Protein AF-0000000081415978 (afdb_homodimer)

pLDDT: mean 88.93, std 11.49, range [23.11, 98.88]

Sequence (1144 aa):
MIWWAEQPRRAQSERAAISELADKHDWLQAVVWRLTGELQIAVDFELVVNDRVIPLTLDFPEFFPDVVPSVVSREKERLSGHQYGPSGELCLEYRSDNWMPEITGAMMIESAHRLLSSEQETGEPAPSDHRVLPAQRARNSKFRFLYSRAVWAGLLSVEEGHAVDAELQEHHLAGVYAAQLARIGPTEEPIWQEPNRRGYGATSLKAKVVRLPEGAAVKCRAVDELVALLEQFGLGELASDLVQEPSEIEVILFDGQSIQALMMLGQAGAKTLINYDLVFAERDGARLDPAYVNLGSAKVAIVGCGSLGSKVAVQLARVGVGKFVLVDGDILAVGNLVRNELDWRAVGMHKSQALAARVNEVNADCEVLTRTTVLGGQESGGSTATTMEYIADCDLIIDATADPAVFNLCSAIARRAKKSLCWAQVFGGGAGGIVVRLRPDIDPTPLETRRRIEAWYATQGVEWPDEPAAQPYAGGGESGVPLIADDADVTVIAAHLSRFATDLLARPEATIFPYSAYLIGLSGRWLFTAPFDVRPIDLGPTDGWSMEVQDGDVEAFKEFFADLLPKANDASMIWWAEQPRRAQSERAAISELADKHDWLQAVVWRLTGELQIAVDFELVVNDRVIPLTLDFPEFFPDVVPSVVSREKERLSGHQYGPSGELCLEYRSDNWMPEITGAMMIESAHRLLSSEQETGEPAPSDHRVLPAQRARNSKFRFLYSRAVWAGLLSVEEGHAVDAELQEHHLAGVYAAQLARIGPTEEPIWQEPNRRGYGATSLKAKVVRLPEGAAVKCRAVDELVALLEQFGLGELASDLVQEPSEIEVILFDGQSIQALMMLGQAGAKTLINYDLVFAERDGARLDPAYVNLGSAKVAIVGCGSLGSKVAVQLARVGVGKFVLVDGDILAVGNLVRNELDWRAVGMHKSQALAARVNEVNADCEVLTRTTVLGGQESGGSTATTMEYIADCDLIIDATADPAVFNLCSAIARRAKKSLCWAQVFGGGAGGIVVRLRPDIDPTPLETRRRIEAWYATQGVEWPDEPAAQPYAGGGESGVPLIADDADVTVIAAHLSRFATDLLARPEATIFPYSAYLIGLSGRWLFTAPFDVRPIDLGPTDGWSMEVQDGDVEAFKEFFADLLPKANDAS

Structure (mmCIF, N/CA/C/O backbone):
data_AF-0000000081415978-model_v1
#
loop_
_entity.id
_entity.type
_entity.pdbx_description
1 polymer 'ThiF family adenylyltransferase'
#
loop_
_atom_site.group_PDB
_atom_site.id
_atom_site.type_symbol
_atom_site.label_atom_id
_atom_site.label_alt_id
_atom_site.label_comp_id
_atom_site.label_asym_id
_atom_site.label_entity_id
_atom_site.label_seq_id
_atom_site.pdbx_PDB_ins_code
_atom_site.Cartn_x
_atom_site.Cartn_y
_atom_site.Cartn_z
_atom_site.occupancy
_atom_site.B_iso_or_equiv
_atom_site.auth_seq_id
_atom_site.auth_comp_id
_atom_site.auth_asym_id
_atom_site.auth_atom_id
_atom_site.pdbx_PDB_model_num
ATOM 1 N N . MET A 1 1 ? -1.772 -37.125 0.868 1 63.06 1 MET A N 1
ATOM 2 C CA . MET A 1 1 ? -3.064 -37.594 0.377 1 63.06 1 MET A CA 1
ATOM 3 C C . MET A 1 1 ? -2.887 -38.531 -0.818 1 63.06 1 MET A C 1
ATOM 5 O O . MET A 1 1 ? -2.01 -38.312 -1.655 1 63.06 1 MET A O 1
ATOM 9 N N . ILE A 1 2 ? -3.471 -39.75 -0.63 1 79.81 2 ILE A N 1
ATOM 10 C CA . ILE A 1 2 ? -3.365 -40.781 -1.666 1 79.81 2 ILE A CA 1
ATOM 11 C C . ILE A 1 2 ? -4.711 -40.938 -2.369 1 79.81 2 ILE A C 1
ATOM 13 O O . ILE A 1 2 ? -5.645 -41.5 -1.809 1 79.81 2 ILE A O 1
ATOM 17 N N . TRP A 1 3 ? -4.766 -40.375 -3.662 1 83.06 3 TRP A N 1
ATOM 18 C CA . TRP A 1 3 ? -6.051 -40.312 -4.352 1 83.06 3 TRP A CA 1
ATOM 19 C C . TRP A 1 3 ? -6.625 -41.688 -4.594 1 83.06 3 TRP A C 1
ATOM 21 O O . TRP A 1 3 ? -7.844 -41.875 -4.547 1 83.06 3 TRP A O 1
ATOM 31 N N . TRP A 1 4 ? -5.816 -42.719 -4.828 1 85.06 4 TRP A N 1
ATOM 32 C CA . TRP A 1 4 ? -6.293 -44.031 -5.172 1 85.06 4 TRP A CA 1
ATOM 33 C C . TRP A 1 4 ? -6.766 -44.781 -3.932 1 85.06 4 TRP A C 1
ATOM 35 O O . TRP A 1 4 ? -7.473 -45.781 -4.035 1 85.06 4 TRP A O 1
ATOM 45 N N . ALA A 1 5 ? -6.32 -44.312 -2.801 1 80.75 5 ALA A N 1
ATOM 46 C CA . ALA A 1 5 ? -6.867 -44.812 -1.55 1 80.75 5 ALA A CA 1
ATOM 47 C C . ALA A 1 5 ? -8.234 -44.188 -1.254 1 80.75 5 ALA A C 1
ATOM 49 O O . ALA A 1 5 ? -9.109 -44.844 -0.692 1 80.75 5 ALA A O 1
ATOM 50 N N . GLU A 1 6 ? -8.352 -43.062 -1.675 1 80.31 6 GLU A N 1
ATOM 51 C CA . GLU A 1 6 ? -9.586 -42.312 -1.426 1 80.31 6 GLU A CA 1
ATOM 52 C C . GLU A 1 6 ? -10.672 -42.719 -2.422 1 80.31 6 GLU A C 1
ATOM 54 O O . GLU A 1 6 ? -11.859 -42.688 -2.09 1 80.31 6 GLU A O 1
ATOM 59 N N . GLN A 1 7 ? -10.195 -42.969 -3.619 1 84.75 7 GLN A N 1
ATOM 60 C CA . GLN A 1 7 ? -11.109 -43.344 -4.684 1 84.75 7 GLN A CA 1
ATOM 61 C C . GLN A 1 7 ? -10.656 -44.656 -5.352 1 84.75 7 GLN A C 1
ATOM 63 O O . GLN A 1 7 ? -10.359 -44.656 -6.547 1 84.75 7 GLN A O 1
ATOM 68 N N . PRO A 1 8 ? -10.773 -45.688 -4.598 1 85.06 8 PRO A N 1
ATOM 69 C CA . PRO A 1 8 ? -10.266 -46.938 -5.129 1 85.06 8 PRO A CA 1
ATOM 70 C C . PRO A 1 8 ? -11.023 -47.406 -6.375 1 85.06 8 PRO A C 1
ATOM 72 O O . PRO A 1 8 ? -10.438 -48.062 -7.246 1 85.06 8 PRO A O 1
ATOM 75 N N . ARG A 1 9 ? -12.273 -47.062 -6.496 1 86.5 9 ARG A N 1
ATOM 76 C CA . ARG A 1 9 ? -13.031 -47.438 -7.688 1 86.5 9 ARG A CA 1
ATOM 77 C C . ARG A 1 9 ? -12.5 -46.719 -8.922 1 86.5 9 ARG A C 1
ATOM 79 O O . ARG A 1 9 ? -12.438 -47.312 -10.008 1 86.5 9 ARG A O 1
ATOM 86 N N . ARG A 1 10 ? -12.188 -45.469 -8.672 1 89.06 10 ARG A N 1
ATOM 87 C CA . ARG A 1 10 ? -11.594 -44.719 -9.773 1 89.06 10 ARG A CA 1
ATOM 88 C C . ARG A 1 10 ? -10.258 -45.312 -10.188 1 89.06 10 ARG A C 1
ATOM 90 O O . ARG A 1 10 ? -9.961 -45.438 -11.383 1 89.06 10 ARG A O 1
ATOM 97 N N . ALA A 1 11 ? -9.516 -45.719 -9.266 1 89.19 11 ALA A N 1
ATOM 98 C CA . ALA A 1 11 ? -8.227 -46.344 -9.539 1 89.19 11 ALA A CA 1
ATOM 99 C C . ALA A 1 11 ? -8.414 -47.656 -10.344 1 89.19 11 ALA A C 1
ATOM 101 O O . ALA A 1 11 ? -7.684 -47.875 -11.312 1 89.19 11 ALA A O 1
ATOM 102 N N . GLN A 1 12 ? -9.367 -48.438 -9.961 1 88.88 12 GLN A N 1
ATOM 103 C CA . GLN A 1 12 ? -9.656 -49.688 -10.664 1 88.88 12 GLN A CA 1
ATOM 104 C C . GLN A 1 12 ? -10.141 -49.406 -12.086 1 88.88 12 GLN A C 1
ATOM 106 O O . GLN A 1 12 ? -9.781 -50.125 -13.023 1 88.88 12 GLN A O 1
ATOM 111 N N . SER A 1 13 ? -10.953 -48.406 -12.086 1 91.62 13 SER A N 1
ATOM 112 C CA . SER A 1 13 ? -11.469 -48.062 -13.398 1 91.62 13 SER A CA 1
ATOM 113 C C . SER A 1 13 ? -10.352 -47.594 -14.328 1 91.62 13 SER A C 1
ATOM 115 O O . SER A 1 13 ? -10.375 -47.875 -15.531 1 91.62 13 SER A O 1
ATOM 117 N N . GLU A 1 14 ? -9.422 -46.875 -13.805 1 94.12 14 GLU A N 1
ATOM 118 C CA . GLU A 1 14 ? -8.273 -46.438 -14.586 1 94.12 14 GLU A CA 1
ATOM 119 C C . GLU A 1 14 ? -7.469 -47.625 -15.102 1 94.12 14 GLU A C 1
ATOM 121 O O . GLU A 1 14 ? -7.062 -47.656 -16.266 1 94.12 14 GLU A O 1
ATOM 126 N N . ARG A 1 15 ? -7.211 -48.531 -14.242 1 92 15 ARG A N 1
ATOM 127 C CA . ARG A 1 15 ? -6.465 -49.719 -14.609 1 92 15 ARG A CA 1
ATOM 128 C C . ARG A 1 15 ? -7.211 -50.531 -15.672 1 92 15 ARG A C 1
ATOM 130 O O . ARG A 1 15 ? -6.609 -50.969 -16.641 1 92 15 ARG A O 1
ATOM 137 N N . ALA A 1 16 ? -8.492 -50.719 -15.445 1 92.31 16 ALA A N 1
ATOM 138 C CA . ALA A 1 16 ? -9.312 -51.469 -16.391 1 92.31 16 ALA A CA 1
ATOM 139 C C . ALA A 1 16 ? -9.312 -50.781 -17.766 1 92.31 16 ALA A C 1
ATOM 141 O O . ALA A 1 16 ? -9.219 -51.469 -18.797 1 92.31 16 ALA A O 1
ATOM 142 N N . ALA A 1 17 ? -9.406 -49.5 -17.703 1 94.81 17 ALA A N 1
ATOM 143 C CA . ALA A 1 17 ? -9.461 -48.75 -18.953 1 94.81 17 ALA A CA 1
ATOM 144 C C . ALA A 1 17 ? -8.156 -48.906 -19.734 1 94.81 17 ALA A C 1
ATOM 146 O O . ALA A 1 17 ? -8.164 -49.062 -20.953 1 94.81 17 ALA A O 1
ATOM 147 N N . ILE A 1 18 ? -7.055 -48.844 -19.094 1 95.19 18 ILE A N 1
ATOM 148 C CA . ILE A 1 18 ? -5.754 -48.938 -19.734 1 95.19 18 ILE A CA 1
ATOM 149 C C . ILE A 1 18 ? -5.531 -50.344 -20.25 1 95.19 18 ILE A C 1
ATOM 151 O O . ILE A 1 18 ? -5.008 -50.562 -21.344 1 95.19 18 ILE A O 1
ATOM 155 N N . SER A 1 19 ? -5.957 -51.312 -19.469 1 93.56 19 SER A N 1
ATOM 156 C CA . SER A 1 19 ? -5.855 -52.688 -19.875 1 93.56 19 SER A CA 1
ATOM 157 C C . SER A 1 19 ? -6.695 -52.969 -21.125 1 93.56 19 SER A C 1
ATOM 159 O O . SER A 1 19 ? -6.246 -53.656 -22.047 1 93.56 19 SER A O 1
ATOM 161 N N . GLU A 1 20 ? -7.875 -52.469 -21.078 1 95.25 20 GLU A N 1
ATOM 162 C CA . GLU A 1 20 ? -8.742 -52.625 -22.234 1 95.25 20 GLU A CA 1
ATOM 163 C C . GLU A 1 20 ? -8.125 -52 -23.484 1 95.25 20 GLU A C 1
ATOM 165 O O . GLU A 1 20 ? -8.234 -52.531 -24.578 1 95.25 20 GLU A O 1
ATOM 170 N N . LEU A 1 21 ? -7.531 -50.875 -23.297 1 96.31 21 LEU A N 1
ATOM 171 C CA . LEU A 1 21 ? -6.875 -50.188 -24.391 1 96.31 21 LEU A CA 1
ATOM 172 C C . LEU A 1 21 ? -5.723 -51.031 -24.953 1 96.31 21 LEU A C 1
ATOM 174 O O . LEU A 1 21 ? -5.543 -51.125 -26.156 1 96.31 21 LEU A O 1
ATOM 178 N N . ALA A 1 22 ? -4.934 -51.594 -24.125 1 94.69 22 ALA A N 1
ATOM 179 C CA . ALA A 1 22 ? -3.807 -52.438 -24.516 1 94.69 22 ALA A CA 1
ATOM 180 C C . ALA A 1 22 ? -4.281 -53.688 -25.25 1 94.69 22 ALA A C 1
ATOM 182 O O . ALA A 1 22 ? -3.617 -54.156 -26.172 1 94.69 22 ALA A O 1
ATOM 183 N N . ASP A 1 23 ? -5.43 -54.188 -24.844 1 93.81 23 ASP A N 1
ATOM 184 C CA . ASP A 1 23 ? -5.996 -55.375 -25.469 1 93.81 23 ASP A CA 1
ATOM 185 C C . ASP A 1 23 ? -6.539 -55.062 -26.859 1 93.81 23 ASP A C 1
ATOM 187 O O . ASP A 1 23 ? -6.48 -55.906 -27.75 1 93.81 23 ASP A O 1
ATOM 191 N N . LYS A 1 24 ? -7.023 -53.969 -26.953 1 95.12 24 LYS A N 1
ATOM 192 C CA . LYS A 1 24 ? -7.695 -53.562 -28.188 1 95.12 24 LYS A CA 1
ATOM 193 C C . LYS A 1 24 ? -6.684 -53.156 -29.25 1 95.12 24 LYS A C 1
ATOM 195 O O . LYS A 1 24 ? -6.969 -53.219 -30.453 1 95.12 24 LYS A O 1
ATOM 200 N N . HIS A 1 25 ? -5.594 -52.656 -28.844 1 95.31 25 HIS A N 1
ATOM 201 C CA . HIS A 1 25 ? -4.668 -52.062 -29.797 1 95.31 25 HIS A CA 1
ATOM 202 C C . HIS A 1 25 ? -3.268 -52.625 -29.641 1 95.31 25 HIS A C 1
ATOM 204 O O . HIS A 1 25 ? -2.719 -52.656 -28.531 1 95.31 25 HIS A O 1
ATOM 210 N N . ASP A 1 26 ? -2.625 -52.938 -30.719 1 93.19 26 ASP A N 1
ATOM 211 C CA . ASP A 1 26 ? -1.296 -53.562 -30.703 1 93.19 26 ASP A CA 1
ATOM 212 C C . ASP A 1 26 ? -0.214 -52.5 -30.516 1 93.19 26 ASP A C 1
ATOM 214 O O . ASP A 1 26 ? 0.927 -52.812 -30.188 1 93.19 26 ASP A O 1
ATOM 218 N N . TRP A 1 27 ? -0.612 -51.281 -30.688 1 95.5 27 TRP A N 1
ATOM 219 C CA . TRP A 1 27 ? 0.396 -50.219 -30.594 1 95.5 27 TRP A CA 1
ATOM 220 C C . TRP A 1 27 ? 0.713 -49.906 -29.141 1 95.5 27 TRP A C 1
ATOM 222 O O . TRP A 1 27 ? 1.66 -49.156 -28.859 1 95.5 27 TRP A O 1
ATOM 232 N N . LEU A 1 28 ? 0.012 -50.312 -28.203 1 96.94 28 LEU A N 1
ATOM 233 C CA . LEU A 1 28 ? 0.278 -50.156 -26.781 1 96.94 28 LEU A CA 1
ATOM 234 C C . LEU A 1 28 ? 0.81 -51.438 -26.172 1 96.94 28 LEU A C 1
ATOM 236 O O . LEU A 1 28 ? 0.099 -52.438 -26.141 1 96.94 28 LEU A O 1
ATOM 240 N N . GLN A 1 29 ? 2.012 -51.375 -25.703 1 95.19 29 GLN A N 1
ATOM 241 C CA . GLN A 1 29 ? 2.658 -52.562 -25.203 1 95.19 29 GLN A CA 1
ATOM 242 C C . GLN A 1 29 ? 3.359 -52.312 -23.875 1 95.19 29 GLN A C 1
ATOM 244 O O . GLN A 1 29 ? 3.488 -51.156 -23.453 1 95.19 29 GLN A O 1
ATOM 249 N N . ALA A 1 30 ? 3.678 -53.406 -23.125 1 94.44 30 ALA A N 1
ATOM 250 C CA . ALA A 1 30 ? 4.543 -53.406 -21.938 1 94.44 30 ALA A CA 1
ATOM 251 C C . ALA A 1 30 ? 3.998 -52.5 -20.859 1 94.44 30 ALA A C 1
ATOM 253 O O . ALA A 1 30 ? 4.727 -51.656 -20.328 1 94.44 30 ALA A O 1
ATOM 254 N N . VAL A 1 31 ? 2.725 -52.594 -20.625 1 95.12 31 VAL A N 1
ATOM 255 C CA . VAL A 1 31 ? 2.078 -51.75 -19.625 1 95.12 31 VAL A CA 1
ATOM 256 C C . VAL A 1 31 ? 2.406 -52.281 -18.234 1 95.12 31 VAL A C 1
ATOM 258 O O . VAL A 1 31 ? 2.121 -53.438 -17.906 1 95.12 31 VAL A O 1
ATOM 261 N N . VAL A 1 32 ? 3.018 -51.469 -17.406 1 93.25 32 VAL A N 1
ATOM 262 C CA . VAL A 1 32 ? 3.385 -51.844 -16.047 1 93.25 32 VAL A CA 1
ATOM 263 C C . VAL A 1 32 ? 2.975 -50.75 -15.07 1 93.25 32 VAL A C 1
ATOM 265 O O . VAL A 1 32 ? 3.371 -49.594 -15.227 1 93.25 32 VAL A O 1
ATOM 268 N N . TRP A 1 33 ? 2.172 -51.125 -14.102 1 92.94 33 TRP A N 1
ATOM 269 C CA . TRP A 1 33 ? 1.782 -50.219 -13.039 1 92.94 33 TRP A CA 1
ATOM 270 C C . TRP A 1 33 ? 2.787 -50.25 -11.891 1 92.94 33 TRP A C 1
ATOM 272 O O . TRP A 1 33 ? 3.27 -51.312 -11.508 1 92.94 33 TRP A O 1
ATOM 282 N N . ARG A 1 34 ? 3.164 -49.094 -11.375 1 88.5 34 ARG A N 1
ATOM 283 C CA . ARG A 1 34 ? 4.086 -49.094 -10.242 1 88.5 34 ARG A CA 1
ATOM 284 C C . ARG A 1 34 ? 3.783 -47.906 -9.305 1 88.5 34 ARG A C 1
ATOM 286 O O . ARG A 1 34 ? 3.166 -46.938 -9.711 1 88.5 34 ARG A O 1
ATOM 293 N N . LEU A 1 35 ? 4.184 -48.094 -8.07 1 86.88 35 LEU A N 1
ATOM 294 C CA . LEU A 1 35 ? 4.121 -47.031 -7.066 1 86.88 35 LEU A CA 1
ATOM 295 C C . LEU A 1 35 ? 5.414 -46.219 -7.043 1 86.88 35 LEU A C 1
ATOM 297 O O . LEU A 1 35 ? 6.508 -46.781 -7.133 1 86.88 35 LEU A O 1
ATOM 301 N N . THR A 1 36 ? 5.262 -44.938 -7.234 1 82.5 36 THR A N 1
ATOM 302 C CA . THR A 1 36 ? 6.43 -44.094 -7.148 1 82.5 36 THR A CA 1
ATOM 303 C C . THR A 1 36 ? 6.633 -43.594 -5.719 1 82.5 36 THR A C 1
ATOM 305 O O . THR A 1 36 ? 5.875 -43.938 -4.816 1 82.5 36 THR A O 1
ATOM 308 N N . GLY A 1 37 ? 7.82 -42.656 -5.512 1 71.06 37 GLY A N 1
ATOM 309 C CA . GLY A 1 37 ? 8.078 -42.062 -4.211 1 71.06 37 GLY A CA 1
ATOM 310 C C . GLY A 1 37 ? 6.91 -41.25 -3.689 1 71.06 37 GLY A C 1
ATOM 311 O O . GLY A 1 37 ? 6.031 -40.844 -4.457 1 71.06 37 GLY A O 1
ATOM 312 N N . GLU A 1 38 ? 6.234 -41.594 -2.537 1 72.94 38 GLU A N 1
ATOM 313 C CA . GLU A 1 38 ? 5.176 -40.938 -1.78 1 72.94 38 GLU A CA 1
ATOM 314 C C . GLU A 1 38 ? 3.822 -41.594 -2.035 1 72.94 38 GLU A C 1
ATOM 316 O O . GLU A 1 38 ? 2.783 -40.938 -1.966 1 72.94 38 GLU A O 1
ATOM 321 N N . LEU A 1 39 ? 3.918 -42.719 -2.719 1 80.19 39 LEU A N 1
ATOM 322 C CA . LEU A 1 39 ? 2.754 -43.562 -2.9 1 80.19 39 LEU A CA 1
ATOM 323 C C . LEU A 1 39 ? 1.881 -43.062 -4.047 1 80.19 39 LEU A C 1
ATOM 325 O O . LEU A 1 39 ? 0.652 -43.125 -3.967 1 80.19 39 LEU A O 1
ATOM 329 N N . GLN A 1 40 ? 2.578 -42.438 -5.016 1 86 40 GLN A N 1
ATOM 330 C CA . GLN A 1 40 ? 1.853 -42.062 -6.227 1 86 40 GLN A CA 1
ATOM 331 C C . GLN A 1 40 ? 1.898 -43.188 -7.262 1 86 40 GLN A C 1
ATOM 333 O O . GLN A 1 40 ? 2.727 -44.094 -7.164 1 86 40 GLN A O 1
ATOM 338 N N . ILE A 1 41 ? 0.962 -43.094 -8.18 1 90.06 41 ILE A N 1
ATOM 339 C CA . ILE A 1 41 ? 0.854 -44.156 -9.188 1 90.06 41 ILE A CA 1
ATOM 340 C C . ILE A 1 41 ? 1.458 -43.688 -10.508 1 90.06 41 ILE A C 1
ATOM 342 O O . ILE A 1 41 ? 1.259 -42.531 -10.906 1 90.06 41 ILE A O 1
ATOM 346 N N . ALA A 1 42 ? 2.303 -44.469 -11.047 1 93.38 42 ALA A N 1
ATOM 347 C CA . ALA A 1 42 ? 2.795 -44.25 -12.406 1 93.38 42 ALA A CA 1
ATOM 348 C C . ALA A 1 42 ? 2.562 -45.5 -13.258 1 93.38 42 ALA A C 1
ATOM 350 O O . ALA A 1 42 ? 2.551 -46.625 -12.75 1 93.38 42 ALA A O 1
ATOM 351 N N . VAL A 1 43 ? 2.307 -45.281 -14.539 1 94.62 43 VAL A N 1
ATOM 352 C CA . VAL A 1 43 ? 2.119 -46.375 -15.484 1 94.62 43 VAL A CA 1
ATOM 353 C C . VAL A 1 43 ? 3.162 -46.281 -16.594 1 94.62 43 VAL A C 1
ATOM 355 O O . VAL A 1 43 ? 3.148 -45.344 -17.391 1 94.62 43 VAL A O 1
ATOM 358 N N . ASP A 1 44 ? 4.031 -47.25 -16.578 1 95.31 44 ASP A N 1
ATOM 359 C CA . ASP A 1 44 ? 4.977 -47.344 -17.688 1 95.31 44 ASP A CA 1
ATOM 360 C C . ASP A 1 44 ? 4.367 -48.094 -18.875 1 95.31 44 ASP A C 1
ATOM 362 O O . ASP A 1 44 ? 3.648 -49.062 -18.688 1 95.31 44 ASP A O 1
ATOM 366 N N . PHE A 1 45 ? 4.676 -47.562 -20.078 1 95.69 45 PHE A N 1
ATOM 367 C CA . PHE A 1 45 ? 4.16 -48.219 -21.281 1 95.69 45 PHE A CA 1
ATOM 368 C C . PHE A 1 45 ? 5.027 -47.875 -22.484 1 95.69 45 PHE A C 1
ATOM 370 O O . PHE A 1 45 ? 5.945 -47.062 -22.391 1 95.69 45 PHE A O 1
ATOM 377 N N . GLU A 1 46 ? 4.836 -48.656 -23.516 1 96.5 46 GLU A N 1
ATOM 378 C CA . GLU A 1 46 ? 5.523 -48.438 -24.781 1 96.5 46 GLU A CA 1
ATOM 379 C C . GLU A 1 46 ? 4.531 -48.219 -25.922 1 96.5 46 GLU A C 1
ATOM 381 O O . GLU A 1 46 ? 3.535 -48.938 -26.031 1 96.5 46 GLU A O 1
ATOM 386 N N . LEU A 1 47 ? 4.742 -47.219 -26.656 1 96 47 LEU A N 1
ATOM 387 C CA . LEU A 1 47 ? 3.955 -46.969 -27.859 1 96 47 LEU A CA 1
ATOM 388 C C . LEU A 1 47 ? 4.719 -47.438 -29.094 1 96 47 LEU A C 1
ATOM 390 O O . LEU A 1 47 ? 5.902 -47.125 -29.25 1 96 47 LEU A O 1
ATOM 394 N N . VAL A 1 48 ? 4.082 -48.188 -29.906 1 95.06 48 VAL A N 1
ATOM 395 C CA . VAL A 1 48 ? 4.648 -48.562 -31.188 1 95.06 48 VAL A CA 1
ATOM 396 C C . VAL A 1 48 ? 4.125 -47.656 -32.281 1 95.06 48 VAL A C 1
ATOM 398 O O . VAL A 1 48 ? 2.936 -47.656 -32.594 1 95.06 48 VAL A O 1
ATOM 401 N N . VAL A 1 49 ? 5.012 -46.844 -32.781 1 93.19 49 VAL A N 1
ATOM 402 C CA . VAL A 1 49 ? 4.68 -45.906 -33.844 1 93.19 49 VAL A CA 1
ATOM 403 C C . VAL A 1 49 ? 5.559 -46.156 -35.062 1 93.19 49 VAL A C 1
ATOM 405 O O . VAL A 1 49 ? 6.762 -45.906 -35.031 1 93.19 49 VAL A O 1
ATOM 408 N N . ASN A 1 50 ? 5.016 -46.531 -36.25 1 86.5 50 ASN A N 1
ATOM 409 C CA . ASN A 1 50 ? 5.719 -46.844 -37.469 1 86.5 50 ASN A CA 1
ATOM 410 C C . ASN A 1 50 ? 6.984 -47.656 -37.219 1 86.5 50 ASN A C 1
ATOM 412 O O . ASN A 1 50 ? 8.07 -47.281 -37.656 1 86.5 50 ASN A O 1
ATOM 416 N N . ASP A 1 51 ? 6.961 -48.688 -36.438 1 84.94 51 ASP A N 1
ATOM 417 C CA . ASP A 1 51 ? 8 -49.688 -36.156 1 84.94 51 ASP A CA 1
ATOM 418 C C . ASP A 1 51 ? 8.977 -49.156 -35.094 1 84.94 51 ASP A C 1
ATOM 420 O O . ASP A 1 51 ? 10.016 -49.781 -34.844 1 84.94 51 ASP A O 1
ATOM 424 N N . ARG A 1 52 ? 8.734 -48 -34.594 1 91.88 52 ARG A N 1
ATOM 425 C CA . ARG A 1 52 ? 9.523 -47.469 -33.469 1 91.88 52 ARG A CA 1
ATOM 426 C C . ARG A 1 52 ? 8.805 -47.719 -32.156 1 91.88 52 ARG A C 1
ATOM 428 O O . ARG A 1 52 ? 7.598 -47.5 -32.062 1 91.88 52 ARG A O 1
ATOM 435 N N . VAL A 1 53 ? 9.555 -48.188 -31.281 1 94.56 53 VAL A N 1
ATOM 436 C CA . VAL A 1 53 ? 9.023 -48.406 -29.922 1 94.56 53 VAL A CA 1
ATOM 437 C C . VAL A 1 53 ? 9.438 -47.25 -29.031 1 94.56 53 VAL A C 1
ATOM 439 O O . VAL A 1 53 ? 10.633 -46.969 -28.844 1 94.56 53 VAL A O 1
ATOM 442 N N . ILE A 1 54 ? 8.57 -46.531 -28.5 1 95.88 54 ILE A N 1
ATOM 443 C CA . ILE A 1 54 ? 8.82 -45.344 -27.703 1 95.88 54 ILE A CA 1
ATOM 444 C C . ILE A 1 54 ? 8.398 -45.594 -26.25 1 95.88 54 ILE A C 1
ATOM 446 O O . ILE A 1 54 ? 7.211 -45.688 -25.953 1 95.88 54 ILE A O 1
ATOM 450 N N . PRO A 1 55 ? 9.305 -45.656 -25.344 1 96.19 55 PRO A N 1
ATOM 451 C CA . PRO A 1 55 ? 8.969 -45.844 -23.922 1 96.19 55 PRO A CA 1
ATOM 452 C C . PRO A 1 55 ? 8.461 -44.594 -23.25 1 96.19 55 PRO A C 1
ATOM 454 O O . PRO A 1 55 ? 9.141 -43.562 -23.266 1 96.19 55 PRO A O 1
ATOM 457 N N . LEU A 1 56 ? 7.289 -44.625 -22.641 1 96.81 56 LEU A N 1
ATOM 458 C CA . LEU A 1 56 ? 6.664 -43.5 -21.984 1 96.81 56 LEU A CA 1
ATOM 459 C C . LEU A 1 56 ? 6.168 -43.844 -20.594 1 96.81 56 LEU A C 1
ATOM 461 O O . LEU A 1 56 ? 6.098 -45.031 -20.25 1 96.81 56 LEU A O 1
ATOM 465 N N . THR A 1 57 ? 5.926 -42.844 -19.781 1 95.5 57 THR A N 1
ATOM 466 C CA . THR A 1 57 ? 5.34 -43.031 -18.453 1 95.5 57 THR A CA 1
ATOM 467 C C . THR A 1 57 ? 4.156 -42.062 -18.266 1 95.5 57 THR A C 1
ATOM 469 O O . THR A 1 57 ? 4.25 -40.875 -18.578 1 95.5 57 THR A O 1
ATOM 472 N N . LEU A 1 58 ? 3.027 -42.594 -17.875 1 95.38 58 LEU A N 1
ATOM 473 C CA . LEU A 1 58 ? 1.883 -41.844 -17.406 1 95.38 58 LEU A CA 1
ATOM 474 C C . LEU A 1 58 ? 1.933 -41.625 -15.898 1 95.38 58 LEU A C 1
ATOM 476 O O . LEU A 1 58 ? 1.834 -42.594 -15.141 1 95.38 58 LEU A O 1
ATOM 480 N N . ASP A 1 59 ? 2.053 -40.375 -15.469 1 91.56 59 ASP A N 1
ATOM 481 C CA . ASP A 1 59 ? 2.135 -40.062 -14.047 1 91.56 59 ASP A CA 1
ATOM 482 C C . ASP A 1 59 ? 0.814 -39.5 -13.531 1 91.56 59 ASP A C 1
ATOM 484 O O . ASP A 1 59 ? 0.357 -38.469 -14 1 91.56 59 ASP A O 1
ATOM 488 N N . PHE A 1 60 ? 0.2 -40.25 -12.602 1 90.69 60 PHE A N 1
ATOM 489 C CA . PHE A 1 60 ? -0.989 -39.719 -11.938 1 90.69 60 PHE A CA 1
ATOM 490 C C . PHE A 1 60 ? -0.604 -38.812 -10.766 1 90.69 60 PHE A C 1
ATOM 492 O O . PHE A 1 60 ? 0.023 -39.281 -9.805 1 90.69 60 PHE A O 1
ATOM 499 N N . PRO A 1 61 ? -1.02 -37.562 -10.852 1 86.19 61 PRO A N 1
ATOM 500 C CA . PRO A 1 61 ? -0.662 -36.656 -9.758 1 86.19 61 PRO A CA 1
ATOM 501 C C . PRO A 1 61 ? -1.464 -36.906 -8.484 1 86.19 61 PRO A C 1
ATOM 503 O O . PRO A 1 61 ? -2.443 -37.656 -8.516 1 86.19 61 PRO A O 1
ATOM 506 N N . GLU A 1 62 ? -1.073 -36.312 -7.418 1 81.69 62 GLU A N 1
ATOM 507 C CA . GLU A 1 62 ? -1.648 -36.531 -6.09 1 81.69 62 GLU A CA 1
ATOM 508 C C . GLU A 1 62 ? -3.133 -36.188 -6.07 1 81.69 62 GLU A C 1
ATOM 510 O O . GLU A 1 62 ? -3.926 -36.844 -5.395 1 81.69 62 GLU A O 1
ATOM 515 N N . PHE A 1 63 ? -3.533 -35.219 -6.867 1 83.19 63 PHE A N 1
ATOM 516 C CA . PHE A 1 63 ? -4.906 -34.719 -6.789 1 83.19 63 PHE A CA 1
ATOM 517 C C . PHE A 1 63 ? -5.723 -35.219 -7.973 1 83.19 63 PHE A C 1
ATOM 519 O O . PHE A 1 63 ? -6.75 -34.625 -8.32 1 83.19 63 PHE A O 1
ATOM 526 N N . PHE A 1 64 ? -5.184 -36.219 -8.578 1 88 64 PHE A N 1
ATOM 527 C CA . PHE A 1 64 ? -6.035 -36.906 -9.555 1 88 64 PHE A CA 1
ATOM 528 C C . PHE A 1 64 ? -7.324 -37.375 -8.906 1 88 64 PHE A C 1
ATOM 530 O O . PHE A 1 64 ? -7.312 -37.875 -7.773 1 88 64 PHE A O 1
ATOM 537 N N . PRO A 1 65 ? -8.43 -37.125 -9.492 1 87.94 65 PRO A N 1
ATOM 538 C CA . PRO A 1 65 ? -8.625 -36.781 -10.906 1 87.94 65 PRO A CA 1
ATOM 539 C C . PRO A 1 65 ? -8.906 -35.312 -11.125 1 87.94 65 PRO A C 1
ATOM 541 O O . PRO A 1 65 ? -9.383 -34.906 -12.195 1 87.94 65 PRO A O 1
ATOM 544 N N . ASP A 1 66 ? -8.641 -34.562 -10.141 1 82.5 66 ASP A N 1
ATOM 545 C CA . ASP A 1 66 ? -8.898 -33.125 -10.289 1 82.5 66 ASP A CA 1
ATOM 546 C C . ASP A 1 66 ? -7.801 -32.469 -11.109 1 82.5 66 ASP A C 1
ATOM 548 O O . ASP A 1 66 ? -7.988 -31.359 -11.617 1 82.5 66 ASP A O 1
ATOM 552 N N . VAL A 1 67 ? -6.691 -33.125 -11.203 1 84.88 67 VAL A N 1
ATOM 553 C CA . VAL A 1 67 ? -5.562 -32.625 -11.984 1 84.88 67 VAL A CA 1
ATOM 554 C C . VAL A 1 67 ? -5.207 -33.625 -13.086 1 84.88 67 VAL A C 1
ATOM 556 O O . VAL A 1 67 ? -5.289 -34.844 -12.875 1 84.88 67 VAL A O 1
ATOM 559 N N . VAL A 1 68 ? -4.785 -33.031 -14.141 1 86.75 68 VAL A N 1
ATOM 560 C CA . VAL A 1 68 ? -4.465 -33.844 -15.312 1 86.75 68 VAL A CA 1
ATOM 561 C C . VAL A 1 68 ? -3.178 -34.625 -15.062 1 86.75 68 VAL A C 1
ATOM 563 O O . VAL A 1 68 ? -2.232 -34.125 -14.461 1 86.75 68 VAL A O 1
ATOM 566 N N . PRO A 1 69 ? -3.18 -35.969 -15.375 1 89.94 69 PRO A N 1
ATOM 567 C CA . PRO A 1 69 ? -1.914 -36.719 -15.344 1 89.94 69 PRO A CA 1
ATOM 568 C C . PRO A 1 69 ? -0.959 -36.281 -16.469 1 89.94 69 PRO A C 1
ATOM 570 O O . PRO A 1 69 ? -1.369 -35.625 -17.406 1 89.94 69 PRO A O 1
ATOM 573 N N . SER A 1 70 ? 0.299 -36.688 -16.312 1 90.62 70 SER A N 1
ATOM 574 C CA . SER A 1 70 ? 1.315 -36.281 -17.281 1 90.62 70 SER A CA 1
ATOM 575 C C . SER A 1 70 ? 1.915 -37.5 -17.984 1 90.62 70 SER A C 1
ATOM 577 O O . SER A 1 70 ? 2.09 -38.562 -17.375 1 90.62 70 SER A O 1
ATOM 579 N N . VAL A 1 71 ? 2.121 -37.375 -19.266 1 92.62 71 VAL A N 1
ATOM 580 C CA . VAL A 1 71 ? 2.852 -38.375 -20.031 1 92.62 71 VAL A CA 1
ATOM 581 C C . VAL A 1 71 ? 4.246 -37.875 -20.375 1 92.62 71 VAL A C 1
ATOM 583 O O . VAL A 1 71 ? 4.391 -36.812 -20.984 1 92.62 71 VAL A O 1
ATOM 586 N N . VAL A 1 72 ? 5.238 -38.594 -19.969 1 93.19 72 VAL A N 1
ATOM 587 C CA . VAL A 1 72 ? 6.617 -38.156 -20.172 1 93.19 72 VAL A CA 1
ATOM 588 C C . VAL A 1 72 ? 7.422 -39.281 -20.812 1 93.19 72 VAL A C 1
ATOM 590 O O . VAL A 1 72 ? 7.051 -40.438 -20.719 1 93.19 72 VAL A O 1
ATOM 593 N N . SER A 1 73 ? 8.508 -38.906 -21.516 1 92.94 73 SER A N 1
ATOM 594 C CA . SER A 1 73 ? 9.438 -39.875 -22.047 1 92.94 73 SER A CA 1
ATOM 595 C C . SER A 1 73 ? 10.258 -40.531 -20.938 1 92.94 73 SER A C 1
ATOM 597 O O . SER A 1 73 ? 10.828 -39.844 -20.094 1 92.94 73 SER A O 1
ATOM 599 N N . ARG A 1 74 ? 10.219 -41.812 -20.891 1 91.12 74 ARG A N 1
ATOM 600 C CA . ARG A 1 74 ? 10.969 -42.5 -19.844 1 91.12 74 ARG A CA 1
ATOM 601 C C . ARG A 1 74 ? 12.469 -42.281 -20.031 1 91.12 74 ARG A C 1
ATOM 603 O O . ARG A 1 74 ? 13.227 -42.344 -19.062 1 91.12 74 ARG A O 1
ATOM 610 N N . GLU A 1 75 ? 12.883 -42.062 -21.203 1 87.81 75 GLU A N 1
ATOM 611 C CA . GLU A 1 75 ? 14.297 -41.844 -21.5 1 87.81 75 GLU A CA 1
ATOM 612 C C . GLU A 1 75 ? 14.648 -40.375 -21.516 1 87.81 75 GLU A C 1
ATOM 614 O O . GLU A 1 75 ? 15.75 -40 -21.922 1 87.81 75 GLU A O 1
ATOM 619 N N . LYS A 1 76 ? 13.805 -39.531 -21.141 1 82.81 76 LYS A N 1
ATOM 620 C CA . LYS A 1 76 ? 13.984 -38.094 -21.031 1 82.81 76 LYS A CA 1
ATOM 621 C C . LYS A 1 76 ? 14.43 -37.5 -22.375 1 82.81 76 LYS A C 1
ATOM 623 O O . LYS A 1 76 ? 15.305 -36.625 -22.406 1 82.81 76 LYS A O 1
ATOM 628 N N . GLU A 1 77 ? 13.867 -38.094 -23.438 1 84.5 77 GLU A N 1
ATOM 629 C CA . GLU A 1 77 ? 14.18 -37.594 -24.766 1 84.5 77 GLU A CA 1
ATOM 630 C C . GLU A 1 77 ? 13.086 -36.656 -25.281 1 84.5 77 GLU A C 1
ATOM 632 O O . GLU A 1 77 ? 11.953 -36.719 -24.797 1 84.5 77 GLU A O 1
ATOM 637 N N . ARG A 1 78 ? 13.516 -35.812 -26.234 1 86.31 78 ARG A N 1
ATOM 638 C CA . ARG A 1 78 ? 12.531 -35 -26.922 1 86.31 78 ARG A CA 1
ATOM 639 C C . ARG A 1 78 ? 11.891 -35.781 -28.078 1 86.31 78 ARG A C 1
ATOM 641 O O . ARG A 1 78 ? 12.555 -36.125 -29.047 1 86.31 78 ARG A O 1
ATOM 648 N N . LEU A 1 79 ? 10.656 -36.062 -27.969 1 87.19 79 LEU A N 1
ATOM 649 C CA . LEU A 1 79 ? 9.906 -36.875 -28.922 1 87.19 79 LEU A CA 1
ATOM 650 C C . LEU A 1 79 ? 9.102 -36 -29.875 1 87.19 79 LEU A C 1
ATOM 652 O O . LEU A 1 79 ? 8.742 -36.438 -30.969 1 87.19 79 LEU A O 1
ATOM 656 N N . SER A 1 80 ? 8.742 -34.844 -29.375 1 86.75 80 SER A N 1
ATOM 657 C CA . SER A 1 80 ? 7.852 -33.938 -30.094 1 86.75 80 SER A CA 1
ATOM 658 C C . SER A 1 80 ? 8.094 -32.5 -29.703 1 86.75 80 SER A C 1
ATOM 660 O O . SER A 1 80 ? 8.68 -32.219 -28.656 1 86.75 80 SER A O 1
ATOM 662 N N . GLY A 1 81 ? 7.738 -31.594 -30.594 1 79.44 81 GLY A N 1
ATOM 663 C CA . GLY A 1 81 ? 7.75 -30.188 -30.25 1 79.44 81 GLY A CA 1
ATOM 664 C C . GLY A 1 81 ? 6.73 -29.812 -29.188 1 79.44 81 GLY A C 1
ATOM 665 O O . GLY A 1 81 ? 6.809 -28.734 -28.594 1 79.44 81 GLY A O 1
ATOM 666 N N . HIS A 1 82 ? 5.809 -30.781 -28.984 1 80.06 82 HIS A N 1
ATOM 667 C CA . HIS A 1 82 ? 4.738 -30.578 -28.016 1 80.06 82 HIS A CA 1
ATOM 668 C C . HIS A 1 82 ? 5.164 -31.062 -26.625 1 80.06 82 HIS A C 1
ATOM 670 O O . HIS A 1 82 ? 4.449 -31.828 -25.984 1 80.06 82 HIS A O 1
ATOM 676 N N . GLN A 1 83 ? 6.301 -30.797 -26.266 1 80.81 83 GLN A N 1
ATOM 677 C CA . GLN A 1 83 ? 6.777 -31.109 -24.922 1 80.81 83 GLN A CA 1
ATOM 678 C C . GLN A 1 83 ? 7.082 -29.828 -24.141 1 80.81 83 GLN A C 1
ATOM 680 O O . GLN A 1 83 ? 7.586 -28.859 -24.703 1 80.81 83 GLN A O 1
ATOM 685 N N . TYR A 1 84 ? 6.609 -29.875 -23 1 74.56 84 TYR A N 1
ATOM 686 C CA . TYR A 1 84 ? 6.82 -28.688 -22.172 1 74.56 84 TYR A CA 1
ATOM 687 C C . TYR A 1 84 ? 7.082 -29.078 -20.719 1 74.56 84 TYR A C 1
ATOM 689 O O . TYR A 1 84 ? 6.953 -30.25 -20.344 1 74.56 84 TYR A O 1
ATOM 697 N N . GLY A 1 85 ? 7.566 -28.125 -19.922 1 70.31 85 GLY A N 1
ATOM 698 C CA . GLY A 1 85 ? 7.797 -28.344 -18.5 1 70.31 85 GLY A CA 1
ATOM 699 C C . GLY A 1 85 ? 9.156 -28.953 -18.203 1 70.31 85 GLY A C 1
ATOM 700 O O . GLY A 1 85 ? 9.906 -29.297 -19.125 1 70.31 85 GLY A O 1
ATOM 701 N N . PRO A 1 86 ? 9.438 -29.031 -16.953 1 69.69 86 PRO A N 1
ATOM 702 C CA . PRO A 1 86 ? 10.766 -29.5 -16.562 1 69.69 86 PRO A CA 1
ATOM 703 C C . PRO A 1 86 ? 10.977 -30.984 -16.891 1 69.69 86 PRO A C 1
ATOM 705 O O . PRO A 1 86 ? 12.117 -31.406 -17.125 1 69.69 86 PRO A O 1
ATOM 708 N N . SER A 1 87 ? 9.859 -31.719 -16.938 1 74.94 87 SER A N 1
ATOM 709 C CA . SER A 1 87 ? 9.984 -33.156 -17.156 1 74.94 87 SER A CA 1
ATOM 710 C C . SER A 1 87 ? 9.742 -33.5 -18.625 1 74.94 87 SER A C 1
ATOM 712 O O . SER A 1 87 ? 9.828 -34.688 -19 1 74.94 87 SER A O 1
ATOM 714 N N . GLY A 1 88 ? 9.523 -32.469 -19.375 1 82.44 88 GLY A N 1
ATOM 715 C CA . GLY A 1 88 ? 9.25 -32.719 -20.781 1 82.44 88 GLY A CA 1
ATOM 716 C C . GLY A 1 88 ? 7.898 -33.344 -21.016 1 82.44 88 GLY A C 1
ATOM 717 O O . GLY A 1 88 ? 7.785 -34.312 -21.797 1 82.44 88 GLY A O 1
ATOM 718 N N . GLU A 1 89 ? 6.898 -32.938 -20.375 1 87.94 89 GLU A N 1
ATOM 719 C CA . GLU A 1 89 ? 5.547 -33.469 -20.516 1 87.94 89 GLU A CA 1
ATOM 720 C C . GLU A 1 89 ? 5 -33.219 -21.922 1 87.94 89 GLU A C 1
ATOM 722 O O . GLU A 1 89 ? 5.203 -32.156 -22.484 1 87.94 89 GLU A O 1
ATOM 727 N N . LEU A 1 90 ? 4.449 -34.25 -22.484 1 87.38 90 LEU A N 1
ATOM 728 C CA . LEU A 1 90 ? 3.809 -34.094 -23.781 1 87.38 90 LEU A CA 1
ATOM 729 C C . LEU A 1 90 ? 2.57 -33.188 -23.672 1 87.38 90 LEU A C 1
ATOM 731 O O . LEU A 1 90 ? 1.77 -33.375 -22.75 1 87.38 90 LEU A O 1
ATOM 735 N N . CYS A 1 91 ? 2.545 -32.219 -24.469 1 85.31 91 CYS A N 1
ATOM 736 C CA . CYS A 1 91 ? 1.32 -31.422 -24.562 1 85.31 91 CYS A CA 1
ATOM 737 C C . CYS A 1 91 ? 0.26 -32.156 -25.375 1 85.31 91 CYS A C 1
ATOM 739 O O . CYS A 1 91 ? 0.315 -32.156 -26.609 1 85.31 91 CYS A O 1
ATOM 741 N N . LEU A 1 92 ? -0.736 -32.656 -24.703 1 89.06 92 LEU A N 1
ATOM 742 C CA . LEU A 1 92 ? -1.708 -33.531 -25.344 1 89.06 92 LEU A CA 1
ATOM 743 C C . LEU A 1 92 ? -3.057 -32.844 -25.5 1 89.06 92 LEU A C 1
ATOM 745 O O . LEU A 1 92 ? -3.166 -31.625 -25.281 1 89.06 92 LEU A O 1
ATOM 749 N N . GLU A 1 93 ? -4.012 -33.562 -26 1 85.88 93 GLU A N 1
ATOM 750 C CA . GLU A 1 93 ? -5.352 -33.062 -26.25 1 85.88 93 GLU A CA 1
ATOM 751 C C . GLU A 1 93 ? -6.02 -32.625 -24.953 1 85.88 93 GLU A C 1
ATOM 753 O O . GLU A 1 93 ? -6.785 -31.641 -24.938 1 85.88 93 GLU A O 1
ATOM 758 N N . TYR A 1 94 ? -5.719 -33.375 -23.938 1 84.38 94 TYR A N 1
ATOM 759 C CA . TYR A 1 94 ? -6.262 -33.062 -22.609 1 84.38 94 TYR A CA 1
ATOM 760 C C . TYR A 1 94 ? -5.199 -32.438 -21.734 1 84.38 94 TYR A C 1
ATOM 762 O O . TYR A 1 94 ? -4.164 -33.031 -21.453 1 84.38 94 TYR A O 1
ATOM 770 N N . ARG A 1 95 ? -5.492 -31.203 -21.344 1 80 95 ARG A N 1
ATOM 771 C CA . ARG A 1 95 ? -4.559 -30.375 -20.594 1 80 95 ARG A CA 1
ATOM 772 C C . ARG A 1 95 ? -5.207 -29.828 -19.328 1 80 95 ARG A C 1
ATOM 774 O O . ARG A 1 95 ? -6.367 -30.141 -19.047 1 80 95 ARG A O 1
ATOM 781 N N . SER A 1 96 ? -4.418 -29.156 -18.625 1 76.12 96 SER A N 1
ATOM 782 C CA . SER A 1 96 ? -4.906 -28.594 -17.375 1 76.12 96 SER A CA 1
ATOM 783 C C . SER A 1 96 ? -6.066 -27.641 -17.594 1 76.12 96 SER A C 1
ATOM 785 O O . SER A 1 96 ? -6.941 -27.5 -16.75 1 76.12 96 SER A O 1
ATOM 787 N N . ASP A 1 97 ? -6.109 -27.031 -18.734 1 74.62 97 ASP A N 1
ATOM 788 C CA . ASP A 1 97 ? -7.102 -25.984 -18.969 1 74.62 97 ASP A CA 1
ATOM 789 C C . ASP A 1 97 ? -8.422 -26.578 -19.453 1 74.62 97 ASP A C 1
ATOM 791 O O . ASP A 1 97 ? -9.461 -25.922 -19.406 1 74.62 97 ASP A O 1
ATOM 795 N N . ASN A 1 98 ? -8.43 -27.75 -19.906 1 76.75 98 ASN A N 1
ATOM 796 C CA . ASN A 1 98 ? -9.656 -28.375 -20.391 1 76.75 98 ASN A CA 1
ATOM 797 C C . ASN A 1 98 ? -9.883 -29.734 -19.75 1 76.75 98 ASN A C 1
ATOM 799 O O . ASN A 1 98 ? -10.617 -30.578 -20.297 1 76.75 98 ASN A O 1
ATOM 803 N N . TRP A 1 99 ? -9.305 -29.969 -18.672 1 80.25 99 TRP A N 1
ATOM 804 C CA . TRP A 1 99 ? -9.383 -31.25 -17.984 1 80.25 99 TRP A CA 1
ATOM 805 C C . TRP A 1 99 ? -10.734 -31.422 -17.297 1 80.25 99 TRP A C 1
ATOM 807 O O . TRP A 1 99 ? -11.258 -30.469 -16.719 1 80.25 99 TRP A O 1
ATOM 817 N N . MET A 1 100 ? -11.281 -32.562 -17.453 1 80.62 100 MET A N 1
ATOM 818 C CA . MET A 1 100 ? -12.484 -33 -16.75 1 80.62 100 MET A CA 1
ATOM 819 C C . MET A 1 100 ? -12.266 -34.312 -16.031 1 80.62 100 MET A C 1
ATOM 821 O O . MET A 1 100 ? -11.539 -35.188 -16.531 1 80.62 100 MET A O 1
ATOM 825 N N . PRO A 1 101 ? -12.938 -34.469 -14.898 1 81.12 101 PRO A N 1
ATOM 826 C CA . PRO A 1 101 ? -12.719 -35.688 -14.117 1 81.12 101 PRO A CA 1
ATOM 827 C C . PRO A 1 101 ? -13.109 -36.969 -14.883 1 81.12 101 PRO A C 1
ATOM 829 O O . PRO A 1 101 ? -12.672 -38.062 -14.531 1 81.12 101 PRO A O 1
ATOM 832 N N . GLU A 1 102 ? -13.836 -36.75 -15.953 1 84.12 102 GLU A N 1
ATOM 833 C CA . GLU A 1 102 ? -14.273 -37.906 -16.734 1 84.12 102 GLU A CA 1
ATOM 834 C C . GLU A 1 102 ? -13.156 -38.406 -17.656 1 84.12 102 GLU A C 1
ATOM 836 O O . GLU A 1 102 ? -13.219 -39.531 -18.156 1 84.12 102 GLU A O 1
ATOM 841 N N . ILE A 1 103 ? -12.25 -37.594 -17.812 1 89 103 ILE A N 1
ATOM 842 C CA . ILE A 1 103 ? -11.133 -37.969 -18.672 1 89 103 ILE A CA 1
ATOM 843 C C . ILE A 1 103 ? -10.25 -38.969 -17.953 1 89 103 ILE A C 1
ATOM 845 O O . ILE A 1 103 ? -10 -38.844 -16.75 1 89 103 ILE A O 1
ATOM 849 N N . THR A 1 104 ? -9.75 -40.062 -18.734 1 91.81 104 THR A N 1
ATOM 850 C CA . THR A 1 104 ? -9.039 -41.156 -18.109 1 91.81 104 THR A CA 1
ATOM 851 C C . THR A 1 104 ? -7.582 -41.188 -18.562 1 91.81 104 THR A C 1
ATOM 853 O O . THR A 1 104 ? -7.211 -40.5 -19.531 1 91.81 104 THR A O 1
ATOM 856 N N . GLY A 1 105 ? -6.84 -42 -17.844 1 93.75 105 GLY A N 1
ATOM 857 C CA . GLY A 1 105 ? -5.469 -42.219 -18.266 1 93.75 105 GLY A CA 1
ATOM 858 C C . GLY A 1 105 ? -5.367 -42.875 -19.641 1 93.75 105 GLY A C 1
ATOM 859 O O . GLY A 1 105 ? -4.445 -42.562 -20.406 1 93.75 105 GLY A O 1
ATOM 860 N N . ALA A 1 106 ? -6.254 -43.75 -19.938 1 95.44 106 ALA A N 1
ATOM 861 C CA . ALA A 1 106 ? -6.293 -44.406 -21.25 1 95.44 106 ALA A CA 1
ATOM 862 C C . ALA A 1 106 ? -6.434 -43.375 -22.359 1 95.44 106 ALA A C 1
ATOM 864 O O . ALA A 1 106 ? -5.789 -43.469 -23.406 1 95.44 106 ALA A O 1
ATOM 865 N N . MET A 1 107 ? -7.266 -42.438 -22.062 1 94.81 107 MET A N 1
ATOM 866 C CA . MET A 1 107 ? -7.473 -41.375 -23.047 1 94.81 107 MET A CA 1
ATOM 867 C C . MET A 1 107 ? -6.199 -40.562 -23.25 1 94.81 107 MET A C 1
ATOM 869 O O . MET A 1 107 ? -5.902 -40.125 -24.375 1 94.81 107 MET A O 1
ATOM 873 N N . MET A 1 108 ? -5.496 -40.344 -22.219 1 94.62 108 MET A N 1
ATOM 874 C CA . MET A 1 108 ? -4.223 -39.656 -22.297 1 94.62 108 MET A CA 1
ATOM 875 C C . MET A 1 108 ? -3.223 -40.438 -23.141 1 94.62 108 MET A C 1
ATOM 877 O O . MET A 1 108 ? -2.508 -39.844 -23.953 1 94.62 108 MET A O 1
ATOM 881 N N . ILE A 1 109 ? -3.125 -41.688 -22.938 1 95.88 109 ILE A N 1
ATOM 882 C CA . ILE A 1 109 ? -2.229 -42.562 -23.688 1 95.88 109 ILE A CA 1
ATOM 883 C C . ILE A 1 109 ? -2.609 -42.562 -25.172 1 95.88 109 ILE A C 1
ATOM 885 O O . ILE A 1 109 ? -1.741 -42.438 -26.031 1 95.88 109 ILE A O 1
ATOM 889 N N . GLU A 1 110 ? -3.865 -42.594 -25.406 1 95.81 110 GLU A N 1
ATOM 890 C CA . GLU A 1 110 ? -4.344 -42.531 -26.797 1 95.81 110 GLU A CA 1
ATOM 891 C C . GLU A 1 110 ? -3.947 -41.219 -27.438 1 95.81 110 GLU A C 1
ATOM 893 O O . GLU A 1 110 ? -3.576 -41.188 -28.609 1 95.81 110 GLU A O 1
ATOM 898 N N . SER A 1 111 ? -4.168 -40.219 -26.703 1 94 111 SER A N 1
ATOM 899 C CA . SER A 1 111 ? -3.797 -38.906 -27.188 1 94 111 SER A CA 1
ATOM 900 C C . SER A 1 111 ? -2.311 -38.844 -27.531 1 94 111 SER A C 1
ATOM 902 O O . SER A 1 111 ? -1.922 -38.219 -28.531 1 94 111 SER A O 1
ATOM 904 N N . ALA A 1 112 ? -1.48 -39.344 -26.688 1 93.81 112 ALA A N 1
ATOM 905 C CA . ALA A 1 112 ? -0.042 -39.406 -26.938 1 93.81 112 ALA A CA 1
ATOM 906 C C . ALA A 1 112 ? 0.263 -40.156 -28.234 1 93.81 112 ALA A C 1
ATOM 908 O O . ALA A 1 112 ? 1.117 -39.75 -29.016 1 93.81 112 ALA A O 1
ATOM 909 N N . HIS A 1 113 ? -0.431 -41.219 -28.406 1 95.06 113 HIS A N 1
ATOM 910 C CA . HIS A 1 113 ? -0.25 -42 -29.625 1 95.06 113 HIS A CA 1
ATOM 911 C C . HIS A 1 113 ? -0.629 -41.188 -30.859 1 95.06 113 HIS A C 1
ATOM 913 O O . HIS A 1 113 ? 0.085 -41.219 -31.875 1 95.06 113 HIS A O 1
ATOM 919 N N . ARG A 1 114 ? -1.767 -40.531 -30.75 1 92.88 114 ARG A N 1
ATOM 920 C CA . ARG A 1 114 ? -2.215 -39.719 -31.891 1 92.88 114 ARG A CA 1
ATOM 921 C C . ARG A 1 114 ? -1.198 -38.656 -32.219 1 92.88 114 ARG A C 1
ATOM 923 O O . ARG A 1 114 ? -0.929 -38.375 -33.375 1 92.88 114 ARG A O 1
ATOM 930 N N . LEU A 1 115 ? -0.67 -38.062 -31.219 1 92.12 115 LEU A N 1
ATOM 931 C CA . LEU A 1 115 ? 0.315 -37 -31.406 1 92.12 115 LEU A CA 1
ATOM 932 C C . LEU A 1 115 ? 1.559 -37.531 -32.125 1 92.12 115 LEU A C 1
ATOM 934 O O . LEU A 1 115 ? 1.958 -37.031 -33.156 1 92.12 115 LEU A O 1
ATOM 938 N N . LEU A 1 116 ? 2.121 -38.594 -31.609 1 92.06 116 LEU A N 1
ATOM 939 C CA . LEU A 1 116 ? 3.389 -39.125 -32.125 1 92.06 116 LEU A CA 1
ATOM 940 C C . LEU A 1 116 ? 3.203 -39.781 -33.469 1 92.06 116 LEU A C 1
ATOM 942 O O . LEU A 1 116 ? 4.07 -39.688 -34.344 1 92.06 116 LEU A O 1
ATOM 946 N N . SER A 1 117 ? 2.057 -40.406 -33.656 1 92.19 117 SER A N 1
ATOM 947 C CA . SER A 1 117 ? 1.772 -41.062 -34.938 1 92.19 117 SER A CA 1
ATOM 948 C C . SER A 1 117 ? 1.569 -40.031 -36.062 1 92.19 117 SER A C 1
ATOM 950 O O . SER A 1 117 ? 2.068 -40.219 -37.156 1 92.19 117 SER A O 1
ATOM 952 N N . SER A 1 118 ? 0.808 -39.062 -35.688 1 90.69 118 SER A N 1
ATOM 953 C CA . SER A 1 118 ? 0.544 -38.031 -36.688 1 90.69 118 SER A CA 1
ATOM 954 C C . SER A 1 118 ? 1.833 -37.344 -37.125 1 90.69 118 SER A C 1
ATOM 956 O O . SER A 1 118 ? 2.025 -37.062 -38.312 1 90.69 118 SER A O 1
ATOM 958 N N . GLU A 1 119 ? 2.697 -37.062 -36.219 1 90.25 119 GLU A N 1
ATOM 959 C CA . GLU A 1 119 ? 3.951 -36.406 -36.531 1 90.25 119 GLU A CA 1
ATOM 960 C C . GLU A 1 119 ? 4.875 -37.312 -37.344 1 90.25 119 GLU A C 1
ATOM 962 O O . GLU A 1 119 ? 5.594 -36.812 -38.219 1 90.25 119 GLU A O 1
ATOM 967 N N . GLN A 1 120 ? 4.855 -38.5 -37.062 1 84.5 120 GLN A N 1
ATOM 968 C CA . GLN A 1 120 ? 5.684 -39.438 -37.812 1 84.5 120 GLN A CA 1
ATOM 969 C C . GLN A 1 120 ? 5.148 -39.625 -39.219 1 84.5 120 GLN A C 1
ATOM 971 O O . GLN A 1 120 ? 5.922 -39.75 -40.156 1 84.5 120 GLN A O 1
ATOM 976 N N . GLU A 1 121 ? 3.893 -39.719 -39.344 1 85.44 121 GLU A N 1
ATOM 977 C CA . GLU A 1 121 ? 3.262 -39.938 -40.625 1 85.44 121 GLU A CA 1
ATOM 978 C C . GLU A 1 121 ? 3.434 -38.719 -41.531 1 85.44 121 GLU A C 1
ATOM 980 O O . GLU A 1 121 ? 3.719 -38.875 -42.719 1 85.44 121 GLU A O 1
ATOM 985 N N . THR A 1 122 ? 3.266 -37.562 -40.969 1 85.19 122 THR A N 1
ATOM 986 C CA . THR A 1 122 ? 3.264 -36.344 -41.781 1 85.19 122 THR A CA 1
ATOM 987 C C . THR A 1 122 ? 4.672 -35.781 -41.906 1 85.19 122 THR A C 1
ATOM 989 O O . THR A 1 122 ? 4.973 -35.031 -42.844 1 85.19 122 THR A O 1
ATOM 992 N N . GLY A 1 123 ? 5.441 -36.062 -40.938 1 83.19 123 GLY A N 1
ATOM 993 C CA . GLY A 1 123 ? 6.762 -35.469 -40.844 1 83.19 123 GLY A CA 1
ATOM 994 C C . GLY A 1 123 ? 6.734 -34.031 -40.375 1 83.19 123 GLY A C 1
ATOM 995 O O . GLY A 1 123 ? 7.77 -33.344 -40.344 1 83.19 123 GLY A O 1
ATOM 996 N N . GLU A 1 124 ? 5.535 -33.594 -40.094 1 85.25 124 GLU A N 1
ATOM 997 C CA . GLU A 1 124 ? 5.344 -32.219 -39.625 1 85.25 124 GLU A CA 1
ATOM 998 C C . GLU A 1 124 ? 4.875 -32.219 -38.156 1 85.25 124 GLU A C 1
ATOM 1000 O O . GLU A 1 124 ? 4.246 -33.156 -37.688 1 85.25 124 GLU A O 1
ATOM 1005 N N . PRO A 1 125 ? 5.254 -31.125 -37.469 1 83 125 PRO A N 1
ATOM 1006 C CA . PRO A 1 125 ? 4.719 -31 -36.125 1 83 125 PRO A CA 1
ATOM 1007 C C . PRO A 1 125 ? 3.193 -30.938 -36.094 1 83 125 PRO A C 1
ATOM 1009 O O . PRO A 1 125 ? 2.584 -30.297 -36.969 1 83 125 PRO A O 1
ATOM 1012 N N . ALA A 1 126 ? 2.602 -31.672 -35.219 1 81.56 126 ALA A N 1
ATOM 1013 C CA . ALA A 1 126 ? 1.154 -31.594 -35.031 1 81.56 126 ALA A CA 1
ATOM 1014 C C . ALA A 1 126 ? 0.726 -30.188 -34.656 1 81.56 126 ALA A C 1
ATOM 1016 O O . ALA A 1 126 ? 1.487 -29.453 -34 1 81.56 126 ALA A O 1
ATOM 1017 N N . PRO A 1 127 ? -0.424 -29.781 -35.188 1 77.62 127 PRO A N 1
ATOM 1018 C CA . PRO A 1 127 ? -0.91 -28.469 -34.781 1 77.62 127 PRO A CA 1
ATOM 1019 C C . PRO A 1 127 ? -0.991 -28.328 -33.25 1 77.62 127 PRO A C 1
ATOM 1021 O O . PRO A 1 127 ? -1.308 -29.297 -32.562 1 77.62 127 PRO A O 1
ATOM 1024 N N . SER A 1 128 ? -0.447 -27.266 -32.812 1 73.38 128 SER A N 1
ATOM 1025 C CA . SER A 1 128 ? -0.393 -27.047 -31.375 1 73.38 128 SER A CA 1
ATOM 1026 C C . SER A 1 128 ? -1.437 -26.016 -30.938 1 73.38 128 SER A C 1
ATOM 1028 O O . SER A 1 128 ? -1.639 -25 -31.609 1 73.38 128 SER A O 1
ATOM 1030 N N . ASP A 1 129 ? -2.254 -26.422 -30 1 74.12 129 ASP A N 1
ATOM 1031 C CA . ASP A 1 129 ? -3.154 -25.469 -29.359 1 74.12 129 ASP A CA 1
ATOM 1032 C C . ASP A 1 129 ? -2.479 -24.797 -28.172 1 74.12 129 ASP A C 1
ATOM 1034 O O . ASP A 1 129 ? -3.121 -24.062 -27.422 1 74.12 129 ASP A O 1
ATOM 1038 N N . HIS A 1 130 ? -1.183 -25.094 -28.156 1 71.12 130 HIS A N 1
ATOM 1039 C CA . HIS A 1 130 ? -0.441 -24.547 -27.031 1 71.12 130 HIS A CA 1
ATOM 1040 C C . HIS A 1 130 ? -0.207 -23.047 -27.188 1 71.12 130 HIS A C 1
ATOM 1042 O O . HIS A 1 130 ? 0.323 -22.609 -28.219 1 71.12 130 HIS A O 1
ATOM 1048 N N . ARG A 1 131 ? -0.771 -22.297 -26.312 1 73.69 131 ARG A N 1
ATOM 1049 C CA . ARG A 1 131 ? -0.532 -20.859 -26.266 1 73.69 131 ARG A CA 1
ATOM 1050 C C . ARG A 1 131 ? 0.219 -20.469 -25 1 73.69 131 ARG A C 1
ATOM 1052 O O . ARG A 1 131 ? -0.274 -20.672 -23.891 1 73.69 131 ARG A O 1
ATOM 1059 N N . VAL A 1 132 ? 1.466 -20.062 -25.219 1 77.94 132 VAL A N 1
ATOM 1060 C CA . VAL A 1 132 ? 2.258 -19.594 -24.094 1 77.94 132 VAL A CA 1
ATOM 1061 C C . VAL A 1 132 ? 1.951 -18.125 -23.812 1 77.94 132 VAL A C 1
ATOM 1063 O O . VAL A 1 132 ? 2.047 -17.281 -24.703 1 77.94 132 VAL A O 1
ATOM 1066 N N . LEU A 1 133 ? 1.578 -17.875 -22.609 1 85.31 133 LEU A N 1
ATOM 1067 C CA . LEU A 1 133 ? 1.277 -16.5 -22.203 1 85.31 133 LEU A CA 1
ATOM 1068 C C . LEU A 1 133 ? 2.557 -15.688 -22.047 1 85.31 133 LEU A C 1
ATOM 1070 O O . LEU A 1 133 ? 3.615 -16.234 -21.734 1 85.31 133 LEU A O 1
ATOM 1074 N N . PRO A 1 134 ? 2.432 -14.398 -22.234 1 83.5 134 PRO A N 1
ATOM 1075 C CA . PRO A 1 134 ? 3.596 -13.539 -22.016 1 83.5 134 PRO A CA 1
ATOM 1076 C C . PRO A 1 134 ? 4.211 -13.711 -20.625 1 83.5 134 PRO A C 1
ATOM 1078 O O . PRO A 1 134 ? 5.438 -13.703 -20.484 1 83.5 134 PRO A O 1
ATOM 1081 N N . ALA A 1 135 ? 3.439 -13.914 -19.703 1 89.94 135 ALA A N 1
ATOM 1082 C CA . ALA A 1 135 ? 3.924 -14.102 -18.344 1 89.94 135 ALA A CA 1
ATOM 1083 C C . ALA A 1 135 ? 4.758 -15.367 -18.219 1 89.94 135 ALA A C 1
ATOM 1085 O O . ALA A 1 135 ? 5.742 -15.406 -17.469 1 89.94 135 ALA A O 1
ATOM 1086 N N . GLN A 1 136 ? 4.336 -16.391 -18.906 1 88.31 136 GLN A N 1
ATOM 1087 C CA . GLN A 1 136 ? 5.082 -17.641 -18.875 1 88.31 136 GLN A CA 1
ATOM 1088 C C . GLN A 1 136 ? 6.441 -17.484 -19.547 1 88.31 136 GLN A C 1
ATOM 1090 O O . GLN A 1 136 ? 7.445 -18.016 -19.062 1 88.31 136 GLN A O 1
ATOM 1095 N N . ARG A 1 137 ? 6.449 -16.734 -20.594 1 86.31 137 ARG A N 1
ATOM 1096 C CA . ARG A 1 137 ? 7.688 -16.5 -21.328 1 86.31 137 ARG A CA 1
ATOM 1097 C C . ARG A 1 137 ? 8.68 -15.711 -20.5 1 86.31 137 ARG A C 1
ATOM 1099 O O . ARG A 1 137 ? 9.891 -15.883 -20.625 1 86.31 137 ARG A O 1
ATOM 1106 N N . ALA A 1 138 ? 8.18 -14.953 -19.594 1 92.38 138 ALA A N 1
ATOM 1107 C CA . ALA A 1 138 ? 9.016 -14.016 -18.844 1 92.38 138 ALA A CA 1
ATOM 1108 C C . ALA A 1 138 ? 9.516 -14.641 -17.547 1 92.38 138 ALA A C 1
ATOM 1110 O O . ALA A 1 138 ? 10.273 -14.023 -16.797 1 92.38 138 ALA A O 1
ATOM 1111 N N . ARG A 1 139 ? 9.211 -15.852 -17.219 1 91.06 139 ARG A N 1
ATOM 1112 C CA . ARG A 1 139 ? 9.461 -16.469 -15.922 1 91.06 139 ARG A CA 1
ATOM 1113 C C . ARG A 1 139 ? 10.945 -16.453 -15.578 1 91.06 139 ARG A C 1
ATOM 1115 O O . ARG A 1 139 ? 11.32 -16.25 -14.422 1 91.06 139 ARG A O 1
ATOM 1122 N N . ASN A 1 140 ? 11.789 -16.469 -16.547 1 88.44 140 ASN A N 1
ATOM 1123 C CA . ASN A 1 140 ? 13.219 -16.547 -16.266 1 88.44 140 ASN A CA 1
ATOM 1124 C C . ASN A 1 140 ? 13.945 -15.266 -16.688 1 88.44 140 ASN A C 1
ATOM 1126 O O . ASN A 1 140 ? 15.172 -15.227 -16.734 1 88.44 140 ASN A O 1
ATOM 1130 N N . SER A 1 141 ? 13.203 -14.328 -16.984 1 92.31 141 SER A N 1
ATOM 1131 C CA . SER A 1 141 ? 13.789 -13.07 -17.453 1 92.31 141 SER A CA 1
ATOM 1132 C C . SER A 1 141 ? 14.125 -12.156 -16.281 1 92.31 141 SER A C 1
ATOM 1134 O O . SER A 1 141 ? 13.242 -11.773 -15.5 1 92.31 141 SER A O 1
ATOM 1136 N N . LYS A 1 142 ? 15.398 -11.742 -16.203 1 93.81 142 LYS A N 1
ATOM 1137 C CA . LYS A 1 142 ? 15.82 -10.867 -15.109 1 93.81 142 LYS A CA 1
ATOM 1138 C C . LYS A 1 142 ? 15.844 -9.406 -15.555 1 93.81 142 LYS A C 1
ATOM 1140 O O . LYS A 1 142 ? 15.727 -8.5 -14.734 1 93.81 142 LYS A O 1
ATOM 1145 N N . PHE A 1 143 ? 16.141 -9.211 -16.797 1 95.5 143 PHE A N 1
ATOM 1146 C CA . PHE A 1 143 ? 16.156 -7.875 -17.391 1 95.5 143 PHE A CA 1
ATOM 1147 C C . PHE A 1 143 ? 15.047 -7.727 -18.422 1 95.5 143 PHE A C 1
ATOM 1149 O O . PHE A 1 143 ? 15.07 -8.383 -19.469 1 95.5 143 PHE A O 1
ATOM 1156 N N . ARG A 1 144 ? 14.117 -6.867 -18.109 1 96.56 144 ARG A N 1
ATOM 1157 C CA . ARG A 1 144 ? 12.938 -6.723 -18.953 1 96.56 144 ARG A CA 1
ATOM 1158 C C . ARG A 1 144 ? 12.828 -5.305 -19.5 1 96.56 144 ARG A C 1
ATOM 1160 O O . ARG A 1 144 ? 13.109 -4.336 -18.797 1 96.56 144 ARG A O 1
ATOM 1167 N N . PHE A 1 145 ? 12.578 -5.133 -20.859 1 96.56 145 PHE A N 1
ATOM 1168 C CA . PHE A 1 145 ? 12.25 -3.859 -21.484 1 96.56 145 PHE A CA 1
ATOM 1169 C C . PHE A 1 145 ? 10.758 -3.768 -21.781 1 96.56 145 PHE A C 1
ATOM 1171 O O . PHE A 1 145 ? 10.242 -4.52 -22.609 1 96.56 145 PHE A O 1
ATOM 1178 N N . LEU A 1 146 ? 10.141 -2.881 -21.078 1 94.38 146 LEU A N 1
ATOM 1179 C CA . LEU A 1 146 ? 8.703 -2.697 -21.25 1 94.38 146 LEU A CA 1
ATOM 1180 C C . LEU A 1 146 ? 8.406 -1.769 -22.422 1 94.38 146 LEU A C 1
ATOM 1182 O O . LEU A 1 146 ? 8.961 -0.669 -22.5 1 94.38 146 LEU A O 1
ATOM 1186 N N . TYR A 1 147 ? 7.523 -2.195 -23.266 1 92.69 147 TYR A N 1
ATOM 1187 C CA . TYR A 1 147 ? 7.156 -1.336 -24.391 1 92.69 147 TYR A CA 1
ATOM 1188 C C . TYR A 1 147 ? 5.656 -1.376 -24.641 1 92.69 147 TYR A C 1
ATOM 1190 O O . TYR A 1 147 ? 4.973 -2.314 -24.219 1 92.69 147 TYR A O 1
ATOM 1198 N N . SER A 1 148 ? 5.164 -0.336 -25.188 1 90.69 148 SER A N 1
ATOM 1199 C CA . SER A 1 148 ? 3.756 -0.158 -25.531 1 90.69 148 SER A CA 1
ATOM 1200 C C . SER A 1 148 ? 3.59 0.415 -26.922 1 90.69 148 SER A C 1
ATOM 1202 O O . SER A 1 148 ? 4.578 0.64 -27.641 1 90.69 148 SER A O 1
ATOM 1204 N N . ARG A 1 149 ? 2.369 0.584 -27.297 1 89.56 149 ARG A N 1
ATOM 1205 C CA . ARG A 1 149 ? 2.105 1.216 -28.594 1 89.56 149 ARG A CA 1
ATOM 1206 C C . ARG A 1 149 ? 2.637 2.645 -28.609 1 89.56 149 ARG A C 1
ATOM 1208 O O . ARG A 1 149 ? 3.082 3.127 -29.656 1 89.56 149 ARG A O 1
ATOM 1215 N N . ALA A 1 150 ? 2.613 3.209 -27.516 1 90.38 150 ALA A N 1
ATOM 1216 C CA . ALA A 1 150 ? 3.152 4.562 -27.438 1 90.38 150 ALA A CA 1
ATOM 1217 C C . ALA A 1 150 ? 4.66 4.57 -27.656 1 90.38 150 ALA A C 1
ATOM 1219 O O . ALA A 1 150 ? 5.188 5.449 -28.344 1 90.38 150 ALA A O 1
ATOM 1220 N N . VAL A 1 151 ? 5.289 3.621 -27.062 1 92.56 151 VAL A N 1
ATOM 1221 C CA . VAL A 1 151 ? 6.73 3.502 -27.266 1 92.56 151 VAL A CA 1
ATOM 1222 C C . VAL A 1 151 ? 7.035 3.217 -28.734 1 92.56 151 VAL A C 1
ATOM 1224 O O . VAL A 1 151 ? 7.965 3.795 -29.297 1 92.56 151 VAL A O 1
ATOM 1227 N N . TRP A 1 152 ? 6.23 2.377 -29.234 1 93.06 152 TRP A N 1
ATOM 1228 C CA . TRP A 1 152 ? 6.391 2.061 -30.656 1 93.06 152 TRP A CA 1
ATOM 1229 C C . TRP A 1 152 ? 6.258 3.314 -31.516 1 93.06 152 TRP A C 1
ATOM 1231 O O . TRP A 1 152 ? 7.062 3.545 -32.406 1 93.06 152 TRP A O 1
ATOM 1241 N N . ALA A 1 153 ? 5.281 4.066 -31.219 1 93.81 153 ALA A N 1
ATOM 1242 C CA . ALA A 1 153 ? 5.062 5.32 -31.938 1 93.81 153 ALA A CA 1
ATOM 1243 C C . ALA A 1 153 ? 6.242 6.27 -31.75 1 93.81 153 ALA A C 1
ATOM 1245 O O . ALA A 1 153 ? 6.633 6.973 -32.688 1 93.81 153 ALA A O 1
ATOM 1246 N N . GLY A 1 154 ? 6.734 6.285 -30.578 1 95.5 154 GLY A N 1
ATOM 1247 C CA . GLY A 1 154 ? 7.91 7.098 -30.312 1 95.5 154 GLY A CA 1
ATOM 1248 C C . GLY A 1 154 ? 9.117 6.676 -31.141 1 95.5 154 GLY A C 1
ATOM 1249 O O . GLY A 1 154 ? 9.805 7.52 -31.719 1 95.5 154 GLY A O 1
ATOM 1250 N N . LEU A 1 155 ? 9.336 5.414 -31.234 1 96.38 155 LEU A N 1
ATOM 1251 C CA . LEU A 1 155 ? 10.469 4.887 -32 1 96.38 155 LEU A CA 1
ATOM 1252 C C . LEU A 1 155 ? 10.305 5.176 -33.5 1 96.38 155 LEU A C 1
ATOM 1254 O O . LEU A 1 155 ? 11.289 5.434 -34.188 1 96.38 155 LEU A O 1
ATOM 1258 N N . LEU A 1 156 ? 9.109 5.203 -33.938 1 95.56 156 LEU A N 1
ATOM 1259 C CA . LEU A 1 156 ? 8.82 5.48 -35.312 1 95.56 156 LEU A CA 1
ATOM 1260 C C . LEU A 1 156 ? 9.109 6.941 -35.656 1 95.56 156 LEU A C 1
ATOM 1262 O O . LEU A 1 156 ? 9.305 7.285 -36.844 1 95.56 156 LEU A O 1
ATOM 1266 N N . SER A 1 157 ? 9.109 7.762 -34.656 1 95.31 157 SER A N 1
ATOM 1267 C CA . SER A 1 157 ? 9.328 9.188 -34.875 1 95.31 157 SER A CA 1
ATOM 1268 C C . SER A 1 157 ? 10.797 9.484 -35.188 1 95.31 157 SER A C 1
ATOM 1270 O O . SER A 1 157 ? 11.133 10.57 -35.656 1 95.31 157 SER A O 1
ATOM 1272 N N . VAL A 1 158 ? 11.641 8.5 -34.906 1 96.81 158 VAL A N 1
ATOM 1273 C CA . VAL A 1 158 ? 13.055 8.656 -35.25 1 96.81 158 VAL A CA 1
ATOM 1274 C C . VAL A 1 158 ? 13.281 8.352 -36.719 1 96.81 158 VAL A C 1
ATOM 1276 O O . VAL A 1 158 ? 12.789 7.344 -37.25 1 96.81 158 VAL A O 1
ATOM 1279 N N . GLU A 1 159 ? 14.055 9.195 -37.344 1 95.12 159 GLU A N 1
ATOM 1280 C CA . GLU A 1 159 ? 14.297 9.031 -38.781 1 95.12 159 GLU A CA 1
ATOM 1281 C C . GLU A 1 159 ? 15.164 7.809 -39.062 1 95.12 159 GLU A C 1
ATOM 1283 O O . GLU A 1 159 ? 16.125 7.543 -38.344 1 95.12 159 GLU A O 1
ATOM 1288 N N . GLU A 1 160 ? 14.859 7.117 -40.188 1 94.25 160 GLU A N 1
ATOM 1289 C CA . GLU A 1 160 ? 15.617 5.93 -40.562 1 94.25 160 GLU A CA 1
ATOM 1290 C C . GLU A 1 160 ? 17.094 6.27 -40.781 1 94.25 160 GLU A C 1
ATOM 1292 O O . GLU A 1 160 ? 17.406 7.285 -41.406 1 94.25 160 GLU A O 1
ATOM 1297 N N . GLY A 1 161 ? 17.906 5.438 -40.219 1 93.38 161 GLY A N 1
ATOM 1298 C CA . GLY A 1 161 ? 19.328 5.621 -40.406 1 93.38 161 GLY A CA 1
ATOM 1299 C C . GLY A 1 161 ? 19.953 6.566 -39.375 1 93.38 161 GLY A C 1
ATOM 1300 O O . GLY A 1 161 ? 21.141 6.883 -39.469 1 93.38 161 GLY A O 1
ATOM 1301 N N . HIS A 1 162 ? 19.188 6.988 -38.469 1 95.5 162 HIS A N 1
ATOM 1302 C CA . HIS A 1 162 ? 19.688 7.949 -37.5 1 95.5 162 HIS A CA 1
ATOM 1303 C C . HIS A 1 162 ? 19.688 7.359 -36.094 1 95.5 162 HIS A C 1
ATOM 1305 O O . HIS A 1 162 ? 18.984 6.391 -35.812 1 95.5 162 HIS A O 1
ATOM 1311 N N . ALA A 1 163 ? 20.531 7.922 -35.312 1 97.19 163 ALA A N 1
ATOM 1312 C CA . ALA A 1 163 ? 20.594 7.621 -33.875 1 97.19 163 ALA A CA 1
ATOM 1313 C C . ALA A 1 163 ? 20.375 8.875 -33.031 1 97.19 163 ALA A C 1
ATOM 1315 O O . ALA A 1 163 ? 20.891 9.953 -33.375 1 97.19 163 ALA A O 1
ATOM 1316 N N . VAL A 1 164 ? 19.625 8.727 -32 1 97.38 164 VAL A N 1
ATOM 1317 C CA . VAL A 1 164 ? 19.281 9.883 -31.188 1 97.38 164 VAL A CA 1
ATOM 1318 C C . VAL A 1 164 ? 19.469 9.539 -29.719 1 97.38 164 VAL A C 1
ATOM 1320 O O . VAL A 1 164 ? 19.312 8.383 -29.312 1 97.38 164 VAL A O 1
ATOM 1323 N N . ASP A 1 165 ? 19.781 10.633 -28.938 1 97.38 165 ASP A N 1
ATOM 1324 C CA . ASP A 1 165 ? 19.875 10.461 -27.5 1 97.38 165 ASP A CA 1
ATOM 1325 C C . ASP A 1 165 ? 18.5 10.133 -26.891 1 97.38 165 ASP A C 1
ATOM 1327 O O . ASP A 1 165 ? 17.469 10.594 -27.406 1 97.38 165 ASP A O 1
ATOM 1331 N N . ALA A 1 166 ? 18.547 9.289 -25.875 1 98 166 ALA A N 1
ATOM 1332 C CA . ALA A 1 166 ? 17.328 8.914 -25.188 1 98 166 ALA A CA 1
ATOM 1333 C C . ALA A 1 166 ? 17.594 8.641 -23.703 1 98 166 ALA A C 1
ATOM 1335 O O . ALA A 1 166 ? 18.734 8.711 -23.25 1 98 166 ALA A O 1
ATOM 1336 N N . GLU A 1 167 ? 16.531 8.469 -22.984 1 96.81 167 GLU A N 1
ATOM 1337 C CA . GLU A 1 167 ? 16.594 8.141 -21.562 1 96.81 167 GLU A CA 1
ATOM 1338 C C . GLU A 1 167 ? 15.641 7 -21.219 1 96.81 167 GLU A C 1
ATOM 1340 O O . GLU A 1 167 ? 14.5 6.965 -21.703 1 96.81 167 GLU A O 1
ATOM 1345 N N . LEU A 1 168 ? 16.172 6.039 -20.5 1 96.5 168 LEU A N 1
ATOM 1346 C CA . LEU A 1 168 ? 15.32 5.004 -19.922 1 96.5 168 LEU A CA 1
ATOM 1347 C C . LEU A 1 168 ? 15.148 5.223 -18.422 1 96.5 168 LEU A C 1
ATOM 1349 O O . LEU A 1 168 ? 15.969 5.891 -17.797 1 96.5 168 LEU A O 1
ATOM 1353 N N . GLN A 1 169 ? 14.039 4.762 -17.906 1 94.38 169 GLN A N 1
ATOM 1354 C CA . GLN A 1 169 ? 13.836 4.621 -16.469 1 94.38 169 GLN A CA 1
ATOM 1355 C C . GLN A 1 169 ? 13.742 3.154 -16.062 1 94.38 169 GLN A C 1
ATOM 1357 O O . GLN A 1 169 ? 13.156 2.344 -16.781 1 94.38 169 GLN A O 1
ATOM 1362 N N . GLU A 1 170 ? 14.336 2.828 -14.938 1 94.19 170 GLU A N 1
ATOM 1363 C CA . GLU A 1 170 ? 14.383 1.432 -14.516 1 94.19 170 GLU A CA 1
ATOM 1364 C C . GLU A 1 170 ? 14.031 1.29 -13.039 1 94.19 170 GLU A C 1
ATOM 1366 O O . GLU A 1 170 ? 14.43 2.121 -12.219 1 94.19 170 GLU A O 1
ATOM 1371 N N . HIS A 1 171 ? 13.25 0.301 -12.75 1 92.62 171 HIS A N 1
ATOM 1372 C CA . HIS A 1 171 ? 13.023 -0.132 -11.375 1 92.62 171 HIS A CA 1
ATOM 1373 C C . HIS A 1 171 ? 13.555 -1.543 -11.148 1 92.62 171 HIS A C 1
ATOM 1375 O O . HIS A 1 171 ? 13.57 -2.361 -12.07 1 92.62 171 HIS A O 1
ATOM 1381 N N . HIS A 1 172 ? 14.047 -1.78 -10 1 91.62 172 HIS A N 1
ATOM 1382 C CA . HIS A 1 172 ? 14.438 -3.111 -9.555 1 91.62 172 HIS A CA 1
ATOM 1383 C C . HIS A 1 172 ? 13.539 -3.596 -8.414 1 91.62 172 HIS A C 1
ATOM 1385 O O . HIS A 1 172 ? 13.5 -2.975 -7.348 1 91.62 172 HIS A O 1
ATOM 1391 N N . LEU A 1 173 ? 12.82 -4.668 -8.617 1 92.94 173 LEU A N 1
ATOM 1392 C CA . LEU A 1 173 ? 11.922 -5.242 -7.625 1 92.94 173 LEU A CA 1
ATOM 1393 C C . LEU A 1 173 ? 11.828 -6.754 -7.781 1 92.94 173 LEU A C 1
ATOM 1395 O O . LEU A 1 173 ? 11.758 -7.266 -8.906 1 92.94 173 LEU A O 1
ATOM 1399 N N . ALA A 1 174 ? 11.883 -7.473 -6.695 1 91.31 174 ALA A N 1
ATOM 1400 C CA . ALA A 1 174 ? 11.711 -8.922 -6.652 1 91.31 174 ALA A CA 1
ATOM 1401 C C . ALA A 1 174 ? 12.711 -9.625 -7.574 1 91.31 174 ALA A C 1
ATOM 1403 O O . ALA A 1 174 ? 12.352 -10.555 -8.289 1 91.31 174 ALA A O 1
ATOM 1404 N N . GLY A 1 175 ? 13.859 -9.031 -7.68 1 88.88 175 GLY A N 1
ATOM 1405 C CA . GLY A 1 175 ? 14.945 -9.664 -8.406 1 88.88 175 GLY A CA 1
ATOM 1406 C C . GLY A 1 175 ? 14.93 -9.367 -9.891 1 88.88 175 GLY A C 1
ATOM 1407 O O . GLY A 1 175 ? 15.711 -9.945 -10.656 1 88.88 175 GLY A O 1
ATOM 1408 N N . VAL A 1 176 ? 14.055 -8.555 -10.336 1 93.94 176 VAL A N 1
ATOM 1409 C CA . VAL A 1 176 ? 13.914 -8.25 -11.758 1 93.94 176 VAL A CA 1
ATOM 1410 C C . VAL A 1 176 ? 14.172 -6.762 -11.992 1 93.94 176 VAL A C 1
ATOM 1412 O O . VAL A 1 176 ? 13.766 -5.922 -11.188 1 93.94 176 VAL A O 1
ATOM 1415 N N . TYR A 1 177 ? 14.891 -6.43 -13.062 1 94.56 177 TYR A N 1
ATOM 1416 C CA . TYR A 1 177 ? 15.078 -5.066 -13.547 1 94.56 177 TYR A CA 1
ATOM 1417 C C . TYR A 1 177 ? 14.156 -4.777 -14.727 1 94.56 177 TYR A C 1
ATOM 1419 O O . TYR A 1 177 ? 14.234 -5.441 -15.758 1 94.56 177 TYR A O 1
ATOM 1427 N N . ALA A 1 178 ? 13.289 -3.855 -14.547 1 94.88 178 ALA A N 1
ATOM 1428 C CA . ALA A 1 178 ? 12.375 -3.475 -15.617 1 94.88 178 ALA A CA 1
ATOM 1429 C C . ALA A 1 178 ? 12.656 -2.053 -16.094 1 94.88 178 ALA A C 1
ATOM 1431 O O . ALA A 1 178 ? 12.555 -1.1 -15.32 1 94.88 178 ALA A O 1
ATOM 1432 N N . ALA A 1 179 ? 12.977 -1.91 -17.375 1 95.38 179 ALA A N 1
ATOM 1433 C CA . ALA A 1 179 ? 13.281 -0.609 -17.953 1 95.38 179 ALA A CA 1
ATOM 1434 C C . ALA A 1 179 ? 12.219 -0.205 -18.969 1 95.38 179 ALA A C 1
ATOM 1436 O O . ALA A 1 179 ? 11.586 -1.062 -19.594 1 95.38 179 ALA A O 1
ATOM 1437 N N . GLN A 1 180 ? 12.047 1.056 -19.078 1 94.06 180 GLN A N 1
ATOM 1438 C CA . GLN A 1 180 ? 11.141 1.606 -20.094 1 94.06 180 GLN A CA 1
ATOM 1439 C C . GLN A 1 180 ? 11.68 2.916 -20.656 1 94.06 180 GLN A C 1
ATOM 1441 O O . GLN A 1 180 ? 12.391 3.65 -19.969 1 94.06 180 GLN A O 1
ATOM 1446 N N . LEU A 1 181 ? 11.32 3.111 -21.891 1 95.56 181 LEU A N 1
ATOM 1447 C CA . LEU A 1 181 ? 11.711 4.367 -22.531 1 95.56 181 LEU A CA 1
ATOM 1448 C C . LEU A 1 181 ? 10.992 5.547 -21.875 1 95.56 181 LEU A C 1
ATOM 1450 O O . LEU A 1 181 ? 9.766 5.527 -21.734 1 95.56 181 LEU A O 1
ATOM 1454 N N . ALA A 1 182 ? 11.773 6.555 -21.484 1 94.56 182 ALA A N 1
ATOM 1455 C CA . ALA A 1 182 ? 11.203 7.73 -20.828 1 94.56 182 ALA A CA 1
ATOM 1456 C C . ALA A 1 182 ? 11.141 8.922 -21.781 1 94.56 182 ALA A C 1
ATOM 1458 O O . ALA A 1 182 ? 10.18 9.695 -21.766 1 94.56 182 ALA A O 1
ATOM 1459 N N . ARG A 1 183 ? 12.188 8.984 -22.578 1 96.19 183 ARG A N 1
ATOM 1460 C CA . ARG A 1 183 ? 12.273 10.117 -23.484 1 96.19 183 ARG A CA 1
ATOM 1461 C C . ARG A 1 183 ? 13.188 9.812 -24.672 1 96.19 183 ARG A C 1
ATOM 1463 O O . ARG A 1 183 ? 14.141 9.039 -24.531 1 96.19 183 ARG A O 1
ATOM 1470 N N . ILE A 1 184 ? 12.812 10.43 -25.812 1 97.88 184 ILE A N 1
ATOM 1471 C CA . ILE A 1 184 ? 13.68 10.438 -26.969 1 97.88 184 ILE A CA 1
ATOM 1472 C C . ILE A 1 184 ? 14.07 11.875 -27.312 1 97.88 184 ILE A C 1
ATOM 1474 O O . ILE A 1 184 ? 13.203 12.75 -27.406 1 97.88 184 ILE A O 1
ATOM 1478 N N . GLY A 1 185 ? 15.383 12.102 -27.438 1 96.44 185 GLY A N 1
ATOM 1479 C CA . GLY A 1 185 ? 15.852 13.445 -27.734 1 96.44 185 GLY A CA 1
ATOM 1480 C C . GLY A 1 185 ? 16.328 14.188 -26.5 1 96.44 185 GLY A C 1
ATOM 1481 O O . GLY A 1 185 ? 16.391 13.617 -25.406 1 96.44 185 GLY A O 1
ATOM 1482 N N . PRO A 1 186 ? 16.672 15.438 -26.641 1 93.06 186 PRO A N 1
ATOM 1483 C CA . PRO A 1 186 ? 17.156 16.234 -25.516 1 93.06 186 PRO A CA 1
ATOM 1484 C C . PRO A 1 186 ? 16.062 16.578 -24.5 1 93.06 186 PRO A C 1
ATOM 1486 O O . PRO A 1 186 ? 14.883 16.578 -24.844 1 93.06 186 PRO A O 1
ATOM 1489 N N . THR A 1 187 ? 16.5 16.812 -23.297 1 90.88 187 THR A N 1
ATOM 1490 C CA . THR A 1 187 ? 15.578 17.078 -22.203 1 90.88 187 THR A CA 1
ATOM 1491 C C . THR A 1 187 ? 14.758 18.344 -22.469 1 90.88 187 THR A C 1
ATOM 1493 O O . THR A 1 187 ? 13.57 18.391 -22.156 1 90.88 187 THR A O 1
ATOM 1496 N N . GLU A 1 188 ? 15.344 19.312 -23.172 1 91.44 188 GLU A N 1
ATOM 1497 C CA . GLU A 1 188 ? 14.711 20.609 -23.375 1 91.44 188 GLU A CA 1
ATOM 1498 C C . GLU A 1 188 ? 13.688 20.562 -24.5 1 91.44 188 GLU A C 1
ATOM 1500 O O . GLU A 1 188 ? 12.672 21.266 -24.469 1 91.44 188 GLU A O 1
ATOM 1505 N N . GLU A 1 189 ? 14.008 19.766 -25.516 1 92.81 189 GLU A N 1
ATOM 1506 C CA . GLU A 1 189 ? 13.102 19.625 -26.641 1 92.81 189 GLU A CA 1
ATOM 1507 C C . GLU A 1 189 ? 13 18.188 -27.109 1 92.81 189 GLU A C 1
ATOM 1509 O O . GLU A 1 189 ? 13.492 17.828 -28.188 1 92.81 189 GLU A O 1
ATOM 1514 N N . PRO A 1 190 ? 12.273 17.422 -26.359 1 95.19 190 PRO A N 1
ATOM 1515 C CA . PRO A 1 190 ? 12.219 15.992 -26.703 1 95.19 190 PRO A CA 1
ATOM 1516 C C . PRO A 1 190 ? 11.398 15.719 -27.953 1 95.19 190 PRO A C 1
ATOM 1518 O O . PRO A 1 190 ? 10.406 16.406 -28.203 1 95.19 190 PRO A O 1
ATOM 1521 N N . ILE A 1 191 ? 11.836 14.75 -28.719 1 95.12 191 ILE A N 1
ATOM 1522 C CA . ILE A 1 191 ? 11.102 14.227 -29.859 1 95.12 191 ILE A CA 1
ATOM 1523 C C . ILE A 1 191 ? 9.859 13.484 -29.375 1 95.12 191 ILE A C 1
ATOM 1525 O O . ILE A 1 191 ? 8.82 13.508 -30.047 1 95.12 191 ILE A O 1
ATOM 1529 N N . TRP A 1 192 ? 10.047 12.844 -28.297 1 96 192 TRP A N 1
ATOM 1530 C CA . TRP A 1 192 ? 8.992 12.023 -27.703 1 96 192 TRP A CA 1
ATOM 1531 C C . TRP A 1 192 ? 9.195 11.883 -26.188 1 96 192 TRP A C 1
ATOM 1533 O O . TRP A 1 192 ? 10.328 11.82 -25.719 1 96 192 TRP A O 1
ATOM 1543 N N . GLN A 1 193 ? 8.078 11.883 -25.469 1 93.88 193 GLN A N 1
ATOM 1544 C CA . GLN A 1 193 ? 8.094 11.648 -24.031 1 93.88 193 GLN A CA 1
ATOM 1545 C C . GLN A 1 193 ? 7.027 10.633 -23.625 1 93.88 193 GLN A C 1
ATOM 1547 O O . GLN A 1 193 ? 5.902 10.68 -24.125 1 93.88 193 GLN A O 1
ATOM 1552 N N . GLU A 1 194 ? 7.434 9.727 -22.734 1 90.5 194 GLU A N 1
ATOM 1553 C CA . GLU A 1 194 ? 6.5 8.703 -22.281 1 90.5 194 GLU A CA 1
ATOM 1554 C C . GLU A 1 194 ? 5.34 9.32 -21.5 1 90.5 194 GLU A C 1
ATOM 1556 O O . GLU A 1 194 ? 5.551 10.008 -20.5 1 90.5 194 GLU A O 1
ATOM 1561 N N . PRO A 1 195 ? 4.152 9.023 -21.953 1 82 195 PRO A N 1
ATOM 1562 C CA . PRO A 1 195 ? 3 9.602 -21.266 1 82 195 PRO A CA 1
ATOM 1563 C C . PRO A 1 195 ? 2.775 8.977 -19.891 1 82 195 PRO A C 1
ATOM 1565 O O . PRO A 1 195 ? 2.252 9.633 -18.984 1 82 195 PRO A O 1
ATOM 1568 N N . ASN A 1 196 ? 3.029 7.73 -19.781 1 78.06 196 ASN A N 1
ATOM 1569 C CA . ASN A 1 196 ? 2.875 7.023 -18.5 1 78.06 196 ASN A CA 1
ATOM 1570 C C . ASN A 1 196 ? 4.203 6.91 -17.766 1 78.06 196 ASN A C 1
ATOM 1572 O O . ASN A 1 196 ? 4.902 5.902 -17.875 1 78.06 196 ASN A O 1
ATOM 1576 N N . ARG A 1 197 ? 4.457 7.895 -16.969 1 74.12 197 ARG A N 1
ATOM 1577 C CA . ARG A 1 197 ? 5.75 7.941 -16.297 1 74.12 197 ARG A CA 1
ATOM 1578 C C . ARG A 1 197 ? 5.785 6.973 -15.117 1 74.12 197 ARG A C 1
ATOM 1580 O O . ARG A 1 197 ? 4.742 6.625 -14.562 1 74.12 197 ARG A O 1
ATOM 1587 N N . ARG A 1 198 ? 6.961 6.566 -14.906 1 77.06 198 ARG A N 1
ATOM 1588 C CA . ARG A 1 198 ? 7.152 5.723 -13.727 1 77.06 198 ARG A CA 1
ATOM 1589 C C . ARG A 1 198 ? 7.109 6.555 -12.445 1 77.06 198 ARG A C 1
ATOM 1591 O O . ARG A 1 198 ? 7.234 7.777 -12.492 1 77.06 198 ARG A O 1
ATOM 1598 N N . GLY A 1 199 ? 6.629 5.844 -11.375 1 73.31 199 GLY A N 1
ATOM 1599 C CA . GLY A 1 199 ? 6.441 6.484 -10.086 1 73.31 199 GLY A CA 1
ATOM 1600 C C . GLY A 1 199 ? 7.746 6.773 -9.367 1 73.31 199 GLY A C 1
ATOM 1601 O O . GLY A 1 199 ? 8.805 6.863 -10 1 73.31 199 GLY A O 1
ATOM 1602 N N . TYR A 1 200 ? 7.738 7.027 -8.211 1 80.44 200 TYR A N 1
ATOM 1603 C CA . TYR A 1 200 ? 8.82 7.398 -7.301 1 80.44 200 TYR A CA 1
ATOM 1604 C C . TYR A 1 200 ? 9.875 6.301 -7.238 1 80.44 200 TYR A C 1
ATOM 1606 O O . TYR A 1 200 ? 9.547 5.113 -7.227 1 80.44 200 TYR A O 1
ATOM 1614 N N . GLY A 1 201 ? 11.195 6.68 -7.312 1 81.44 201 GLY A N 1
ATOM 1615 C CA . GLY A 1 201 ? 12.281 5.758 -7.012 1 81.44 201 GLY A CA 1
ATOM 1616 C C . GLY A 1 201 ? 12.898 5.137 -8.25 1 81.44 201 GLY A C 1
ATOM 1617 O O . GLY A 1 201 ? 13.734 4.238 -8.148 1 81.44 201 GLY A O 1
ATOM 1618 N N . ALA A 1 202 ? 12.547 5.578 -9.422 1 89.12 202 ALA A N 1
ATOM 1619 C CA . ALA A 1 202 ? 13.125 5.023 -10.641 1 89.12 202 ALA A CA 1
ATOM 1620 C C . ALA A 1 202 ? 14.531 5.574 -10.883 1 89.12 202 ALA A C 1
ATOM 1622 O O . ALA A 1 202 ? 14.805 6.738 -10.586 1 89.12 202 ALA A O 1
ATOM 1623 N N . THR A 1 203 ? 15.367 4.789 -11.445 1 91.62 203 THR A N 1
ATOM 1624 C CA . THR A 1 203 ? 16.703 5.199 -11.859 1 91.62 203 THR A CA 1
ATOM 1625 C C . THR A 1 203 ? 16.719 5.613 -13.328 1 91.62 203 THR A C 1
ATOM 1627 O O . THR A 1 203 ? 16.109 4.941 -14.172 1 91.62 203 THR A O 1
ATOM 1630 N N . SER A 1 204 ? 17.406 6.695 -13.578 1 93.62 204 SER A N 1
ATOM 1631 C CA . SER A 1 204 ? 17.531 7.16 -14.953 1 93.62 204 SER A CA 1
ATOM 1632 C C . SER A 1 204 ? 18.75 6.559 -15.625 1 93.62 204 SER A C 1
ATOM 1634 O O . SER A 1 204 ? 19.844 6.562 -15.055 1 93.62 204 SER A O 1
ATOM 1636 N N . LEU A 1 205 ? 18.562 6.07 -16.844 1 95.56 205 LEU A N 1
ATOM 1637 C CA . LEU A 1 205 ? 19.641 5.473 -17.625 1 95.56 205 LEU A CA 1
ATOM 1638 C C . LEU A 1 205 ? 19.844 6.211 -18.953 1 95.56 205 LEU A C 1
ATOM 1640 O O . LEU A 1 205 ? 18.859 6.512 -19.641 1 95.56 205 LEU A O 1
ATOM 1644 N N . LYS A 1 206 ? 21.078 6.461 -19.281 1 96.94 206 LYS A N 1
ATOM 1645 C CA . LYS A 1 206 ? 21.375 7.027 -20.594 1 96.94 206 LYS A CA 1
ATOM 1646 C C . LYS A 1 206 ? 21.188 5.996 -21.688 1 96.94 206 LYS A C 1
ATOM 1648 O O . LYS A 1 206 ? 21.531 4.828 -21.531 1 96.94 206 LYS A O 1
ATOM 1653 N N . ALA A 1 207 ? 20.609 6.508 -22.812 1 98.12 207 ALA A N 1
ATOM 1654 C CA . ALA A 1 207 ? 20.344 5.551 -23.875 1 98.12 207 ALA A CA 1
ATOM 1655 C C . ALA A 1 207 ? 20.469 6.215 -25.25 1 98.12 207 ALA A C 1
ATOM 1657 O O . ALA A 1 207 ? 20.562 7.441 -25.344 1 98.12 207 ALA A O 1
ATOM 1658 N N . LYS A 1 208 ? 20.625 5.352 -26.281 1 98.06 208 LYS A N 1
ATOM 1659 C CA . LYS A 1 208 ? 20.531 5.727 -27.688 1 98.06 208 LYS A CA 1
ATOM 1660 C C . LYS A 1 208 ? 19.438 4.938 -28.391 1 98.06 208 LYS A C 1
ATOM 1662 O O . LYS A 1 208 ? 19.281 3.736 -28.156 1 98.06 208 LYS A O 1
ATOM 1667 N N . VAL A 1 209 ? 18.703 5.629 -29.141 1 98.25 209 VAL A N 1
ATOM 1668 C CA . VAL A 1 209 ? 17.766 4.961 -30.031 1 98.25 209 VAL A CA 1
ATOM 1669 C C . VAL A 1 209 ? 18.312 4.984 -31.469 1 98.25 209 VAL A C 1
ATOM 1671 O O . VAL A 1 209 ? 18.625 6.051 -32 1 98.25 209 VAL A O 1
ATOM 1674 N N . VAL A 1 210 ? 18.375 3.811 -32.031 1 97.38 210 VAL A N 1
ATOM 1675 C CA . VAL A 1 210 ? 18.875 3.68 -33.406 1 97.38 210 VAL A CA 1
ATOM 1676 C C . VAL A 1 210 ? 17.75 3.172 -34.312 1 97.38 210 VAL A C 1
ATOM 1678 O O . VAL A 1 210 ? 17.266 2.051 -34.125 1 97.38 210 VAL A O 1
ATOM 1681 N N . ARG A 1 211 ? 17.453 3.941 -35.219 1 96.88 211 ARG A N 1
ATOM 1682 C CA . ARG A 1 211 ? 16.469 3.537 -36.219 1 96.88 211 ARG A CA 1
ATOM 1683 C C . ARG A 1 211 ? 17.125 2.953 -37.469 1 96.88 211 ARG A C 1
ATOM 1685 O O . ARG A 1 211 ? 17.75 3.682 -38.25 1 96.88 211 ARG A O 1
ATOM 1692 N N . LEU A 1 212 ? 16.859 1.705 -37.594 1 95.19 212 LEU A N 1
ATOM 1693 C CA . LEU A 1 212 ? 17.422 1 -38.75 1 95.19 212 LEU A CA 1
ATOM 1694 C C . LEU A 1 212 ? 16.438 0.955 -39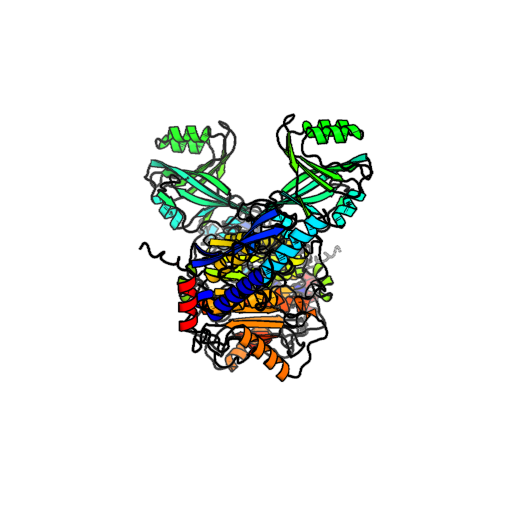.906 1 95.19 212 LEU A C 1
ATOM 1696 O O . LEU A 1 212 ? 15.234 1.143 -39.688 1 95.19 212 LEU A O 1
ATOM 1700 N N . PRO A 1 213 ? 16.984 0.718 -41.125 1 92.19 213 PRO A N 1
ATOM 1701 C CA . PRO A 1 213 ? 16.062 0.513 -42.25 1 92.19 213 PRO A CA 1
ATOM 1702 C C . PRO A 1 213 ? 15.148 -0.697 -42.031 1 92.19 213 PRO A C 1
ATOM 1704 O O . PRO A 1 213 ? 15.531 -1.66 -41.375 1 92.19 213 PRO A O 1
ATOM 1707 N N . GLU A 1 214 ? 14.031 -0.618 -42.688 1 87.31 214 GLU A N 1
ATOM 1708 C CA . GLU A 1 214 ? 13.016 -1.652 -42.5 1 87.31 214 GLU A CA 1
ATOM 1709 C C . GLU A 1 214 ? 13.555 -3.029 -42.875 1 87.31 214 GLU A C 1
ATOM 1711 O O . GLU A 1 214 ? 14.156 -3.195 -43.938 1 87.31 214 GLU A O 1
ATOM 1716 N N . GLY A 1 215 ? 13.414 -3.947 -42.031 1 78.88 215 GLY A N 1
ATOM 1717 C CA . GLY A 1 215 ? 13.781 -5.332 -42.312 1 78.88 215 GLY A CA 1
ATOM 1718 C C . GLY A 1 215 ? 15.234 -5.633 -42 1 78.88 215 GLY A C 1
ATOM 1719 O O . GLY A 1 215 ? 15.695 -6.754 -42.219 1 78.88 215 GLY A O 1
ATOM 1720 N N . ALA A 1 216 ? 15.969 -4.664 -41.594 1 72.62 216 ALA A N 1
ATOM 1721 C CA . ALA A 1 216 ? 17.406 -4.82 -41.375 1 72.62 216 ALA A CA 1
ATOM 1722 C C . ALA A 1 216 ? 17.688 -5.621 -40.094 1 72.62 216 ALA A C 1
ATOM 1724 O O . ALA A 1 216 ? 18.812 -6.066 -39.875 1 72.62 216 ALA A O 1
ATOM 1725 N N . ALA A 1 217 ? 16.703 -5.645 -39.219 1 64.56 217 ALA A N 1
ATOM 1726 C CA . ALA A 1 217 ? 17.062 -5.922 -37.812 1 64.56 217 ALA A CA 1
ATOM 1727 C C . ALA A 1 217 ? 17.453 -7.383 -37.656 1 64.56 217 ALA A C 1
ATOM 1729 O O . ALA A 1 217 ? 16.719 -8.289 -38.062 1 64.56 217 ALA A O 1
ATOM 1730 N N . VAL A 1 218 ? 18.797 -7.582 -37.438 1 70.69 218 VAL A N 1
ATOM 1731 C CA . VAL A 1 218 ? 19.453 -8.781 -36.906 1 70.69 218 VAL A CA 1
ATOM 1732 C C . VAL A 1 218 ? 19.609 -8.664 -35.406 1 70.69 218 VAL A C 1
ATOM 1734 O O . VAL A 1 218 ? 19.844 -7.578 -34.875 1 70.69 218 VAL A O 1
ATOM 1737 N N . LYS A 1 219 ? 19.297 -9.695 -34.688 1 86.12 219 LYS A N 1
ATOM 1738 C CA . LYS A 1 219 ? 19.484 -9.75 -33.25 1 86.12 219 LYS A CA 1
ATOM 1739 C C . LYS A 1 219 ? 20.969 -9.789 -32.875 1 86.12 219 LYS A C 1
ATOM 1741 O O . LYS A 1 219 ? 21.688 -10.695 -33.312 1 86.12 219 LYS A O 1
ATOM 1746 N N . CYS A 1 220 ? 21.422 -8.695 -32.281 1 91.94 220 CYS A N 1
ATOM 1747 C CA . CYS A 1 220 ? 22.797 -8.633 -31.797 1 91.94 220 CYS A CA 1
ATOM 1748 C C . CYS A 1 220 ? 22.938 -9.32 -30.453 1 91.94 220 CYS A C 1
ATOM 1750 O O . CYS A 1 220 ? 22.203 -9.023 -29.516 1 91.94 220 CYS A O 1
ATOM 1752 N N . ARG A 1 221 ? 23.969 -10.203 -30.328 1 91.25 221 ARG A N 1
ATOM 1753 C CA . ARG A 1 221 ? 24.172 -10.922 -29.078 1 91.25 221 ARG A CA 1
ATOM 1754 C C . ARG A 1 221 ? 25.531 -10.562 -28.453 1 91.25 221 ARG A C 1
ATOM 1756 O O . ARG A 1 221 ? 25.766 -10.844 -27.281 1 91.25 221 ARG A O 1
ATOM 1763 N N . ALA A 1 222 ? 26.359 -9.891 -29.297 1 93.06 222 ALA A N 1
ATOM 1764 C CA . ALA A 1 222 ? 27.688 -9.492 -28.844 1 93.06 222 ALA A CA 1
ATOM 1765 C C . ALA A 1 222 ? 28.031 -8.078 -29.312 1 93.06 222 ALA A C 1
ATOM 1767 O O . ALA A 1 222 ? 27.406 -7.555 -30.234 1 93.06 222 ALA A O 1
ATOM 1768 N N . VAL A 1 223 ? 28.984 -7.562 -28.641 1 95.94 223 VAL A N 1
ATOM 1769 C CA . VAL A 1 223 ? 29.375 -6.188 -28.922 1 95.94 223 VAL A CA 1
ATOM 1770 C C . VAL A 1 223 ? 29.859 -6.066 -30.359 1 95.94 223 VAL A C 1
ATOM 1772 O O . VAL A 1 223 ? 29.531 -5.109 -31.062 1 95.94 223 VAL A O 1
ATOM 1775 N N . ASP A 1 224 ? 30.547 -7.031 -30.812 1 94.81 224 ASP A N 1
ATOM 1776 C CA . ASP A 1 224 ? 31.109 -6.996 -32.156 1 94.81 224 ASP A CA 1
ATOM 1777 C C . ASP A 1 224 ? 30 -7 -33.219 1 94.81 224 ASP A C 1
ATOM 1779 O O . ASP A 1 224 ? 30.125 -6.371 -34.281 1 94.81 224 ASP A O 1
ATOM 1783 N N . GLU A 1 225 ? 29 -7.695 -32.875 1 95.44 225 GLU A N 1
ATOM 1784 C CA . GLU A 1 225 ? 27.875 -7.742 -33.812 1 95.44 225 GLU A CA 1
ATOM 1785 C C . GLU A 1 225 ? 27.172 -6.387 -33.906 1 95.44 225 GLU A C 1
ATOM 1787 O O . GLU A 1 225 ? 26.766 -5.965 -34.969 1 95.44 225 GLU A O 1
ATOM 1792 N N . LEU A 1 226 ? 27.047 -5.789 -32.781 1 96.12 226 LEU A N 1
ATOM 1793 C CA . LEU A 1 226 ? 26.438 -4.465 -32.75 1 96.12 226 LEU A CA 1
ATOM 1794 C C . LEU A 1 226 ? 27.297 -3.461 -33.531 1 96.12 226 LEU A C 1
ATOM 1796 O O . LEU A 1 226 ? 26.766 -2.672 -34.312 1 96.12 226 LEU A O 1
ATOM 1800 N N . VAL A 1 227 ? 28.562 -3.504 -33.312 1 96.5 227 VAL A N 1
ATOM 1801 C CA . VAL A 1 227 ? 29.484 -2.605 -34 1 96.5 227 VAL A CA 1
ATOM 1802 C C . VAL A 1 227 ? 29.391 -2.812 -35.5 1 96.5 227 VAL A C 1
ATOM 1804 O O . VAL A 1 227 ? 29.281 -1.849 -36.25 1 96.5 227 VAL A O 1
ATOM 1807 N N . ALA A 1 228 ? 29.406 -4.074 -35.906 1 95.44 228 ALA A N 1
ATOM 1808 C CA . ALA A 1 228 ? 29.312 -4.402 -37.344 1 95.44 228 ALA A CA 1
ATOM 1809 C C . ALA A 1 228 ? 28.016 -3.896 -37.938 1 95.44 228 ALA A C 1
ATOM 1811 O O . ALA A 1 228 ? 28 -3.389 -39.062 1 95.44 228 ALA A O 1
ATOM 1812 N N . LEU A 1 229 ? 27.016 -4.102 -37.188 1 95.19 229 LEU A N 1
ATOM 1813 C CA . LEU A 1 229 ? 25.703 -3.668 -37.656 1 95.19 229 LEU A CA 1
ATOM 1814 C C . LEU A 1 229 ? 25.656 -2.156 -37.844 1 95.19 229 LEU A C 1
ATOM 1816 O O . LEU A 1 229 ? 25.188 -1.665 -38.875 1 95.19 229 LEU A O 1
ATOM 1820 N N . LEU A 1 230 ? 26.141 -1.441 -36.875 1 95.94 230 LEU A N 1
ATOM 1821 C CA . LEU A 1 230 ? 26.125 0.017 -36.938 1 95.94 230 LEU A CA 1
ATOM 1822 C C . LEU A 1 230 ? 27.016 0.522 -38.062 1 95.94 230 LEU A C 1
ATOM 1824 O O . LEU A 1 230 ? 26.656 1.47 -38.781 1 95.94 230 LEU A O 1
ATOM 1828 N N . GLU A 1 231 ? 28.094 -0.086 -38.281 1 95.38 231 GLU A N 1
ATOM 1829 C CA . GLU A 1 231 ? 28.984 0.29 -39.375 1 95.38 231 GLU A CA 1
ATOM 1830 C C . GLU A 1 231 ? 28.328 0.065 -40.719 1 95.38 231 GLU A C 1
ATOM 1832 O O . GLU A 1 231 ? 28.484 0.875 -41.656 1 95.38 231 GLU A O 1
ATOM 1837 N N . GLN A 1 232 ? 27.672 -1.022 -40.781 1 93.75 232 GLN A N 1
ATOM 1838 C CA . GLN A 1 232 ? 26.984 -1.366 -42.031 1 93.75 232 GLN A CA 1
ATOM 1839 C C . GLN A 1 232 ? 26.016 -0.264 -42.438 1 93.75 232 GLN A C 1
ATOM 1841 O O . GLN A 1 232 ? 25.812 -0.023 -43.625 1 93.75 232 GLN A O 1
ATOM 1846 N N . PHE A 1 233 ? 25.531 0.459 -41.5 1 93.44 233 PHE A N 1
ATOM 1847 C CA . PHE A 1 233 ? 24.516 1.443 -41.844 1 93.44 233 PHE A CA 1
ATOM 1848 C C . PHE A 1 233 ? 25.031 2.859 -41.625 1 93.44 233 PHE A C 1
ATOM 1850 O O . PHE A 1 233 ? 24.266 3.785 -41.375 1 93.44 233 PHE A O 1
ATOM 1857 N N . GLY A 1 234 ? 26.297 3.023 -41.625 1 94 234 GLY A N 1
ATOM 1858 C CA . GLY A 1 234 ? 26.922 4.336 -41.625 1 94 234 GLY A CA 1
ATOM 1859 C C . GLY A 1 234 ? 26.984 4.977 -40.25 1 94 234 GLY A C 1
ATOM 1860 O O . GLY A 1 234 ? 27.125 6.195 -40.125 1 94 234 GLY A O 1
ATOM 1861 N N . LEU A 1 235 ? 26.844 4.184 -39.219 1 96.31 235 LEU A N 1
ATOM 1862 C CA . LEU A 1 235 ? 26.859 4.699 -37.844 1 96.31 235 LEU A CA 1
ATOM 1863 C C . LEU A 1 235 ? 28.109 4.238 -37.125 1 96.31 235 LEU A C 1
ATOM 1865 O O . LEU A 1 235 ? 28.047 3.906 -35.938 1 96.31 235 LEU A O 1
ATOM 1869 N N . GLY A 1 236 ? 29.141 4.18 -37.781 1 96.31 236 GLY A N 1
ATOM 1870 C CA . GLY A 1 236 ? 30.406 3.729 -37.25 1 96.31 236 GLY A CA 1
ATOM 1871 C C . GLY A 1 236 ? 30.906 4.602 -36.125 1 96.31 236 GLY A C 1
ATOM 1872 O O . GLY A 1 236 ? 31.5 4.105 -35.156 1 96.31 236 GLY A O 1
ATOM 1873 N N . GLU A 1 237 ? 30.75 5.898 -36.281 1 97 237 GLU A N 1
ATOM 1874 C CA . GLU A 1 237 ? 31.156 6.809 -35.188 1 97 237 GLU A CA 1
ATOM 1875 C C . GLU A 1 237 ? 30.406 6.508 -33.906 1 97 237 GLU A C 1
ATOM 1877 O O . GLU A 1 237 ? 31 6.539 -32.812 1 97 237 GLU A O 1
ATOM 1882 N N . LEU A 1 238 ? 29.141 6.285 -34.031 1 97.19 238 LEU A N 1
ATOM 1883 C CA . LEU A 1 238 ? 28.359 5.914 -32.875 1 97.19 238 LEU A CA 1
ATOM 1884 C C . LEU A 1 238 ? 28.891 4.629 -32.25 1 97.19 238 LEU A C 1
ATOM 1886 O O . LEU A 1 238 ? 28.969 4.52 -31.016 1 97.19 238 LEU A O 1
ATOM 1890 N N . ALA A 1 239 ? 29.188 3.67 -33.062 1 97.25 239 ALA A N 1
ATOM 1891 C CA . ALA A 1 239 ? 29.719 2.406 -32.562 1 97.25 239 ALA A CA 1
ATOM 1892 C C . ALA A 1 239 ? 30.969 2.637 -31.719 1 97.25 239 ALA A C 1
ATOM 1894 O O . ALA A 1 239 ? 31.109 2.053 -30.641 1 97.25 239 ALA A O 1
ATOM 1895 N N . SER A 1 240 ? 31.797 3.498 -32.25 1 96.94 240 SER A N 1
ATOM 1896 C CA . SER A 1 240 ? 33.031 3.826 -31.516 1 96.94 240 SER A CA 1
ATOM 1897 C C . SER A 1 240 ? 32.719 4.512 -30.188 1 96.94 240 SER A C 1
ATOM 1899 O O . SER A 1 240 ? 33.344 4.203 -29.172 1 96.94 240 SER A O 1
ATOM 1901 N N . ASP A 1 241 ? 31.859 5.426 -30.25 1 97.25 241 ASP A N 1
ATOM 1902 C CA . ASP A 1 241 ? 31.469 6.152 -29.031 1 97.25 241 ASP A CA 1
ATOM 1903 C C . ASP A 1 241 ? 30.922 5.203 -27.969 1 97.25 241 ASP A C 1
ATOM 1905 O O . ASP A 1 241 ? 31.234 5.336 -26.797 1 97.25 241 ASP A O 1
ATOM 1909 N N . LEU A 1 242 ? 30.094 4.266 -28.391 1 97.38 242 LEU A N 1
ATOM 1910 C CA . LEU A 1 242 ? 29.453 3.322 -27.469 1 97.38 242 LEU A CA 1
ATOM 1911 C C . LEU A 1 242 ? 30.5 2.426 -26.812 1 97.38 242 LEU A C 1
ATOM 1913 O O . LEU A 1 242 ? 30.438 2.178 -25.609 1 97.38 242 LEU A O 1
ATOM 1917 N N . VAL A 1 243 ? 31.406 2.014 -27.562 1 96.88 243 VAL A N 1
ATOM 1918 C CA . VAL A 1 243 ? 32.438 1.11 -27.062 1 96.88 243 VAL A CA 1
ATOM 1919 C C . VAL A 1 243 ? 33.344 1.852 -26.078 1 96.88 243 VAL A C 1
ATOM 1921 O O . VAL A 1 243 ? 33.844 1.266 -25.109 1 96.88 243 VAL A O 1
ATOM 1924 N N . GLN A 1 244 ? 33.438 3.166 -26.297 1 96.06 244 GLN A N 1
ATOM 1925 C CA . GLN A 1 244 ? 34.375 3.945 -25.484 1 96.06 244 GLN A CA 1
ATOM 1926 C C . GLN A 1 244 ? 33.688 4.609 -24.312 1 96.06 244 GLN A C 1
ATOM 1928 O O . GLN A 1 244 ? 34.312 5.238 -23.469 1 96.06 244 GLN A O 1
ATOM 1933 N N . GLU A 1 245 ? 32.406 4.453 -24.297 1 95.06 245 GLU A N 1
ATOM 1934 C CA . GLU A 1 245 ? 31.656 5.012 -23.172 1 95.06 245 GLU A CA 1
ATOM 1935 C C . GLU A 1 245 ? 32.094 4.387 -21.859 1 95.06 245 GLU A C 1
ATOM 1937 O O . GLU A 1 245 ? 32.062 3.166 -21.688 1 95.06 245 GLU A O 1
ATOM 1942 N N . PRO A 1 246 ? 32.469 5.184 -20.906 1 93.62 246 PRO A N 1
ATOM 1943 C CA . PRO A 1 246 ? 33.031 4.625 -19.672 1 93.62 246 PRO A CA 1
ATOM 1944 C C . PRO A 1 246 ? 31.953 4.012 -18.781 1 93.62 246 PRO A C 1
ATOM 1946 O O . PRO A 1 246 ? 32.25 3.178 -17.922 1 93.62 246 PRO A O 1
ATOM 1949 N N . SER A 1 247 ? 30.781 4.488 -18.906 1 94.06 247 SER A N 1
ATOM 1950 C CA . SER A 1 247 ? 29.703 4.027 -18.047 1 94.06 247 SER A CA 1
ATOM 1951 C C . SER A 1 247 ? 28.688 3.186 -18.828 1 94.06 247 SER A C 1
ATOM 1953 O O . SER A 1 247 ? 28.828 3.014 -20.047 1 94.06 247 SER A O 1
ATOM 1955 N N . GLU A 1 248 ? 27.797 2.633 -18.094 1 95 248 GLU A N 1
ATOM 1956 C CA . GLU A 1 248 ? 26.703 1.876 -18.688 1 95 248 GLU A CA 1
ATOM 1957 C C . GLU A 1 248 ? 25.875 2.746 -19.625 1 95 248 GLU A C 1
ATOM 1959 O O . GLU A 1 248 ? 25.641 3.922 -19.344 1 95 248 GLU A O 1
ATOM 1964 N N . ILE A 1 249 ? 25.516 2.115 -20.781 1 97.44 249 ILE A N 1
ATOM 1965 C CA . ILE A 1 249 ? 24.656 2.824 -21.734 1 97.44 249 ILE A CA 1
ATOM 1966 C C . ILE A 1 249 ? 23.719 1.837 -22.406 1 97.44 249 ILE A C 1
ATOM 1968 O O . ILE A 1 249 ? 24.094 0.705 -22.719 1 97.44 249 ILE A O 1
ATOM 1972 N N . GLU A 1 250 ? 22.484 2.271 -22.625 1 98 250 GLU A N 1
ATOM 1973 C CA . GLU A 1 250 ? 21.469 1.436 -23.266 1 98 250 GLU A CA 1
ATOM 1974 C C . GLU A 1 250 ? 21.328 1.787 -24.734 1 98 250 GLU A C 1
ATOM 1976 O O . GLU A 1 250 ? 21.484 2.949 -25.125 1 98 250 GLU A O 1
ATOM 1981 N N . VAL A 1 251 ? 21.031 0.761 -25.531 1 97.94 251 VAL A N 1
ATOM 1982 C CA . VAL A 1 251 ? 20.828 0.967 -26.953 1 97.94 251 VAL A CA 1
ATOM 1983 C C . VAL A 1 251 ? 19.531 0.281 -27.391 1 97.94 251 VAL A C 1
ATOM 1985 O O . VAL A 1 251 ? 19.375 -0.929 -27.219 1 97.94 251 VAL A O 1
ATOM 1988 N N . ILE A 1 252 ? 18.688 1.01 -27.969 1 98 252 ILE A N 1
ATOM 1989 C CA . ILE A 1 252 ? 17.453 0.461 -28.531 1 98 252 ILE A CA 1
ATOM 1990 C C . ILE A 1 252 ? 17.531 0.447 -30.062 1 98 252 ILE A C 1
ATOM 1992 O O . ILE A 1 252 ? 17.609 1.502 -30.688 1 98 252 ILE A O 1
ATOM 1996 N N . LEU A 1 253 ? 17.516 -0.729 -30.578 1 96.94 253 LEU A N 1
ATOM 1997 C CA . LEU A 1 253 ? 17.484 -0.913 -32.031 1 96.94 253 LEU A CA 1
ATOM 1998 C C . LEU A 1 253 ? 16.062 -1.115 -32.531 1 96.94 253 LEU A C 1
ATOM 2000 O O . LEU A 1 253 ? 15.312 -1.924 -31.969 1 96.94 253 LEU A O 1
ATOM 2004 N N . PHE A 1 254 ? 15.703 -0.379 -33.531 1 96.25 254 PHE A N 1
ATOM 2005 C CA . PHE A 1 254 ? 14.359 -0.48 -34.062 1 96.25 254 PHE A CA 1
ATOM 2006 C C . PHE A 1 254 ? 14.375 -0.417 -35.594 1 96.25 254 PHE A C 1
ATOM 2008 O O . PHE A 1 254 ? 14.93 0.52 -36.188 1 96.25 254 PHE A O 1
ATOM 2015 N N . ASP A 1 255 ? 13.711 -1.348 -36.219 1 94.81 255 ASP A N 1
ATOM 2016 C CA . ASP A 1 255 ? 13.734 -1.377 -37.688 1 94.81 255 ASP A CA 1
ATOM 2017 C C . ASP A 1 255 ? 12.344 -1.134 -38.25 1 94.81 255 ASP A C 1
ATOM 2019 O O . ASP A 1 255 ? 12.086 -1.455 -39.438 1 94.81 255 ASP A O 1
ATOM 2023 N N . GLY A 1 256 ? 11.414 -0.736 -37.375 1 91.38 256 GLY A N 1
ATOM 2024 C CA . GLY A 1 256 ? 10.047 -0.488 -37.812 1 91.38 256 GLY A CA 1
ATOM 2025 C C . GLY A 1 256 ? 9.109 -1.646 -37.531 1 91.38 256 GLY A C 1
ATOM 2026 O O . GLY A 1 256 ? 7.891 -1.468 -37.5 1 91.38 256 GLY A O 1
ATOM 2027 N N . GLN A 1 257 ? 9.695 -2.82 -37.344 1 90.94 257 GLN A N 1
ATOM 2028 C CA . GLN A 1 257 ? 8.875 -4.012 -37.125 1 90.94 257 GLN A CA 1
ATOM 2029 C C . GLN A 1 257 ? 9.273 -4.734 -35.844 1 90.94 257 GLN A C 1
ATOM 2031 O O . GLN A 1 257 ? 8.469 -5.465 -35.25 1 90.94 257 GLN A O 1
ATOM 2036 N N . SER A 1 258 ? 10.523 -4.551 -35.531 1 92.5 258 SER A N 1
ATOM 2037 C CA . SER A 1 258 ? 11.023 -5.246 -34.344 1 92.5 258 SER A CA 1
ATOM 2038 C C . SER A 1 258 ? 11.891 -4.328 -33.5 1 92.5 258 SER A C 1
ATOM 2040 O O . SER A 1 258 ? 12.516 -3.402 -34 1 92.5 258 SER A O 1
ATOM 2042 N N . ILE A 1 259 ? 11.875 -4.629 -32.188 1 94.94 259 ILE A N 1
ATOM 2043 C CA . ILE A 1 259 ? 12.648 -3.877 -31.203 1 94.94 259 ILE A CA 1
ATOM 2044 C C . ILE A 1 259 ? 13.688 -4.789 -30.562 1 94.94 259 ILE A C 1
ATOM 2046 O O . ILE A 1 259 ? 13.398 -5.949 -30.25 1 94.94 259 ILE A O 1
ATOM 2050 N N . GLN A 1 260 ? 14.867 -4.34 -30.453 1 96.38 260 GLN A N 1
ATOM 2051 C CA . GLN A 1 260 ? 15.844 -4.965 -29.578 1 96.38 260 GLN A CA 1
ATOM 2052 C C . GLN A 1 260 ? 16.438 -3.947 -28.594 1 96.38 260 GLN A C 1
ATOM 2054 O O . GLN A 1 260 ? 16.922 -2.895 -29.016 1 96.38 260 GLN A O 1
ATOM 2059 N N . ALA A 1 261 ? 16.328 -4.215 -27.344 1 96.94 261 ALA A N 1
ATOM 2060 C CA . ALA A 1 261 ? 16.891 -3.369 -26.297 1 96.94 261 ALA A CA 1
ATOM 2061 C C . ALA A 1 261 ? 18.156 -4 -25.703 1 96.94 261 ALA A C 1
ATOM 2063 O O . ALA A 1 261 ? 18.141 -5.164 -25.297 1 96.94 261 ALA A O 1
ATOM 2064 N N . LEU A 1 262 ? 19.188 -3.203 -25.625 1 97 262 LEU A N 1
ATOM 2065 C CA . LEU A 1 262 ? 20.5 -3.715 -25.234 1 97 262 LEU A CA 1
ATOM 2066 C C . LEU A 1 262 ? 21.094 -2.863 -24.125 1 97 262 LEU A C 1
ATOM 2068 O O . LEU A 1 262 ? 20.922 -1.643 -24.109 1 97 262 LEU A O 1
ATOM 2072 N N . MET A 1 263 ? 21.781 -3.523 -23.25 1 96.81 263 MET A N 1
ATOM 2073 C CA . MET A 1 263 ? 22.578 -2.877 -22.219 1 96.81 263 MET A CA 1
ATOM 2074 C C . MET A 1 263 ? 24.078 -3.105 -22.453 1 96.81 263 MET A C 1
ATOM 2076 O O . MET A 1 263 ? 24.516 -4.25 -22.578 1 96.81 263 MET A O 1
ATOM 2080 N N . MET A 1 264 ? 24.812 -2.076 -22.547 1 96.38 264 MET A N 1
ATOM 2081 C CA . MET A 1 264 ? 26.266 -2.164 -22.656 1 96.38 264 MET A CA 1
ATOM 2082 C C . MET A 1 264 ? 26.938 -1.814 -21.328 1 96.38 264 MET A C 1
ATOM 2084 O O . MET A 1 264 ? 26.859 -0.672 -20.875 1 96.38 264 MET A O 1
ATOM 2088 N N . LEU A 1 265 ? 27.5 -2.746 -20.766 1 94.62 265 LEU A N 1
ATOM 2089 C CA . LEU A 1 265 ? 28.141 -2.596 -19.469 1 94.62 265 LEU A CA 1
ATOM 2090 C C . LEU A 1 265 ? 29.656 -2.748 -19.578 1 94.62 265 LEU A C 1
ATOM 2092 O O . LEU A 1 265 ? 30.141 -3.355 -20.531 1 94.62 265 LEU A O 1
ATOM 2096 N N . GLY A 1 266 ? 30.344 -2.166 -18.562 1 91.12 266 GLY A N 1
ATOM 2097 C CA . GLY A 1 266 ? 31.797 -2.305 -18.531 1 91.12 266 GLY A CA 1
ATOM 2098 C C . GLY A 1 266 ? 32.531 -0.993 -18.734 1 91.12 266 GLY A C 1
ATOM 2099 O O . GLY A 1 266 ? 31.906 0.058 -18.875 1 91.12 266 GLY A O 1
ATOM 2100 N N . GLN A 1 267 ? 33.875 -1.139 -18.859 1 92.31 267 GLN A N 1
ATOM 2101 C CA . GLN A 1 267 ? 34.719 0.042 -19.031 1 92.31 267 GLN A CA 1
ATOM 2102 C C . GLN A 1 267 ? 34.938 0.345 -20.5 1 92.31 267 GLN A C 1
ATOM 2104 O O . GLN A 1 267 ? 34.594 -0.47 -21.375 1 92.31 267 GLN A O 1
ATOM 2109 N N . ALA A 1 268 ? 35.562 1.523 -20.641 1 93.75 268 ALA A N 1
ATOM 2110 C CA . ALA A 1 268 ? 35.844 1.936 -22.016 1 93.75 268 ALA A CA 1
ATOM 2111 C C . ALA A 1 268 ? 36.75 0.912 -22.703 1 93.75 268 ALA A C 1
ATOM 2113 O O . ALA A 1 268 ? 37.781 0.53 -22.172 1 93.75 268 ALA A O 1
ATOM 2114 N N . GLY A 1 269 ? 36.312 0.455 -23.781 1 93.12 269 GLY A N 1
ATOM 2115 C CA . GLY A 1 269 ? 37.094 -0.471 -24.578 1 93.12 269 GLY A CA 1
ATOM 2116 C C . GLY A 1 269 ? 36.875 -1.925 -24.203 1 93.12 269 GLY A C 1
ATOM 2117 O O . GLY A 1 269 ? 37.344 -2.83 -24.891 1 93.12 269 GLY A O 1
ATOM 2118 N N . ALA A 1 270 ? 36.188 -2.113 -23.109 1 93.44 270 ALA A N 1
ATOM 2119 C CA . ALA A 1 270 ? 35.938 -3.471 -22.641 1 93.44 270 ALA A CA 1
ATOM 2120 C C . ALA A 1 270 ? 34.469 -3.617 -22.234 1 93.44 270 ALA A C 1
ATOM 2122 O O . ALA A 1 270 ? 34.156 -3.82 -21.047 1 93.44 270 ALA A O 1
ATOM 2123 N N . LYS A 1 271 ? 33.594 -3.727 -23.266 1 94.31 271 LYS A N 1
ATOM 2124 C CA . LYS A 1 271 ? 32.156 -3.734 -23 1 94.31 271 LYS A CA 1
ATOM 2125 C C . LYS A 1 271 ? 31.578 -5.141 -23.141 1 94.31 271 LYS A C 1
ATOM 2127 O O . LYS A 1 271 ? 32.125 -5.977 -23.859 1 94.31 271 LYS A O 1
ATOM 2132 N N . THR A 1 272 ? 30.578 -5.352 -22.359 1 94.94 272 THR A N 1
ATOM 2133 C CA . THR A 1 272 ? 29.75 -6.539 -22.5 1 94.94 272 THR A CA 1
ATOM 2134 C C . THR A 1 272 ? 28.312 -6.152 -22.812 1 94.94 272 THR A C 1
ATOM 2136 O O . THR A 1 272 ? 27.828 -5.105 -22.375 1 94.94 272 THR A O 1
ATOM 2139 N N . LEU A 1 273 ? 27.688 -7.062 -23.578 1 94.38 273 LEU A N 1
ATOM 2140 C CA . LEU A 1 273 ? 26.328 -6.781 -24.047 1 94.38 273 LEU A CA 1
ATOM 2141 C C . LEU A 1 273 ? 25.328 -7.691 -23.344 1 94.38 273 LEU A C 1
ATOM 2143 O O . LEU A 1 273 ? 25.516 -8.906 -23.297 1 94.38 273 LEU A O 1
ATOM 2147 N N . ILE A 1 274 ? 24.281 -7.102 -22.766 1 94.38 274 ILE A N 1
ATOM 2148 C CA . ILE A 1 274 ? 23.172 -7.848 -22.188 1 94.38 274 ILE A CA 1
ATOM 2149 C C . ILE A 1 274 ? 21.875 -7.496 -22.922 1 94.38 274 ILE A C 1
ATOM 2151 O O . ILE A 1 274 ? 21.578 -6.32 -23.125 1 94.38 274 ILE A O 1
ATOM 2155 N N . ASN A 1 275 ? 21.109 -8.477 -23.344 1 94.12 275 ASN A N 1
ATOM 2156 C CA . ASN A 1 275 ? 19.828 -8.273 -24.016 1 94.12 275 ASN A CA 1
ATOM 2157 C C . ASN A 1 275 ? 18.672 -8.211 -23.016 1 94.12 275 ASN A C 1
ATOM 2159 O O . ASN A 1 275 ? 18.562 -9.07 -22.141 1 94.12 275 ASN A O 1
ATOM 2163 N N . TYR A 1 276 ? 17.828 -7.227 -23.203 1 95.31 276 TYR A N 1
ATOM 2164 C CA . TYR A 1 276 ? 16.578 -7.207 -22.453 1 95.31 276 TYR A CA 1
ATOM 2165 C C . TYR A 1 276 ? 15.555 -8.133 -23.078 1 95.31 276 TYR A C 1
ATOM 2167 O O . TYR A 1 276 ? 15.469 -8.234 -24.312 1 95.31 276 TYR A O 1
ATOM 2175 N N . ASP A 1 277 ? 14.805 -8.766 -22.281 1 94.75 277 ASP A N 1
ATOM 2176 C CA . ASP A 1 277 ? 13.594 -9.414 -22.766 1 94.75 277 ASP A CA 1
ATOM 2177 C C . ASP A 1 277 ? 12.461 -8.406 -22.938 1 94.75 277 ASP A C 1
ATOM 2179 O O . ASP A 1 277 ? 12.195 -7.605 -22.031 1 94.75 277 ASP A O 1
ATOM 2183 N N . LEU A 1 278 ? 11.789 -8.477 -24.031 1 93.75 278 LEU A N 1
ATOM 2184 C CA . LEU A 1 278 ? 10.703 -7.539 -24.297 1 93.75 278 LEU A CA 1
ATOM 2185 C C . LEU A 1 278 ? 9.422 -7.984 -23.609 1 93.75 278 LEU A C 1
ATOM 2187 O O . LEU A 1 278 ? 9.039 -9.156 -23.688 1 93.75 278 LEU A O 1
ATOM 2191 N N . VAL A 1 279 ? 8.844 -7.102 -22.938 1 92.44 279 VAL A N 1
ATOM 2192 C CA . VAL A 1 279 ? 7.547 -7.344 -22.297 1 92.44 279 VAL A CA 1
ATOM 2193 C C . VAL A 1 279 ? 6.555 -6.266 -22.734 1 92.44 279 VAL A C 1
ATOM 2195 O O . VAL A 1 279 ? 6.777 -5.074 -22.5 1 92.44 279 VAL A O 1
ATOM 2198 N N . PHE A 1 280 ? 5.484 -6.719 -23.312 1 88.06 280 PHE A N 1
ATOM 2199 C CA . PHE A 1 280 ? 4.461 -5.777 -23.75 1 88.06 280 PHE A CA 1
ATOM 2200 C C . PHE A 1 280 ? 3.652 -5.27 -22.562 1 88.06 280 PHE A C 1
ATOM 2202 O O . PHE A 1 280 ? 3.031 -6.055 -21.844 1 88.06 280 PHE A O 1
ATOM 2209 N N . ALA A 1 281 ? 3.787 -4.004 -22.359 1 82.88 281 ALA A N 1
ATOM 2210 C CA . ALA A 1 281 ? 3.125 -3.365 -21.219 1 82.88 281 ALA A CA 1
ATOM 2211 C C . ALA A 1 281 ? 2.203 -2.24 -21.688 1 82.88 281 ALA A C 1
ATOM 2213 O O . ALA A 1 281 ? 2.635 -1.095 -21.828 1 82.88 281 ALA A O 1
ATOM 2214 N N . GLU A 1 282 ? 0.975 -2.57 -21.984 1 77.12 282 GLU A N 1
ATOM 2215 C CA . GLU A 1 282 ? -0.008 -1.611 -22.484 1 77.12 282 GLU A CA 1
ATOM 2216 C C . GLU A 1 282 ? -1.022 -1.252 -21.391 1 77.12 282 GLU A C 1
ATOM 2218 O O . GLU A 1 282 ? -1.306 -2.061 -20.516 1 77.12 282 GLU A O 1
ATOM 2223 N N . ARG A 1 283 ? -1.33 0.092 -21.438 1 69.75 283 ARG A N 1
ATOM 2224 C CA . ARG A 1 283 ? -2.471 0.446 -20.609 1 69.75 283 ARG A CA 1
ATOM 2225 C C . ARG A 1 283 ? -3.746 -0.226 -21.109 1 69.75 283 ARG A C 1
ATOM 2227 O O . ARG A 1 283 ? -4.117 -0.077 -22.266 1 69.75 283 ARG A O 1
ATOM 2234 N N . ASP A 1 284 ? -4.156 -1.146 -20.375 1 66.81 284 ASP A N 1
ATOM 2235 C CA . ASP A 1 284 ? -5.359 -1.864 -20.797 1 66.81 284 ASP A CA 1
ATOM 2236 C C . ASP A 1 284 ? -6.586 -0.955 -20.75 1 66.81 284 ASP A C 1
ATOM 2238 O O . ASP A 1 284 ? -6.461 0.251 -20.531 1 66.81 284 ASP A O 1
ATOM 2242 N N . GLY A 1 285 ? -7.762 -1.346 -21.094 1 65.25 285 GLY A N 1
ATOM 2243 C CA . GLY A 1 285 ? -9.031 -0.644 -21.219 1 65.25 285 GLY A CA 1
ATOM 2244 C C . GLY A 1 285 ? -9.398 0.162 -20 1 65.25 285 GLY A C 1
ATOM 2245 O O . GLY A 1 285 ? -8.695 0.115 -18.984 1 65.25 285 GLY A O 1
ATOM 2246 N N . ALA A 1 286 ? -10.312 0.973 -20.094 1 74.56 286 ALA A N 1
ATOM 2247 C CA . ALA A 1 286 ? -10.836 1.806 -19 1 74.56 286 ALA A CA 1
ATOM 2248 C C . ALA A 1 286 ? -11.289 0.951 -17.828 1 74.56 286 ALA A C 1
ATOM 2250 O O . ALA A 1 286 ? -12.016 -0.027 -18 1 74.56 286 ALA A O 1
ATOM 2251 N N . ARG A 1 287 ? -10.828 1.212 -16.688 1 85.75 287 ARG A N 1
ATOM 2252 C CA . ARG A 1 287 ? -11.117 0.412 -15.492 1 85.75 287 ARG A CA 1
ATOM 2253 C C . ARG A 1 287 ? -11.844 1.238 -14.438 1 85.75 287 ARG A C 1
ATOM 2255 O O . ARG A 1 287 ? -12.273 0.706 -13.414 1 85.75 287 ARG A O 1
ATOM 2262 N N . LEU A 1 288 ? -11.945 2.502 -14.695 1 87.69 288 LEU A N 1
ATOM 2263 C CA . LEU A 1 288 ? -12.609 3.402 -13.758 1 87.69 288 LEU A CA 1
ATOM 2264 C C . LEU A 1 288 ? -13.875 3.992 -14.367 1 87.69 288 LEU A C 1
ATOM 2266 O O . LEU A 1 288 ? -14.016 4.027 -15.594 1 87.69 288 LEU A O 1
ATOM 2270 N N . ASP A 1 289 ? -14.727 4.41 -13.531 1 86.5 289 ASP A N 1
ATOM 2271 C CA . ASP A 1 289 ? -15.938 5.098 -13.961 1 86.5 289 ASP A CA 1
ATOM 2272 C C . ASP A 1 289 ? -15.602 6.328 -14.805 1 86.5 289 ASP A C 1
ATOM 2274 O O . ASP A 1 289 ? -14.758 7.137 -14.422 1 86.5 289 ASP A O 1
ATOM 2278 N N . PRO A 1 290 ? -16.25 6.418 -15.898 1 84.56 290 PRO A N 1
ATOM 2279 C CA . PRO A 1 290 ? -15.992 7.582 -16.75 1 84.56 290 PRO A CA 1
ATOM 2280 C C . PRO A 1 290 ? -16.219 8.906 -16.031 1 84.56 290 PRO A C 1
ATOM 2282 O O . PRO A 1 290 ? -15.625 9.922 -16.391 1 84.56 290 PRO A O 1
ATOM 2285 N N . ALA A 1 291 ? -17 8.922 -15.047 1 84.31 291 ALA A N 1
ATOM 2286 C CA . ALA A 1 291 ? -17.297 10.125 -14.273 1 84.31 291 ALA A CA 1
ATOM 2287 C C . ALA A 1 291 ? -16.047 10.594 -13.516 1 84.31 291 ALA A C 1
ATOM 2289 O O . ALA A 1 291 ? -16.016 11.719 -13.008 1 84.31 291 ALA A O 1
ATOM 2290 N N . TYR A 1 292 ? -15.039 9.805 -13.484 1 91.25 292 TYR A N 1
ATOM 2291 C CA . TYR A 1 292 ? -13.867 10.117 -12.68 1 91.25 292 TYR A CA 1
ATOM 2292 C C . TYR A 1 292 ? -12.852 10.93 -13.484 1 91.25 292 TYR A C 1
ATOM 2294 O O . TYR A 1 292 ? -11.805 11.312 -12.961 1 91.25 292 TYR A O 1
ATOM 2302 N N . VAL A 1 293 ? -13.18 11.234 -14.633 1 84.81 293 VAL A N 1
ATOM 2303 C CA . VAL A 1 293 ? -12.242 11.891 -15.547 1 84.81 293 VAL A CA 1
ATOM 2304 C C . VAL A 1 293 ? -11.82 13.234 -14.969 1 84.81 293 VAL A C 1
ATOM 2306 O O . VAL A 1 293 ? -10.68 13.664 -15.148 1 84.81 293 VAL A O 1
ATOM 2309 N N . ASN A 1 294 ? -12.688 13.875 -14.219 1 87.81 294 ASN A N 1
ATOM 2310 C CA . ASN A 1 294 ? -12.406 15.219 -13.734 1 87.81 294 ASN A CA 1
ATOM 2311 C C . ASN A 1 294 ? -11.664 15.188 -12.398 1 87.81 294 ASN A C 1
ATOM 2313 O O . ASN A 1 294 ? -11.273 16.234 -11.875 1 87.81 294 ASN A O 1
ATOM 2317 N N . LEU A 1 295 ? -11.391 14.07 -11.891 1 95 295 LEU A N 1
ATOM 2318 C CA . LEU A 1 295 ? -10.734 13.969 -10.594 1 95 295 LEU A CA 1
ATOM 2319 C C . LEU A 1 295 ? -9.289 14.438 -10.672 1 95 295 LEU A C 1
ATOM 2321 O O . LEU A 1 295 ? -8.688 14.789 -9.656 1 95 295 LEU A O 1
ATOM 2325 N N . GLY A 1 296 ? -8.742 14.469 -11.852 1 94.19 296 GLY A N 1
ATOM 2326 C CA . GLY A 1 296 ? -7.359 14.898 -12.039 1 94.19 296 GLY A CA 1
ATOM 2327 C C . GLY A 1 296 ? -7.121 16.344 -11.625 1 94.19 296 GLY A C 1
ATOM 2328 O O . GLY A 1 296 ? -6.012 16.703 -11.227 1 94.19 296 GLY A O 1
ATOM 2329 N N . SER A 1 297 ? -8.133 17.141 -11.648 1 95.19 297 SER A N 1
ATOM 2330 C CA . SER A 1 297 ? -8.008 18.562 -11.32 1 95.19 297 SER A CA 1
ATOM 2331 C C . SER A 1 297 ? -8.383 18.812 -9.867 1 95.19 297 SER A C 1
ATOM 2333 O O . SER A 1 297 ? -8.172 19.922 -9.352 1 95.19 297 SER A O 1
ATOM 2335 N N . ALA A 1 298 ? -8.898 17.812 -9.25 1 97.31 298 ALA A N 1
ATOM 2336 C CA . ALA A 1 298 ? -9.344 17.984 -7.871 1 97.31 298 ALA A CA 1
ATOM 2337 C C . ALA A 1 298 ? -8.156 18.094 -6.918 1 97.31 298 ALA A C 1
ATOM 2339 O O . ALA A 1 298 ? -7.129 17.438 -7.129 1 97.31 298 ALA A O 1
ATOM 2340 N N . LYS A 1 299 ? -8.266 18.969 -5.953 1 98.38 299 LYS A N 1
ATOM 2341 C CA . LYS A 1 299 ? -7.285 19.141 -4.887 1 98.38 299 LYS A CA 1
ATOM 2342 C C . LYS A 1 299 ? -7.871 18.766 -3.529 1 98.38 299 LYS A C 1
ATOM 2344 O O . LYS A 1 299 ? -8.891 19.328 -3.109 1 98.38 299 LYS A O 1
ATOM 2349 N N . VAL A 1 300 ? -7.242 17.812 -2.818 1 98.88 300 VAL A N 1
ATOM 2350 C CA . VAL A 1 300 ? -7.793 17.281 -1.576 1 98.88 300 VAL A CA 1
ATOM 2351 C C . VAL A 1 300 ? -6.793 17.484 -0.44 1 98.88 300 VAL A C 1
ATOM 2353 O O . VAL A 1 300 ? -5.613 17.141 -0.575 1 98.88 300 VAL A O 1
ATOM 2356 N N . ALA A 1 301 ? -7.23 18.047 0.681 1 98.88 301 ALA A N 1
ATOM 2357 C CA . ALA A 1 301 ? -6.434 18.094 1.901 1 98.88 301 ALA A CA 1
ATOM 2358 C C . ALA A 1 301 ? -6.703 16.891 2.791 1 98.88 301 ALA A C 1
ATOM 2360 O O . ALA A 1 301 ? -7.859 16.594 3.115 1 98.88 301 ALA A O 1
ATOM 2361 N N . ILE A 1 302 ? -5.703 16.188 3.131 1 98.88 302 ILE A N 1
ATOM 2362 C CA . ILE A 1 302 ? -5.781 15.133 4.133 1 98.88 302 ILE A CA 1
ATOM 2363 C C . ILE A 1 302 ? -5.062 15.57 5.406 1 98.88 302 ILE A C 1
ATOM 2365 O O . ILE A 1 302 ? -3.836 15.68 5.426 1 98.88 302 ILE A O 1
ATOM 2369 N N . VAL A 1 303 ? -5.824 15.82 6.43 1 98.69 303 VAL A N 1
ATOM 2370 C CA . VAL A 1 303 ? -5.277 16.188 7.73 1 98.69 303 VAL A CA 1
ATOM 2371 C C . VAL A 1 303 ? -5.203 14.961 8.625 1 98.69 303 VAL A C 1
ATOM 2373 O O . VAL A 1 303 ? -6.23 14.422 9.047 1 98.69 303 VAL A O 1
ATOM 2376 N N . GLY A 1 304 ? -4.008 14.562 8.922 1 98.31 304 GLY A N 1
ATOM 2377 C CA . GLY A 1 304 ? -3.74 13.289 9.562 1 98.31 304 GLY A CA 1
ATOM 2378 C C . GLY A 1 304 ? -3.357 12.195 8.578 1 98.31 304 GLY A C 1
ATOM 2379 O O . GLY A 1 304 ? -4.203 11.703 7.832 1 98.31 304 GLY A O 1
ATOM 2380 N N . CYS A 1 305 ? -2.084 11.852 8.617 1 98.44 305 CYS A N 1
ATOM 2381 C CA . CYS A 1 305 ? -1.571 10.82 7.723 1 98.44 305 CYS A CA 1
ATOM 2382 C C . CYS A 1 305 ? -1.313 9.523 8.477 1 98.44 305 CYS A C 1
ATOM 2384 O O . CYS A 1 305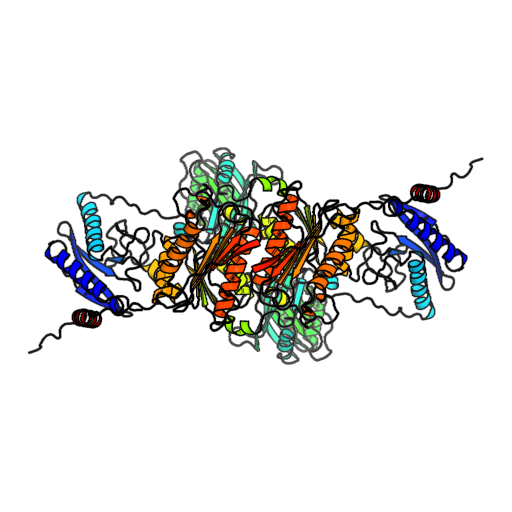 ? -0.321 8.836 8.227 1 98.44 305 CYS A O 1
ATOM 2386 N N . GLY A 1 306 ? -2.178 9.266 9.477 1 96.81 306 GLY A N 1
ATOM 2387 C CA . GLY A 1 306 ? -2.102 8.039 10.25 1 96.81 306 GLY A CA 1
ATOM 2388 C C . GLY A 1 306 ? -2.754 6.855 9.562 1 96.81 306 GLY A C 1
ATOM 2389 O O . GLY A 1 306 ? -2.721 6.75 8.336 1 96.81 306 GLY A O 1
ATOM 2390 N N . SER A 1 307 ? -3.301 5.945 10.367 1 95.69 307 SER A N 1
ATOM 2391 C CA . SER A 1 307 ? -3.877 4.695 9.883 1 95.69 307 SER A CA 1
ATOM 2392 C C . SER A 1 307 ? -5.008 4.961 8.891 1 95.69 307 SER A C 1
ATOM 2394 O O . SER A 1 307 ? -5.094 4.305 7.852 1 95.69 307 SER A O 1
ATOM 2396 N N . LEU A 1 308 ? -5.809 5.93 9.172 1 97.12 308 LEU A N 1
ATOM 2397 C CA . LEU A 1 308 ? -6.965 6.234 8.344 1 97.12 308 LEU A CA 1
ATOM 2398 C C . LEU A 1 308 ? -6.559 7.09 7.145 1 97.12 308 LEU A C 1
ATOM 2400 O O . LEU A 1 308 ? -6.77 6.695 5.996 1 97.12 308 LEU A O 1
ATOM 2404 N N . GLY A 1 309 ? -5.926 8.195 7.406 1 98.69 309 GLY A N 1
ATOM 2405 C CA . GLY A 1 309 ? -5.617 9.18 6.383 1 98.69 309 GLY A CA 1
ATOM 2406 C C . GLY A 1 309 ? -4.691 8.648 5.305 1 98.69 309 GLY A C 1
ATOM 2407 O O . GLY A 1 309 ? -4.828 9 4.133 1 98.69 309 GLY A O 1
ATOM 2408 N N . SER A 1 310 ? -3.752 7.836 5.695 1 98.75 310 SER A N 1
ATOM 2409 C CA . SER A 1 310 ? -2.805 7.289 4.73 1 98.75 310 SER A CA 1
ATOM 2410 C C . SER A 1 310 ? -3.508 6.398 3.711 1 98.75 310 SER A C 1
ATOM 2412 O O . SER A 1 310 ? -3.221 6.469 2.514 1 98.75 310 SER A O 1
ATOM 2414 N N . LYS A 1 311 ? -4.434 5.582 4.18 1 98.75 311 LYS A N 1
ATOM 2415 C CA . LYS A 1 311 ? -5.188 4.699 3.291 1 98.75 311 LYS A CA 1
ATOM 2416 C C . LYS A 1 311 ? -6.094 5.5 2.361 1 98.75 311 LYS A C 1
ATOM 2418 O O . LYS A 1 311 ? -6.215 5.18 1.177 1 98.75 311 LYS A O 1
ATOM 2423 N N . VAL A 1 312 ? -6.703 6.52 2.85 1 98.88 312 VAL A N 1
ATOM 2424 C CA . VAL A 1 312 ? -7.594 7.363 2.055 1 98.88 312 VAL A CA 1
ATOM 2425 C C . VAL A 1 312 ? -6.797 8.062 0.955 1 98.88 312 VAL A C 1
ATOM 2427 O O . VAL A 1 312 ? -7.227 8.109 -0.199 1 98.88 312 VAL A O 1
ATOM 2430 N N . ALA A 1 313 ? -5.625 8.57 1.312 1 98.88 313 ALA A N 1
ATOM 2431 C CA . ALA A 1 313 ? -4.785 9.273 0.343 1 98.88 313 ALA A CA 1
ATOM 2432 C C . ALA A 1 313 ? -4.449 8.375 -0.841 1 98.88 313 ALA A C 1
ATOM 2434 O O . ALA A 1 313 ? -4.602 8.773 -1.998 1 98.88 313 ALA A O 1
ATOM 2435 N N . VAL A 1 314 ? -4.062 7.176 -0.57 1 98.62 314 VAL A N 1
ATOM 2436 C CA . VAL A 1 314 ? -3.633 6.254 -1.617 1 98.62 314 VAL A CA 1
ATOM 2437 C C . VAL A 1 314 ? -4.836 5.812 -2.445 1 98.62 314 VAL A C 1
ATOM 2439 O O . VAL A 1 314 ? -4.754 5.715 -3.672 1 98.62 314 VAL A O 1
ATOM 2442 N N . GLN A 1 315 ? -5.945 5.539 -1.801 1 98.62 315 GLN A N 1
ATOM 2443 C CA . GLN A 1 315 ? -7.152 5.141 -2.518 1 98.62 315 GLN A CA 1
ATOM 2444 C C . GLN A 1 315 ? -7.617 6.242 -3.465 1 98.62 315 GLN A C 1
ATOM 2446 O O . GLN A 1 315 ? -8.016 5.969 -4.598 1 98.62 315 GLN A O 1
ATOM 2451 N N . LEU A 1 316 ? -7.547 7.492 -3.029 1 98.56 316 LEU A N 1
ATOM 2452 C CA . LEU A 1 316 ? -7.945 8.609 -3.871 1 98.56 316 LEU A CA 1
ATOM 2453 C C . LEU A 1 316 ? -6.953 8.82 -5.012 1 98.56 316 LEU A C 1
ATOM 2455 O O . LEU A 1 316 ? -7.348 9.156 -6.129 1 98.56 316 LEU A O 1
ATOM 2459 N N . ALA A 1 317 ? -5.68 8.609 -4.719 1 97.62 317 ALA A N 1
ATOM 2460 C CA . ALA A 1 317 ? -4.68 8.695 -5.781 1 97.62 317 ALA A CA 1
ATOM 2461 C C . ALA A 1 317 ? -4.953 7.664 -6.875 1 97.62 317 ALA A C 1
ATOM 2463 O O . ALA A 1 317 ? -4.816 7.961 -8.062 1 97.62 317 ALA A O 1
ATOM 2464 N N . ARG A 1 318 ? -5.387 6.523 -6.504 1 96.5 318 ARG A N 1
ATOM 2465 C CA . ARG A 1 318 ? -5.617 5.426 -7.441 1 96.5 318 ARG A CA 1
ATOM 2466 C C . ARG A 1 318 ? -6.801 5.727 -8.352 1 96.5 318 ARG A C 1
ATOM 2468 O O . ARG A 1 318 ? -6.824 5.305 -9.508 1 96.5 318 ARG A O 1
ATOM 2475 N N . VAL A 1 319 ? -7.758 6.488 -7.816 1 95.06 319 VAL A N 1
ATOM 2476 C CA . VAL A 1 319 ? -8.938 6.73 -8.641 1 95.06 319 VAL A CA 1
ATOM 2477 C C . VAL A 1 319 ? -8.719 7.973 -9.5 1 95.06 319 VAL A C 1
ATOM 2479 O O . VAL A 1 319 ? -9.586 8.344 -10.289 1 95.06 319 VAL A O 1
ATOM 2482 N N . GLY A 1 320 ? -7.605 8.68 -9.266 1 94.88 320 GLY A N 1
ATOM 2483 C CA . GLY A 1 320 ? -7.25 9.703 -10.234 1 94.88 320 GLY A CA 1
ATOM 2484 C C . GLY A 1 320 ? -7.227 11.102 -9.656 1 94.88 320 GLY A C 1
ATOM 2485 O O . GLY A 1 320 ? -7.07 12.078 -10.383 1 94.88 320 GLY A O 1
ATOM 2486 N N . VAL A 1 321 ? -7.395 11.242 -8.352 1 97.81 321 VAL A N 1
ATOM 2487 C CA . VAL A 1 321 ? -7.223 12.57 -7.758 1 97.81 321 VAL A CA 1
ATOM 2488 C C . VAL A 1 321 ? -5.816 13.086 -8.047 1 97.81 321 VAL A C 1
ATOM 2490 O O . VAL A 1 321 ? -4.832 12.367 -7.867 1 97.81 321 VAL A O 1
ATOM 2493 N N . GLY A 1 322 ? -5.723 14.375 -8.445 1 97.06 322 GLY A N 1
ATOM 2494 C CA . GLY A 1 322 ? -4.457 14.828 -9 1 97.06 322 GLY A CA 1
ATOM 2495 C C . GLY A 1 322 ? -3.613 15.602 -8.008 1 97.06 322 GLY A C 1
ATOM 2496 O O . GLY A 1 322 ? -2.393 15.695 -8.156 1 97.06 322 GLY A O 1
ATOM 2497 N N . LYS A 1 323 ? -4.234 16.219 -7.031 1 98.44 323 LYS A N 1
ATOM 2498 C CA . LYS A 1 323 ? -3.486 17.109 -6.133 1 98.44 323 LYS A CA 1
ATOM 2499 C C . LYS A 1 323 ? -3.83 16.828 -4.676 1 98.44 323 LYS A C 1
ATOM 2501 O O . LYS A 1 323 ? -4.988 16.562 -4.344 1 98.44 323 LYS A O 1
ATOM 2506 N N . PHE A 1 324 ? -2.754 16.906 -3.838 1 98.81 324 PHE A N 1
ATOM 2507 C CA . PHE A 1 324 ? -2.949 16.641 -2.418 1 98.81 324 PHE A CA 1
ATOM 2508 C C . PHE A 1 324 ? -2.219 17.672 -1.565 1 98.81 324 PHE A C 1
ATOM 2510 O O . PHE A 1 324 ? -1.154 18.156 -1.95 1 98.81 324 PHE A O 1
ATOM 2517 N N . VAL A 1 325 ? -2.812 18.047 -0.483 1 98.88 325 VAL A N 1
ATOM 2518 C CA . VAL A 1 325 ? -2.143 18.641 0.668 1 98.88 325 VAL A CA 1
ATOM 2519 C C . VAL A 1 325 ? -2.176 17.672 1.846 1 98.88 325 VAL A C 1
ATOM 2521 O O . VAL A 1 325 ? -3.246 17.359 2.373 1 98.88 325 VAL A O 1
ATOM 2524 N N . LEU A 1 326 ? -1.014 17.203 2.184 1 98.88 326 LEU A N 1
ATOM 2525 C CA . LEU A 1 326 ? -0.912 16.25 3.293 1 98.88 326 LEU A CA 1
ATOM 2526 C C . LEU A 1 326 ? -0.342 16.938 4.531 1 98.88 326 LEU A C 1
ATOM 2528 O O . LEU A 1 326 ? 0.747 17.516 4.484 1 98.88 326 LEU A O 1
ATOM 2532 N N . VAL A 1 327 ? -1.104 16.828 5.66 1 98.5 327 VAL A N 1
ATOM 2533 C CA . VAL A 1 327 ? -0.691 17.484 6.891 1 98.5 327 VAL A CA 1
ATOM 2534 C C . VAL A 1 327 ? -0.584 16.469 8.023 1 98.5 327 VAL A C 1
ATOM 2536 O O . VAL A 1 327 ? -1.567 15.805 8.367 1 98.5 327 VAL A O 1
ATOM 2539 N N . ASP A 1 328 ? 0.555 16.328 8.578 1 97.56 328 ASP A N 1
ATOM 2540 C CA . ASP A 1 328 ? 0.807 15.484 9.734 1 97.56 328 ASP A CA 1
ATOM 2541 C C . ASP A 1 328 ? 2.133 15.844 10.406 1 97.56 328 ASP A C 1
ATOM 2543 O O . ASP A 1 328 ? 3.174 15.891 9.742 1 97.56 328 ASP A O 1
ATOM 2547 N N . GLY A 1 329 ? 2.115 16.047 11.695 1 94.62 329 GLY A N 1
ATOM 2548 C CA . GLY A 1 329 ? 3.305 16.484 12.406 1 94.62 329 GLY A CA 1
ATOM 2549 C C . GLY A 1 329 ? 4.086 15.344 13.023 1 94.62 329 GLY A C 1
ATOM 2550 O O . GLY A 1 329 ? 5.086 15.562 13.711 1 94.62 329 GLY A O 1
ATOM 2551 N N . ASP A 1 330 ? 3.703 14.062 12.766 1 93.5 330 ASP A N 1
ATOM 2552 C CA . ASP A 1 330 ? 4.312 12.93 13.445 1 93.5 330 ASP A CA 1
ATOM 2553 C C . ASP A 1 330 ? 5.32 12.219 12.539 1 93.5 330 ASP A C 1
ATOM 2555 O O . ASP A 1 330 ? 5.266 12.359 11.312 1 93.5 330 ASP A O 1
ATOM 2559 N N . ILE A 1 331 ? 6.184 11.516 13.258 1 94.56 331 ILE A N 1
ATOM 2560 C CA . ILE A 1 331 ? 7.074 10.547 12.617 1 94.56 331 ILE A CA 1
ATOM 2561 C C . ILE A 1 331 ? 6.469 9.148 12.711 1 94.56 331 ILE A C 1
ATOM 2563 O O . ILE A 1 331 ? 5.832 8.805 13.711 1 94.56 331 ILE A O 1
ATOM 2567 N N . LEU A 1 332 ? 6.68 8.367 11.656 1 94.75 332 LEU A N 1
ATOM 2568 C CA . LEU A 1 332 ? 6.141 7.012 11.664 1 94.75 332 LEU A CA 1
ATOM 2569 C C . LEU A 1 332 ? 6.918 6.125 12.633 1 94.75 332 LEU A C 1
ATOM 2571 O O . LEU A 1 332 ? 8.133 5.984 12.516 1 94.75 332 LEU A O 1
ATOM 2575 N N . ALA A 1 333 ? 6.199 5.566 13.547 1 90.44 333 ALA A N 1
ATOM 2576 C CA . ALA A 1 333 ? 6.777 4.605 14.484 1 90.44 333 ALA A CA 1
ATOM 2577 C C . ALA A 1 333 ? 6.586 3.176 13.992 1 90.44 333 ALA A C 1
ATOM 2579 O O . ALA A 1 333 ? 5.703 2.906 13.172 1 90.44 333 ALA A O 1
ATOM 2580 N N . VAL A 1 334 ? 7.332 2.273 14.531 1 87.62 334 VAL A N 1
ATOM 2581 C CA . VAL A 1 334 ? 7.273 0.869 14.148 1 87.62 334 VAL A CA 1
ATOM 2582 C C . VAL A 1 334 ? 5.883 0.312 14.43 1 87.62 334 VAL A C 1
ATOM 2584 O O . VAL A 1 334 ? 5.34 -0.458 13.633 1 87.62 334 VAL A O 1
ATOM 2587 N N . GLY A 1 335 ? 5.336 0.721 15.516 1 87.94 335 GLY A N 1
ATOM 2588 C CA . GLY A 1 335 ? 4.035 0.212 15.914 1 87.94 335 GLY A CA 1
ATOM 2589 C C . GLY A 1 335 ? 2.926 0.589 14.953 1 87.94 335 GLY A C 1
ATOM 2590 O O . GLY A 1 335 ? 1.869 -0.047 14.938 1 87.94 335 GLY A O 1
ATOM 2591 N N . ASN A 1 336 ? 3.154 1.636 14.164 1 91.88 336 ASN A N 1
ATOM 2592 C CA . ASN A 1 336 ? 2.148 2.086 13.211 1 91.88 336 ASN A CA 1
ATOM 2593 C C . ASN A 1 336 ? 1.981 1.094 12.062 1 91.88 336 ASN A C 1
ATOM 2595 O O . ASN A 1 336 ? 0.982 1.133 11.344 1 91.88 336 ASN A O 1
ATOM 2599 N N . LEU A 1 337 ? 2.918 0.139 11.867 1 91.88 337 LEU A N 1
ATOM 2600 C CA . LEU A 1 337 ? 2.984 -0.708 10.68 1 91.88 337 LEU A CA 1
ATOM 2601 C C . LEU A 1 337 ? 1.842 -1.718 10.672 1 91.88 337 LEU A C 1
ATOM 2603 O O . LEU A 1 337 ? 1.525 -2.293 9.625 1 91.88 337 LEU A O 1
ATOM 2607 N N . VAL A 1 338 ? 1.181 -1.882 11.781 1 93.06 338 VAL A N 1
ATOM 2608 C CA . VAL A 1 338 ? 0.147 -2.906 11.883 1 93.06 338 VAL A CA 1
ATOM 2609 C C . VAL A 1 338 ? -1.11 -2.449 11.148 1 93.06 338 VAL A C 1
ATOM 2611 O O . VAL A 1 338 ? -2.006 -3.252 10.883 1 93.06 338 VAL A O 1
ATOM 2614 N N . ARG A 1 339 ? -1.138 -1.146 10.836 1 95.56 339 ARG A N 1
ATOM 2615 C CA . ARG A 1 339 ? -2.379 -0.75 10.18 1 95.56 339 ARG A CA 1
ATOM 2616 C C . ARG A 1 339 ? -2.193 0.541 9.391 1 95.56 339 ARG A C 1
ATOM 2618 O O . ARG A 1 339 ? -3.162 1.104 8.875 1 95.56 339 ARG A O 1
ATOM 2625 N N . ASN A 1 340 ? -1.035 1.118 9.266 1 96.56 340 ASN A N 1
ATOM 2626 C CA . ASN A 1 340 ? -0.768 2.264 8.398 1 96.56 340 ASN A CA 1
ATOM 2627 C C . ASN A 1 340 ? -0.454 1.828 6.969 1 96.56 340 ASN A C 1
ATOM 2629 O O . ASN A 1 340 ? 0.113 0.755 6.754 1 96.56 340 ASN A O 1
ATOM 2633 N N . GLU A 1 341 ? -0.801 2.652 5.996 1 98.06 341 GLU A N 1
ATOM 2634 C CA . GLU A 1 341 ? -0.535 2.389 4.586 1 98.06 341 GLU A CA 1
ATOM 2635 C C . GLU A 1 341 ? 0.964 2.291 4.316 1 98.06 341 GLU A C 1
ATOM 2637 O O . GLU A 1 341 ? 1.392 1.567 3.414 1 98.06 341 GLU A O 1
ATOM 2642 N N . LEU A 1 342 ? 1.752 2.934 5.062 1 96.75 342 LEU A N 1
ATOM 2643 C CA . LEU A 1 342 ? 3.199 2.979 4.883 1 96.75 342 LEU A CA 1
ATOM 2644 C C . LEU A 1 342 ? 3.848 1.687 5.367 1 96.75 342 LEU A C 1
ATOM 2646 O O . LEU A 1 342 ? 3.174 0.822 5.93 1 96.75 342 LEU A O 1
ATOM 2650 N N . ASP A 1 343 ? 5.105 1.533 5.027 1 94.88 343 ASP A N 1
ATOM 2651 C CA . ASP A 1 343 ? 5.828 0.307 5.348 1 94.88 343 ASP A CA 1
ATOM 2652 C C . ASP A 1 343 ? 7.164 0.616 6.023 1 94.88 343 ASP A C 1
ATOM 2654 O O . ASP A 1 343 ? 7.402 1.749 6.449 1 94.88 343 ASP A O 1
ATOM 2658 N N . TRP A 1 344 ? 7.961 -0.388 6.184 1 90.12 344 TRP A N 1
ATOM 2659 C CA . TRP A 1 344 ? 9.195 -0.307 6.961 1 90.12 344 TRP A CA 1
ATOM 2660 C C . TRP A 1 344 ? 10.109 0.785 6.418 1 90.12 344 TRP A C 1
ATOM 2662 O O . TRP A 1 344 ? 10.859 1.408 7.176 1 90.12 344 TRP A O 1
ATOM 2672 N N . ARG A 1 345 ? 10.055 1.079 5.191 1 92.19 345 ARG A N 1
ATOM 2673 C CA . ARG A 1 345 ? 10.906 2.086 4.574 1 92.19 345 ARG A CA 1
ATOM 2674 C C . ARG A 1 345 ? 10.641 3.467 5.156 1 92.19 345 ARG A C 1
ATOM 2676 O O . ARG A 1 345 ? 11.523 4.332 5.152 1 92.19 345 ARG A O 1
ATOM 2683 N N . ALA A 1 346 ? 9.492 3.633 5.703 1 94.38 346 ALA A N 1
ATOM 2684 C CA . ALA A 1 346 ? 9.047 4.953 6.137 1 94.38 346 ALA A CA 1
ATOM 2685 C C . ALA A 1 346 ? 9.297 5.148 7.633 1 94.38 346 ALA A C 1
ATOM 2687 O O . ALA A 1 346 ? 9.141 6.258 8.156 1 94.38 346 ALA A O 1
ATOM 2688 N N . VAL A 1 347 ? 9.695 4.109 8.305 1 92.44 347 VAL A N 1
ATOM 2689 C CA . VAL A 1 347 ? 9.906 4.23 9.742 1 92.44 347 VAL A CA 1
ATOM 2690 C C . VAL A 1 347 ? 10.984 5.277 10.016 1 92.44 347 VAL A C 1
ATOM 2692 O O . VAL A 1 347 ? 12.07 5.23 9.43 1 92.44 347 VAL A O 1
ATOM 2695 N N . GLY A 1 348 ? 10.664 6.258 10.867 1 92.12 348 GLY A N 1
ATOM 2696 C CA . GLY A 1 348 ? 11.586 7.332 11.195 1 92.12 348 GLY A CA 1
ATOM 2697 C C . GLY A 1 348 ? 11.398 8.562 10.328 1 92.12 348 GLY A C 1
ATOM 2698 O O . GLY A 1 348 ? 12.023 9.602 10.57 1 92.12 348 GLY A O 1
ATOM 2699 N N . MET A 1 349 ? 10.539 8.461 9.398 1 94.94 349 MET A N 1
ATOM 2700 C CA . MET A 1 349 ? 10.258 9.586 8.516 1 94.94 349 MET A CA 1
ATOM 2701 C C . MET A 1 349 ? 8.969 10.297 8.922 1 94.94 349 MET A C 1
ATOM 2703 O O . MET A 1 349 ? 8.109 9.695 9.57 1 94.94 349 MET A O 1
ATOM 2707 N N . HIS A 1 350 ? 8.953 11.594 8.586 1 96.88 350 HIS A N 1
ATOM 2708 C CA . HIS A 1 350 ? 7.68 12.281 8.797 1 96.88 350 HIS A CA 1
ATOM 2709 C C . HIS A 1 350 ? 6.566 11.641 7.977 1 96.88 350 HIS A C 1
ATOM 2711 O O . HIS A 1 350 ? 6.727 11.398 6.781 1 96.88 350 HIS A O 1
ATOM 2717 N N . LYS A 1 351 ? 5.449 11.375 8.602 1 97.44 351 LYS A N 1
ATOM 2718 C CA . LYS A 1 351 ? 4.355 10.641 7.977 1 97.44 351 LYS A CA 1
ATOM 2719 C C . LYS A 1 351 ? 3.867 11.344 6.715 1 97.44 351 LYS A C 1
ATOM 2721 O O . LYS A 1 351 ? 3.631 10.703 5.691 1 97.44 351 LYS A O 1
ATOM 2726 N N . SER A 1 352 ? 3.742 12.656 6.758 1 98.44 352 SER A N 1
ATOM 2727 C CA . SER A 1 352 ? 3.219 13.391 5.609 1 98.44 352 SER A CA 1
ATOM 2728 C C . SER A 1 352 ? 4.152 13.281 4.406 1 98.44 352 SER A C 1
ATOM 2730 O O . SER A 1 352 ? 3.697 13.07 3.279 1 98.44 352 SER A O 1
ATOM 2732 N N . GLN A 1 353 ? 5.426 13.336 4.641 1 97.62 353 GLN A N 1
ATOM 2733 C CA . GLN A 1 353 ? 6.406 13.266 3.562 1 97.62 353 GLN A CA 1
ATOM 2734 C C . GLN A 1 353 ? 6.52 11.844 3.016 1 97.62 353 GLN A C 1
ATOM 2736 O O . GLN A 1 353 ? 6.586 11.648 1.802 1 97.62 353 GLN A O 1
ATOM 2741 N N . ALA A 1 354 ? 6.566 10.906 3.93 1 97.62 354 ALA A N 1
ATOM 2742 C CA . ALA A 1 354 ? 6.605 9.508 3.508 1 97.62 354 ALA A CA 1
ATOM 2743 C C . ALA A 1 354 ? 5.363 9.148 2.699 1 97.62 354 ALA A C 1
ATOM 2745 O O . ALA A 1 354 ? 5.453 8.414 1.711 1 97.62 354 ALA A O 1
ATOM 2746 N N . LEU A 1 355 ? 4.238 9.641 3.121 1 98.62 355 LEU A N 1
ATOM 2747 C CA . LEU A 1 355 ? 2.996 9.352 2.412 1 98.62 355 LEU A CA 1
ATOM 2748 C C . LEU A 1 355 ? 3.002 9.992 1.025 1 98.62 355 LEU A C 1
ATOM 2750 O O . LEU A 1 355 ? 2.457 9.422 0.075 1 98.62 355 LEU A O 1
ATOM 2754 N N . ALA A 1 356 ? 3.598 11.148 0.913 1 98.25 356 ALA A N 1
ATOM 2755 C CA . ALA A 1 356 ? 3.736 11.773 -0.402 1 98.25 356 ALA A CA 1
ATOM 2756 C C . ALA A 1 356 ? 4.5 10.867 -1.36 1 98.25 356 ALA A C 1
ATOM 2758 O O . ALA A 1 356 ? 4.109 10.703 -2.518 1 98.25 356 ALA A O 1
ATOM 2759 N N . ALA A 1 357 ? 5.562 10.281 -0.881 1 96.38 357 ALA A N 1
ATOM 2760 C CA . ALA A 1 357 ? 6.324 9.336 -1.696 1 96.38 357 ALA A CA 1
ATOM 2761 C C . ALA A 1 357 ? 5.465 8.148 -2.107 1 96.38 357 ALA A C 1
ATOM 2763 O O . ALA A 1 357 ? 5.488 7.73 -3.268 1 96.38 357 ALA A O 1
ATOM 2764 N N . ARG A 1 358 ? 4.695 7.641 -1.163 1 97.31 358 ARG A N 1
ATOM 2765 C CA . ARG A 1 358 ? 3.824 6.5 -1.425 1 97.31 358 ARG A CA 1
ATOM 2766 C C . ARG A 1 358 ? 2.77 6.844 -2.471 1 97.31 358 ARG A C 1
ATOM 2768 O O . ARG A 1 358 ? 2.502 6.051 -3.375 1 97.31 358 ARG A O 1
ATOM 2775 N N . VAL A 1 359 ? 2.201 7.988 -2.346 1 97.75 359 VAL A N 1
ATOM 2776 C CA . VAL A 1 359 ? 1.207 8.453 -3.305 1 97.75 359 VAL A CA 1
ATOM 2777 C C . VAL A 1 359 ? 1.823 8.516 -4.699 1 97.75 359 VAL A C 1
ATOM 2779 O O . VAL A 1 359 ? 1.223 8.055 -5.672 1 97.75 359 VAL A O 1
ATOM 2782 N N . ASN A 1 360 ? 3.01 8.969 -4.793 1 95.06 360 ASN A N 1
ATOM 2783 C CA . ASN A 1 360 ? 3.676 9.094 -6.086 1 95.06 360 ASN A CA 1
ATOM 2784 C C . ASN A 1 360 ? 4.117 7.742 -6.629 1 95.06 360 ASN A C 1
ATOM 2786 O O . ASN A 1 360 ? 4.273 7.574 -7.84 1 95.06 360 ASN A O 1
ATOM 2790 N N . GLU A 1 361 ? 4.348 6.793 -5.738 1 93.5 361 GLU A N 1
ATOM 2791 C CA . GLU A 1 361 ? 4.625 5.43 -6.188 1 93.5 361 GLU A CA 1
ATOM 2792 C C . GLU A 1 361 ? 3.402 4.812 -6.855 1 93.5 361 GLU A C 1
ATOM 2794 O O . GLU A 1 361 ? 3.535 3.961 -7.738 1 93.5 361 GLU A O 1
ATOM 2799 N N . VAL A 1 362 ? 2.256 5.25 -6.438 1 94.75 362 VAL A N 1
ATOM 2800 C CA . VAL A 1 362 ? 1.007 4.68 -6.93 1 94.75 362 VAL A CA 1
ATOM 2801 C C . VAL A 1 362 ? 0.544 5.445 -8.172 1 94.75 362 VAL A C 1
ATOM 2803 O O . VAL A 1 362 ? 0.087 4.844 -9.141 1 94.75 362 VAL A O 1
ATOM 2806 N N . ASN A 1 363 ? 0.639 6.719 -8.094 1 93.31 363 ASN A N 1
ATOM 2807 C CA . ASN A 1 363 ? 0.26 7.617 -9.18 1 93.31 363 ASN A CA 1
ATOM 2808 C C . ASN A 1 363 ? 1.284 8.734 -9.359 1 93.31 363 ASN A C 1
ATOM 2810 O O . ASN A 1 363 ? 1.233 9.75 -8.664 1 93.31 363 ASN A O 1
ATOM 2814 N N . ALA A 1 364 ? 2.082 8.609 -10.32 1 89.94 364 ALA A N 1
ATOM 2815 C CA . ALA A 1 364 ? 3.236 9.477 -10.531 1 89.94 364 ALA A CA 1
ATOM 2816 C C . ALA A 1 364 ? 2.797 10.883 -10.93 1 89.94 364 ALA A C 1
ATOM 2818 O O . ALA A 1 364 ? 3.572 11.836 -10.82 1 89.94 364 ALA A O 1
ATOM 2819 N N . ASP A 1 365 ? 1.616 11.078 -11.289 1 89.75 365 ASP A N 1
ATOM 2820 C CA . ASP A 1 365 ? 1.151 12.367 -11.789 1 89.75 365 ASP A CA 1
ATOM 2821 C C . ASP A 1 365 ? 0.614 13.234 -10.656 1 89.75 365 ASP A C 1
ATOM 2823 O O . ASP A 1 365 ? 0.331 14.422 -10.859 1 89.75 365 ASP A O 1
ATOM 2827 N N . CYS A 1 366 ? 0.505 12.695 -9.508 1 95.12 366 CYS A N 1
ATOM 2828 C CA . CYS A 1 366 ? -0.038 13.453 -8.383 1 95.12 366 CYS A CA 1
ATOM 2829 C C . CYS A 1 366 ? 0.931 14.539 -7.938 1 95.12 366 CYS A C 1
ATOM 2831 O O . CYS A 1 366 ? 2.137 14.305 -7.844 1 95.12 366 CYS A O 1
ATOM 2833 N N . GLU A 1 367 ? 0.408 15.711 -7.789 1 96.94 367 GLU A N 1
ATOM 2834 C CA . GLU A 1 367 ? 1.127 16.781 -7.113 1 96.94 367 GLU A CA 1
ATOM 2835 C C . GLU A 1 367 ? 0.821 16.797 -5.617 1 96.94 367 GLU A C 1
ATOM 2837 O O . GLU A 1 367 ? -0.335 16.953 -5.219 1 96.94 367 GLU A O 1
ATOM 2842 N N . VAL A 1 368 ? 1.853 16.688 -4.805 1 98.25 368 VAL A N 1
ATOM 2843 C CA . VAL A 1 368 ? 1.611 16.562 -3.373 1 98.25 368 VAL A CA 1
ATOM 2844 C C . VAL A 1 368 ? 2.383 17.641 -2.617 1 98.25 368 VAL A C 1
ATOM 2846 O O . VAL A 1 368 ? 3.605 17.75 -2.754 1 98.25 368 VAL A O 1
ATOM 2849 N N . LEU A 1 369 ? 1.675 18.453 -1.907 1 98.56 369 LEU A N 1
ATOM 2850 C CA . LEU A 1 369 ? 2.254 19.375 -0.937 1 98.56 369 LEU A CA 1
ATOM 2851 C C . LEU A 1 369 ? 2.182 18.797 0.472 1 98.56 369 LEU A C 1
ATOM 2853 O O . LEU A 1 369 ? 1.131 18.312 0.894 1 98.56 369 LEU A O 1
ATOM 2857 N N . THR A 1 370 ? 3.301 18.844 1.163 1 98.12 370 THR A N 1
ATOM 2858 C CA . THR A 1 370 ? 3.326 18.25 2.5 1 98.12 370 THR A CA 1
ATOM 2859 C C . THR A 1 370 ? 3.59 19.328 3.553 1 98.12 370 THR A C 1
ATOM 2861 O O . THR A 1 370 ? 4.34 20.281 3.307 1 98.12 370 THR A O 1
ATOM 2864 N N . ARG A 1 371 ? 2.904 19.188 4.664 1 97.44 371 ARG A N 1
ATOM 2865 C CA . ARG A 1 371 ? 3.123 20.016 5.848 1 97.44 371 ARG A CA 1
ATOM 2866 C C . ARG A 1 371 ? 3.373 19.141 7.082 1 97.44 371 ARG A C 1
ATOM 2868 O O . ARG A 1 371 ? 2.576 18.266 7.398 1 97.44 371 ARG A O 1
ATOM 2875 N N . THR A 1 372 ? 4.449 19.453 7.781 1 95.44 372 THR A N 1
ATOM 2876 C CA . THR A 1 372 ? 4.762 18.719 9.008 1 95.44 372 THR A CA 1
ATOM 2877 C C . THR A 1 372 ? 4.23 19.469 10.227 1 95.44 372 THR A C 1
ATOM 2879 O O . THR A 1 372 ? 4.602 19.156 11.359 1 95.44 372 THR A O 1
ATOM 2882 N N . THR A 1 373 ? 3.369 20.375 10 1 92.19 373 THR A N 1
ATOM 2883 C CA . THR A 1 373 ? 2.801 21.219 11.047 1 92.19 373 THR A CA 1
ATOM 2884 C C . THR A 1 373 ? 1.979 20.375 12.023 1 92.19 373 THR A C 1
ATOM 2886 O O . THR A 1 373 ? 1.162 19.547 11.602 1 92.19 373 THR A O 1
ATOM 2889 N N . VAL A 1 374 ? 2.242 20.562 13.273 1 89.94 374 VAL A N 1
ATOM 2890 C CA . VAL A 1 374 ? 1.41 19.969 14.312 1 89.94 374 VAL A CA 1
ATOM 2891 C C . VAL A 1 374 ? 0.162 20.812 14.531 1 89.94 374 VAL A C 1
ATOM 2893 O O . VAL A 1 374 ? 0.099 21.609 15.484 1 89.94 374 VAL A O 1
ATOM 2896 N N . LEU A 1 375 ? -0.756 20.531 13.797 1 88 375 LEU A N 1
ATOM 2897 C CA . LEU A 1 375 ? -1.992 21.297 13.906 1 88 375 LEU A CA 1
ATOM 2898 C C . LEU A 1 375 ? -2.662 21.047 15.258 1 88 375 LEU A C 1
ATOM 2900 O O . LEU A 1 375 ? -2.789 19.906 15.695 1 88 375 LEU A O 1
ATOM 2904 N N . GLY A 1 376 ? -3.049 22.125 15.898 1 77.88 376 GLY A N 1
ATOM 2905 C CA . GLY A 1 376 ? -3.635 22.016 17.219 1 77.88 376 GLY A CA 1
ATOM 2906 C C . GLY A 1 376 ? -2.6 21.875 18.328 1 77.88 376 GLY A C 1
ATOM 2907 O O . GLY A 1 376 ? -2.947 21.797 19.5 1 77.88 376 GLY A O 1
ATOM 2908 N N . GLY A 1 377 ? -1.367 21.781 17.875 1 80.75 377 GLY A N 1
ATOM 2909 C CA . GLY A 1 377 ? -0.277 21.688 18.828 1 80.75 377 GLY A CA 1
ATOM 2910 C C . GLY A 1 377 ? 0.564 22.953 18.906 1 80.75 377 GLY A C 1
ATOM 2911 O O . GLY A 1 377 ? 0.117 24.031 18.516 1 80.75 377 GLY A O 1
ATOM 2912 N N . GLN A 1 378 ? 1.678 22.766 19.625 1 77.38 378 GLN A N 1
ATOM 2913 C CA . GLN A 1 378 ? 2.553 23.906 19.812 1 77.38 378 GLN A CA 1
ATOM 2914 C C . GLN A 1 378 ? 3.34 24.219 18.547 1 77.38 378 GLN A C 1
ATOM 2916 O O . GLN A 1 378 ? 4.348 23.578 18.25 1 77.38 378 GLN A O 1
ATOM 2921 N N . GLU A 1 379 ? 2.814 25.125 17.734 1 82.06 379 GLU A N 1
ATOM 2922 C CA . GLU A 1 379 ? 3.373 25.625 16.484 1 82.06 379 GLU A CA 1
ATOM 2923 C C . GLU A 1 379 ? 3.338 27.141 16.438 1 82.06 379 GLU A C 1
ATOM 2925 O O . GLU A 1 379 ? 2.607 27.781 17.203 1 82.06 379 GLU A O 1
ATOM 2930 N N . SER A 1 380 ? 4.234 27.656 15.586 1 73.62 380 SER A N 1
ATOM 2931 C CA . SER A 1 380 ? 4.137 29.109 15.406 1 73.62 380 SER A CA 1
ATOM 2932 C C . SER A 1 380 ? 2.82 29.484 14.742 1 73.62 380 SER A C 1
ATOM 2934 O O . SER A 1 380 ? 2.264 28.719 13.961 1 73.62 380 SER A O 1
ATOM 2936 N N . GLY A 1 381 ? 2.316 30.625 15.078 1 72.94 381 GLY A N 1
ATOM 2937 C CA . GLY A 1 381 ? 1.109 31.141 14.445 1 72.94 381 GLY A CA 1
ATOM 2938 C C . GLY A 1 381 ? 1.222 31.219 12.93 1 72.94 381 GLY A C 1
ATOM 2939 O O . GLY A 1 381 ? 0.277 30.891 12.211 1 72.94 381 GLY A O 1
ATOM 2940 N N . GLY A 1 382 ? 2.383 31.625 12.477 1 75.25 382 GLY A N 1
ATOM 2941 C CA . GLY A 1 382 ? 2.623 31.734 11.047 1 75.25 382 GLY A CA 1
ATOM 2942 C C . GLY A 1 382 ? 2.561 30.391 10.336 1 75.25 382 GLY A C 1
ATOM 2943 O O . GLY A 1 382 ? 1.948 30.281 9.266 1 75.25 382 GLY A O 1
ATOM 2944 N N . SER A 1 383 ? 3.176 29.406 10.914 1 82.88 383 SER A N 1
ATOM 2945 C CA . SER A 1 383 ? 3.168 28.078 10.328 1 82.88 383 SER A CA 1
ATOM 2946 C C . SER A 1 383 ? 1.76 27.484 10.297 1 82.88 383 SER A C 1
ATOM 2948 O O . SER A 1 383 ? 1.354 26.891 9.297 1 82.88 383 SER A O 1
ATOM 2950 N N . THR A 1 384 ? 1.093 27.672 11.359 1 85.19 384 THR A N 1
ATOM 2951 C CA . THR A 1 384 ? -0.282 27.188 11.43 1 85.19 384 THR A CA 1
ATOM 2952 C C . THR A 1 384 ? -1.159 27.906 10.406 1 85.19 384 THR A C 1
ATOM 2954 O O . THR A 1 384 ? -1.932 27.266 9.688 1 85.19 384 THR A O 1
ATOM 2957 N N . ALA A 1 385 ? -1.03 29.172 10.305 1 82.31 385 ALA A N 1
ATOM 2958 C CA . ALA A 1 385 ? -1.823 29.969 9.367 1 82.31 385 ALA A CA 1
ATOM 2959 C C . ALA A 1 385 ? -1.548 29.547 7.93 1 82.31 385 ALA A C 1
ATOM 2961 O O . ALA A 1 385 ? -2.475 29.422 7.125 1 82.31 385 ALA A O 1
ATOM 2962 N N . THR A 1 386 ? -0.293 29.391 7.629 1 86.88 386 THR A N 1
ATOM 2963 C CA . THR A 1 386 ? 0.09 28.969 6.285 1 86.88 386 THR A CA 1
ATOM 2964 C C . THR A 1 386 ? -0.505 27.609 5.953 1 86.88 386 THR A C 1
ATOM 2966 O O . THR A 1 386 ? -1.026 27.391 4.855 1 86.88 386 THR A O 1
ATOM 2969 N N . THR A 1 387 ? -0.388 26.719 6.863 1 93.62 387 THR A N 1
ATOM 2970 C CA . THR A 1 387 ? -0.952 25.391 6.672 1 93.62 387 THR A CA 1
ATOM 2971 C C . THR A 1 387 ? -2.461 25.469 6.449 1 93.62 387 THR A C 1
ATOM 2973 O O . THR A 1 387 ? -2.998 24.797 5.562 1 93.62 387 THR A O 1
ATOM 2976 N N . MET A 1 388 ? -3.113 26.266 7.207 1 91.5 388 MET A N 1
ATOM 2977 C CA . MET A 1 388 ? -4.559 26.406 7.082 1 91.5 388 MET A CA 1
ATOM 2978 C C . MET A 1 388 ? -4.926 27 5.727 1 91.5 388 MET A C 1
ATOM 2980 O O . MET A 1 388 ? -5.949 26.641 5.141 1 91.5 388 MET A O 1
ATOM 2984 N N . GLU A 1 389 ? -4.102 27.891 5.27 1 90.62 389 GLU A N 1
ATOM 2985 C CA . GLU A 1 389 ? -4.328 28.469 3.947 1 90.62 389 GLU A CA 1
ATOM 2986 C C . GLU A 1 389 ? -4.25 27.406 2.861 1 90.62 389 GLU A C 1
ATOM 2988 O O . GLU A 1 389 ? -5.066 27.375 1.938 1 90.62 389 GLU A O 1
ATOM 2993 N N . TYR A 1 390 ? -3.234 26.547 2.949 1 96.06 390 TYR A N 1
ATOM 2994 C CA . TYR A 1 390 ? -3.1 25.453 1.995 1 96.06 390 TYR A CA 1
ATOM 2995 C C . TYR A 1 390 ? -4.324 24.547 2.031 1 96.06 390 TYR A C 1
ATOM 2997 O O . TYR A 1 390 ? -4.805 24.094 0.987 1 96.06 390 TYR A O 1
ATOM 3005 N N . ILE A 1 391 ? -4.836 24.297 3.219 1 97.56 391 ILE A N 1
ATOM 3006 C CA . ILE A 1 391 ? -6.016 23.453 3.375 1 97.56 391 ILE A CA 1
ATOM 3007 C C . ILE A 1 391 ? -7.227 24.141 2.75 1 97.56 391 ILE A C 1
ATOM 3009 O O . ILE A 1 391 ? -8 23.516 2.025 1 97.56 391 ILE A O 1
ATOM 3013 N N . ALA A 1 392 ? -7.355 25.406 2.977 1 94.81 392 ALA A N 1
ATOM 3014 C CA . ALA A 1 392 ? -8.508 26.188 2.512 1 94.81 392 ALA A CA 1
ATOM 3015 C C . ALA A 1 392 ? -8.547 26.25 0.988 1 94.81 392 ALA A C 1
ATOM 3017 O O . ALA A 1 392 ? -9.609 26.438 0.397 1 94.81 392 ALA A O 1
ATOM 3018 N N . ASP A 1 393 ? -7.418 26.047 0.347 1 95.69 393 ASP A N 1
ATOM 3019 C CA . ASP A 1 393 ? -7.309 26.125 -1.106 1 95.69 393 ASP A CA 1
ATOM 3020 C C . ASP A 1 393 ? -7.742 24.812 -1.759 1 95.69 393 ASP A C 1
ATOM 3022 O O . ASP A 1 393 ? -7.844 24.719 -2.984 1 95.69 393 ASP A O 1
ATOM 3026 N N . CYS A 1 394 ? -8.07 23.844 -0.994 1 98.06 394 CYS A N 1
ATOM 3027 C CA . CYS A 1 394 ? -8.445 22.531 -1.52 1 98.06 394 CYS A CA 1
ATOM 3028 C C . CYS A 1 394 ? -9.953 22.469 -1.777 1 98.06 394 CYS A C 1
ATOM 3030 O O . CYS A 1 394 ? -10.719 23.234 -1.193 1 98.06 394 CYS A O 1
ATOM 3032 N N . ASP A 1 395 ? -10.352 21.547 -2.65 1 97.25 395 ASP A N 1
ATOM 3033 C CA . ASP A 1 395 ? -11.75 21.344 -2.988 1 97.25 395 ASP A CA 1
ATOM 3034 C C . ASP A 1 395 ? -12.461 20.516 -1.917 1 97.25 395 ASP A C 1
ATOM 3036 O O . ASP A 1 395 ? -13.68 20.609 -1.764 1 97.25 395 ASP A O 1
ATOM 3040 N N . LEU A 1 396 ? -11.727 19.781 -1.235 1 98.38 396 LEU A N 1
ATOM 3041 C CA . LEU A 1 396 ? -12.242 18.875 -0.204 1 98.38 396 LEU A CA 1
ATOM 3042 C C . LEU A 1 396 ? -11.258 18.766 0.954 1 98.38 396 LEU A C 1
ATOM 3044 O O . LEU A 1 396 ? -10.047 18.656 0.738 1 98.38 396 LEU A O 1
ATOM 3048 N N . ILE A 1 397 ? -11.812 18.859 2.174 1 98.75 397 ILE A N 1
ATOM 3049 C CA . ILE A 1 397 ? -11.031 18.656 3.391 1 98.75 397 ILE A CA 1
ATOM 3050 C C . ILE A 1 397 ? -11.414 17.312 4.02 1 98.75 397 ILE A C 1
ATOM 3052 O O . ILE A 1 397 ? -12.594 17.016 4.219 1 98.75 397 ILE A O 1
ATOM 3056 N N . ILE A 1 398 ? -10.43 16.5 4.309 1 98.88 398 ILE A N 1
ATOM 3057 C CA . ILE A 1 398 ? -10.648 15.242 5.016 1 98.88 398 ILE A CA 1
ATOM 3058 C C . ILE A 1 398 ? -9.898 15.266 6.348 1 98.88 398 ILE A C 1
ATOM 3060 O O . ILE A 1 398 ? -8.664 15.305 6.375 1 98.88 398 ILE A O 1
ATOM 3064 N N . ASP A 1 399 ? -10.641 15.25 7.422 1 98.25 399 ASP A N 1
ATOM 3065 C CA . ASP A 1 399 ? -10.07 15.141 8.758 1 98.25 399 ASP A CA 1
ATOM 3066 C C . ASP A 1 399 ? -9.977 13.688 9.203 1 98.25 399 ASP A C 1
ATOM 3068 O O . ASP A 1 399 ? -11 13.062 9.516 1 98.25 399 ASP A O 1
ATOM 3072 N N . ALA A 1 400 ? -8.781 13.188 9.258 1 97.94 400 ALA A N 1
ATOM 3073 C CA . ALA A 1 400 ? -8.539 11.797 9.641 1 97.94 400 ALA A CA 1
ATOM 3074 C C . ALA A 1 400 ? -7.738 11.719 10.938 1 97.94 400 ALA A C 1
ATOM 3076 O O . ALA A 1 400 ? -6.945 10.797 11.133 1 97.94 400 ALA A O 1
ATOM 3077 N N . THR A 1 401 ? -7.902 12.672 11.828 1 94.12 401 THR A N 1
ATOM 3078 C CA . THR A 1 401 ? -7.066 12.758 13.023 1 94.12 401 THR A CA 1
ATOM 3079 C C . THR A 1 401 ? -7.801 12.195 14.234 1 94.12 401 THR A C 1
ATOM 3081 O O . THR A 1 401 ? -7.172 11.812 15.227 1 94.12 401 THR A O 1
ATOM 3084 N N . ALA A 1 402 ? -9.016 12.266 14.195 1 88.06 402 ALA A N 1
ATOM 3085 C CA . ALA A 1 402 ? -9.852 11.938 15.344 1 88.06 402 ALA A CA 1
ATOM 3086 C C . ALA A 1 402 ? -9.461 12.781 16.562 1 88.06 402 ALA A C 1
ATOM 3088 O O . ALA A 1 402 ? -9.531 12.312 17.703 1 88.06 402 ALA A O 1
ATOM 3089 N N . ASP A 1 403 ? -8.992 14 16.312 1 87.88 403 ASP A N 1
ATOM 3090 C CA . ASP A 1 403 ? -8.602 14.961 17.344 1 87.88 403 ASP A CA 1
ATOM 3091 C C . ASP A 1 403 ? -9.57 16.141 17.375 1 87.88 403 ASP A C 1
ATOM 3093 O O . ASP A 1 403 ? -9.742 16.844 16.375 1 87.88 403 ASP A O 1
ATOM 3097 N N . PRO A 1 404 ? -10.141 16.375 18.547 1 83.75 404 PRO A N 1
ATOM 3098 C CA . PRO A 1 404 ? -11.164 17.422 18.609 1 83.75 404 PRO A CA 1
ATOM 3099 C C . PRO A 1 404 ? -10.617 18.797 18.266 1 83.75 404 PRO A C 1
ATOM 3101 O O . PRO A 1 404 ? -11.328 19.609 17.672 1 83.75 404 PRO A O 1
ATOM 3104 N N . ALA A 1 405 ? -9.406 19.078 18.672 1 82.75 405 ALA A N 1
ATOM 3105 C CA . ALA A 1 405 ? -8.828 20.391 18.375 1 82.75 405 ALA A CA 1
ATOM 3106 C C . ALA A 1 405 ? -8.609 20.562 16.875 1 82.75 405 ALA A C 1
ATOM 3108 O O . ALA A 1 405 ? -8.891 21.625 16.312 1 82.75 405 ALA A O 1
ATOM 3109 N N . VAL A 1 406 ? -8.094 19.547 16.266 1 90.94 406 VAL A N 1
ATOM 3110 C CA . VAL A 1 406 ? -7.875 19.594 14.82 1 90.94 406 VAL A CA 1
ATOM 3111 C C . VAL A 1 406 ? -9.211 19.688 14.094 1 90.94 406 VAL A C 1
ATOM 3113 O O . VAL A 1 406 ? -9.352 20.438 13.125 1 90.94 406 VAL A O 1
ATOM 3116 N N . PHE A 1 407 ? -10.195 18.984 14.578 1 92.19 407 PHE A N 1
ATOM 3117 C CA . PHE A 1 407 ? -11.531 19.047 13.984 1 92.19 407 PHE A CA 1
ATOM 3118 C C . PHE A 1 407 ? -12.062 20.469 14.023 1 92.19 407 PHE A C 1
ATOM 3120 O O . PHE A 1 407 ? -12.656 20.953 13.055 1 92.19 407 PHE A O 1
ATOM 3127 N N . ASN A 1 408 ? -11.867 21.125 15.125 1 86.69 408 ASN A N 1
ATOM 3128 C CA . ASN A 1 408 ? -12.328 22.5 15.25 1 86.69 408 ASN A CA 1
ATOM 3129 C C . ASN A 1 408 ? -11.68 23.406 14.211 1 86.69 408 ASN A C 1
ATOM 3131 O O . ASN A 1 408 ? -12.336 24.281 13.648 1 86.69 408 ASN A O 1
ATOM 3135 N N . LEU A 1 409 ? -10.438 23.188 13.992 1 89.06 409 LEU A N 1
ATOM 3136 C CA . LEU A 1 409 ? -9.734 23.984 13 1 89.06 409 LEU A CA 1
ATOM 3137 C C . LEU A 1 409 ? -10.234 23.672 11.594 1 89.06 409 LEU A C 1
ATOM 3139 O O . LEU A 1 409 ? -10.508 24.594 10.812 1 89.06 409 LEU A O 1
ATOM 3143 N N . CYS A 1 410 ? -10.391 22.406 11.289 1 94.56 410 CYS A N 1
ATOM 3144 C CA . CYS A 1 410 ? -10.914 22 9.992 1 94.56 410 CYS A CA 1
ATOM 3145 C C . CYS A 1 410 ? -12.328 22.531 9.781 1 94.56 410 CYS A C 1
ATOM 3147 O O . CYS A 1 410 ? -12.68 22.953 8.68 1 94.56 410 CYS A O 1
ATOM 3149 N N . SER A 1 411 ? -13.094 22.484 10.828 1 91.88 411 SER A N 1
ATOM 3150 C CA . SER A 1 411 ? -14.461 23 10.789 1 91.88 411 SER A CA 1
ATOM 3151 C C . SER A 1 411 ? -14.484 24.484 10.438 1 91.88 411 SER A C 1
ATOM 3153 O O . SER A 1 411 ? -15.289 24.922 9.617 1 91.88 411 SER A O 1
ATOM 3155 N N . ALA A 1 412 ? -13.609 25.188 11.078 1 86.69 412 ALA A N 1
ATOM 3156 C CA . ALA A 1 412 ? -13.531 26.625 10.828 1 86.69 412 ALA A CA 1
ATOM 3157 C C . ALA A 1 412 ? -13.148 26.906 9.375 1 86.69 412 ALA A C 1
ATOM 3159 O O . ALA A 1 412 ? -13.742 27.781 8.727 1 86.69 412 ALA A O 1
ATOM 3160 N N . ILE A 1 413 ? -12.227 26.172 8.875 1 91.56 413 ILE A N 1
ATOM 3161 C CA . ILE A 1 413 ? -11.773 26.344 7.496 1 91.56 413 ILE A CA 1
ATOM 3162 C C . ILE A 1 413 ? -12.914 26.016 6.535 1 91.56 413 ILE A C 1
ATOM 3164 O O . ILE A 1 413 ? -13.211 26.781 5.621 1 91.56 413 ILE A O 1
ATOM 3168 N N . ALA A 1 414 ? -13.516 24.875 6.773 1 94.56 414 ALA A N 1
ATOM 3169 C CA . ALA A 1 414 ? -14.578 24.406 5.891 1 94.56 414 ALA A CA 1
ATOM 3170 C C . ALA A 1 414 ? -15.727 25.406 5.824 1 94.56 414 ALA A C 1
ATOM 3172 O O . ALA A 1 414 ? -16.234 25.719 4.742 1 94.56 414 ALA A O 1
ATOM 3173 N N . ARG A 1 415 ? -16.141 25.891 6.953 1 89.75 415 ARG A N 1
ATOM 3174 C CA . ARG A 1 415 ? -17.266 26.812 7.023 1 89.75 415 ARG A CA 1
ATOM 3175 C C . ARG A 1 415 ? -16.922 28.125 6.32 1 89.75 415 ARG A C 1
ATOM 3177 O O . ARG A 1 415 ? -17.688 28.594 5.48 1 89.75 415 ARG A O 1
ATOM 3184 N N . ARG A 1 416 ? -15.797 28.656 6.625 1 85.44 416 ARG A N 1
ATOM 3185 C CA . ARG A 1 416 ? -15.422 29.969 6.121 1 85.44 416 ARG A CA 1
ATOM 3186 C C . ARG A 1 416 ? -15.141 29.922 4.621 1 85.44 416 ARG A C 1
ATOM 3188 O O . ARG A 1 416 ? -15.508 30.844 3.889 1 85.44 416 ARG A O 1
ATOM 3195 N N . ALA A 1 417 ? -14.461 28.891 4.219 1 89.38 417 ALA A N 1
ATOM 3196 C CA . ALA A 1 417 ? -14.109 28.766 2.809 1 89.38 417 ALA A CA 1
ATOM 3197 C C . ALA A 1 417 ? -15.211 28.062 2.029 1 89.38 417 ALA A C 1
ATOM 3199 O O . ALA A 1 417 ? -15.125 27.906 0.809 1 89.38 417 ALA A O 1
ATOM 3200 N N . LYS A 1 418 ? -16.281 27.609 2.67 1 91.44 418 LYS A N 1
ATOM 3201 C CA . LYS A 1 418 ? -17.391 26.875 2.082 1 91.44 418 LYS A CA 1
ATOM 3202 C C . LYS A 1 418 ? -16.875 25.656 1.296 1 91.44 418 LYS A C 1
ATOM 3204 O O . LYS A 1 418 ? -17.203 25.5 0.118 1 91.44 418 LYS A O 1
ATOM 3209 N N . LYS A 1 419 ? -16.078 24.922 1.956 1 95.25 419 LYS A N 1
ATOM 3210 C CA . LYS A 1 419 ? -15.539 23.688 1.394 1 95.25 419 LYS A CA 1
ATOM 3211 C C . LYS A 1 419 ? -16.172 22.453 2.041 1 95.25 419 LYS A C 1
ATOM 3213 O O . LYS A 1 419 ? -16.5 22.469 3.23 1 95.25 419 LYS A O 1
ATOM 3218 N N . SER A 1 420 ? -16.344 21.422 1.243 1 97.12 420 SER A N 1
ATOM 3219 C CA . SER A 1 420 ? -16.828 20.156 1.8 1 97.12 420 SER A CA 1
ATOM 3220 C C . SER A 1 420 ? -15.844 19.578 2.803 1 97.12 420 SER A C 1
ATOM 3222 O O . SER A 1 420 ? -14.633 19.719 2.641 1 97.12 420 SER A O 1
ATOM 3224 N N . LEU A 1 421 ? -16.422 18.984 3.82 1 98.12 421 LEU A N 1
ATOM 3225 C CA . LEU A 1 421 ? -15.641 18.359 4.879 1 98.12 421 LEU A CA 1
ATOM 3226 C C . LEU A 1 421 ? -16.078 16.922 5.09 1 98.12 421 LEU A C 1
ATOM 3228 O O . LEU A 1 421 ? -17.266 16.641 5.219 1 98.12 421 LEU A O 1
ATOM 3232 N N . CYS A 1 422 ? -15.109 16 5.047 1 98.5 422 CYS A N 1
ATOM 3233 C CA . CYS A 1 422 ? -15.312 14.609 5.441 1 98.5 422 CYS A CA 1
ATOM 3234 C C . CYS A 1 422 ? -14.453 14.258 6.648 1 98.5 422 CYS A C 1
ATOM 3236 O O . CYS A 1 422 ? -13.344 14.773 6.805 1 98.5 422 CYS A O 1
ATOM 3238 N N . TRP A 1 423 ? -15 13.438 7.496 1 97.94 423 TRP A N 1
ATOM 3239 C CA . TRP A 1 423 ? -14.148 12.883 8.547 1 97.94 423 TRP A CA 1
ATOM 3240 C C . TRP A 1 423 ? -14.633 11.492 8.961 1 97.94 423 TRP A C 1
ATOM 3242 O O . TRP A 1 423 ? -15.719 11.062 8.57 1 97.94 423 TRP A O 1
ATOM 3252 N N . ALA A 1 424 ? -13.75 10.766 9.562 1 97.31 424 ALA A N 1
ATOM 3253 C CA . ALA A 1 424 ? -14.062 9.438 10.086 1 97.31 424 ALA A CA 1
ATOM 3254 C C . ALA A 1 424 ? -13.359 9.188 11.414 1 97.31 424 ALA A C 1
ATOM 3256 O O . ALA A 1 424 ? -12.391 9.875 11.75 1 97.31 424 ALA A O 1
ATOM 3257 N N . GLN A 1 425 ? -13.914 8.312 12.125 1 92.94 425 GLN A N 1
ATOM 3258 C CA . GLN A 1 425 ? -13.336 7.848 13.375 1 92.94 425 GLN A CA 1
ATOM 3259 C C . GLN A 1 425 ? -13.492 6.336 13.531 1 92.94 425 GLN A C 1
ATOM 3261 O O . GLN A 1 425 ? -14.562 5.785 13.258 1 92.94 425 GLN A O 1
ATOM 3266 N N . VAL A 1 426 ? -12.398 5.703 13.875 1 93 426 VAL A N 1
ATOM 3267 C CA . VAL A 1 426 ? -12.43 4.289 14.234 1 93 426 VAL A CA 1
ATOM 3268 C C . VAL A 1 426 ? -12.57 4.141 15.742 1 93 426 VAL A C 1
ATOM 3270 O O . VAL A 1 426 ? -11.859 4.809 16.5 1 93 426 VAL A O 1
ATOM 3273 N N . PHE A 1 427 ? -13.508 3.299 16.125 1 88.12 427 PHE A N 1
ATOM 3274 C CA . PHE A 1 427 ? -13.703 3.082 17.562 1 88.12 427 PHE A CA 1
ATOM 3275 C C . PHE A 1 427 ? -12.727 2.041 18.094 1 88.12 427 PHE A C 1
ATOM 3277 O O . PHE A 1 427 ? -12.453 1.044 17.422 1 88.12 427 PHE A O 1
ATOM 3284 N N . GLY A 1 428 ? -12.219 2.309 19.25 1 80.31 428 GLY A N 1
ATOM 3285 C CA . GLY A 1 428 ? -11.297 1.376 19.875 1 80.31 428 GLY A CA 1
ATOM 3286 C C . GLY A 1 428 ? -11.914 0.019 20.156 1 80.31 428 GLY A C 1
ATOM 3287 O O . GLY A 1 428 ? -13.117 -0.083 20.406 1 80.31 428 GLY A O 1
ATOM 3288 N N . GLY A 1 429 ? -11.141 -1.02 20.062 1 78.75 429 GLY A N 1
ATOM 3289 C CA . GLY A 1 429 ? -11.562 -2.363 20.422 1 78.75 429 GLY A CA 1
ATOM 3290 C C . GLY A 1 429 ? -12.234 -3.096 19.266 1 78.75 429 GLY A C 1
ATOM 3291 O O . GLY A 1 429 ? -12.875 -4.129 19.469 1 78.75 429 GLY A O 1
ATOM 3292 N N . GLY A 1 430 ? -12.227 -2.512 18.156 1 81.75 430 GLY A N 1
ATOM 3293 C CA . GLY A 1 430 ? -12.734 -3.186 16.984 1 81.75 430 GLY A CA 1
ATOM 3294 C C . GLY A 1 430 ? -14.242 -3.143 16.859 1 81.75 430 GLY A C 1
ATOM 3295 O O . GLY A 1 430 ? -14.844 -3.99 16.203 1 81.75 430 GLY A O 1
ATOM 3296 N N . ALA A 1 431 ? -14.883 -2.23 17.531 1 88.12 431 ALA A N 1
ATOM 3297 C CA . ALA A 1 431 ? -16.344 -2.158 17.516 1 88.12 431 ALA A CA 1
ATOM 3298 C C . ALA A 1 431 ? -16.844 -1.653 16.172 1 88.12 431 ALA A C 1
ATOM 3300 O O . ALA A 1 431 ? -17.875 -2.117 15.672 1 88.12 431 ALA A O 1
ATOM 3301 N N . GLY A 1 432 ? -16.172 -0.714 15.68 1 93.88 432 GLY A N 1
ATOM 3302 C CA . GLY A 1 432 ? -16.625 -0.077 14.453 1 93.88 432 GLY A CA 1
ATOM 3303 C C . GLY A 1 432 ? -16.094 1.335 14.289 1 93.88 432 GLY A C 1
ATOM 3304 O O . GLY A 1 432 ? -14.969 1.639 14.703 1 93.88 432 GLY A O 1
ATOM 3305 N N . GLY A 1 433 ? -16.797 2.094 13.523 1 95.12 433 GLY A N 1
ATOM 3306 C CA . GLY A 1 433 ? -16.422 3.475 13.273 1 95.12 433 GLY A CA 1
ATOM 3307 C C . GLY A 1 433 ? -17.547 4.293 12.656 1 95.12 433 GLY A C 1
ATOM 3308 O O . GLY A 1 433 ? -18.672 3.82 12.531 1 95.12 433 GLY A O 1
ATOM 3309 N N . ILE A 1 434 ? -17.297 5.531 12.414 1 96.56 434 ILE A N 1
ATOM 3310 C CA . ILE A 1 434 ? -18.25 6.434 11.789 1 96.56 434 ILE A CA 1
ATOM 3311 C C . ILE A 1 434 ? -17.594 7.148 10.609 1 96.56 434 ILE A C 1
ATOM 3313 O O . ILE A 1 434 ? -16.391 7.449 10.648 1 96.56 434 ILE A O 1
ATOM 3317 N N . VAL A 1 435 ? -18.297 7.371 9.555 1 98.38 435 VAL A N 1
ATOM 3318 C CA . VAL A 1 435 ? -17.891 8.219 8.438 1 98.38 435 VAL A CA 1
ATOM 3319 C C . VAL A 1 435 ? -18.922 9.32 8.227 1 98.38 435 VAL A C 1
ATOM 3321 O O . VAL A 1 435 ? -20.125 9.086 8.352 1 98.38 435 VAL A O 1
ATOM 3324 N N . VAL A 1 436 ? -18.438 10.531 7.953 1 98.38 436 VAL A N 1
ATOM 3325 C CA . VAL A 1 436 ? -19.312 11.688 7.785 1 98.38 436 VAL A CA 1
ATOM 3326 C C . VAL A 1 436 ? -18.844 12.523 6.594 1 98.38 436 VAL A C 1
ATOM 3328 O O . VAL A 1 436 ? -17.641 12.688 6.383 1 98.38 436 VAL A O 1
ATOM 3331 N N . ARG A 1 437 ? -19.719 13 5.836 1 97.69 437 ARG A N 1
ATOM 3332 C CA . ARG A 1 437 ? -19.453 13.977 4.793 1 97.69 437 ARG A CA 1
ATOM 3333 C C . ARG A 1 437 ? -20.391 15.18 4.926 1 97.69 437 ARG A C 1
ATOM 3335 O O . ARG A 1 437 ? -21.562 15.031 5.25 1 97.69 437 ARG A O 1
ATOM 3342 N N . LEU A 1 438 ? -19.875 16.344 4.781 1 97.31 438 LEU A N 1
ATOM 3343 C CA . LEU A 1 438 ? -20.656 17.562 4.855 1 97.31 438 LEU A CA 1
ATOM 3344 C C . LEU A 1 438 ? -20.5 18.391 3.584 1 97.31 438 LEU A C 1
ATOM 3346 O O . LEU A 1 438 ? -19.375 18.672 3.156 1 97.31 438 LEU A O 1
ATOM 3350 N N . ARG A 1 439 ? -21.594 18.828 2.982 1 96 439 ARG A N 1
ATOM 3351 C CA . ARG A 1 439 ? -21.672 19.703 1.817 1 96 439 ARG A CA 1
ATOM 3352 C C . ARG A 1 439 ? -22.172 21.094 2.205 1 96 439 ARG A C 1
ATOM 3354 O O . ARG A 1 439 ? -23.234 21.219 2.816 1 96 439 ARG A O 1
ATOM 3361 N N . PRO A 1 440 ? -21.422 22.016 1.803 1 94.12 440 PRO A N 1
ATOM 3362 C CA . PRO A 1 440 ? -21.828 23.391 2.164 1 94.12 440 PRO A CA 1
ATOM 3363 C C . PRO A 1 440 ? -23.25 23.703 1.748 1 94.12 440 PRO A C 1
ATOM 3365 O O . PRO A 1 440 ? -23.656 23.438 0.614 1 94.12 440 PRO A O 1
ATOM 3368 N N . ASP A 1 441 ? -24.047 24.266 2.672 1 91.56 441 ASP A N 1
ATOM 3369 C CA . ASP A 1 441 ? -25.391 24.781 2.512 1 91.56 441 ASP A CA 1
ATOM 3370 C C . ASP A 1 441 ? -26.391 23.656 2.234 1 91.56 441 ASP A C 1
ATOM 3372 O O . ASP A 1 441 ? -27.562 23.922 1.934 1 91.56 441 ASP A O 1
ATOM 3376 N N . ILE A 1 442 ? -26 22.484 2.217 1 94.06 442 ILE A N 1
ATOM 3377 C CA . ILE A 1 442 ? -26.859 21.312 2.096 1 94.06 442 ILE A CA 1
ATOM 3378 C C . ILE A 1 442 ? -26.922 20.578 3.428 1 94.06 442 ILE A C 1
ATOM 3380 O O . ILE A 1 442 ? -28 20.297 3.945 1 94.06 442 ILE A O 1
ATOM 3384 N N . ASP A 1 443 ? -25.812 20.297 4 1 96.06 443 ASP A N 1
ATOM 3385 C CA . ASP A 1 443 ? -25.703 19.656 5.309 1 96.06 443 ASP A CA 1
ATOM 3386 C C . ASP A 1 443 ? -25.484 20.703 6.406 1 96.06 443 ASP A C 1
ATOM 3388 O O . ASP A 1 443 ? -25.125 21.844 6.125 1 96.06 443 ASP A O 1
ATOM 3392 N N . PRO A 1 444 ? -25.781 20.281 7.676 1 95.69 444 PRO A N 1
ATOM 3393 C CA . PRO A 1 444 ? -25.453 21.203 8.758 1 95.69 444 PRO A CA 1
ATOM 3394 C C . PRO A 1 444 ? -23.953 21.531 8.82 1 95.69 444 PRO A C 1
ATOM 3396 O O . PRO A 1 444 ? -23.141 20.797 8.258 1 95.69 444 PRO A O 1
ATOM 3399 N N . THR A 1 445 ? -23.688 22.688 9.484 1 94.12 445 THR A N 1
ATOM 3400 C CA . THR A 1 445 ? -22.281 23.047 9.672 1 94.12 445 THR A CA 1
ATOM 3401 C C . THR A 1 445 ? -21.562 21.984 10.5 1 94.12 445 THR A C 1
ATOM 3403 O O . THR A 1 445 ? -22.203 21.203 11.203 1 94.12 445 THR A O 1
ATOM 3406 N N . PRO A 1 446 ? -20.25 21.922 10.406 1 94.44 446 PRO A N 1
ATOM 3407 C CA . PRO A 1 446 ? -19.5 20.828 11.039 1 94.44 446 PRO A CA 1
ATOM 3408 C C . PRO A 1 446 ? -19.734 20.75 12.547 1 94.44 446 PRO A C 1
ATOM 3410 O O . PRO A 1 446 ? -20 19.672 13.078 1 94.44 446 PRO A O 1
ATOM 3413 N N . LEU A 1 447 ? -19.656 21.828 13.227 1 89.31 447 LEU A N 1
ATOM 3414 C CA . LEU A 1 447 ? -19.844 21.828 14.672 1 89.31 447 LEU A CA 1
ATOM 3415 C C . LEU A 1 447 ? -21.25 21.406 15.039 1 89.31 447 LEU A C 1
ATOM 3417 O O . LEU A 1 447 ? -21.453 20.656 16 1 89.31 447 LEU A O 1
ATOM 3421 N N . GLU A 1 448 ? -22.203 21.953 14.305 1 90.94 448 GLU A N 1
ATOM 3422 C CA . GLU A 1 448 ? -23.594 21.547 14.523 1 90.94 448 GLU A CA 1
ATOM 3423 C C . GLU A 1 448 ? -23.781 20.062 14.242 1 90.94 448 GLU A C 1
ATOM 3425 O O . GLU A 1 448 ? -24.516 19.375 14.961 1 90.94 448 GLU A O 1
ATOM 3430 N N . THR A 1 449 ? -23.156 19.594 13.227 1 95.81 449 THR A N 1
ATOM 3431 C CA . THR A 1 449 ? -23.234 18.172 12.898 1 95.81 449 THR A CA 1
ATOM 3432 C C . THR A 1 449 ? -22.672 17.328 14.039 1 95.81 449 THR A C 1
ATOM 3434 O O . THR A 1 449 ? -23.281 16.328 14.43 1 95.81 449 THR A O 1
ATOM 3437 N N . ARG A 1 450 ? -21.516 17.672 14.531 1 92.44 450 ARG A N 1
ATOM 3438 C CA . ARG A 1 450 ? -20.938 16.953 15.656 1 92.44 450 ARG A CA 1
ATOM 3439 C C . ARG A 1 450 ? -21.906 16.922 16.828 1 92.44 450 ARG A C 1
ATOM 3441 O O . ARG A 1 450 ? -22.094 15.867 17.469 1 92.44 450 ARG A O 1
ATOM 3448 N N . ARG A 1 451 ? -22.469 18.031 17.125 1 89.94 451 ARG A N 1
ATOM 3449 C CA . ARG A 1 451 ? -23.453 18.109 18.219 1 89.94 451 ARG A CA 1
ATOM 3450 C C . ARG A 1 451 ? -24.625 17.172 17.969 1 89.94 451 ARG A C 1
ATOM 3452 O O . ARG A 1 451 ? -25.047 16.453 18.891 1 89.94 451 ARG A O 1
ATOM 3459 N N . ARG A 1 452 ? -25.141 17.172 16.812 1 94.31 452 ARG A N 1
ATOM 3460 C CA . ARG A 1 452 ? -26.312 16.359 16.469 1 94.31 452 ARG A CA 1
ATOM 3461 C C . ARG A 1 452 ? -25.953 14.875 16.516 1 94.31 452 ARG A C 1
ATOM 3463 O O . ARG A 1 452 ? -26.797 14.047 16.891 1 94.31 452 ARG A O 1
ATOM 3470 N N . ILE A 1 453 ? -24.781 14.508 16.109 1 94 453 ILE A N 1
ATOM 3471 C CA . ILE A 1 453 ? -24.328 13.125 16.188 1 94 453 ILE A CA 1
ATOM 3472 C C . ILE A 1 453 ? -24.234 12.688 17.656 1 94 453 ILE A C 1
ATOM 3474 O O . ILE A 1 453 ? -24.672 11.594 18.016 1 94 453 ILE A O 1
ATOM 3478 N N . GLU A 1 454 ? -23.719 13.523 18.484 1 87.25 454 GLU A N 1
ATOM 3479 C CA . GLU A 1 454 ? -23.641 13.234 19.906 1 87.25 454 GLU A CA 1
ATOM 3480 C C . GLU A 1 454 ? -25.031 13.07 20.531 1 87.25 454 GLU A C 1
ATOM 3482 O O . GLU A 1 454 ? -25.25 12.195 21.359 1 87.25 454 GLU A O 1
ATOM 3487 N N . ALA A 1 455 ? -25.859 13.969 20.125 1 89.25 455 ALA A N 1
ATOM 3488 C CA . ALA A 1 455 ? -27.25 13.859 20.578 1 89.25 455 ALA A CA 1
ATOM 3489 C C . ALA A 1 455 ? -27.875 12.539 20.125 1 89.25 455 ALA A C 1
ATOM 3491 O O . ALA A 1 455 ? -28.625 11.914 20.875 1 89.25 455 ALA A O 1
ATOM 3492 N N . TRP A 1 456 ? -27.625 12.188 18.953 1 93.38 456 TRP A N 1
ATOM 3493 C CA . TRP A 1 456 ? -28.109 10.922 18.422 1 93.38 456 TRP A CA 1
ATOM 3494 C C . TRP A 1 456 ? -27.609 9.75 19.25 1 93.38 456 TRP A C 1
ATOM 3496 O O . TRP A 1 456 ? -28.359 8.828 19.562 1 93.38 456 TRP A O 1
ATOM 3506 N N . TYR A 1 457 ? -26.312 9.758 19.641 1 88.75 457 TYR A N 1
ATOM 3507 C CA . TYR A 1 457 ? -25.766 8.727 20.516 1 88.75 457 TYR A CA 1
ATOM 3508 C C . TYR A 1 457 ? -26.562 8.625 21.812 1 88.75 457 TYR A C 1
ATOM 3510 O O . TYR A 1 457 ? -26.891 7.523 22.25 1 88.75 457 TYR A O 1
ATOM 3518 N N . ALA A 1 458 ? -26.812 9.695 22.312 1 85.62 458 ALA A N 1
ATOM 3519 C CA . ALA A 1 458 ? -27.516 9.75 23.594 1 85.62 458 ALA A CA 1
ATOM 3520 C C . ALA A 1 458 ? -28.906 9.148 23.484 1 85.62 458 ALA A C 1
ATOM 3522 O O . ALA A 1 458 ? -29.391 8.5 24.406 1 85.62 458 ALA A O 1
ATOM 3523 N N . THR A 1 459 ? -29.562 9.297 22.422 1 91.56 459 THR A N 1
ATOM 3524 C CA . THR A 1 459 ? -30.922 8.812 22.219 1 91.56 459 THR A CA 1
ATOM 3525 C C . THR A 1 459 ? -30.938 7.293 22.094 1 91.56 459 THR A C 1
ATOM 3527 O O . THR A 1 459 ? -31.984 6.664 22.266 1 91.56 459 THR A O 1
ATOM 3530 N N . GLN A 1 460 ? -29.812 6.711 21.734 1 90.31 460 GLN A N 1
ATOM 3531 C CA . GLN A 1 460 ? -29.75 5.266 21.547 1 90.31 460 GLN A CA 1
ATOM 3532 C C . GLN A 1 460 ? -29.844 4.543 22.891 1 90.31 460 GLN A C 1
ATOM 3534 O O . GLN A 1 460 ? -30.188 3.361 22.953 1 90.31 460 GLN A O 1
ATOM 3539 N N . GLY A 1 461 ? -29.453 5.141 24.031 1 84.12 461 GLY A N 1
ATOM 3540 C CA . GLY A 1 461 ? -29.609 4.602 25.359 1 84.12 461 GLY A CA 1
ATOM 3541 C C . GLY A 1 461 ? -28.578 3.545 25.703 1 84.12 461 GLY A C 1
ATOM 3542 O O . GLY A 1 461 ? -28.797 2.715 26.594 1 84.12 461 GLY A O 1
ATOM 3543 N N . VAL A 1 462 ? -27.516 3.434 24.938 1 83.5 462 VAL A N 1
ATOM 3544 C CA . VAL A 1 462 ? -26.484 2.447 25.188 1 83.5 462 VAL A CA 1
ATOM 3545 C C . VAL A 1 462 ? -25.203 3.15 25.641 1 83.5 462 VAL A C 1
ATOM 3547 O O . VAL A 1 462 ? -24.75 4.098 25 1 83.5 462 VAL A O 1
ATOM 3550 N N . GLU A 1 463 ? -24.641 2.713 26.734 1 78.25 463 GLU A N 1
ATOM 3551 C CA . GLU A 1 463 ? -23.406 3.312 27.266 1 78.25 463 GLU A CA 1
ATOM 3552 C C . GLU A 1 463 ? -22.188 2.799 26.531 1 78.25 463 GLU A C 1
ATOM 3554 O O . GLU A 1 463 ? -22.109 1.62 26.172 1 78.25 463 GLU A O 1
ATOM 3559 N N . TRP A 1 464 ? -21.312 3.777 26.281 1 76 464 TRP A N 1
ATOM 3560 C CA . TRP A 1 464 ? -20.047 3.369 25.672 1 76 464 TRP A CA 1
ATOM 3561 C C . TRP A 1 464 ? -19.297 2.402 26.594 1 76 464 TRP A C 1
ATOM 3563 O O . TRP A 1 464 ? -19.297 2.562 27.812 1 76 464 TRP A O 1
ATOM 3573 N N . PRO A 1 465 ? -18.656 1.476 25.828 1 65.38 465 PRO A N 1
ATOM 3574 C CA . PRO A 1 465 ? -17.875 0.589 26.703 1 65.38 465 PRO A CA 1
ATOM 3575 C C . PRO A 1 465 ? -16.734 1.317 27.422 1 65.38 465 PRO A C 1
ATOM 3577 O O . PRO A 1 465 ? -16.234 2.326 26.922 1 65.38 465 PRO A O 1
ATOM 3580 N N . ASP A 1 466 ? -16.5 1.141 28.656 1 55.72 466 ASP A N 1
ATOM 3581 C CA . ASP A 1 466 ? -15.625 1.793 29.625 1 55.72 466 ASP A CA 1
ATOM 3582 C C . ASP A 1 466 ? -14.203 1.916 29.078 1 55.72 466 ASP A C 1
ATOM 3584 O O . ASP A 1 466 ? -13.312 2.416 29.766 1 55.72 466 ASP A O 1
ATOM 3588 N N . GLU A 1 467 ? -14 1.529 27.953 1 58.03 467 GLU A N 1
ATOM 3589 C CA . GLU A 1 467 ? -12.625 1.737 27.516 1 58.03 467 GLU A CA 1
ATOM 3590 C C . GLU A 1 467 ? -12.461 3.094 26.828 1 58.03 467 GLU A C 1
ATOM 3592 O O . GLU A 1 467 ? -13.062 3.344 25.781 1 58.03 467 GLU A O 1
ATOM 3597 N N . PRO A 1 468 ? -11.922 4.008 27.703 1 53.91 468 PRO A N 1
ATOM 3598 C CA . PRO A 1 468 ? -11.75 5.367 27.188 1 53.91 468 PRO A CA 1
ATOM 3599 C C . PRO A 1 468 ? -11.359 5.398 25.703 1 53.91 468 PRO A C 1
ATOM 3601 O O . PRO A 1 468 ? -11.852 6.238 24.953 1 53.91 468 PRO A O 1
ATOM 3604 N N . ALA A 1 469 ? -10.586 4.418 25.375 1 56.59 469 ALA A N 1
ATOM 3605 C CA . ALA A 1 469 ? -10.078 4.402 24 1 56.59 469 ALA A CA 1
ATOM 3606 C C . ALA A 1 469 ? -11.203 4.148 23 1 56.59 469 ALA A C 1
ATOM 3608 O O . ALA A 1 469 ? -11.078 4.457 21.812 1 56.59 469 ALA A O 1
ATOM 3609 N N . ALA A 1 470 ? -12.359 3.725 23.516 1 55.66 470 ALA A N 1
ATOM 3610 C CA . ALA A 1 470 ? -13.445 3.291 22.641 1 55.66 470 ALA A CA 1
ATOM 3611 C C . ALA A 1 470 ? -14.375 4.453 22.297 1 55.66 470 ALA A C 1
ATOM 3613 O O . ALA A 1 470 ? -15.125 4.391 21.328 1 55.66 470 ALA A O 1
ATOM 3614 N N . GLN A 1 471 ? -14.172 5.461 23.109 1 58.38 471 GLN A N 1
ATOM 3615 C CA . GLN A 1 471 ? -15.109 6.562 22.938 1 58.38 471 GLN A CA 1
ATOM 3616 C C . GLN A 1 471 ? -14.68 7.477 21.797 1 58.38 471 GLN A C 1
ATOM 3618 O O . GLN A 1 471 ? -13.492 7.715 21.594 1 58.38 471 GLN A O 1
ATOM 3623 N N . PRO A 1 472 ? -15.727 7.82 21.062 1 56.59 472 PRO A N 1
ATOM 3624 C CA . PRO A 1 472 ? -15.383 8.797 20.016 1 56.59 472 PRO A CA 1
ATOM 3625 C C . PRO A 1 472 ? -14.617 9.992 20.562 1 56.59 472 PRO A C 1
ATOM 3627 O O . PRO A 1 472 ? -14.953 10.516 21.641 1 56.59 472 PRO A O 1
ATOM 3630 N N . TYR A 1 473 ? -13.625 10.383 19.922 1 53.44 473 TYR A N 1
ATOM 3631 C CA . TYR A 1 473 ? -12.82 11.57 20.172 1 53.44 473 TYR A CA 1
ATOM 3632 C C . TYR A 1 473 ? -12.125 11.484 21.531 1 53.44 473 TYR A C 1
ATOM 3634 O O . TYR A 1 473 ? -11.633 12.484 22.047 1 53.44 473 TYR A O 1
ATOM 3642 N N . ALA A 1 474 ? -12.367 10.32 22.156 1 49.09 474 ALA A N 1
ATOM 3643 C CA . ALA A 1 474 ? -11.664 10.148 23.438 1 49.09 474 ALA A CA 1
ATOM 3644 C C . ALA A 1 474 ? -10.164 9.992 23.203 1 49.09 474 ALA A C 1
ATOM 3646 O O . ALA A 1 474 ? -9.383 10.039 24.156 1 49.09 474 ALA A O 1
ATOM 3647 N N . GLY A 1 475 ? -9.742 9.664 22.094 1 47.94 475 GLY A N 1
ATOM 3648 C CA . GLY A 1 475 ? -8.367 9.289 21.797 1 47.94 475 GLY A CA 1
ATOM 3649 C C . GLY A 1 475 ? -7.363 10.359 22.188 1 47.94 475 GLY A C 1
ATOM 3650 O O . GLY A 1 475 ? -6.152 10.141 22.109 1 47.94 475 GLY A O 1
ATOM 3651 N N . GLY A 1 476 ? -7.859 11.547 22.188 1 43.81 476 GLY A N 1
ATOM 3652 C CA . GLY A 1 476 ? -6.895 12.609 22.406 1 43.81 476 GLY A CA 1
ATOM 3653 C C . GLY A 1 476 ? -6.41 12.688 23.844 1 43.81 476 GLY A C 1
ATOM 3654 O O . GLY A 1 476 ? -5.727 13.633 24.234 1 43.81 476 GLY A O 1
ATOM 3655 N N . GLY A 1 477 ? -7.164 12.047 24.719 1 39.44 477 GLY A N 1
ATOM 3656 C CA . GLY A 1 477 ? -6.617 12.406 26.016 1 39.44 477 GLY A CA 1
ATOM 3657 C C . GLY A 1 477 ? -5.191 11.93 26.219 1 39.44 477 GLY A C 1
ATOM 3658 O O . GLY A 1 477 ? -4.617 11.281 25.344 1 39.44 477 GLY A O 1
ATOM 3659 N N . GLU A 1 478 ? -4.559 12.359 27.312 1 41.16 478 GLU A N 1
ATOM 3660 C CA . GLU A 1 478 ? -3.211 12.195 27.859 1 41.16 478 GLU A CA 1
ATOM 3661 C C . GLU A 1 478 ? -2.764 10.742 27.812 1 41.16 478 GLU A C 1
ATOM 3663 O O . GLU A 1 478 ? -1.579 10.445 27.984 1 41.16 478 GLU A O 1
ATOM 3668 N N . SER A 1 479 ? -3.752 9.883 27.906 1 42.47 479 SER A N 1
ATOM 3669 C CA . SER A 1 479 ? -3.148 8.633 28.375 1 42.47 479 SER A CA 1
ATOM 3670 C C . SER A 1 479 ? -2.436 7.914 27.234 1 42.47 479 SER A C 1
ATOM 3672 O O . SER A 1 479 ? -1.683 6.965 27.469 1 42.47 479 SER A O 1
ATOM 3674 N N . GLY A 1 480 ? -2.002 8.422 26.078 1 52.88 480 GLY A N 1
ATOM 3675 C CA . GLY A 1 480 ? -0.991 7.895 25.172 1 52.88 480 GLY A CA 1
ATOM 3676 C C . GLY A 1 480 ? -1.24 6.453 24.766 1 52.88 480 GLY A C 1
ATOM 3677 O O . GLY A 1 480 ? -0.338 5.777 24.266 1 52.88 480 GLY A O 1
ATOM 3678 N N . VAL A 1 481 ? -2.43 5.75 25.219 1 53.97 481 VAL A N 1
ATOM 3679 C CA . VAL A 1 481 ? -2.551 4.328 24.922 1 53.97 481 VAL A CA 1
ATOM 3680 C C . VAL A 1 481 ? -3.057 4.137 23.484 1 53.97 481 VAL A C 1
ATOM 3682 O O . VAL A 1 481 ? -4.098 4.68 23.109 1 53.97 481 VAL A O 1
ATOM 3685 N N . PRO A 1 482 ? -2.332 3.441 22.703 1 62.44 482 PRO A N 1
ATOM 3686 C CA . PRO A 1 482 ? -2.713 3.215 21.312 1 62.44 482 PRO A CA 1
ATOM 3687 C C . PRO A 1 482 ? -4.031 2.457 21.172 1 62.44 482 PRO A C 1
ATOM 3689 O O . PRO A 1 482 ? -4.352 1.609 22 1 62.44 482 PRO A O 1
ATOM 3692 N N . LEU A 1 483 ? -4.875 2.766 20.156 1 71.62 483 LEU A N 1
ATOM 3693 C CA . LEU A 1 483 ? -6.141 2.113 19.844 1 71.62 483 LEU A CA 1
ATOM 3694 C C . LEU A 1 483 ? -5.906 0.688 19.344 1 71.62 483 LEU A C 1
ATOM 3696 O O . LEU A 1 483 ? -5.031 0.451 18.516 1 71.62 483 LEU A O 1
ATOM 3700 N N . ILE A 1 484 ? -6.66 -0.221 19.922 1 77.44 484 ILE A N 1
ATOM 3701 C CA . ILE A 1 484 ? -6.609 -1.598 19.438 1 77.44 484 ILE A CA 1
ATOM 3702 C C . ILE A 1 484 ? -7.543 -1.766 18.25 1 77.44 484 ILE A C 1
ATOM 3704 O O . ILE A 1 484 ? -8.766 -1.629 18.375 1 77.44 484 ILE A O 1
ATOM 3708 N N . ALA A 1 485 ? -7.062 -1.984 17.094 1 86.38 485 ALA A N 1
ATOM 3709 C CA . ALA A 1 485 ? -7.75 -2.24 15.836 1 86.38 485 ALA A CA 1
ATOM 3710 C C . ALA A 1 485 ? -6.801 -2.842 14.805 1 86.38 485 ALA A C 1
ATOM 3712 O O . ALA A 1 485 ? -5.633 -2.447 14.719 1 86.38 485 ALA A O 1
ATOM 3713 N N . ASP A 1 486 ? -7.293 -3.787 14.102 1 91.5 486 ASP A N 1
ATOM 3714 C CA . ASP A 1 486 ? -6.395 -4.363 13.109 1 91.5 486 ASP A CA 1
ATOM 3715 C C . ASP A 1 486 ? -6.527 -3.648 11.766 1 91.5 486 ASP A C 1
ATOM 3717 O O . ASP A 1 486 ? -7.305 -2.701 11.633 1 91.5 486 ASP A O 1
ATOM 3721 N N . ASP A 1 487 ? -5.73 -3.998 10.844 1 96.62 487 ASP A N 1
ATOM 3722 C CA . ASP A 1 487 ? -5.605 -3.295 9.57 1 96.62 487 ASP A CA 1
ATOM 3723 C C . ASP A 1 487 ? -6.906 -3.361 8.773 1 96.62 487 ASP A C 1
ATOM 3725 O O . ASP A 1 487 ? -7.34 -2.361 8.203 1 96.62 487 ASP A O 1
ATOM 3729 N N . ALA A 1 488 ? -7.48 -4.539 8.688 1 97.44 488 ALA A N 1
ATOM 3730 C CA . ALA A 1 488 ? -8.703 -4.707 7.906 1 97.44 488 ALA A CA 1
ATOM 3731 C C . ALA A 1 488 ? -9.844 -3.877 8.492 1 97.44 488 ALA A C 1
ATOM 3733 O O . ALA A 1 488 ? -10.641 -3.305 7.746 1 97.44 488 ALA A O 1
ATOM 3734 N N . ASP A 1 489 ? -9.93 -3.789 9.82 1 95.5 489 ASP A N 1
ATOM 3735 C CA . ASP A 1 489 ? -10.945 -2.979 10.477 1 95.5 489 ASP A CA 1
ATOM 3736 C C . ASP A 1 489 ? -10.828 -1.511 10.07 1 95.5 489 ASP A C 1
ATOM 3738 O O . ASP A 1 489 ? -11.805 -0.898 9.641 1 95.5 489 ASP A O 1
ATOM 3742 N N . VAL A 1 490 ? -9.656 -1.012 10.211 1 97 490 VAL A N 1
ATOM 3743 C CA . VAL A 1 490 ? -9.406 0.385 9.875 1 97 490 VAL A CA 1
ATOM 3744 C C . VAL A 1 490 ? -9.641 0.604 8.383 1 97 490 VAL A C 1
ATOM 3746 O O . VAL A 1 490 ? -10.164 1.645 7.973 1 97 490 VAL A O 1
ATOM 3749 N N . THR A 1 491 ? -9.32 -0.393 7.582 1 98.44 491 THR A N 1
ATOM 3750 C CA . THR A 1 491 ? -9.43 -0.296 6.129 1 98.44 491 THR A CA 1
ATOM 3751 C C . THR A 1 491 ? -10.883 -0.215 5.695 1 98.44 491 THR A C 1
ATOM 3753 O O . THR A 1 491 ? -11.219 0.496 4.746 1 98.44 491 THR A O 1
ATOM 3756 N N . VAL A 1 492 ? -11.766 -0.941 6.355 1 98.38 492 VAL A N 1
ATOM 3757 C CA . VAL A 1 492 ? -13.188 -0.855 6.039 1 98.38 492 VAL A CA 1
ATOM 3758 C C . VAL A 1 492 ? -13.664 0.588 6.191 1 98.38 492 VAL A C 1
ATOM 3760 O O . VAL A 1 492 ? -14.297 1.138 5.285 1 98.38 492 VAL A O 1
ATOM 3763 N N . ILE A 1 493 ? -13.344 1.207 7.285 1 98.19 493 ILE A N 1
ATOM 3764 C CA . ILE A 1 493 ? -13.781 2.568 7.57 1 98.19 493 ILE A CA 1
ATOM 3765 C C . ILE A 1 493 ? -13.141 3.537 6.582 1 98.19 493 ILE A C 1
ATOM 3767 O O . ILE A 1 493 ? -13.82 4.391 6.008 1 98.19 493 ILE A O 1
ATOM 3771 N N . ALA A 1 494 ? -11.836 3.398 6.344 1 98.75 494 ALA A N 1
ATOM 3772 C CA . ALA A 1 494 ? -11.102 4.262 5.426 1 98.75 494 ALA A CA 1
ATOM 3773 C C . ALA A 1 494 ? -11.672 4.176 4.012 1 98.75 494 ALA A C 1
ATOM 3775 O O . ALA A 1 494 ? -11.781 5.188 3.314 1 98.75 494 ALA A O 1
ATOM 3776 N N . ALA A 1 495 ? -11.969 2.957 3.576 1 98.69 495 ALA A N 1
ATOM 3777 C CA . ALA A 1 495 ? -12.484 2.762 2.225 1 98.69 495 ALA A CA 1
ATOM 3778 C C . ALA A 1 495 ? -13.836 3.459 2.049 1 98.69 495 ALA A C 1
ATOM 3780 O O . ALA A 1 495 ? -14.094 4.074 1.011 1 98.69 495 ALA A O 1
ATOM 3781 N N . HIS A 1 496 ? -14.68 3.375 3.047 1 98.62 496 HIS A N 1
ATOM 3782 C CA . HIS A 1 496 ? -15.969 4.047 2.955 1 98.62 496 HIS A CA 1
ATOM 3783 C C . HIS A 1 496 ? -15.805 5.562 2.984 1 98.62 496 HIS A C 1
ATOM 3785 O O . HIS A 1 496 ? -16.562 6.289 2.334 1 98.62 496 HIS A O 1
ATOM 3791 N N . LEU A 1 497 ? -14.836 6.051 3.76 1 98.75 497 LEU A N 1
ATOM 3792 C CA . LEU A 1 497 ? -14.523 7.477 3.734 1 98.75 497 LEU A CA 1
ATOM 3793 C C . LEU A 1 497 ? -14.062 7.906 2.346 1 98.75 497 LEU A C 1
ATOM 3795 O O . LEU A 1 497 ? -14.477 8.961 1.848 1 98.75 497 LEU A O 1
ATOM 3799 N N . SER A 1 498 ? -13.234 7.113 1.723 1 98.75 498 SER A N 1
ATOM 3800 C CA . SER A 1 498 ? -12.766 7.379 0.367 1 98.75 498 SER A CA 1
ATOM 3801 C C . SER A 1 498 ? -13.922 7.398 -0.625 1 98.75 498 SER A C 1
ATOM 3803 O O . SER A 1 498 ? -13.938 8.203 -1.562 1 98.75 498 SER A O 1
ATOM 3805 N N . ARG A 1 499 ? -14.852 6.484 -0.437 1 97.5 499 ARG A N 1
ATOM 3806 C CA . ARG A 1 499 ? -16.016 6.453 -1.315 1 97.5 499 ARG A CA 1
ATOM 3807 C C . ARG A 1 499 ? -16.828 7.734 -1.188 1 97.5 499 ARG A C 1
ATOM 3809 O O . ARG A 1 499 ? -17.312 8.273 -2.188 1 97.5 499 ARG A O 1
ATOM 3816 N N . PHE A 1 500 ? -17.031 8.289 0.067 1 97.88 500 PHE A N 1
ATOM 3817 C CA . PHE A 1 500 ? -17.672 9.586 0.271 1 97.88 500 PHE A CA 1
ATOM 3818 C C . PHE A 1 500 ? -16.938 10.672 -0.506 1 97.88 500 PHE A C 1
ATOM 3820 O O . PHE A 1 500 ? -17.562 11.461 -1.216 1 97.88 500 PHE A O 1
ATOM 3827 N N . ALA A 1 501 ? -15.625 10.672 -0.319 1 98.19 501 ALA A N 1
ATOM 3828 C CA . ALA A 1 501 ? -14.797 11.703 -0.943 1 98.19 501 ALA A CA 1
ATOM 3829 C C . ALA A 1 501 ? -14.914 11.648 -2.463 1 98.19 501 ALA A C 1
ATOM 3831 O O . ALA A 1 501 ? -15.109 12.68 -3.113 1 98.19 501 ALA A O 1
ATOM 3832 N N . THR A 1 502 ? -14.82 10.438 -3.008 1 97.06 502 THR A N 1
ATOM 3833 C CA . THR A 1 502 ? -14.906 10.258 -4.453 1 97.06 502 THR A CA 1
ATOM 3834 C C . THR A 1 502 ? -16.281 10.695 -4.973 1 97.06 502 THR A C 1
ATOM 3836 O O . THR A 1 502 ? -16.375 11.336 -6.02 1 97.06 502 THR A O 1
ATOM 3839 N N . ASP A 1 503 ? -17.297 10.312 -4.262 1 95.56 503 ASP A N 1
ATOM 3840 C CA . ASP A 1 503 ? -18.656 10.695 -4.629 1 95.56 503 ASP A CA 1
ATOM 3841 C C . ASP A 1 503 ? -18.812 12.219 -4.664 1 95.56 503 ASP A C 1
ATOM 3843 O O . ASP A 1 503 ? -19.375 12.766 -5.605 1 95.56 503 ASP A O 1
ATOM 3847 N N . LEU A 1 504 ? -18.266 12.891 -3.686 1 95.5 504 LEU A N 1
ATOM 3848 C CA . LEU A 1 504 ? -18.359 14.344 -3.572 1 95.5 504 LEU A CA 1
ATOM 3849 C C . LEU A 1 504 ? -17.641 15.023 -4.738 1 95.5 504 LEU A C 1
ATOM 3851 O O . LEU A 1 504 ? -18.141 16.016 -5.277 1 95.5 504 LEU A O 1
ATOM 3855 N N . LEU A 1 505 ? -16.516 14.523 -5.086 1 95.88 505 LEU A N 1
ATOM 3856 C CA . LEU A 1 505 ? -15.6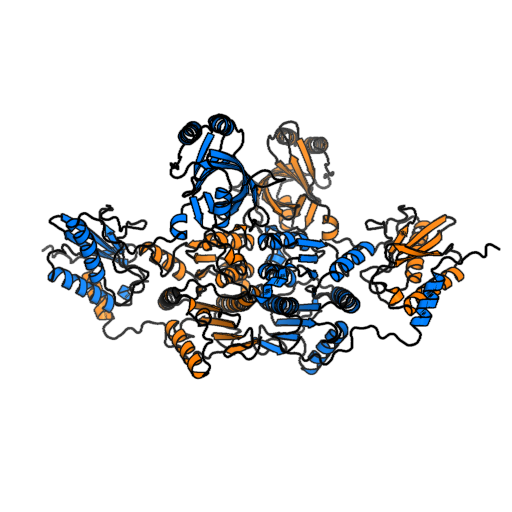8 15.164 -6.09 1 95.88 505 LEU A CA 1
ATOM 3857 C C . LEU A 1 505 ? -16.172 14.852 -7.5 1 95.88 505 LEU A C 1
ATOM 3859 O O . LEU A 1 505 ? -16.172 15.719 -8.367 1 95.88 505 LEU A O 1
ATOM 3863 N N . ALA A 1 506 ? -16.656 13.617 -7.699 1 93.19 506 ALA A N 1
ATOM 3864 C CA . ALA A 1 506 ? -17.016 13.156 -9.039 1 93.19 506 ALA A CA 1
ATOM 3865 C C . ALA A 1 506 ? -18.453 13.555 -9.383 1 93.19 506 ALA A C 1
ATOM 3867 O O . ALA A 1 506 ? -18.781 13.727 -10.562 1 93.19 506 ALA A O 1
ATOM 3868 N N . ARG A 1 507 ? -19.266 13.625 -8.336 1 88.5 507 ARG A N 1
ATOM 3869 C CA . ARG A 1 507 ? -20.672 13.938 -8.523 1 88.5 507 ARG A CA 1
ATOM 3870 C C . ARG A 1 507 ? -21.125 15.039 -7.574 1 88.5 507 ARG A C 1
ATOM 3872 O O . ARG A 1 507 ? -22 14.828 -6.738 1 88.5 507 ARG A O 1
ATOM 3879 N N . PRO A 1 508 ? -20.75 16.219 -7.816 1 82.19 508 PRO A N 1
ATOM 3880 C CA . PRO A 1 508 ? -21.031 17.281 -6.844 1 82.19 508 PRO A CA 1
ATOM 3881 C C . PRO A 1 508 ? -22.516 17.609 -6.73 1 82.19 508 PRO A C 1
ATOM 3883 O O . PRO A 1 508 ? -22.969 18.078 -5.684 1 82.19 508 PRO A O 1
ATOM 3886 N N . GLU A 1 509 ? -23.266 17.328 -7.773 1 86.25 509 GLU A N 1
ATOM 3887 C CA . GLU A 1 509 ? -24.672 17.688 -7.746 1 86.25 509 GLU A CA 1
ATOM 3888 C C . GLU A 1 509 ? -25.562 16.453 -7.516 1 86.25 509 GLU A C 1
ATOM 3890 O O . GLU A 1 509 ? -26.781 16.547 -7.605 1 86.25 509 GLU A O 1
ATOM 3895 N N . ALA A 1 510 ? -24.938 15.375 -7.375 1 88.81 510 ALA A N 1
ATOM 3896 C CA . ALA A 1 510 ? -25.625 14.117 -7.133 1 88.81 510 ALA A CA 1
ATOM 3897 C C . ALA A 1 510 ? -24.875 13.25 -6.133 1 88.81 510 ALA A C 1
ATOM 3899 O O . ALA A 1 510 ? -23.75 13.586 -5.734 1 88.81 510 ALA A O 1
ATOM 3900 N N . THR A 1 511 ? -25.547 12.336 -5.57 1 93.62 511 THR A N 1
ATOM 3901 C CA . THR A 1 511 ? -24.891 11.414 -4.652 1 93.62 511 THR A CA 1
ATOM 3902 C C . THR A 1 511 ? -25.547 10.039 -4.703 1 93.62 511 THR A C 1
ATOM 3904 O O . THR A 1 511 ? -26.75 9.922 -4.973 1 93.62 511 THR A O 1
ATOM 3907 N N . ILE A 1 512 ? -24.766 9.062 -4.48 1 92.88 512 ILE A N 1
ATOM 3908 C CA . ILE A 1 512 ? -25.328 7.719 -4.418 1 92.88 512 ILE A CA 1
ATOM 3909 C C . ILE A 1 512 ? -25.656 7.363 -2.969 1 92.88 512 ILE A C 1
ATOM 3911 O O . ILE A 1 512 ? -26.281 6.34 -2.701 1 92.88 512 ILE A O 1
ATOM 3915 N N . PHE A 1 513 ? -25.297 8.227 -2.043 1 96.38 513 PHE A N 1
ATOM 3916 C CA . PHE A 1 513 ? -25.516 7.961 -0.626 1 96.38 513 PHE A CA 1
ATOM 3917 C C . PHE A 1 513 ? -26.75 8.711 -0.123 1 96.38 513 PHE A C 1
ATOM 3919 O O . PHE A 1 513 ? -26.781 9.945 -0.155 1 96.38 513 PHE A O 1
ATOM 3926 N N . PRO A 1 514 ? -27.672 8.023 0.44 1 96.31 514 PRO A N 1
ATOM 3927 C CA . PRO A 1 514 ? -28.875 8.68 0.947 1 96.31 514 PRO A CA 1
ATOM 3928 C C . PRO A 1 514 ? -28.609 9.539 2.178 1 96.31 514 PRO A C 1
ATOM 3930 O O . PRO A 1 514 ? -29.328 10.5 2.436 1 96.31 514 PRO A O 1
ATOM 3933 N N . TYR A 1 515 ? -27.609 9.211 2.975 1 97.5 515 TYR A N 1
ATOM 3934 C CA . TYR A 1 515 ? -27.297 9.953 4.191 1 97.5 515 TYR A CA 1
ATOM 3935 C C . TYR A 1 515 ? -25.875 10.477 4.164 1 97.5 515 TYR A C 1
ATOM 3937 O O . TYR A 1 515 ? -25.047 10.031 3.355 1 97.5 515 TYR A O 1
ATOM 3945 N N . SER A 1 516 ? -25.609 11.422 5.07 1 97.94 516 SER A N 1
ATOM 3946 C CA . SER A 1 516 ? -24.297 12.047 5.113 1 97.94 516 SER A CA 1
ATOM 3947 C C . SER A 1 516 ? -23.453 11.492 6.254 1 97.94 516 SER A C 1
ATOM 3949 O O . SER A 1 516 ? -22.281 11.82 6.379 1 97.94 516 SER A O 1
ATOM 3951 N N . ALA A 1 517 ? -24.078 10.633 7.066 1 98.44 517 ALA A N 1
ATOM 3952 C CA . ALA A 1 517 ? -23.359 10.016 8.188 1 98.44 517 ALA A CA 1
ATOM 3953 C C . ALA A 1 517 ? -23.812 8.57 8.398 1 98.44 517 ALA A C 1
ATOM 3955 O O . ALA A 1 517 ? -25 8.273 8.352 1 98.44 517 ALA A O 1
ATOM 3956 N N . TYR A 1 518 ? -22.844 7.707 8.531 1 98.38 518 TYR A N 1
ATOM 3957 C CA . TYR A 1 518 ? -23.109 6.297 8.773 1 98.38 518 TYR A CA 1
ATOM 3958 C C . TYR A 1 518 ? -22.234 5.766 9.914 1 98.38 518 TYR A C 1
ATOM 3960 O O . TYR A 1 518 ? -21.016 5.945 9.906 1 98.38 518 TYR A O 1
ATOM 3968 N N . LEU A 1 519 ? -22.891 5.117 10.906 1 96.69 519 LEU A N 1
ATOM 3969 C CA . LEU A 1 519 ? -22.172 4.277 11.867 1 96.69 519 LEU A CA 1
ATOM 3970 C C . LEU A 1 519 ? -22 2.863 11.328 1 96.69 519 LEU A C 1
ATOM 3972 O O . LEU A 1 519 ? -22.969 2.223 10.922 1 96.69 519 LEU A O 1
ATOM 3976 N N . ILE A 1 520 ? -20.797 2.414 11.328 1 97.62 520 ILE A N 1
ATOM 3977 C CA . ILE A 1 520 ? -20.469 1.128 10.719 1 97.62 520 ILE A CA 1
ATOM 3978 C C . ILE A 1 520 ? -20 0.149 11.797 1 97.62 520 ILE A C 1
ATOM 3980 O O . ILE A 1 520 ? -18.953 0.344 12.398 1 97.62 520 ILE A O 1
ATOM 3984 N N . GLY A 1 521 ? -20.766 -0.905 11.984 1 96.25 521 GLY A N 1
ATOM 3985 C CA . GLY A 1 521 ? -20.422 -1.93 12.961 1 96.25 521 GLY A CA 1
ATOM 3986 C C . GLY A 1 521 ? -19.516 -3.016 12.391 1 96.25 521 GLY A C 1
ATOM 3987 O O . GLY A 1 521 ? -19.766 -3.525 11.297 1 96.25 521 GLY A O 1
ATOM 3988 N N . LEU A 1 522 ? -18.484 -3.379 13.156 1 95.88 522 LEU A N 1
ATOM 3989 C CA . LEU A 1 522 ? -17.531 -4.398 12.719 1 95.88 522 LEU A CA 1
ATOM 3990 C C . LEU A 1 522 ? -17.578 -5.621 13.625 1 95.88 522 LEU A C 1
ATOM 3992 O O . LEU A 1 522 ? -16.984 -6.652 13.32 1 95.88 522 LEU A O 1
ATOM 3996 N N . SER A 1 523 ? -18.203 -5.5 14.711 1 93.06 523 SER A N 1
ATOM 3997 C CA . SER A 1 523 ? -18.438 -6.59 15.648 1 93.06 523 SER A CA 1
ATOM 3998 C C . SER A 1 523 ? -19.672 -6.332 16.5 1 93.06 523 SER A C 1
ATOM 4000 O O . SER A 1 523 ? -20.25 -5.242 16.453 1 93.06 523 SER A O 1
ATOM 4002 N N . GLY A 1 524 ? -20.078 -7.379 17.203 1 91.62 524 GLY A N 1
ATOM 4003 C CA . GLY A 1 524 ? -21.188 -7.223 18.125 1 91.62 524 GLY A CA 1
ATOM 4004 C C . GLY A 1 524 ? -20.812 -6.543 19.422 1 91.62 524 GLY A C 1
ATOM 4005 O O . GLY A 1 524 ? -20.812 -7.168 20.484 1 91.62 524 GLY A O 1
ATOM 4006 N N . ARG A 1 525 ? -20.484 -5.312 19.406 1 87.5 525 ARG A N 1
ATOM 4007 C CA . ARG A 1 525 ? -20.078 -4.504 20.547 1 87.5 525 ARG A CA 1
ATOM 4008 C C . ARG A 1 525 ? -20.766 -3.141 20.531 1 87.5 525 ARG A C 1
ATOM 4010 O O . ARG A 1 525 ? -21.031 -2.588 19.453 1 87.5 525 ARG A O 1
ATOM 4017 N N . TRP A 1 526 ? -21 -2.562 21.734 1 86.81 526 TRP A N 1
ATOM 4018 C CA . TRP A 1 526 ? -21.688 -1.286 21.891 1 86.81 526 TRP A CA 1
ATOM 4019 C C . TRP A 1 526 ? -23.094 -1.354 21.297 1 86.81 526 TRP A C 1
ATOM 4021 O O . TRP A 1 526 ? -23.859 -2.256 21.641 1 86.81 526 TRP A O 1
ATOM 4031 N N . LEU A 1 527 ? -23.328 -0.481 20.375 1 88.94 527 LEU A N 1
ATOM 4032 C CA . LEU A 1 527 ? -24.688 -0.436 19.844 1 88.94 527 LEU A CA 1
ATOM 4033 C C . LEU A 1 527 ? -24.844 -1.395 18.672 1 88.94 527 LEU A C 1
ATOM 4035 O O . LEU A 1 527 ? -25.969 -1.647 18.219 1 88.94 527 LEU A O 1
ATOM 4039 N N . PHE A 1 528 ? -23.766 -2.033 18.281 1 93.25 528 PHE A N 1
ATOM 4040 C CA . PHE A 1 528 ? -23.812 -2.887 17.109 1 93.25 528 PHE A CA 1
ATOM 4041 C C . PHE A 1 528 ? -24.172 -4.316 17.484 1 93.25 528 PHE A C 1
ATOM 4043 O O . PHE A 1 528 ? -23.672 -4.848 18.484 1 93.25 528 PHE A O 1
ATOM 4050 N N . THR A 1 529 ? -24.938 -4.969 16.719 1 93.5 529 THR A N 1
ATOM 4051 C CA . THR A 1 529 ? -25.422 -6.309 17.031 1 93.5 529 THR A CA 1
ATOM 4052 C C . THR A 1 529 ? -24.531 -7.371 16.406 1 93.5 529 THR A C 1
ATOM 4054 O O . THR A 1 529 ? -24.469 -8.508 16.875 1 93.5 529 THR A O 1
ATOM 4057 N N . ALA A 1 530 ? -23.906 -7.062 15.344 1 95.06 530 ALA A N 1
ATOM 4058 C CA . ALA A 1 530 ? -23.047 -7.961 14.57 1 95.06 530 ALA A CA 1
ATOM 4059 C C . ALA A 1 530 ? -22.219 -7.184 13.555 1 95.06 530 ALA A C 1
ATOM 4061 O O . ALA A 1 530 ? -22.422 -5.984 13.359 1 95.06 530 ALA A O 1
ATOM 4062 N N . PRO A 1 531 ? -21.25 -7.836 12.977 1 95.62 531 PRO A N 1
ATOM 4063 C CA . PRO A 1 531 ? -20.609 -7.172 11.836 1 95.62 531 PRO A CA 1
ATOM 4064 C C . PRO A 1 531 ? -21.609 -6.793 10.742 1 95.62 531 PRO A C 1
ATOM 4066 O O . PRO A 1 531 ? -22.609 -7.488 10.547 1 95.62 531 PRO A O 1
ATOM 4069 N N . PHE A 1 532 ? -21.422 -5.707 10.031 1 96.56 532 PHE A N 1
ATOM 4070 C CA . PHE A 1 532 ? -22.234 -5.215 8.922 1 96.56 532 PHE A CA 1
ATOM 4071 C C . PHE A 1 532 ? -23.469 -4.5 9.438 1 96.56 532 PHE A C 1
ATOM 4073 O O . PHE A 1 532 ? -24.344 -4.109 8.656 1 96.56 532 PHE A O 1
ATOM 4080 N N . ASP A 1 533 ? -23.578 -4.375 10.773 1 96.88 533 ASP A N 1
ATOM 4081 C CA . ASP A 1 533 ? -24.609 -3.51 11.32 1 96.88 533 ASP A CA 1
ATOM 4082 C C . ASP A 1 533 ? -24.297 -2.039 11.07 1 96.88 533 ASP A C 1
ATOM 4084 O O . ASP A 1 533 ? -23.469 -1.45 11.766 1 96.88 533 ASP A O 1
ATOM 4088 N N . VAL A 1 534 ? -24.969 -1.462 10.078 1 97.38 534 VAL A N 1
ATOM 4089 C CA . VAL A 1 534 ? -24.719 -0.068 9.727 1 97.38 534 VAL A CA 1
ATOM 4090 C C . VAL A 1 534 ? -25.938 0.775 10.062 1 97.38 534 VAL A C 1
ATOM 4092 O O . VAL A 1 534 ? -27.062 0.422 9.688 1 97.38 534 VAL A O 1
ATOM 4095 N N . ARG A 1 535 ? -25.703 1.859 10.664 1 96.62 535 ARG A N 1
ATOM 4096 C CA . ARG A 1 535 ? -26.781 2.744 11.086 1 96.62 535 ARG A CA 1
ATOM 4097 C C . ARG A 1 535 ? -26.609 4.145 10.516 1 96.62 535 ARG A C 1
ATOM 4099 O O . ARG A 1 535 ? -25.734 4.895 10.953 1 96.62 535 ARG A O 1
ATOM 4106 N N . PRO A 1 536 ? -27.453 4.512 9.594 1 97.38 536 PRO A N 1
ATOM 4107 C CA . PRO A 1 536 ? -27.391 5.891 9.102 1 97.38 536 PRO A CA 1
ATOM 4108 C C . PRO A 1 536 ? -27.891 6.902 10.125 1 97.38 536 PRO A C 1
ATOM 4110 O O . PRO A 1 536 ? -28.812 6.598 10.906 1 97.38 536 PRO A O 1
ATOM 4113 N N . ILE A 1 537 ? -27.359 8.031 10.117 1 97.62 537 ILE A N 1
ATOM 4114 C CA . ILE A 1 537 ? -27.781 9.125 10.992 1 97.62 537 ILE A CA 1
ATOM 4115 C C . ILE A 1 537 ? -28.375 10.258 10.156 1 97.62 537 ILE A C 1
ATOM 4117 O O . ILE A 1 537 ? -27.703 10.812 9.281 1 97.62 537 ILE A O 1
ATOM 4121 N N . ASP A 1 538 ? -29.594 10.57 10.375 1 97.25 538 ASP A N 1
ATOM 4122 C CA . ASP A 1 538 ? -30.203 11.742 9.758 1 97.25 538 ASP A CA 1
ATOM 4123 C C . ASP A 1 538 ? -29.75 13.023 10.453 1 97.25 538 ASP A C 1
ATOM 4125 O O . ASP A 1 538 ? -30.141 13.297 11.594 1 97.25 538 ASP A O 1
ATOM 4129 N N . LEU A 1 539 ? -29.016 13.828 9.758 1 97.12 539 LEU A N 1
ATOM 4130 C CA . LEU A 1 539 ? -28.406 15.008 10.359 1 97.12 539 LEU A CA 1
ATOM 4131 C C . LEU A 1 539 ? -29.375 16.172 10.375 1 97.12 539 LEU A C 1
ATOM 4133 O O . LEU A 1 539 ? -29.109 17.203 10.992 1 97.12 539 LEU A O 1
ATOM 4137 N N . GLY A 1 540 ? -30.469 16 9.688 1 95.81 540 GLY A N 1
ATOM 4138 C CA . GLY A 1 540 ? -31.438 17.078 9.625 1 95.81 540 GLY A CA 1
ATOM 4139 C C . GLY A 1 540 ? -31.062 18.172 8.641 1 95.81 540 GLY A C 1
ATOM 4140 O O . GLY A 1 540 ? -30.109 18.016 7.875 1 95.81 540 GLY A O 1
ATOM 4141 N N . PRO A 1 541 ? -31.828 19.281 8.617 1 95.12 541 PRO A N 1
ATOM 4142 C CA . PRO A 1 541 ? -31.578 20.359 7.648 1 95.12 541 PRO A CA 1
ATOM 4143 C C . PRO A 1 541 ? -30.344 21.188 7.992 1 95.12 541 PRO A C 1
ATOM 4145 O O . PRO A 1 541 ? -29.891 21.188 9.141 1 95.12 541 PRO A O 1
ATOM 4148 N N . THR A 1 542 ? -29.891 21.922 7.02 1 94.94 542 THR A N 1
ATOM 4149 C CA . THR A 1 542 ? -28.75 22.797 7.203 1 94.94 542 THR A CA 1
ATOM 4150 C C . THR A 1 542 ? -29.078 23.938 8.164 1 94.94 542 THR A C 1
ATOM 4152 O O . THR A 1 542 ? -30.234 24.391 8.227 1 94.94 542 THR A O 1
ATOM 4155 N N . ASP A 1 543 ? -28.141 24.406 8.961 1 90.81 543 ASP A N 1
ATOM 4156 C CA . ASP A 1 543 ? -28.266 25.578 9.797 1 90.81 543 ASP A CA 1
ATOM 4157 C C . ASP A 1 543 ? -27.641 26.797 9.133 1 90.81 543 ASP A C 1
ATOM 4159 O O . ASP A 1 543 ? -27.484 27.844 9.758 1 90.81 543 ASP A O 1
ATOM 4163 N N . GLY A 1 544 ? -27.281 26.625 7.895 1 88.75 544 GLY A N 1
ATOM 4164 C CA . GLY A 1 544 ? -26.688 27.719 7.133 1 88.75 544 GLY A CA 1
ATOM 4165 C C . GLY A 1 544 ? -25.203 27.906 7.414 1 88.75 544 GLY A C 1
ATOM 4166 O O . GLY A 1 544 ? -24.797 28.016 8.57 1 88.75 544 GLY A O 1
ATOM 4167 N N . TRP A 1 545 ? -24.406 27.938 6.387 1 88 545 TRP A N 1
ATOM 4168 C CA . TRP A 1 545 ? -22.953 28.031 6.547 1 88 545 TRP A CA 1
ATOM 4169 C C . TRP A 1 545 ? -22.516 29.484 6.555 1 88 545 TRP A C 1
ATOM 4171 O O . TRP A 1 545 ? -21.375 29.797 6.902 1 88 545 TRP A O 1
ATOM 4181 N N . SER A 1 546 ? -23.359 30.344 6.074 1 79.31 546 SER A N 1
ATOM 4182 C CA . SER A 1 546 ? -23 31.75 5.961 1 79.31 546 SER A CA 1
ATOM 4183 C C . SER A 1 546 ? -23.125 32.469 7.305 1 79.31 546 SER A C 1
ATOM 4185 O O . SER A 1 546 ? -23.938 32.094 8.141 1 79.31 546 SER A O 1
ATOM 4187 N N . MET A 1 547 ? -22.156 33.25 7.535 1 66.19 547 MET A N 1
ATOM 4188 C CA . MET A 1 547 ? -22.25 34.062 8.742 1 66.19 547 MET A CA 1
ATOM 4189 C C . MET A 1 547 ? -23.375 35.094 8.625 1 66.19 547 MET A C 1
ATOM 4191 O O . MET A 1 547 ? -23.484 35.781 7.598 1 66.19 547 MET A O 1
ATOM 4195 N N . GLU A 1 548 ? -24.438 34.906 9.281 1 58.28 548 GLU A N 1
ATOM 4196 C CA . GLU A 1 548 ? -25.547 35.844 9.234 1 58.28 548 GLU A CA 1
ATOM 4197 C C . GLU A 1 548 ? -25.078 37.281 9.555 1 58.28 548 GLU A C 1
ATOM 4199 O O . GLU A 1 548 ? -24.375 37.5 10.539 1 58.28 548 GLU A O 1
ATOM 4204 N N . VAL A 1 549 ? -25.062 38.125 8.406 1 61.84 549 VAL A N 1
ATOM 4205 C CA . VAL A 1 549 ? -24.812 39.562 8.625 1 61.84 549 VAL A CA 1
ATOM 4206 C C . VAL A 1 549 ? -25.812 40.094 9.656 1 61.84 549 VAL A C 1
ATOM 4208 O O . VAL A 1 549 ? -27.016 39.969 9.484 1 61.84 549 VAL A O 1
ATOM 4211 N N . GLN A 1 550 ? -25.281 40.219 10.805 1 63.72 550 GLN A N 1
ATOM 4212 C CA . GLN A 1 550 ? -26.156 40.781 11.828 1 63.72 550 GLN A CA 1
ATOM 4213 C C . GLN A 1 550 ? -26.375 42.281 11.609 1 63.72 550 GLN A C 1
ATOM 4215 O O . GLN A 1 550 ? -25.562 42.938 10.961 1 63.72 550 GLN A O 1
ATOM 4220 N N . ASP A 1 551 ? -27.5 42.781 12.047 1 68.88 551 ASP A N 1
ATOM 4221 C CA . ASP A 1 551 ? -27.781 44.219 12.023 1 68.88 551 ASP A CA 1
ATOM 4222 C C . ASP A 1 551 ? -26.641 45 12.672 1 68.88 551 ASP A C 1
ATOM 4224 O O . ASP A 1 551 ? -26.188 44.656 13.766 1 68.88 551 ASP A O 1
ATOM 4228 N N . GLY A 1 552 ? -25.922 45.969 11.961 1 69.75 552 GLY A N 1
ATOM 4229 C CA . GLY A 1 552 ? -24.844 46.781 12.477 1 69.75 552 GLY A CA 1
ATOM 4230 C C . GLY A 1 552 ? -23.469 46.375 11.953 1 69.75 552 GLY A C 1
ATOM 4231 O O . GLY A 1 552 ? -22.5 47.094 12.117 1 69.75 552 GLY A O 1
ATOM 4232 N N . ASP A 1 553 ? -23.406 45.281 11.281 1 74.56 553 ASP A N 1
ATOM 4233 C CA . ASP A 1 553 ? -22.125 44.781 10.805 1 74.56 553 ASP A CA 1
ATOM 4234 C C . ASP A 1 553 ? -21.531 45.688 9.719 1 74.56 553 ASP A C 1
ATOM 4236 O O . ASP A 1 553 ? -20.328 45.906 9.68 1 74.56 553 ASP A O 1
ATOM 4240 N N . VAL A 1 554 ? -22.406 46.125 9.023 1 74.38 554 VAL A N 1
ATOM 4241 C CA . VAL A 1 554 ? -21.969 47.031 7.953 1 74.38 554 VAL A CA 1
ATOM 4242 C C . VAL A 1 554 ? -21.375 48.312 8.547 1 74.38 554 VAL A C 1
ATOM 4244 O O . VAL A 1 554 ? -20.312 48.75 8.094 1 74.38 554 VAL A O 1
ATOM 4247 N N . GLU A 1 555 ? -22.094 48.812 9.555 1 77.38 555 GLU A N 1
ATOM 4248 C CA . GLU A 1 555 ? -21.594 50.031 10.211 1 77.38 555 GLU A CA 1
ATOM 4249 C C . GLU A 1 555 ? -20.266 49.75 10.914 1 77.38 555 GLU A C 1
ATOM 4251 O O . GLU A 1 555 ? -19.344 50.562 10.852 1 77.38 555 GLU A O 1
ATOM 4256 N N . ALA A 1 556 ? -20.234 48.656 11.477 1 78 556 ALA A N 1
ATOM 4257 C CA . ALA A 1 556 ? -19 48.281 12.172 1 78 556 ALA A CA 1
ATOM 4258 C C . ALA A 1 556 ? -17.844 48.125 11.188 1 78 556 ALA A C 1
ATOM 4260 O O . ALA A 1 556 ? -16.719 48.5 11.477 1 78 556 ALA A O 1
ATOM 4261 N N . PHE A 1 557 ? -18.125 47.625 10.156 1 79.88 557 PHE A N 1
ATOM 4262 C CA . PHE A 1 557 ? -17.125 47.438 9.109 1 79.88 557 PHE A CA 1
ATOM 4263 C C . PHE A 1 557 ? -16.625 48.781 8.586 1 79.88 557 PHE A C 1
ATOM 4265 O O . PHE A 1 557 ? -15.406 48.969 8.469 1 79.88 557 PHE A O 1
ATOM 4272 N N . LYS A 1 558 ? -17.516 49.625 8.352 1 74.06 558 LYS A N 1
ATOM 4273 C CA . LYS A 1 558 ? -17.156 50.938 7.844 1 74.06 558 LYS A CA 1
ATOM 4274 C C . LYS A 1 558 ? -16.297 51.688 8.852 1 74.06 558 LYS A C 1
ATOM 4276 O O . LYS A 1 558 ? -15.32 52.344 8.484 1 74.06 558 LYS A O 1
ATOM 4281 N N . GLU A 1 559 ? -16.781 51.625 9.992 1 75.62 559 GLU A N 1
ATOM 4282 C CA . GLU A 1 559 ? -16.047 52.312 11.047 1 75.62 559 GLU A CA 1
ATOM 4283 C C . GLU A 1 559 ? -14.633 51.75 11.195 1 75.62 559 GLU A C 1
ATOM 4285 O O . GLU A 1 559 ? -13.672 52.531 11.289 1 75.62 559 GLU A O 1
ATOM 4290 N N . PHE A 1 560 ? -14.57 50.531 11.211 1 82.06 560 PHE A N 1
ATOM 4291 C CA . PHE A 1 560 ? -13.266 49.906 11.367 1 82.06 560 PHE A CA 1
ATOM 4292 C C . PHE A 1 560 ? -12.367 50.219 10.172 1 82.06 560 PHE A C 1
ATOM 4294 O O . PHE A 1 560 ? -11.188 50.5 10.336 1 82.06 560 PHE A O 1
ATOM 4301 N N . PHE A 1 561 ? -12.922 50.125 9.062 1 76.75 561 PHE A N 1
ATOM 4302 C CA . PHE A 1 561 ? -12.18 50.406 7.832 1 76.75 561 PHE A CA 1
ATOM 4303 C C . PHE A 1 561 ? -11.695 51.844 7.777 1 76.75 561 PHE A C 1
ATOM 4305 O O . PHE A 1 561 ? -10.57 52.094 7.363 1 76.75 561 PHE A O 1
ATOM 4312 N N . ALA A 1 562 ? -12.516 52.719 8.156 1 73.62 562 ALA A N 1
ATOM 4313 C CA . ALA A 1 562 ? -12.164 54.125 8.195 1 73.62 562 ALA A CA 1
ATOM 4314 C C . ALA A 1 562 ? -10.984 54.375 9.125 1 73.62 562 ALA A C 1
ATOM 4316 O O . ALA A 1 562 ? -10.125 55.219 8.836 1 73.62 562 ALA A O 1
ATOM 4317 N N . ASP A 1 563 ? -10.961 53.625 10.117 1 74.56 563 ASP A N 1
ATOM 4318 C CA . ASP A 1 563 ? -9.93 53.812 11.133 1 74.56 563 ASP A CA 1
ATOM 4319 C C . ASP A 1 563 ? -8.586 53.281 10.641 1 74.56 563 ASP A C 1
ATOM 4321 O O . ASP A 1 563 ? -7.535 53.625 11.195 1 74.56 563 ASP A O 1
ATOM 4325 N N . LEU A 1 564 ? -8.633 52.344 9.742 1 75.75 564 LEU A N 1
ATOM 4326 C CA . LEU A 1 564 ? -7.402 51.75 9.219 1 75.75 564 LEU A CA 1
ATOM 4327 C C . LEU A 1 564 ? -6.777 52.656 8.156 1 75.75 564 LEU A C 1
ATOM 4329 O O . LEU A 1 564 ? -5.578 52.562 7.879 1 75.75 564 LEU A O 1
ATOM 4333 N N . LEU A 1 565 ? -7.531 53.438 7.473 1 66.12 565 LEU A N 1
ATOM 4334 C CA . LEU A 1 565 ? -7.047 54.344 6.434 1 66.12 565 LEU A CA 1
ATOM 4335 C C . LEU A 1 565 ? -6.344 55.562 7.043 1 66.12 565 LEU A C 1
ATOM 4337 O O . LEU A 1 565 ? -6.758 56.062 8.094 1 66.12 565 LEU A O 1
ATOM 4341 N N . PRO A 1 566 ? -5.039 55.781 6.633 1 59.12 566 PRO A N 1
ATOM 4342 C CA . PRO A 1 566 ? -4.348 56.969 7.129 1 59.12 566 PRO A CA 1
ATOM 4343 C C . PRO A 1 566 ? -5.23 58.219 7.121 1 59.12 566 PRO A C 1
ATOM 4345 O O . PRO A 1 566 ? -6.051 58.375 6.219 1 59.12 566 PRO A O 1
ATOM 4348 N N . LYS A 1 567 ? -5.605 58.875 8.273 1 53.62 567 LYS A N 1
ATOM 4349 C CA . LYS A 1 567 ? -6.277 60.188 8.312 1 53.62 567 LYS A CA 1
ATOM 4350 C C . LYS A 1 567 ? -5.59 61.188 7.391 1 53.62 567 LYS A C 1
ATOM 4352 O O . LYS A 1 567 ? -4.363 61.25 7.363 1 53.62 567 LYS A O 1
ATOM 4357 N N . ALA A 1 568 ? -6.227 61.594 6.23 1 45.59 568 ALA A N 1
ATOM 4358 C CA . ALA A 1 568 ? -5.836 62.719 5.414 1 45.59 568 ALA A CA 1
ATOM 4359 C C . ALA A 1 568 ? -5.422 63.906 6.289 1 45.59 568 ALA A C 1
ATOM 4361 O O . ALA A 1 568 ? -6.227 64.438 7.07 1 45.59 568 ALA A O 1
ATOM 4362 N N . ASN A 1 569 ? -4.309 63.969 6.852 1 39.06 569 ASN A N 1
ATOM 4363 C CA . ASN A 1 569 ? -3.871 65.312 7.184 1 39.06 569 ASN A CA 1
ATOM 4364 C C . ASN A 1 569 ? -4.441 66.375 6.211 1 39.06 569 ASN A C 1
ATOM 4366 O O . ASN A 1 569 ? -4.449 66.125 5 1 39.06 569 ASN A O 1
ATOM 4370 N N . ASP A 1 570 ? -5.352 67.188 6.766 1 34.75 570 ASP A N 1
ATOM 4371 C CA . ASP A 1 570 ? -5.684 68.562 6.32 1 34.75 570 ASP A CA 1
ATOM 4372 C C . ASP A 1 570 ? -4.43 69.312 5.895 1 34.75 570 ASP A C 1
ATOM 4374 O O . ASP A 1 570 ? -3.611 69.688 6.738 1 34.75 570 ASP A O 1
ATOM 4378 N N . ALA A 1 571 ? -3.695 69.062 4.879 1 34.47 571 ALA A N 1
ATOM 4379 C CA . ALA A 1 571 ? -2.949 70.125 4.219 1 34.47 571 ALA A CA 1
ATOM 4380 C C . ALA A 1 571 ? -3.832 71.312 3.984 1 34.47 571 ALA A C 1
ATOM 4382 O O . ALA A 1 571 ? -4.633 71.375 3.049 1 34.47 571 ALA A O 1
ATOM 4383 N N . SER A 1 572 ? -4.637 71.875 5.062 1 23.11 572 SER A N 1
ATOM 4384 C CA . SER A 1 572 ? -4.531 73.312 4.918 1 23.11 572 SER A CA 1
ATOM 4385 C C . SER A 1 572 ? -3.166 73.812 5.379 1 23.11 572 SER A C 1
ATOM 4387 O O . SER A 1 572 ? -2.609 73.312 6.355 1 23.11 572 SER A O 1
ATOM 4389 N N . MET B 1 1 ? -9.75 35.406 2.158 1 62.81 1 MET B N 1
ATOM 4390 C CA . MET B 1 1 ? -10.727 35.625 3.221 1 62.81 1 MET B CA 1
ATOM 4391 C C . MET B 1 1 ? -10.203 36.656 4.234 1 62.81 1 MET B C 1
ATOM 4393 O O . MET B 1 1 ? -9.008 36.656 4.535 1 62.81 1 MET B O 1
ATOM 4397 N N . ILE B 1 2 ? -11.055 37.688 4.41 1 79.88 2 ILE B N 1
ATOM 4398 C CA . ILE B 1 2 ? -10.695 38.75 5.324 1 79.88 2 ILE B CA 1
ATOM 4399 C C . ILE B 1 2 ? -11.547 38.656 6.59 1 79.88 2 ILE B C 1
ATOM 4401 O O . ILE B 1 2 ? -12.727 39 6.574 1 79.88 2 ILE B O 1
ATOM 4405 N N . TRP B 1 3 ? -10.852 38.188 7.719 1 83.06 3 TRP B N 1
ATOM 4406 C CA . TRP B 1 3 ? -11.602 37.875 8.93 1 83.06 3 TRP B CA 1
ATOM 4407 C C . TRP B 1 3 ? -12.273 39.125 9.492 1 83.06 3 TRP B C 1
ATOM 4409 O O . TRP B 1 3 ? -13.375 39.031 10.047 1 83.06 3 TRP B O 1
ATOM 4419 N N . TRP B 1 4 ? -11.695 40.281 9.375 1 85 4 TRP B N 1
ATOM 4420 C CA . TRP B 1 4 ? -12.227 41.5 9.977 1 85 4 TRP B CA 1
ATOM 4421 C C . TRP B 1 4 ? -13.383 42.062 9.156 1 85 4 TRP B C 1
ATOM 4423 O O . TRP B 1 4 ? -14.148 42.906 9.633 1 85 4 TRP B O 1
ATOM 4433 N N . ALA B 1 5 ? -13.43 41.625 7.914 1 80.62 5 ALA B N 1
ATOM 4434 C CA . ALA B 1 5 ? -14.602 41.938 7.105 1 80.62 5 ALA B CA 1
ATOM 4435 C C . ALA B 1 5 ? -15.781 41.031 7.461 1 80.62 5 ALA B C 1
ATOM 4437 O O . ALA B 1 5 ? -16.938 41.469 7.422 1 80.62 5 ALA B O 1
ATOM 4438 N N . GLU B 1 6 ? -15.438 39.906 7.828 1 80.38 6 GLU B N 1
ATOM 4439 C CA . GLU B 1 6 ? -16.453 38.938 8.156 1 80.38 6 GLU B CA 1
ATOM 4440 C C . GLU B 1 6 ? -17 39.125 9.57 1 80.38 6 GLU B C 1
ATOM 4442 O O . GLU B 1 6 ? -18.156 38.844 9.844 1 80.38 6 GLU B O 1
ATOM 4447 N N . GLN B 1 7 ? -16.062 39.531 10.406 1 84.75 7 GLN B N 1
ATOM 4448 C CA . GLN B 1 7 ? -16.422 39.781 11.805 1 84.75 7 GLN B CA 1
ATOM 4449 C C . GLN B 1 7 ? -15.984 41.188 12.242 1 84.75 7 GLN B C 1
ATOM 4451 O O . GLN B 1 7 ? -15.164 41.312 13.148 1 84.75 7 GLN B O 1
ATOM 4456 N N . PRO B 1 8 ? -16.672 42.125 11.703 1 85.12 8 PRO B N 1
ATOM 4457 C CA . PRO B 1 8 ? -16.25 43.5 12 1 85.12 8 PRO B CA 1
ATOM 4458 C C . PRO B 1 8 ? -16.391 43.844 13.477 1 85.12 8 PRO B C 1
ATOM 4460 O O . PRO B 1 8 ? -15.625 44.656 14 1 85.12 8 PRO B O 1
ATOM 4463 N N . ARG B 1 9 ? -17.328 43.25 14.164 1 86.81 9 ARG B N 1
ATOM 4464 C CA . ARG B 1 9 ? -17.484 43.531 15.594 1 86.81 9 ARG B CA 1
ATOM 4465 C C . ARG B 1 9 ? -16.297 43 16.391 1 86.81 9 ARG B C 1
ATOM 4467 O O . ARG B 1 9 ? -15.852 43.625 17.344 1 86.81 9 ARG B O 1
ATOM 4474 N N . ARG B 1 10 ? -15.875 41.812 15.953 1 89.12 10 ARG B N 1
ATOM 4475 C CA . ARG B 1 10 ? -14.68 41.281 16.594 1 89.12 10 ARG B CA 1
ATOM 4476 C C . ARG B 1 10 ? -13.477 42.188 16.359 1 89.12 10 ARG B C 1
ATOM 4478 O O . ARG B 1 10 ? -12.68 42.406 17.266 1 89.12 10 ARG B O 1
ATOM 4485 N N . ALA B 1 11 ? -13.367 42.688 15.203 1 89.25 11 ALA B N 1
ATOM 4486 C CA . ALA B 1 11 ? -12.273 43.594 14.867 1 89.25 11 ALA B CA 1
ATOM 4487 C C . ALA B 1 11 ? -12.32 44.844 15.734 1 89.25 11 ALA B C 1
ATOM 4489 O O . ALA B 1 11 ? -11.289 45.312 16.25 1 89.25 11 ALA B O 1
ATOM 4490 N N . GLN B 1 12 ? -13.492 45.406 15.898 1 88.94 12 GLN B N 1
ATOM 4491 C CA . GLN B 1 12 ? -13.672 46.594 16.719 1 88.94 12 GLN B CA 1
ATOM 4492 C C . GLN B 1 12 ? -13.352 46.281 18.188 1 88.94 12 GLN B C 1
ATOM 4494 O O . GLN B 1 12 ? -12.742 47.125 18.875 1 88.94 12 GLN B O 1
ATOM 4499 N N . SER B 1 13 ? -13.82 45.156 18.516 1 91.75 13 SER B N 1
ATOM 4500 C CA . SER B 1 13 ? -13.555 44.75 19.906 1 91.75 13 SER B CA 1
ATOM 4501 C C . SER B 1 13 ? -12.062 44.594 20.156 1 91.75 13 SER B C 1
ATOM 4503 O O . SER B 1 13 ? -11.57 44.938 21.234 1 91.75 13 SER B O 1
ATOM 4505 N N . GLU B 1 14 ? -11.367 44.062 19.219 1 94.19 14 GLU B N 1
ATOM 4506 C CA . GLU B 1 14 ? -9.914 43.906 19.328 1 94.19 14 GLU B CA 1
ATOM 4507 C C . GLU B 1 14 ? -9.242 45.281 19.469 1 94.19 14 GLU B C 1
ATOM 4509 O O . GLU B 1 14 ? -8.352 45.469 20.297 1 94.19 14 GLU B O 1
ATOM 4514 N N . ARG B 1 15 ? -9.617 46.156 18.641 1 92.06 15 ARG B N 1
ATOM 4515 C CA . ARG B 1 15 ? -9.055 47.531 18.672 1 92.06 15 ARG B CA 1
ATOM 4516 C C . ARG B 1 15 ? -9.359 48.219 20 1 92.06 15 ARG B C 1
ATOM 4518 O O . ARG B 1 15 ? -8.477 48.812 20.594 1 92.06 15 ARG B O 1
ATOM 4525 N N . ALA B 1 16 ? -10.602 48.125 20.422 1 92.44 16 ALA B N 1
ATOM 4526 C CA . ALA B 1 16 ? -11.008 48.719 21.688 1 92.44 16 ALA B CA 1
ATOM 4527 C C . ALA B 1 16 ? -10.211 48.125 22.859 1 92.44 16 ALA B C 1
ATOM 4529 O O . ALA B 1 16 ? -9.781 48.875 23.75 1 92.44 16 ALA B O 1
ATOM 4530 N N . ALA B 1 17 ? -10.039 46.875 22.781 1 94.88 17 ALA B N 1
ATOM 4531 C CA . ALA B 1 17 ? -9.336 46.188 23.859 1 94.88 17 ALA B CA 1
ATOM 4532 C C . ALA B 1 17 ? -7.875 46.656 23.922 1 94.88 17 ALA B C 1
ATOM 4534 O O . ALA B 1 17 ? -7.336 46.875 25.016 1 94.88 17 ALA B O 1
ATOM 4535 N N . ILE B 1 18 ? -7.23 46.781 22.828 1 95.19 18 ILE B N 1
ATOM 4536 C CA . ILE B 1 18 ? -5.832 47.188 22.781 1 95.19 18 ILE B CA 1
ATOM 4537 C C . ILE B 1 18 ? -5.703 48.656 23.188 1 95.19 18 ILE B C 1
ATOM 4539 O O . ILE B 1 18 ? -4.773 49.031 23.922 1 95.19 18 ILE B O 1
ATOM 4543 N N . SER B 1 19 ? -6.629 49.438 22.766 1 93.62 19 SER B N 1
ATOM 4544 C CA . SER B 1 19 ? -6.648 50.844 23.156 1 93.62 19 SER B CA 1
ATOM 4545 C C . SER B 1 19 ? -6.828 51 24.656 1 93.62 19 SER B C 1
ATOM 4547 O O . SER B 1 19 ? -6.152 51.812 25.297 1 93.62 19 SER B O 1
ATOM 4549 N N . GLU B 1 20 ? -7.758 50.25 25.156 1 95.31 20 GLU B N 1
ATOM 4550 C CA . GLU B 1 20 ? -7.98 50.281 26.594 1 95.31 20 GLU B CA 1
ATOM 4551 C C . GLU B 1 20 ? -6.727 49.875 27.359 1 95.31 20 GLU B C 1
ATOM 4553 O O . GLU B 1 20 ? -6.414 50.438 28.422 1 95.31 20 GLU B O 1
ATOM 4558 N N . LEU B 1 21 ? -6.074 48.906 26.859 1 96.38 21 LEU B N 1
ATOM 4559 C CA . LEU B 1 21 ? -4.84 48.438 27.484 1 96.38 21 LEU B CA 1
ATOM 4560 C C . LEU B 1 21 ? -3.773 49.531 27.453 1 96.38 21 LEU B C 1
ATOM 4562 O O . LEU B 1 21 ? -3.062 49.719 28.453 1 96.38 21 LEU B O 1
ATOM 4566 N N . ALA B 1 22 ? -3.613 50.188 26.391 1 94.75 22 ALA B N 1
ATOM 4567 C CA . ALA B 1 22 ? -2.641 51.281 26.234 1 94.75 22 ALA B CA 1
ATOM 4568 C C . ALA B 1 22 ? -2.967 52.438 27.172 1 94.75 22 ALA B C 1
ATOM 4570 O O . ALA B 1 22 ? -2.062 53.094 27.688 1 94.75 22 ALA B O 1
ATOM 4571 N N . ASP B 1 23 ? -4.242 52.656 27.406 1 93.81 23 ASP B N 1
ATOM 4572 C CA . ASP B 1 23 ? -4.684 53.75 28.281 1 93.81 23 ASP B CA 1
ATOM 4573 C C . ASP B 1 23 ? -4.418 53.406 29.75 1 93.81 23 ASP B C 1
ATOM 4575 O O . ASP B 1 23 ? -4.117 54.281 30.547 1 93.81 23 ASP B O 1
ATOM 4579 N N . LYS B 1 24 ? -4.555 52.219 30 1 95.19 24 LYS B N 1
ATOM 4580 C CA . LYS B 1 24 ? -4.457 51.781 31.391 1 95.19 24 LYS B CA 1
ATOM 4581 C C . LYS B 1 24 ? -2.998 51.625 31.812 1 95.19 24 LYS B C 1
ATOM 4583 O O . LYS B 1 24 ? -2.688 51.688 33 1 95.19 24 LYS B O 1
ATOM 4588 N N . HIS B 1 25 ? -2.152 51.344 30.891 1 95.31 25 HIS B N 1
ATOM 4589 C CA . HIS B 1 25 ? -0.779 51.031 31.266 1 95.31 25 HIS B CA 1
ATOM 4590 C C . HIS B 1 25 ? 0.219 51.875 30.484 1 95.31 25 HIS B C 1
ATOM 4592 O O . HIS B 1 25 ? 0.155 51.969 29.266 1 95.31 25 HIS B O 1
ATOM 4598 N N . ASP B 1 26 ? 1.212 52.375 31.141 1 93.12 26 ASP B N 1
ATOM 4599 C CA . ASP B 1 26 ? 2.211 53.25 30.531 1 93.12 26 ASP B CA 1
ATOM 4600 C C . ASP B 1 26 ? 3.268 52.438 29.797 1 93.12 26 ASP B C 1
ATOM 4602 O O . ASP B 1 26 ? 4.016 52.969 28.969 1 93.12 26 ASP B O 1
ATOM 4606 N N . TRP B 1 27 ? 3.268 51.156 30.062 1 95.5 27 TRP B N 1
ATOM 4607 C CA . TRP B 1 27 ? 4.309 50.344 29.453 1 95.5 27 TRP B CA 1
ATOM 4608 C C . TRP B 1 27 ? 3.957 50 28 1 95.5 27 TRP B C 1
ATOM 4610 O O . TRP B 1 27 ? 4.785 49.469 27.266 1 95.5 27 TRP B O 1
ATOM 4620 N N . LEU B 1 28 ? 2.824 50.219 27.531 1 96.94 28 LEU B N 1
ATOM 4621 C CA . LEU B 1 28 ? 2.406 50.031 26.156 1 96.94 28 LEU B CA 1
ATOM 4622 C C . LEU B 1 28 ? 2.297 51.375 25.438 1 96.94 28 LEU B C 1
ATOM 4624 O O . LEU B 1 28 ? 1.455 52.219 25.797 1 96.94 28 LEU B O 1
ATOM 4628 N N . GLN B 1 29 ? 3.107 51.531 24.438 1 95.25 29 GLN B N 1
ATOM 4629 C CA . GLN B 1 29 ? 3.16 52.812 23.75 1 95.25 29 GLN B CA 1
ATOM 4630 C C . GLN B 1 29 ? 3.182 52.625 22.25 1 95.25 29 GLN B C 1
ATOM 4632 O O . GLN B 1 29 ? 3.34 51.5 21.75 1 95.25 29 GLN B O 1
ATOM 4637 N N . ALA B 1 30 ? 2.863 53.75 21.5 1 94.44 30 ALA B N 1
ATOM 4638 C CA . ALA B 1 30 ? 3.035 53.875 20.047 1 94.44 30 ALA B CA 1
ATOM 4639 C C . ALA B 1 30 ? 2.25 52.781 19.312 1 94.44 30 ALA B C 1
ATOM 4641 O O . ALA B 1 30 ? 2.801 52.094 18.453 1 94.44 30 ALA B O 1
ATOM 4642 N N . VAL B 1 31 ? 1.04 52.594 19.719 1 95.19 31 VAL B N 1
ATOM 4643 C CA . VAL B 1 31 ? 0.182 51.594 19.094 1 95.19 31 VAL B CA 1
ATOM 4644 C C . VAL B 1 31 ? -0.314 52.125 17.75 1 95.19 31 VAL B C 1
ATOM 4646 O O . VAL B 1 31 ? -0.956 53.156 17.672 1 95.19 31 VAL B O 1
ATOM 4649 N N . VAL B 1 32 ? -0.012 51.375 16.688 1 93.31 32 VAL B N 1
ATOM 4650 C CA . VAL B 1 32 ? -0.427 51.781 15.344 1 93.31 32 VAL B CA 1
ATOM 4651 C C . VAL B 1 32 ? -1.01 50.562 14.625 1 93.31 32 VAL B C 1
ATOM 4653 O O . VAL B 1 32 ? -0.355 49.531 14.508 1 93.31 32 VAL B O 1
ATOM 4656 N N . TRP B 1 33 ? -2.244 50.688 14.18 1 93 33 TRP B N 1
ATOM 4657 C CA . TRP B 1 33 ? -2.887 49.656 13.383 1 93 33 TRP B CA 1
ATOM 4658 C C . TRP B 1 33 ? -2.582 49.844 11.898 1 93 33 TRP B C 1
ATOM 4660 O O . TRP B 1 33 ? -2.582 50.969 11.391 1 93 33 TRP B O 1
ATOM 4670 N N . ARG B 1 34 ? -2.26 48.781 11.195 1 88.56 34 ARG B N 1
ATOM 4671 C CA . ARG B 1 34 ? -2.004 48.906 9.758 1 88.56 34 ARG B CA 1
ATOM 4672 C C . ARG B 1 34 ? -2.465 47.656 9.023 1 88.56 34 ARG B C 1
ATOM 4674 O O . ARG B 1 34 ? -2.586 46.562 9.617 1 88.56 34 ARG B O 1
ATOM 4681 N N . LEU B 1 35 ? -2.75 47.812 7.762 1 86.88 35 LEU B N 1
ATOM 4682 C CA . LEU B 1 35 ? -3.062 46.719 6.852 1 86.88 35 LEU B CA 1
ATOM 4683 C C . LEU B 1 35 ? -1.801 46.219 6.168 1 86.88 35 LEU B C 1
ATOM 4685 O O . LEU B 1 35 ? -0.945 47 5.758 1 86.88 35 LEU B O 1
ATOM 4689 N N . THR B 1 36 ? -1.58 44.938 6.348 1 82.75 36 THR B N 1
ATOM 4690 C CA . THR B 1 36 ? -0.443 44.344 5.668 1 82.75 36 THR B CA 1
ATOM 4691 C C . THR B 1 36 ? -0.854 43.812 4.293 1 82.75 36 THR B C 1
ATOM 4693 O O . THR B 1 36 ? -2.01 43.969 3.891 1 82.75 36 THR B O 1
ATOM 4696 N N . GLY B 1 37 ? 0.242 43.156 3.51 1 71.44 37 GLY B N 1
ATOM 4697 C CA . GLY B 1 37 ? -0.041 42.562 2.215 1 71.44 37 GLY B CA 1
ATOM 4698 C C . GLY B 1 37 ? -1.117 41.5 2.273 1 71.44 37 GLY B C 1
ATOM 4699 O O . GLY B 1 37 ? -1.409 40.969 3.344 1 71.44 37 GLY B O 1
ATOM 4700 N N . GLU B 1 38 ? -2.275 41.594 1.526 1 72.75 38 GLU B N 1
ATOM 4701 C CA . GLU B 1 38 ? -3.4 40.688 1.337 1 72.75 38 GLU B CA 1
ATOM 4702 C C . GLU B 1 38 ? -4.57 41.062 2.244 1 72.75 38 GLU B C 1
ATOM 4704 O O . GLU B 1 38 ? -5.348 40.188 2.648 1 72.75 38 GLU B O 1
ATOM 4709 N N . LEU B 1 39 ? -4.398 42.219 2.875 1 80.06 39 LEU B N 1
ATOM 4710 C CA . LEU B 1 39 ? -5.484 42.844 3.639 1 80.06 39 LEU B CA 1
ATOM 4711 C C . LEU B 1 39 ? -5.574 42.219 5.031 1 80.06 39 LEU B C 1
ATOM 4713 O O . LEU B 1 39 ? -6.672 42 5.551 1 80.06 39 LEU B O 1
ATOM 4717 N N . GLN B 1 40 ? -4.387 41.812 5.52 1 86 40 GLN B N 1
ATOM 4718 C CA . GLN B 1 40 ? -4.348 41.344 6.91 1 86 40 GLN B CA 1
ATOM 4719 C C . GLN B 1 40 ? -4.055 42.531 7.855 1 86 40 GLN B C 1
ATOM 4721 O O . GLN B 1 40 ? -3.584 43.562 7.426 1 86 40 GLN B O 1
ATOM 4726 N N . ILE B 1 41 ? -4.395 42.312 9.109 1 90.06 41 ILE B N 1
ATOM 4727 C CA . ILE B 1 41 ? -4.23 43.344 10.102 1 90.06 41 ILE B CA 1
ATOM 4728 C C . ILE B 1 41 ? -2.98 43.094 10.938 1 90.06 41 ILE B C 1
ATOM 4730 O O . ILE B 1 41 ? -2.713 41.938 11.312 1 90.06 41 ILE B O 1
ATOM 4734 N N . ALA B 1 42 ? -2.172 44.062 11.055 1 93.38 42 ALA B N 1
ATOM 4735 C CA . ALA B 1 42 ? -1.06 44.031 12 1 93.38 42 ALA B CA 1
ATOM 4736 C C . ALA B 1 42 ? -1.115 45.25 12.93 1 93.38 42 ALA B C 1
ATOM 4738 O O . ALA B 1 42 ? -1.605 46.312 12.547 1 93.38 42 ALA B O 1
ATOM 4739 N N . VAL B 1 43 ? -0.671 45.062 14.164 1 94.69 43 VAL B N 1
ATOM 4740 C CA . VAL B 1 43 ? -0.611 46.156 15.148 1 94.69 43 VAL B CA 1
ATOM 4741 C C . VAL B 1 43 ? 0.828 46.344 15.617 1 94.69 43 VAL B C 1
ATOM 4743 O O . VAL B 1 43 ? 1.396 45.438 16.266 1 94.69 43 VAL B O 1
ATOM 4746 N N . ASP B 1 44 ? 1.352 47.469 15.25 1 95.25 44 ASP B N 1
ATOM 4747 C CA . ASP B 1 44 ? 2.668 47.812 15.773 1 95.25 44 ASP B CA 1
ATOM 4748 C C . ASP B 1 44 ? 2.553 48.469 17.141 1 95.25 44 ASP B C 1
ATOM 4750 O O . ASP B 1 44 ? 1.642 49.25 17.375 1 95.25 44 ASP B O 1
ATOM 4754 N N . PHE B 1 45 ? 3.494 48.094 18.016 1 95.69 45 PHE B N 1
ATOM 4755 C CA . PHE B 1 45 ? 3.49 48.688 19.359 1 95.69 45 PHE B CA 1
ATOM 4756 C C . PHE B 1 45 ? 4.879 48.625 19.984 1 95.69 45 PHE B C 1
ATOM 4758 O O . PHE B 1 45 ? 5.793 48.031 19.406 1 95.69 45 PHE B O 1
ATOM 4765 N N . GLU B 1 46 ? 5.043 49.375 21.031 1 96.5 46 GLU B N 1
ATOM 4766 C CA . GLU B 1 46 ? 6.285 49.375 21.797 1 96.5 46 GLU B CA 1
ATOM 4767 C C . GLU B 1 46 ? 6.027 49.031 23.266 1 96.5 46 GLU B C 1
ATOM 4769 O O . GLU B 1 46 ? 5.066 49.5 23.859 1 96.5 46 GLU B O 1
ATOM 4774 N N . LEU B 1 47 ? 6.766 48.125 23.75 1 96 47 LEU B N 1
ATOM 4775 C CA . LEU B 1 47 ? 6.719 47.812 25.172 1 96 47 LEU B CA 1
ATOM 4776 C C . LEU B 1 47 ? 7.867 48.469 25.922 1 96 47 LEU B C 1
ATOM 4778 O O . LEU B 1 47 ? 9.016 48.406 25.469 1 96 47 LEU B O 1
ATOM 4782 N N . VAL B 1 48 ? 7.539 49.125 26.969 1 95.06 48 VAL B N 1
ATOM 4783 C CA . VAL B 1 48 ? 8.555 49.688 27.844 1 95.06 48 VAL B CA 1
ATOM 4784 C C . VAL B 1 48 ? 8.828 48.719 29 1 95.06 48 VAL B C 1
ATOM 4786 O O . VAL B 1 48 ? 7.965 48.5 29.844 1 95.06 48 VAL B O 1
ATOM 4789 N N . VAL B 1 49 ? 9.992 48.156 28.969 1 93.25 49 VAL B N 1
ATOM 4790 C CA . VAL B 1 49 ? 10.414 47.219 30 1 93.25 49 VAL B CA 1
ATOM 4791 C C . VAL B 1 49 ? 11.688 47.719 30.672 1 93.25 49 VAL B C 1
ATOM 4793 O O . VAL B 1 49 ? 12.758 47.719 30.062 1 93.25 49 VAL B O 1
ATOM 4796 N N . ASN B 1 50 ? 11.711 48.031 31.984 1 86.38 50 ASN B N 1
ATOM 4797 C CA . ASN B 1 50 ? 12.836 48.562 32.75 1 86.38 50 ASN B CA 1
ATOM 4798 C C . ASN B 1 50 ? 13.609 49.625 31.953 1 86.38 50 ASN B C 1
ATOM 4800 O O . ASN B 1 50 ? 14.828 49.5 31.812 1 86.38 50 ASN B O 1
ATOM 4804 N N . ASP B 1 51 ? 13.016 50.594 31.359 1 85 51 ASP B N 1
ATOM 4805 C CA . ASP B 1 51 ? 13.562 51.75 30.656 1 85 51 ASP B CA 1
ATOM 4806 C C . ASP B 1 51 ? 13.992 51.406 29.234 1 85 51 ASP B C 1
ATOM 4808 O O . ASP B 1 51 ? 14.641 52.188 28.562 1 85 51 ASP B O 1
ATOM 4812 N N . ARG B 1 52 ? 13.789 50.156 28.844 1 91.88 52 ARG B N 1
ATOM 4813 C CA . ARG B 1 52 ? 14.031 49.781 27.469 1 91.88 52 ARG B CA 1
ATOM 4814 C C . ARG B 1 52 ? 12.734 49.781 26.656 1 91.88 52 ARG B C 1
ATOM 4816 O O . ARG B 1 52 ? 11.695 49.312 27.141 1 91.88 52 ARG B O 1
ATOM 4823 N N . VAL B 1 53 ? 12.844 50.375 25.562 1 94.56 53 VAL B N 1
ATOM 4824 C CA . VAL B 1 53 ? 11.711 50.375 24.641 1 94.56 53 VAL B CA 1
ATOM 4825 C C . VAL B 1 53 ? 11.883 49.281 23.594 1 94.56 53 VAL B C 1
ATOM 4827 O O . VAL B 1 53 ? 12.867 49.281 22.844 1 94.56 53 VAL B O 1
ATOM 4830 N N . ILE B 1 54 ? 11.047 48.375 23.5 1 95.88 54 ILE B N 1
ATOM 4831 C CA . ILE B 1 54 ? 11.133 47.219 22.609 1 95.88 54 ILE B CA 1
ATOM 4832 C C . ILE B 1 54 ? 10.031 47.312 21.562 1 95.88 54 ILE B C 1
ATOM 4834 O O . ILE B 1 54 ? 8.852 47.125 21.875 1 95.88 54 ILE B O 1
ATOM 4838 N N . PRO B 1 55 ? 10.367 47.5 20.328 1 96.25 55 PRO B N 1
ATOM 4839 C CA . PRO B 1 55 ? 9.367 47.531 19.266 1 96.25 55 PRO B CA 1
ATOM 4840 C C . PRO B 1 55 ? 8.875 46.156 18.844 1 96.25 55 PRO B C 1
ATOM 4842 O O . PRO B 1 55 ? 9.688 45.312 18.469 1 96.25 55 PRO B O 1
ATOM 4845 N N . LEU B 1 56 ? 7.57 45.906 18.875 1 96.81 56 LEU B N 1
ATOM 4846 C CA . LEU B 1 56 ? 6.973 44.625 18.531 1 96.81 56 LEU B CA 1
ATOM 4847 C C . LEU B 1 56 ? 5.805 44.812 17.562 1 96.81 56 LEU B C 1
ATOM 4849 O O . LEU B 1 56 ? 5.328 45.938 17.359 1 96.81 56 LEU B O 1
ATOM 4853 N N . THR B 1 57 ? 5.422 43.75 16.922 1 95.5 57 THR B N 1
ATOM 4854 C CA . THR B 1 57 ? 4.254 43.719 16.047 1 95.5 57 THR B CA 1
ATOM 4855 C C . THR B 1 57 ? 3.355 42.531 16.391 1 95.5 57 THR B C 1
ATOM 4857 O O . THR B 1 57 ? 3.836 41.406 16.547 1 95.5 57 THR B O 1
ATOM 4860 N N . LEU B 1 58 ? 2.098 42.781 16.594 1 95.38 58 LEU B N 1
ATOM 4861 C CA . LEU B 1 58 ? 1.067 41.75 16.703 1 95.38 58 LEU B CA 1
ATOM 4862 C C . LEU B 1 58 ? 0.431 41.5 15.336 1 95.38 58 LEU B C 1
ATOM 4864 O O . LEU B 1 58 ? -0.215 42.375 14.766 1 95.38 58 LEU B O 1
ATOM 4868 N N . ASP B 1 59 ? 0.589 40.281 14.836 1 91.62 59 ASP B N 1
ATOM 4869 C CA . ASP B 1 59 ? 0.049 39.906 13.531 1 91.62 59 ASP B CA 1
ATOM 4870 C C . ASP B 1 59 ? -1.202 39.062 13.68 1 91.62 59 ASP B C 1
ATOM 4872 O O . ASP B 1 59 ? -1.146 37.969 14.25 1 91.62 59 ASP B O 1
ATOM 4876 N N . PHE B 1 60 ? -2.326 39.594 13.188 1 90.81 60 PHE B N 1
ATOM 4877 C CA . PHE B 1 60 ? -3.547 38.781 13.141 1 90.81 60 PHE B CA 1
ATOM 4878 C C . PHE B 1 60 ? -3.586 37.938 11.883 1 90.81 60 PHE B C 1
ATOM 4880 O O . PHE B 1 60 ? -3.6 38.469 10.766 1 90.81 60 PHE B O 1
ATOM 4887 N N . PRO B 1 61 ? -3.637 36.594 12.078 1 86.44 61 PRO B N 1
ATOM 4888 C CA . PRO B 1 61 ? -3.66 35.719 10.898 1 86.44 61 PRO B CA 1
ATOM 4889 C C . PRO B 1 61 ? -5.008 35.75 10.18 1 86.44 61 PRO B C 1
ATOM 4891 O O . PRO B 1 61 ? -5.988 36.281 10.719 1 86.44 61 PRO B O 1
ATOM 4894 N N . GLU B 1 62 ? -5.059 35.219 9.023 1 81.88 62 GLU B N 1
ATOM 4895 C CA . GLU B 1 62 ? -6.223 35.219 8.141 1 81.88 62 GLU B CA 1
ATOM 4896 C C . GLU B 1 62 ? -7.422 34.562 8.812 1 81.88 62 GLU B C 1
ATOM 4898 O O . GLU B 1 62 ? -8.562 34.969 8.633 1 81.88 62 GLU B O 1
ATOM 4903 N N . PHE B 1 63 ? -7.184 33.562 9.656 1 83.38 63 PHE B N 1
ATOM 4904 C CA . PHE B 1 63 ? -8.289 32.781 10.219 1 83.38 63 PHE B CA 1
ATOM 4905 C C . PHE B 1 63 ? -8.523 33.188 11.672 1 83.38 63 PHE B C 1
ATOM 4907 O O . PHE B 1 63 ? -9.117 32.406 12.43 1 83.38 63 PHE B O 1
ATOM 4914 N N . PHE B 1 64 ? -7.996 34.312 12.008 1 87.94 64 PHE B N 1
ATOM 4915 C CA . PHE B 1 64 ? -8.398 34.812 13.305 1 87.94 64 PHE B CA 1
ATOM 4916 C C . PHE B 1 64 ? -9.906 34.969 13.383 1 87.94 64 PHE B C 1
ATOM 4918 O O . PHE B 1 64 ? -10.539 35.406 12.406 1 87.94 64 PHE B O 1
ATOM 4925 N N . PRO B 1 65 ? -10.523 34.531 14.406 1 88.06 65 PRO B N 1
ATOM 4926 C CA . PRO B 1 65 ? -9.945 34.25 15.719 1 88.06 65 PRO B CA 1
ATOM 4927 C C . PRO B 1 65 ? -9.758 32.75 15.961 1 88.06 65 PRO B C 1
ATOM 4929 O O . PRO B 1 65 ? -9.555 32.344 17.109 1 88.06 65 PRO B O 1
ATOM 4932 N N . ASP B 1 66 ? -9.836 32.031 14.945 1 82.44 66 ASP B N 1
ATOM 4933 C CA . ASP B 1 66 ? -9.68 30.609 15.117 1 82.44 66 ASP B CA 1
ATOM 4934 C C . ASP B 1 66 ? -8.203 30.234 15.273 1 82.44 66 ASP B C 1
ATOM 4936 O O . ASP B 1 66 ? -7.883 29.141 15.742 1 82.44 66 ASP B O 1
ATOM 4940 N N . VAL B 1 67 ? -7.352 31.109 14.859 1 84.88 67 VAL B N 1
ATOM 4941 C CA . VAL B 1 67 ? -5.91 30.891 14.977 1 84.88 67 VAL B CA 1
ATOM 4942 C C . VAL B 1 67 ? -5.293 32 15.82 1 84.88 67 VAL B C 1
ATOM 4944 O O . VAL B 1 67 ? -5.715 33.156 15.75 1 84.88 67 VAL B O 1
ATOM 4947 N N . VAL B 1 68 ? -4.312 31.594 16.516 1 86.75 68 VAL B N 1
ATOM 4948 C CA . VAL B 1 68 ? -3.648 32.5 17.438 1 86.75 68 VAL B CA 1
ATOM 4949 C C . VAL B 1 68 ? -2.834 33.531 16.656 1 86.75 68 VAL B C 1
ATOM 4951 O O . VAL B 1 68 ? -2.197 33.188 15.648 1 86.75 68 VAL B O 1
ATOM 4954 N N . PRO B 1 69 ? -2.975 34.875 16.984 1 90.06 69 PRO B N 1
ATOM 4955 C CA . PRO B 1 69 ? -2.066 35.844 16.406 1 90.06 69 PRO B CA 1
ATOM 4956 C C . PRO B 1 69 ? -0.63 35.688 16.906 1 90.06 69 PRO B C 1
ATOM 4958 O O . PRO B 1 69 ? -0.385 35 17.891 1 90.06 69 PRO B O 1
ATOM 4961 N N . SER B 1 70 ? 0.282 36.344 16.188 1 90.75 70 SER B N 1
ATOM 4962 C CA . SER B 1 70 ? 1.695 36.219 16.531 1 90.75 70 SER B CA 1
ATOM 4963 C C . SER B 1 70 ? 2.281 37.594 16.938 1 90.75 70 SER B C 1
ATOM 4965 O O . SER B 1 70 ? 1.909 38.625 16.375 1 90.75 70 SER B O 1
ATOM 4967 N N . VAL B 1 71 ? 3.094 37.562 17.969 1 92.69 71 VAL B N 1
ATOM 4968 C CA . VAL B 1 71 ? 3.867 38.75 18.344 1 92.69 71 VAL B CA 1
ATOM 4969 C C . VAL B 1 71 ? 5.328 38.562 17.938 1 92.69 71 VAL B C 1
ATOM 4971 O O . VAL B 1 71 ? 5.969 37.594 18.359 1 92.69 71 VAL B O 1
ATOM 4974 N N . VAL B 1 72 ? 5.824 39.438 17.156 1 93.25 72 VAL B N 1
ATOM 4975 C CA . VAL B 1 72 ? 7.188 39.344 16.656 1 93.25 72 VAL B CA 1
ATOM 4976 C C . VAL B 1 72 ? 7.945 40.625 16.891 1 93.25 72 VAL B C 1
ATOM 4978 O O . VAL B 1 72 ? 7.332 41.688 17.062 1 93.25 72 VAL B O 1
ATOM 4981 N N . SER B 1 73 ? 9.281 40.531 16.984 1 92.94 73 SER B N 1
ATOM 4982 C CA . SER B 1 73 ? 10.125 41.719 17.062 1 92.94 73 SER B CA 1
ATOM 4983 C C . SER B 1 73 ? 10.156 42.469 15.734 1 92.94 73 SER B C 1
ATOM 4985 O O . SER B 1 73 ? 10.383 41.844 14.68 1 92.94 73 SER B O 1
ATOM 4987 N N . ARG B 1 74 ? 9.828 43.688 15.773 1 91.12 74 ARG B N 1
ATOM 4988 C CA . ARG B 1 74 ? 9.828 44.469 14.539 1 91.12 74 ARG B CA 1
ATOM 4989 C C . ARG B 1 74 ? 11.234 44.594 13.969 1 91.12 74 ARG B C 1
ATOM 4991 O O . ARG B 1 74 ? 11.406 44.75 12.758 1 91.12 74 ARG B O 1
ATOM 4998 N N . GLU B 1 75 ? 12.195 44.531 14.797 1 87.62 75 GLU B N 1
ATOM 4999 C CA . GLU B 1 75 ? 13.586 44.656 14.375 1 87.62 75 GLU B CA 1
ATOM 5000 C C . GLU B 1 75 ? 14.211 43.281 14.141 1 87.62 75 GLU B C 1
ATOM 5002 O O . GLU B 1 75 ? 15.422 43.156 13.938 1 87.62 75 GLU B O 1
ATOM 5007 N N . LYS B 1 76 ? 13.477 42.25 14.172 1 82.75 76 LYS B N 1
ATOM 5008 C CA . LYS B 1 76 ? 13.891 40.875 13.906 1 82.75 76 LYS B CA 1
ATOM 5009 C C . LYS B 1 76 ? 15.031 40.469 14.828 1 82.75 76 LYS B C 1
ATOM 5011 O O . LYS B 1 76 ? 15.977 39.781 14.391 1 82.75 76 LYS B O 1
ATOM 5016 N N . GLU B 1 77 ? 14.945 41 16.047 1 84.31 77 GLU B N 1
ATOM 5017 C CA . GLU B 1 77 ? 15.961 40.656 17.047 1 84.31 77 GLU B CA 1
ATOM 5018 C C . GLU B 1 77 ? 15.477 39.531 17.969 1 84.31 77 GLU B C 1
ATOM 5020 O O . GLU B 1 77 ? 14.266 39.312 18.078 1 84.31 77 GLU B O 1
ATOM 5025 N N . ARG B 1 78 ? 16.469 38.844 18.547 1 86.44 78 ARG B N 1
ATOM 5026 C CA . ARG B 1 78 ? 16.141 37.875 19.594 1 86.44 78 ARG B CA 1
ATOM 5027 C C . ARG B 1 78 ? 15.977 38.562 20.938 1 86.44 78 ARG B C 1
ATOM 5029 O O . ARG B 1 78 ? 16.938 39.094 21.484 1 86.44 78 ARG B O 1
ATOM 5036 N N . LEU B 1 79 ? 14.812 38.562 21.453 1 87.44 79 LEU B N 1
ATOM 5037 C CA . LEU B 1 79 ? 14.453 39.25 22.688 1 87.44 79 LEU B CA 1
ATOM 5038 C C . LEU B 1 79 ? 14.414 38.281 23.859 1 87.44 79 LEU B C 1
ATOM 5040 O O . LEU B 1 79 ? 14.539 38.688 25.016 1 87.44 79 LEU B O 1
ATOM 5044 N N . SER B 1 80 ? 14.109 37.031 23.531 1 86.94 80 SER B N 1
ATOM 5045 C CA . SER B 1 80 ? 13.883 36 24.547 1 86.94 80 SER B CA 1
ATOM 5046 C C . SER B 1 80 ? 14.203 34.625 24 1 86.94 80 SER B C 1
ATOM 5048 O O . SER B 1 80 ? 14.266 34.406 22.781 1 86.94 80 SER B O 1
ATOM 5050 N N . GLY B 1 81 ? 14.516 33.75 24.906 1 79.56 81 GLY B N 1
ATOM 5051 C CA . GLY B 1 81 ? 14.656 32.344 24.516 1 79.56 81 GLY B CA 1
ATOM 5052 C C . GLY B 1 81 ? 13.359 31.703 24.062 1 79.56 81 GLY B C 1
ATOM 5053 O O . GLY B 1 81 ? 13.359 30.641 23.438 1 79.56 81 GLY B O 1
ATOM 5054 N N . HIS B 1 82 ? 12.273 32.438 24.375 1 80.56 82 HIS B N 1
ATOM 5055 C CA . HIS B 1 82 ? 10.938 31.984 24.016 1 80.56 82 HIS B CA 1
ATOM 5056 C C . HIS B 1 82 ? 10.539 32.469 22.625 1 80.56 82 HIS B C 1
ATOM 5058 O O . HIS B 1 82 ? 9.477 33.031 22.453 1 80.56 82 HIS B O 1
ATOM 5064 N N . GLN B 1 83 ? 11.398 32.406 21.766 1 80.94 83 GLN B N 1
ATOM 5065 C CA . GLN B 1 83 ? 11.102 32.75 20.375 1 80.94 83 GLN B CA 1
ATOM 5066 C C . GLN B 1 83 ? 11.258 31.531 19.469 1 80.94 83 GLN B C 1
ATOM 5068 O O . GLN B 1 83 ? 12.164 30.703 19.672 1 80.94 83 GLN B O 1
ATOM 5073 N N . TYR B 1 84 ? 10.297 31.391 18.688 1 74.75 84 TYR B N 1
ATOM 5074 C CA . TYR B 1 84 ? 10.328 30.234 17.797 1 74.75 84 TYR B CA 1
ATOM 5075 C C . TYR B 1 84 ? 9.766 30.594 16.422 1 74.75 84 TYR B C 1
ATOM 5077 O O . TYR B 1 84 ? 9.219 31.688 16.234 1 74.75 84 TYR B O 1
ATOM 5085 N N . GLY B 1 85 ? 10.008 29.734 15.43 1 70.44 85 GLY B N 1
ATOM 5086 C CA . GLY B 1 85 ? 9.469 29.922 14.094 1 70.44 85 GLY B CA 1
ATOM 5087 C C . GLY B 1 85 ? 10.359 30.781 13.211 1 70.44 85 GLY B C 1
ATOM 5088 O O . GLY B 1 85 ? 11.367 31.328 13.672 1 70.44 85 GLY B O 1
ATOM 5089 N N . PRO B 1 86 ? 9.984 30.844 11.977 1 69.75 86 PRO B N 1
ATOM 5090 C CA . PRO B 1 86 ? 10.828 31.562 11.023 1 69.75 86 PRO B CA 1
ATOM 5091 C C . PRO B 1 86 ? 10.859 33.062 11.289 1 69.75 86 PRO B C 1
ATOM 5093 O O . PRO B 1 86 ? 11.852 33.75 10.969 1 69.75 86 PRO B O 1
ATOM 5096 N N . SER B 1 87 ? 9.781 33.562 11.922 1 75 87 SER B N 1
ATOM 5097 C CA . SER B 1 87 ? 9.688 35 12.133 1 75 87 SER B CA 1
ATOM 5098 C C . SER B 1 87 ? 10.109 35.375 13.547 1 75 87 SER B C 1
ATOM 5100 O O . SER B 1 87 ? 10.109 36.562 13.906 1 75 87 SER B O 1
ATOM 5102 N N . GLY B 1 88 ? 10.492 34.344 14.242 1 82.56 88 GLY B N 1
ATOM 5103 C CA . GLY B 1 88 ? 10.875 34.594 15.617 1 82.56 88 GLY B CA 1
ATOM 5104 C C . GLY B 1 88 ? 9.703 34.969 16.516 1 82.56 88 GLY B C 1
ATOM 5105 O O . GLY B 1 88 ? 9.781 35.906 17.297 1 82.56 88 GLY B O 1
ATOM 5106 N N . GLU B 1 89 ? 8.633 34.312 16.391 1 87.94 89 GLU B N 1
ATOM 5107 C CA . GLU B 1 89 ? 7.434 34.562 17.203 1 87.94 89 GLU B CA 1
ATOM 5108 C C . GLU B 1 89 ? 7.691 34.281 18.672 1 87.94 89 GLU B C 1
ATOM 5110 O O . GLU B 1 89 ? 8.367 33.312 19.016 1 87.94 89 GLU B O 1
ATOM 5115 N N . LEU B 1 90 ? 7.281 35.219 19.5 1 87.5 90 LEU B N 1
ATOM 5116 C CA . LEU B 1 90 ? 7.395 34.969 20.938 1 87.5 90 LEU B CA 1
ATOM 5117 C C . LEU B 1 90 ? 6.469 33.844 21.375 1 87.5 90 LEU B C 1
ATOM 5119 O O . LEU B 1 90 ? 5.309 33.781 20.953 1 87.5 90 LEU B O 1
ATOM 5123 N N . CYS B 1 91 ? 7.039 32.906 22.047 1 85.44 91 CYS B N 1
ATOM 5124 C CA . CYS B 1 91 ? 6.211 31.875 22.672 1 85.44 91 CYS B CA 1
ATOM 5125 C C . CYS B 1 91 ? 5.539 32.406 23.922 1 85.44 91 CYS B C 1
ATOM 5127 O O . CYS B 1 91 ? 6.176 32.5 24.969 1 85.44 91 CYS B O 1
ATOM 5129 N N . LEU B 1 92 ? 4.254 32.625 23.844 1 89.19 92 LEU B N 1
ATOM 5130 C CA . LEU B 1 92 ? 3.539 33.344 24.906 1 89.19 92 LEU B CA 1
ATOM 5131 C C . LEU B 1 92 ? 2.613 32.375 25.656 1 89.19 92 LEU B C 1
ATOM 5133 O O . LEU B 1 92 ? 2.67 31.172 25.453 1 89.19 92 LEU B O 1
ATOM 5137 N N . GLU B 1 93 ? 1.894 32.938 26.594 1 85.94 93 GLU B N 1
ATOM 5138 C CA . GLU B 1 93 ? 0.982 32.156 27.422 1 85.94 93 GLU B CA 1
ATOM 5139 C C . GLU B 1 93 ? -0.117 31.516 26.578 1 85.94 93 GLU B C 1
ATOM 5141 O O . GLU B 1 93 ? -0.573 30.406 26.875 1 85.94 93 GLU B O 1
ATOM 5146 N N . TYR B 1 94 ? -0.507 32.25 25.594 1 84.31 94 TYR B N 1
ATOM 5147 C CA . TYR B 1 94 ? -1.53 31.766 24.672 1 84.31 94 TYR B CA 1
ATOM 5148 C C . TYR B 1 94 ? -0.913 31.312 23.359 1 84.31 94 TYR B C 1
ATOM 5150 O O . TYR B 1 94 ? -0.284 32.125 22.656 1 84.31 94 TYR B O 1
ATOM 5158 N N . ARG B 1 95 ? -1.091 30.047 23.094 1 80.19 95 ARG B N 1
ATOM 5159 C CA . ARG B 1 95 ? -0.471 29.391 21.938 1 80.19 95 ARG B CA 1
ATOM 5160 C C . ARG B 1 95 ? -1.511 28.641 21.109 1 80.19 95 ARG B C 1
ATOM 5162 O O . ARG B 1 95 ? -2.701 28.672 21.422 1 80.19 95 ARG B O 1
ATOM 5169 N N . SER B 1 96 ? -1.023 28.109 20.078 1 76.25 96 SER B N 1
ATOM 5170 C CA . SER B 1 96 ? -1.921 27.391 19.172 1 76.25 96 SER B CA 1
ATOM 5171 C C . SER B 1 96 ? -2.596 26.219 19.875 1 76.25 96 SER B C 1
ATOM 5173 O O . SER B 1 96 ? -3.719 25.844 19.531 1 76.25 96 SER B O 1
ATOM 5175 N N . ASP B 1 97 ? -1.975 25.688 20.844 1 74.88 97 ASP B N 1
ATOM 5176 C CA . ASP B 1 97 ? -2.486 24.469 21.484 1 74.88 97 ASP B CA 1
ATOM 5177 C C . ASP B 1 97 ? -3.518 24.812 22.547 1 74.88 97 ASP B C 1
ATOM 5179 O O . ASP B 1 97 ? -4.289 23.938 22.969 1 74.88 97 ASP B O 1
ATOM 5183 N N . ASN B 1 98 ? -3.555 25.969 23.031 1 76.69 98 ASN B N 1
ATOM 5184 C CA . ASN B 1 98 ? -4.508 26.344 24.062 1 76.69 98 ASN B CA 1
ATOM 5185 C C . ASN B 1 98 ? -5.293 27.594 23.688 1 76.69 98 ASN B C 1
ATOM 5187 O O . ASN B 1 98 ? -5.84 28.266 24.562 1 76.69 98 ASN B O 1
ATOM 5191 N N . TRP B 1 99 ? -5.352 27.891 22.5 1 80.12 99 TRP B N 1
ATOM 5192 C CA . TRP B 1 99 ? -6.02 29.094 22 1 80.12 99 TRP B CA 1
ATOM 5193 C C . TRP B 1 99 ? -7.535 28.922 22.047 1 80.12 99 TRP B C 1
ATOM 5195 O O . TRP B 1 99 ? -8.062 27.859 21.719 1 80.12 99 TRP B O 1
ATOM 5205 N N . MET B 1 100 ? -8.18 29.938 22.484 1 80.62 100 MET B N 1
ATOM 5206 C CA . MET B 1 100 ? -9.633 30.047 22.469 1 80.62 100 MET B CA 1
ATOM 5207 C C . MET B 1 100 ? -10.07 31.359 21.812 1 80.62 100 MET B C 1
ATOM 5209 O O . MET B 1 100 ? -9.391 32.375 21.953 1 80.62 100 MET B O 1
ATOM 5213 N N . PRO B 1 101 ? -11.211 31.297 21.141 1 81 101 PRO B N 1
ATOM 5214 C CA . PRO B 1 101 ? -11.656 32.5 20.422 1 81 101 PRO B CA 1
ATOM 5215 C C . PRO B 1 101 ? -11.891 33.688 21.344 1 81 101 PRO B C 1
ATOM 5217 O O . PRO B 1 101 ? -11.922 34.812 20.891 1 81 101 PRO B O 1
ATOM 5220 N N . GLU B 1 102 ? -11.953 33.375 22.625 1 84.19 102 GLU B N 1
ATOM 5221 C CA . GLU B 1 102 ? -12.203 34.438 23.578 1 84.19 102 GLU B CA 1
ATOM 5222 C C . GLU B 1 102 ? -10.922 35.219 23.875 1 84.19 102 GLU B C 1
ATOM 5224 O O . GLU B 1 102 ? -10.969 36.344 24.406 1 84.19 102 GLU B O 1
ATOM 5229 N N . ILE B 1 103 ? -9.891 34.625 23.547 1 88.94 103 ILE B N 1
ATOM 5230 C CA . ILE B 1 103 ? -8.609 35.281 23.797 1 88.94 103 ILE B CA 1
ATOM 5231 C C . ILE B 1 103 ? -8.422 36.438 22.797 1 88.94 103 ILE B C 1
ATOM 5233 O O . ILE B 1 103 ? -8.758 36.281 21.625 1 88.94 103 ILE B O 1
ATOM 5237 N N . THR B 1 104 ? -7.848 37.625 23.312 1 91.88 104 THR B N 1
ATOM 5238 C CA . THR B 1 104 ? -7.77 38.812 22.484 1 91.88 104 THR B CA 1
ATOM 5239 C C . THR B 1 104 ? -6.316 39.188 22.188 1 91.88 104 THR B C 1
ATOM 5241 O O . THR B 1 104 ? -5.398 38.656 22.812 1 91.88 104 THR B O 1
ATOM 5244 N N . GLY B 1 105 ? -6.195 40.094 21.25 1 93.88 105 GLY B N 1
ATOM 5245 C CA . GLY B 1 105 ? -4.875 40.625 20.969 1 93.88 105 GLY B CA 1
ATOM 5246 C C . GLY B 1 105 ? -4.27 41.344 22.156 1 93.88 105 GLY B C 1
ATOM 5247 O O . GLY B 1 105 ? -3.057 41.312 22.375 1 93.88 105 GLY B O 1
ATOM 5248 N N . ALA B 1 106 ? -5.07 42.031 22.906 1 95.62 106 ALA B N 1
ATOM 5249 C CA . ALA B 1 106 ? -4.613 42.719 24.109 1 95.62 106 ALA B CA 1
ATOM 5250 C C . ALA B 1 106 ? -3.984 41.75 25.094 1 95.62 106 ALA B C 1
ATOM 5252 O O . ALA B 1 106 ? -2.957 42.062 25.703 1 95.62 106 ALA B O 1
ATOM 5253 N N . MET B 1 107 ? -4.641 40.656 25.188 1 94.88 107 MET B N 1
ATOM 5254 C CA . MET B 1 107 ? -4.121 39.625 26.094 1 94.88 107 MET B CA 1
ATOM 5255 C C . MET B 1 107 ? -2.768 39.125 25.625 1 94.88 107 MET B C 1
ATOM 5257 O O . MET B 1 107 ? -1.891 38.812 26.438 1 94.88 107 MET B O 1
ATOM 5261 N N . MET B 1 108 ? -2.617 39 24.359 1 94.62 108 MET B N 1
ATOM 5262 C CA . MET B 1 108 ? -1.341 38.594 23.781 1 94.62 108 MET B CA 1
ATOM 5263 C C . MET B 1 108 ? -0.249 39.625 24.094 1 94.62 108 MET B C 1
ATOM 5265 O O . MET B 1 108 ? 0.875 39.25 24.438 1 94.62 108 MET B O 1
ATOM 5269 N N . ILE B 1 109 ? -0.538 40.875 23.938 1 95.88 109 ILE B N 1
ATOM 5270 C CA . ILE B 1 109 ? 0.401 41.938 24.219 1 95.88 109 ILE B CA 1
ATOM 5271 C C . ILE B 1 109 ? 0.786 41.938 25.688 1 95.88 109 ILE B C 1
ATOM 5273 O O . ILE B 1 109 ? 1.963 42.062 26.031 1 95.88 109 ILE B O 1
ATOM 5277 N N . GLU B 1 110 ? -0.185 41.719 26.516 1 95.81 110 GLU B N 1
ATOM 5278 C CA . GLU B 1 110 ? 0.081 41.625 27.938 1 95.81 110 GLU B CA 1
ATOM 5279 C C . GLU B 1 110 ? 1.007 40.469 28.25 1 95.81 110 GLU B C 1
ATOM 5281 O O . GLU B 1 110 ? 1.892 40.562 29.109 1 95.81 110 GLU B O 1
ATOM 5286 N N . SER B 1 111 ? 0.68 39.406 27.656 1 94 111 SER B N 1
ATOM 5287 C CA . SER B 1 111 ? 1.511 38.219 27.828 1 94 111 SER B CA 1
ATOM 5288 C C . SER B 1 111 ? 2.953 38.5 27.422 1 94 111 SER B C 1
ATOM 5290 O O . SER B 1 111 ? 3.889 38.031 28.078 1 94 111 SER B O 1
ATOM 5292 N N . ALA B 1 112 ? 3.152 39.125 26.312 1 93.88 112 ALA B N 1
ATOM 5293 C CA . ALA B 1 112 ? 4.488 39.5 25.859 1 93.88 112 ALA B CA 1
ATOM 5294 C C . ALA B 1 112 ? 5.199 40.375 26.875 1 93.88 112 ALA B C 1
ATOM 5296 O O . ALA B 1 112 ? 6.391 40.188 27.141 1 93.88 112 ALA B O 1
ATOM 5297 N N . HIS B 1 113 ? 4.473 41.25 27.422 1 95.12 113 HIS B N 1
ATOM 5298 C CA . HIS B 1 113 ? 5.039 42.125 28.453 1 95.12 113 HIS B CA 1
ATOM 5299 C C . HIS B 1 113 ? 5.477 41.344 29.672 1 95.12 113 HIS B C 1
ATOM 5301 O O . HIS B 1 113 ? 6.559 41.562 30.219 1 95.12 113 HIS B O 1
ATOM 5307 N N . ARG B 1 114 ? 4.59 40.469 30.078 1 92.94 114 ARG B N 1
ATOM 5308 C CA . ARG B 1 114 ? 4.918 39.625 31.234 1 92.94 114 ARG B CA 1
ATOM 5309 C C . ARG B 1 114 ? 6.176 38.812 30.984 1 92.94 114 ARG B C 1
ATOM 5311 O O . ARG B 1 114 ? 7.016 38.656 31.875 1 92.94 114 ARG B O 1
ATOM 5318 N N . LEU B 1 115 ? 6.273 38.312 29.828 1 92.31 115 LEU B N 1
ATOM 5319 C CA . LEU B 1 115 ? 7.426 37.469 29.469 1 92.31 115 LEU B CA 1
ATOM 5320 C C . LEU B 1 115 ? 8.711 38.312 29.516 1 92.31 115 LEU B C 1
ATOM 5322 O O . LEU B 1 115 ? 9.664 37.938 30.203 1 92.31 115 LEU B O 1
ATOM 5326 N N . LEU B 1 116 ? 8.734 39.438 28.859 1 92.19 116 LEU B N 1
ATOM 5327 C CA . LEU B 1 116 ? 9.938 40.25 28.734 1 92.19 116 LEU B CA 1
ATOM 5328 C C . LEU B 1 116 ? 10.289 40.906 30.047 1 92.19 116 LEU B C 1
ATOM 5330 O O . LEU B 1 116 ? 11.469 41.031 30.391 1 92.19 116 LEU B O 1
ATOM 5334 N N . SER B 1 117 ? 9.273 41.312 30.797 1 92.25 117 SER B N 1
ATOM 5335 C CA . SER B 1 117 ? 9.5 41.938 32.094 1 92.25 117 SER B CA 1
ATOM 5336 C C . SER B 1 117 ? 10.07 40.969 33.094 1 92.25 117 SER B C 1
ATOM 5338 O O . SER B 1 117 ? 10.992 41.281 33.844 1 92.25 117 SER B O 1
ATOM 5340 N N . SER B 1 118 ? 9.445 39.844 33.094 1 90.81 118 SER B N 1
ATOM 5341 C CA . SER B 1 118 ? 9.922 38.812 34.031 1 90.81 118 SER B CA 1
ATOM 5342 C C . SER B 1 118 ? 11.375 38.438 33.75 1 90.81 118 SER B C 1
ATOM 5344 O O . SER B 1 118 ? 12.164 38.281 34.688 1 90.81 118 SER B O 1
ATOM 5346 N N . GLU B 1 119 ? 11.727 38.312 32.531 1 90.44 119 GLU B N 1
ATOM 5347 C CA . GLU B 1 119 ? 13.094 37.938 32.188 1 90.44 119 GLU B CA 1
ATOM 5348 C C . GLU B 1 119 ? 14.078 39.062 32.5 1 90.44 119 GLU B C 1
ATOM 5350 O O . GLU B 1 119 ? 15.211 38.812 32.906 1 90.44 119 GLU B O 1
ATOM 5355 N N . GLN B 1 120 ? 13.68 40.219 32.344 1 84.75 120 GLN B N 1
ATOM 5356 C CA . GLN B 1 120 ? 14.539 41.344 32.656 1 84.75 120 GLN B CA 1
ATOM 5357 C C . GLN B 1 120 ? 14.711 41.5 34.156 1 84.75 120 GLN B C 1
ATOM 5359 O O . GLN B 1 120 ? 15.797 41.844 34.625 1 84.75 120 GLN B O 1
ATOM 5364 N N . GLU B 1 121 ? 13.672 41.312 34.844 1 85.5 121 GLU B N 1
ATOM 5365 C CA . GLU B 1 121 ? 13.703 41.438 36.312 1 85.5 121 GLU B CA 1
ATOM 5366 C C . GLU B 1 121 ? 14.547 40.344 36.969 1 85.5 121 GLU B C 1
ATOM 5368 O O . GLU B 1 121 ? 15.32 40.625 37.875 1 85.5 121 GLU B O 1
ATOM 5373 N N . THR B 1 122 ? 14.383 39.188 36.5 1 85.5 122 THR B N 1
ATOM 5374 C CA . THR B 1 122 ? 15.023 38.031 37.125 1 85.5 122 THR B CA 1
ATOM 5375 C C . THR B 1 122 ? 16.406 37.781 36.531 1 85.5 122 THR B C 1
ATOM 5377 O O . THR B 1 122 ? 17.266 37.188 37.188 1 85.5 122 THR B O 1
ATOM 5380 N N . GLY B 1 123 ? 16.547 38.188 35.312 1 83.44 123 GLY B N 1
ATOM 5381 C CA . GLY B 1 123 ? 17.766 37.875 34.594 1 83.44 123 GLY B CA 1
ATOM 5382 C C . GLY B 1 123 ? 17.812 36.438 34.094 1 83.44 123 GLY B C 1
ATOM 5383 O O . GLY B 1 123 ? 18.828 36 33.531 1 83.44 123 GLY B O 1
ATOM 5384 N N . GLU B 1 124 ? 16.75 35.75 34.406 1 85.5 124 GLU B N 1
ATOM 5385 C CA . GLU B 1 124 ? 16.656 34.344 34 1 85.5 124 GLU B CA 1
ATOM 5386 C C . GLU B 1 124 ? 15.57 34.156 32.938 1 85.5 124 GLU B C 1
ATOM 5388 O O . GLU B 1 124 ? 14.609 34.938 32.875 1 85.5 124 GLU B O 1
ATOM 5393 N N . PRO B 1 125 ? 15.789 33.156 32.125 1 83.62 125 PRO B N 1
ATOM 5394 C CA . PRO B 1 125 ? 14.711 32.844 31.172 1 83.62 125 PRO B CA 1
ATOM 5395 C C . PRO B 1 125 ? 13.414 32.438 31.875 1 83.62 125 PRO B C 1
ATOM 5397 O O . PRO B 1 125 ? 13.438 31.75 32.875 1 83.62 125 PRO B O 1
ATOM 5400 N N . ALA B 1 126 ? 12.32 33 31.422 1 82.12 126 ALA B N 1
ATOM 5401 C CA . ALA B 1 126 ? 11.016 32.594 31.953 1 82.12 126 ALA B CA 1
ATOM 5402 C C . ALA B 1 126 ? 10.758 31.125 31.734 1 82.12 126 ALA B C 1
ATOM 5404 O O . ALA B 1 126 ? 11.258 30.531 30.766 1 82.12 126 ALA B O 1
ATOM 5405 N N . PRO B 1 127 ? 10.117 30.531 32.719 1 77.44 127 PRO B N 1
ATOM 5406 C CA . PRO B 1 127 ? 9.773 29.109 32.531 1 77.44 127 PRO B CA 1
ATOM 5407 C C . PRO B 1 127 ? 9.008 28.875 31.219 1 77.44 127 PRO B C 1
ATOM 5409 O O . PRO B 1 127 ? 8.203 29.719 30.812 1 77.44 127 PRO B O 1
ATOM 5412 N N . SER B 1 128 ? 9.492 27.906 30.547 1 73.94 128 SER B N 1
ATOM 5413 C CA . SER B 1 128 ? 8.898 27.609 29.25 1 73.94 128 SER B CA 1
ATOM 5414 C C . SER B 1 128 ? 8.008 26.375 29.312 1 73.94 128 SER B C 1
ATOM 5416 O O . SER B 1 128 ? 8.359 25.391 29.953 1 73.94 128 SER B O 1
ATOM 5418 N N . ASP B 1 129 ? 6.789 26.531 28.891 1 74.12 129 ASP B N 1
ATOM 5419 C CA . ASP B 1 129 ? 5.91 25.375 28.703 1 74.12 129 ASP B CA 1
ATOM 5420 C C . ASP B 1 129 ? 6.055 24.797 27.297 1 74.12 129 ASP B C 1
ATOM 5422 O O . ASP B 1 129 ? 5.301 23.891 26.922 1 74.12 129 ASP B O 1
ATOM 5426 N N . HIS B 1 130 ? 7.098 25.344 26.688 1 70.94 130 HIS B N 1
ATOM 5427 C CA . HIS B 1 130 ? 7.297 24.891 25.312 1 70.94 130 HIS B CA 1
ATOM 5428 C C . HIS B 1 130 ? 7.883 23.484 25.266 1 70.94 130 HIS B C 1
ATOM 5430 O O . HIS B 1 130 ? 8.922 23.219 25.875 1 70.94 130 HIS B O 1
ATOM 5436 N N . ARG B 1 131 ? 7.129 22.594 24.734 1 73.44 131 ARG B N 1
ATOM 5437 C CA . ARG B 1 131 ? 7.609 21.234 24.516 1 73.44 131 ARG B CA 1
ATOM 5438 C C . ARG B 1 131 ? 7.746 20.938 23.016 1 73.44 131 ARG B C 1
ATOM 5440 O O . ARG B 1 131 ? 6.758 20.984 22.281 1 73.44 131 ARG B O 1
ATOM 5447 N N . VAL B 1 132 ? 9.008 20.812 22.609 1 77.88 132 VAL B N 1
ATOM 5448 C CA . VAL B 1 132 ? 9.25 20.469 21.219 1 77.88 132 VAL B CA 1
ATOM 5449 C C . VAL B 1 132 ? 9.172 18.953 21.031 1 77.88 132 VAL B C 1
ATOM 5451 O O . VAL B 1 132 ? 9.859 18.203 21.734 1 77.88 132 VAL B O 1
ATOM 5454 N N . LEU B 1 133 ? 8.352 18.562 20.141 1 85.44 133 LEU B N 1
ATOM 5455 C CA . LEU B 1 133 ? 8.195 17.125 19.859 1 85.44 133 LEU B CA 1
ATOM 5456 C C . LEU B 1 133 ? 9.383 16.609 19.062 1 85.44 133 LEU B C 1
ATOM 5458 O O . LEU B 1 133 ? 10.023 17.359 18.328 1 85.44 133 LEU B O 1
ATOM 5462 N N . PRO B 1 134 ? 9.648 15.336 19.219 1 83.75 134 PRO B N 1
ATOM 5463 C CA . PRO B 1 134 ? 10.719 14.727 18.438 1 83.75 134 PRO B CA 1
ATOM 5464 C C . PRO B 1 134 ? 10.547 14.945 16.938 1 83.75 134 PRO B C 1
ATOM 5466 O O . PRO B 1 134 ? 11.531 15.195 16.219 1 83.75 134 PRO B O 1
ATOM 5469 N N . ALA B 1 135 ? 9.406 14.938 16.5 1 90 135 ALA B N 1
ATOM 5470 C CA . ALA B 1 135 ? 9.125 15.141 15.078 1 90 135 ALA B CA 1
ATOM 5471 C C . ALA B 1 135 ? 9.516 16.547 14.641 1 90 135 ALA B C 1
ATOM 5473 O O . ALA B 1 135 ? 9.992 16.75 13.523 1 90 135 ALA B O 1
ATOM 5474 N N . GLN B 1 136 ? 9.266 17.5 15.484 1 88.38 136 GLN B N 1
ATOM 5475 C CA . GLN B 1 136 ? 9.617 18.875 15.172 1 88.38 136 GLN B CA 1
ATOM 5476 C C . GLN B 1 136 ? 11.133 19.047 15.117 1 88.38 136 GLN B C 1
ATOM 5478 O O . GLN B 1 136 ? 11.648 19.75 14.234 1 88.38 136 GLN B O 1
ATOM 5483 N N . ARG B 1 137 ? 11.805 18.375 15.992 1 86.38 137 ARG B N 1
ATOM 5484 C CA . ARG B 1 137 ? 13.266 18.453 16.031 1 86.38 137 ARG B CA 1
ATOM 5485 C C . ARG B 1 137 ? 13.883 17.828 14.781 1 86.38 137 ARG B C 1
ATOM 5487 O O . ARG B 1 137 ? 14.945 18.266 14.328 1 86.38 137 ARG B O 1
ATOM 5494 N N . ALA B 1 138 ? 13.18 16.938 14.18 1 92.5 138 ALA B N 1
ATOM 5495 C CA . ALA B 1 138 ? 13.734 16.156 13.078 1 92.5 138 ALA B CA 1
ATOM 5496 C C . ALA B 1 138 ? 13.414 16.797 11.734 1 92.5 138 ALA B C 1
ATOM 5498 O O . ALA B 1 138 ? 13.836 16.312 10.688 1 92.5 138 ALA B O 1
ATOM 5499 N N . ARG B 1 139 ? 12.75 17.891 11.664 1 91.06 139 ARG B N 1
ATOM 5500 C CA . ARG B 1 139 ? 12.219 18.484 10.445 1 91.06 139 ARG B CA 1
ATOM 5501 C C . ARG B 1 139 ? 13.328 18.75 9.43 1 91.06 139 ARG B C 1
ATOM 5503 O O . ARG B 1 139 ? 13.141 18.562 8.227 1 91.06 139 ARG B O 1
ATOM 5510 N N . ASN B 1 140 ? 14.508 19 9.883 1 88.38 140 ASN B N 1
ATOM 5511 C CA . ASN B 1 140 ? 15.578 19.359 8.953 1 88.38 140 ASN B CA 1
ATOM 5512 C C . ASN B 1 140 ? 16.672 18.281 8.922 1 88.38 140 ASN B C 1
ATOM 5514 O O . ASN B 1 140 ? 17.75 18.5 8.359 1 88.38 140 ASN B O 1
ATOM 5518 N N . SER B 1 141 ? 16.375 17.234 9.477 1 92.31 141 SER B N 1
ATOM 5519 C CA . SER B 1 141 ? 17.359 16.156 9.539 1 92.31 141 SER B CA 1
ATOM 5520 C C . SER B 1 141 ? 17.281 15.266 8.297 1 92.31 141 SER B C 1
ATOM 5522 O O . SER B 1 141 ? 16.25 14.648 8.039 1 92.31 141 SER B O 1
ATOM 5524 N N . LYS B 1 142 ? 18.406 15.141 7.602 1 93.81 142 LYS B N 1
ATOM 5525 C CA . LYS B 1 142 ? 18.422 14.312 6.398 1 93.81 142 LYS B CA 1
ATOM 5526 C C . LYS B 1 142 ? 18.969 12.922 6.699 1 93.81 142 LYS B C 1
ATOM 5528 O O . LYS B 1 142 ? 18.672 11.961 5.988 1 93.81 142 LYS B O 1
ATOM 5533 N N . PHE B 1 143 ? 19.875 12.867 7.629 1 95.5 143 PHE B N 1
ATOM 5534 C CA . PHE B 1 143 ? 20.453 11.60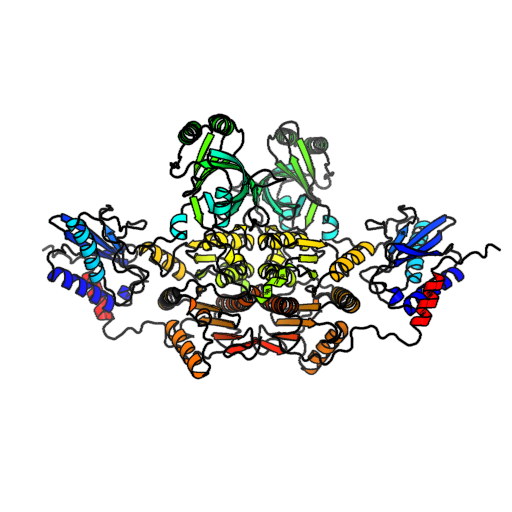2 8.062 1 95.5 143 PHE B CA 1
ATOM 5535 C C . PHE B 1 143 ? 20.031 11.273 9.492 1 95.5 143 PHE B C 1
ATOM 5537 O O . PHE B 1 143 ? 20.391 11.977 10.43 1 95.5 143 PHE B O 1
ATOM 5544 N N . ARG B 1 144 ? 19.266 10.211 9.602 1 96.56 144 ARG B N 1
ATOM 5545 C CA . ARG B 1 144 ? 18.688 9.867 10.906 1 96.56 144 ARG B CA 1
ATOM 5546 C C . ARG B 1 144 ? 19.156 8.492 11.359 1 96.56 144 ARG B C 1
ATOM 5548 O O . ARG B 1 144 ? 19.266 7.562 10.547 1 96.56 144 ARG B O 1
ATOM 5555 N N . PHE B 1 145 ? 19.625 8.336 12.648 1 96.56 145 PHE B N 1
ATOM 5556 C CA . PHE B 1 145 ? 19.922 7.059 13.289 1 96.56 145 PHE B CA 1
ATOM 5557 C C . PHE B 1 145 ? 18.812 6.668 14.258 1 96.56 145 PHE B C 1
ATOM 5559 O O . PHE B 1 145 ? 18.609 7.332 15.273 1 96.56 145 PHE B O 1
ATOM 5566 N N . LEU B 1 146 ? 18.141 5.625 13.891 1 94.31 146 LEU B N 1
ATOM 5567 C CA . LEU B 1 146 ? 17.031 5.148 14.711 1 94.31 146 LEU B CA 1
ATOM 5568 C C . LEU B 1 146 ? 17.531 4.242 15.828 1 94.31 146 LEU B C 1
ATOM 5570 O O . LEU B 1 146 ? 18.281 3.291 15.578 1 94.31 146 LEU B O 1
ATOM 5574 N N . TYR B 1 147 ? 17.094 4.52 17.031 1 92.75 147 TYR B N 1
ATOM 5575 C CA . TYR B 1 147 ? 17.5 3.662 18.141 1 92.75 147 TYR B CA 1
ATOM 5576 C C . TYR B 1 147 ? 16.328 3.393 19.062 1 92.75 147 TYR B C 1
ATOM 5578 O O . TYR B 1 147 ? 15.352 4.148 19.094 1 92.75 147 TYR B O 1
ATOM 5586 N N . SER B 1 148 ? 16.391 2.293 19.719 1 90.75 148 SER B N 1
ATOM 5587 C CA . SER B 1 148 ? 15.383 1.834 20.672 1 90.75 148 SER B CA 1
ATOM 5588 C C . SER B 1 148 ? 16.031 1.318 21.953 1 90.75 148 SER B C 1
ATOM 5590 O O . SER B 1 148 ? 17.266 1.353 22.094 1 90.75 148 SER B O 1
ATOM 5592 N N . ARG B 1 149 ? 15.211 0.916 22.844 1 89.62 149 ARG B N 1
ATOM 5593 C CA . ARG B 1 149 ? 15.742 0.316 24.078 1 89.62 149 ARG B CA 1
ATOM 5594 C C . ARG B 1 149 ? 16.516 -0.961 23.766 1 89.62 149 ARG B C 1
ATOM 5596 O O . ARG B 1 149 ? 17.5 -1.276 24.453 1 89.62 149 ARG B O 1
ATOM 5603 N N . ALA B 1 150 ? 16.094 -1.574 22.781 1 90.5 150 ALA B N 1
ATOM 5604 C CA . ALA B 1 150 ? 16.812 -2.783 22.375 1 90.5 150 ALA B CA 1
ATOM 5605 C C . ALA B 1 150 ? 18.203 -2.451 21.859 1 90.5 150 ALA B C 1
ATOM 5607 O O . ALA B 1 150 ? 19.172 -3.158 22.156 1 90.5 150 ALA B O 1
ATOM 5608 N N . VAL B 1 151 ? 18.25 -1.422 21.094 1 92.56 151 VAL B N 1
ATOM 5609 C CA . VAL B 1 151 ? 19.547 -0.986 20.578 1 92.56 151 VAL B CA 1
ATOM 5610 C C . VAL B 1 151 ? 20.453 -0.562 21.75 1 92.56 151 VAL B C 1
ATOM 5612 O O . VAL B 1 151 ? 21.641 -0.895 21.766 1 92.56 151 VAL B O 1
ATOM 5615 N N . TRP B 1 152 ? 19.828 0.11 22.625 1 93.19 152 TRP B N 1
ATOM 5616 C CA . TRP B 1 152 ? 20.562 0.531 23.797 1 93.19 152 TRP B CA 1
ATOM 5617 C C . TRP B 1 152 ? 21.125 -0.674 24.547 1 93.19 152 TRP B C 1
ATOM 5619 O O . TRP B 1 152 ? 22.297 -0.676 24.938 1 93.19 152 TRP B O 1
ATOM 5629 N N . ALA B 1 153 ? 20.312 -1.639 24.703 1 93.88 153 ALA B N 1
ATOM 5630 C CA . ALA B 1 153 ? 20.734 -2.867 25.375 1 93.88 153 ALA B CA 1
ATOM 5631 C C . ALA B 1 153 ? 21.859 -3.551 24.594 1 93.88 153 ALA B C 1
ATOM 5633 O O . ALA B 1 153 ? 22.781 -4.102 25.188 1 93.88 153 ALA B O 1
ATOM 5634 N N . GLY B 1 154 ? 21.719 -3.52 23.344 1 95.5 154 GLY B N 1
ATOM 5635 C CA . GLY B 1 154 ? 22.781 -4.07 22.5 1 95.5 154 GLY B CA 1
ATOM 5636 C C . GLY B 1 154 ? 24.109 -3.359 22.672 1 95.5 154 GLY B C 1
ATOM 5637 O O . GLY B 1 154 ? 25.156 -4.004 22.812 1 95.5 154 GLY B O 1
ATOM 5638 N N . LEU B 1 155 ? 24.094 -2.066 22.719 1 96.38 155 LEU B N 1
ATOM 5639 C CA . LEU B 1 155 ? 25.297 -1.27 22.875 1 96.38 155 LEU B CA 1
ATOM 5640 C C . LEU B 1 155 ? 25.938 -1.505 24.234 1 96.38 155 LEU B C 1
ATOM 5642 O O . LEU B 1 155 ? 27.156 -1.51 24.359 1 96.38 155 LEU B O 1
ATOM 5646 N N . LEU B 1 156 ? 25.125 -1.77 25.188 1 95.56 156 LEU B N 1
ATOM 5647 C CA . LEU B 1 156 ? 25.609 -2.023 26.547 1 95.56 156 LEU B CA 1
ATOM 5648 C C . LEU B 1 156 ? 26.328 -3.365 26.625 1 95.56 156 LEU B C 1
ATOM 5650 O O . LEU B 1 156 ? 27.125 -3.596 27.531 1 95.56 156 LEU B O 1
ATOM 5654 N N . SER B 1 157 ? 26.016 -4.219 25.688 1 95.25 157 SER B N 1
ATOM 5655 C CA . SER B 1 157 ? 26.609 -5.551 25.703 1 95.25 157 SER B CA 1
ATOM 5656 C C . SER B 1 157 ? 28.078 -5.508 25.25 1 95.25 157 SER B C 1
ATOM 5658 O O . SER B 1 157 ? 28.812 -6.477 25.453 1 95.25 157 SER B O 1
ATOM 5660 N N . VAL B 1 158 ? 28.453 -4.398 24.672 1 96.75 158 VAL B N 1
ATOM 5661 C CA . VAL B 1 158 ? 29.859 -4.234 24.266 1 96.75 158 VAL B CA 1
ATOM 5662 C C . VAL B 1 158 ? 30.688 -3.807 25.484 1 96.75 158 VAL B C 1
ATOM 5664 O O . VAL B 1 158 ? 30.297 -2.9 26.219 1 96.75 158 VAL B O 1
ATOM 5667 N N . GLU B 1 159 ? 31.828 -4.434 25.609 1 95.06 159 GLU B N 1
ATOM 5668 C CA . GLU B 1 159 ? 32.688 -4.145 26.766 1 95.06 159 GLU B CA 1
ATOM 5669 C C . GLU B 1 159 ? 33.281 -2.75 26.656 1 95.06 159 GLU B C 1
ATOM 5671 O O . GLU B 1 159 ? 33.688 -2.324 25.578 1 95.06 159 GLU B O 1
ATOM 5676 N N . GLU B 1 160 ? 33.406 -2.084 27.828 1 94.19 160 GLU B N 1
ATOM 5677 C CA . GLU B 1 160 ? 33.969 -0.743 27.859 1 94.19 160 GLU B CA 1
ATOM 5678 C C . GLU B 1 160 ? 35.406 -0.744 27.344 1 94.19 160 GLU B C 1
ATOM 5680 O O . GLU B 1 160 ? 36.219 -1.635 27.672 1 94.19 160 GLU B O 1
ATOM 5685 N N . GLY B 1 161 ? 35.656 0.221 26.484 1 93.19 161 GLY B N 1
ATOM 5686 C CA . GLY B 1 161 ? 37 0.363 25.953 1 93.19 161 GLY B CA 1
ATOM 5687 C C . GLY B 1 161 ? 37.25 -0.483 24.719 1 93.19 161 GLY B C 1
ATOM 5688 O O . GLY B 1 161 ? 38.375 -0.533 24.219 1 93.19 161 GLY B O 1
ATOM 5689 N N . HIS B 1 162 ? 36.25 -1.103 24.281 1 95.5 162 HIS B N 1
ATOM 5690 C CA . HIS B 1 162 ? 36.438 -1.988 23.125 1 95.5 162 HIS B CA 1
ATOM 5691 C C . HIS B 1 162 ? 35.625 -1.486 21.922 1 95.5 162 HIS B C 1
ATOM 5693 O O . HIS B 1 162 ? 34.688 -0.71 22.078 1 95.5 162 HIS B O 1
ATOM 5699 N N . ALA B 1 163 ? 36.094 -1.909 20.797 1 97.12 163 ALA B N 1
ATOM 5700 C CA . ALA B 1 163 ? 35.406 -1.679 19.531 1 97.12 163 ALA B CA 1
ATOM 5701 C C . ALA B 1 163 ? 35.094 -2.996 18.828 1 97.12 163 ALA B C 1
ATOM 5703 O O . ALA B 1 163 ? 35.906 -3.914 18.828 1 97.12 163 ALA B O 1
ATOM 5704 N N . VAL B 1 164 ? 33.906 -3.061 18.297 1 97.31 164 VAL B N 1
ATOM 5705 C CA . VAL B 1 164 ? 33.469 -4.305 17.672 1 97.31 164 VAL B CA 1
ATOM 5706 C C . VAL B 1 164 ? 32.875 -4.012 16.312 1 97.31 164 VAL B C 1
ATOM 5708 O O . VAL B 1 164 ? 32.281 -2.939 16.109 1 97.31 164 VAL B O 1
ATOM 5711 N N . ASP B 1 165 ? 33 -5.051 15.422 1 97.31 165 ASP B N 1
ATOM 5712 C CA . ASP B 1 165 ? 32.344 -4.941 14.117 1 97.31 165 ASP B CA 1
ATOM 5713 C C . ASP B 1 165 ? 30.828 -4.949 14.266 1 97.31 165 ASP B C 1
ATOM 5715 O O . ASP B 1 165 ? 30.297 -5.594 15.172 1 97.31 165 ASP B O 1
ATOM 5719 N N . ALA B 1 166 ? 30.203 -4.172 13.406 1 97.94 166 ALA B N 1
ATOM 5720 C CA . ALA B 1 166 ? 28.734 -4.105 13.398 1 97.94 166 ALA B CA 1
ATOM 5721 C C . ALA B 1 166 ? 28.203 -3.861 11.992 1 97.94 166 ALA B C 1
ATOM 5723 O O . ALA B 1 166 ? 28.984 -3.727 11.039 1 97.94 166 ALA B O 1
ATOM 5724 N N . GLU B 1 167 ? 26.906 -3.957 11.883 1 96.75 167 GLU B N 1
ATOM 5725 C CA . GLU B 1 167 ? 26.219 -3.703 10.625 1 96.75 167 GLU B CA 1
ATOM 5726 C C . GLU B 1 167 ? 25 -2.814 10.836 1 96.75 167 GLU B C 1
ATOM 5728 O O . GLU B 1 167 ? 24.25 -2.994 11.797 1 96.75 167 GLU B O 1
ATOM 5733 N N . LEU B 1 168 ? 24.906 -1.805 10.008 1 96.5 168 LEU B N 1
ATOM 5734 C CA . LEU B 1 168 ? 23.688 -1.004 9.961 1 96.5 168 LEU B CA 1
ATOM 5735 C C . LEU B 1 168 ? 22.875 -1.339 8.719 1 96.5 168 LEU B C 1
ATOM 5737 O O . LEU B 1 168 ? 23.406 -1.847 7.73 1 96.5 168 LEU B O 1
ATOM 5741 N N . GLN B 1 169 ? 21.578 -1.16 8.812 1 94.31 169 GLN B N 1
ATOM 5742 C CA . GLN B 1 169 ? 20.688 -1.148 7.656 1 94.31 169 GLN B CA 1
ATOM 5743 C C . GLN B 1 169 ? 20.094 0.241 7.43 1 94.31 169 GLN B C 1
ATOM 5745 O O . GLN B 1 169 ? 19.766 0.947 8.383 1 94.31 169 GLN B O 1
ATOM 5750 N N . GLU B 1 170 ? 19.984 0.621 6.18 1 94.31 170 GLU B N 1
ATOM 5751 C CA . GLU B 1 170 ? 19.531 1.971 5.863 1 94.31 170 GLU B CA 1
ATOM 5752 C C . GLU B 1 170 ? 18.5 1.956 4.738 1 94.31 170 GLU B C 1
ATOM 5754 O O . GLU B 1 170 ? 18.625 1.185 3.785 1 94.31 170 GLU B O 1
ATOM 5759 N N . HIS B 1 171 ? 17.484 2.738 4.918 1 92.75 171 HIS B N 1
ATOM 5760 C CA . HIS B 1 171 ? 16.547 3.043 3.844 1 92.75 171 HIS B CA 1
ATOM 5761 C C . HIS B 1 171 ? 16.594 4.52 3.469 1 92.75 171 HIS B C 1
ATOM 5763 O O . HIS B 1 171 ? 16.875 5.367 4.316 1 92.75 171 HIS B O 1
ATOM 5769 N N . HIS B 1 172 ? 16.406 4.797 2.25 1 91.69 172 HIS B N 1
ATOM 5770 C CA . HIS B 1 172 ? 16.25 6.156 1.748 1 91.69 172 HIS B CA 1
ATOM 5771 C C . HIS B 1 172 ? 14.844 6.383 1.198 1 91.69 172 HIS B C 1
ATOM 5773 O O . HIS B 1 172 ? 14.43 5.715 0.249 1 91.69 172 HIS B O 1
ATOM 5779 N N . LEU B 1 173 ? 14.102 7.285 1.786 1 92.88 173 LEU B N 1
ATOM 5780 C CA . LEU B 1 173 ? 12.742 7.602 1.374 1 92.88 173 LEU B CA 1
ATOM 5781 C C . LEU B 1 173 ? 12.422 9.07 1.644 1 92.88 173 LEU B C 1
ATOM 5783 O O . LEU B 1 173 ? 12.789 9.609 2.689 1 92.88 173 LEU B O 1
ATOM 5787 N N . ALA B 1 174 ? 11.789 9.727 0.708 1 91.38 174 ALA B N 1
ATOM 5788 C CA . ALA B 1 174 ? 11.312 11.102 0.839 1 91.38 174 ALA B CA 1
ATOM 5789 C C . ALA B 1 174 ? 12.461 12.039 1.205 1 91.38 174 ALA B C 1
ATOM 5791 O O . ALA B 1 174 ? 12.305 12.914 2.061 1 91.38 174 ALA B O 1
ATOM 5792 N N . GLY B 1 175 ? 13.617 11.719 0.709 1 88.94 175 GLY B N 1
ATOM 5793 C CA . GLY B 1 175 ? 14.758 12.609 0.856 1 88.94 175 GLY B CA 1
ATOM 5794 C C . GLY B 1 175 ? 15.508 12.398 2.156 1 88.94 175 GLY B C 1
ATOM 5795 O O . GLY B 1 175 ? 16.422 13.164 2.486 1 88.94 175 GLY B O 1
ATOM 5796 N N . VAL B 1 176 ? 15.148 11.438 2.922 1 93.94 176 VAL B N 1
ATOM 5797 C CA . VAL B 1 176 ? 15.773 11.18 4.215 1 93.94 176 VAL B CA 1
ATOM 5798 C C . VAL B 1 176 ? 16.422 9.797 4.219 1 93.94 176 VAL B C 1
ATOM 5800 O O . VAL B 1 176 ? 15.859 8.852 3.656 1 93.94 176 VAL B O 1
ATOM 5803 N N . TYR B 1 177 ? 17.609 9.688 4.793 1 94.56 177 TYR B N 1
ATOM 5804 C CA . TYR B 1 177 ? 18.281 8.422 5.051 1 94.56 177 TYR B CA 1
ATOM 5805 C C . TYR B 1 177 ? 18.125 8 6.508 1 94.56 177 TYR B C 1
ATOM 5807 O O . TYR B 1 177 ? 18.547 8.727 7.418 1 94.56 177 TYR B O 1
ATOM 5815 N N . ALA B 1 178 ? 17.5 6.906 6.703 1 94.88 178 ALA B N 1
ATOM 5816 C CA . ALA B 1 178 ? 17.312 6.398 8.055 1 94.88 178 ALA B CA 1
ATOM 5817 C C . ALA B 1 178 ? 18.078 5.094 8.266 1 94.88 178 ALA B C 1
ATOM 5819 O O . ALA B 1 178 ? 17.828 4.105 7.574 1 94.88 178 ALA B O 1
ATOM 5820 N N . ALA B 1 179 ? 18.984 5.09 9.219 1 95.31 179 ALA B N 1
ATOM 5821 C CA . ALA B 1 179 ? 19.797 3.918 9.516 1 95.31 179 ALA B CA 1
ATOM 5822 C C . ALA B 1 179 ? 19.469 3.352 10.891 1 95.31 179 ALA B C 1
ATOM 5824 O O . ALA B 1 179 ? 19.047 4.086 11.781 1 95.31 179 ALA B O 1
ATOM 5825 N N . GLN B 1 180 ? 19.641 2.092 11 1 94 180 GLN B N 1
ATOM 5826 C CA . GLN B 1 180 ? 19.484 1.42 12.289 1 94 180 GLN B CA 1
ATOM 5827 C C . GLN B 1 180 ? 20.484 0.291 12.453 1 94 180 GLN B C 1
ATOM 5829 O O . GLN B 1 180 ? 20.922 -0.31 11.469 1 94 180 GLN B O 1
ATOM 5834 N N . LEU B 1 181 ? 20.812 0.088 13.695 1 95.56 181 LEU B N 1
ATOM 5835 C CA . LEU B 1 181 ? 21.719 -1.016 14.008 1 95.56 181 LEU B CA 1
ATOM 5836 C C . LEU B 1 181 ? 21.047 -2.357 13.719 1 95.56 181 LEU B C 1
ATOM 5838 O O . LEU B 1 181 ? 19.938 -2.609 14.172 1 95.56 181 LEU B O 1
ATOM 5842 N N . ALA B 1 182 ? 21.75 -3.203 12.945 1 94.5 182 ALA B N 1
ATOM 5843 C CA . ALA B 1 182 ? 21.203 -4.504 12.57 1 94.5 182 ALA B CA 1
ATOM 5844 C C . ALA B 1 182 ? 21.859 -5.625 13.375 1 94.5 182 ALA B C 1
ATOM 5846 O O . ALA B 1 182 ? 21.188 -6.582 13.773 1 94.5 182 ALA B O 1
ATOM 5847 N N . ARG B 1 183 ? 23.125 -5.418 13.57 1 96.19 183 ARG B N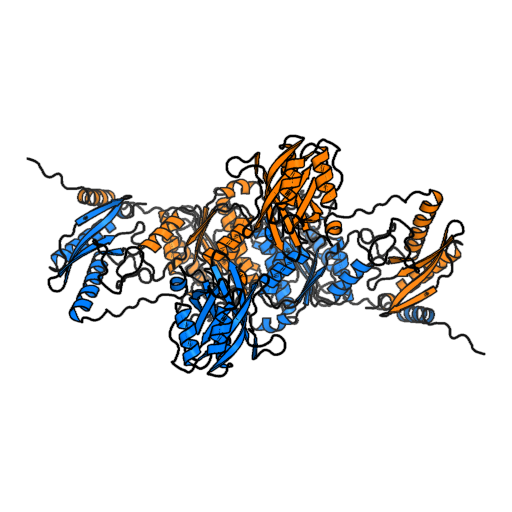 1
ATOM 5848 C CA . ARG B 1 183 ? 23.875 -6.461 14.258 1 96.19 183 ARG B CA 1
ATOM 5849 C C . ARG B 1 183 ? 25.156 -5.898 14.867 1 96.19 183 ARG B C 1
ATOM 5851 O O . ARG B 1 183 ? 25.734 -4.949 14.344 1 96.19 183 ARG B O 1
ATOM 5858 N N . ILE B 1 184 ? 25.516 -6.516 16.016 1 97.88 184 ILE B N 1
ATOM 5859 C CA . ILE B 1 184 ? 26.828 -6.277 16.625 1 97.88 184 ILE B CA 1
ATOM 5860 C C . ILE B 1 184 ? 27.625 -7.578 16.672 1 97.88 184 ILE B C 1
ATOM 5862 O O . ILE B 1 184 ? 27.109 -8.609 17.109 1 97.88 184 ILE B O 1
ATOM 5866 N N . GLY B 1 185 ? 28.859 -7.508 16.125 1 96.44 185 GLY B N 1
ATOM 5867 C CA . GLY B 1 185 ? 29.688 -8.703 16.078 1 96.44 185 GLY B CA 1
ATOM 5868 C C . GLY B 1 185 ? 29.656 -9.398 14.734 1 96.44 185 GLY B C 1
ATOM 5869 O O . GLY B 1 185 ? 29.062 -8.883 13.781 1 96.44 185 GLY B O 1
ATOM 5870 N N . PRO B 1 186 ? 30.281 -10.531 14.617 1 93 186 PRO B N 1
ATOM 5871 C CA . PRO B 1 186 ? 30.328 -11.266 13.352 1 93 186 PRO B CA 1
ATOM 5872 C C . PRO B 1 186 ? 29 -11.883 12.969 1 93 186 PRO B C 1
ATOM 5874 O O . PRO B 1 186 ? 28.156 -12.125 13.836 1 93 186 PRO B O 1
ATOM 5877 N N . THR B 1 187 ? 28.844 -12.109 11.695 1 90.81 187 THR B N 1
ATOM 5878 C CA . THR B 1 187 ? 27.594 -12.633 11.148 1 90.81 187 THR B CA 1
ATOM 5879 C C . THR B 1 187 ? 27.297 -14.016 11.719 1 90.81 187 THR B C 1
ATOM 5881 O O . THR B 1 187 ? 26.141 -14.336 12.016 1 90.81 187 THR B O 1
ATOM 5884 N N . GLU B 1 188 ? 28.328 -14.797 12.008 1 91.44 188 GLU B N 1
ATOM 5885 C CA . GLU B 1 188 ? 28.172 -16.188 12.414 1 91.44 188 GLU B CA 1
ATOM 5886 C C . GLU B 1 188 ? 27.812 -16.297 13.898 1 91.44 188 GLU B C 1
ATOM 5888 O O . GLU B 1 188 ? 27.078 -17.188 14.305 1 91.44 188 GLU B O 1
ATOM 5893 N N . GLU B 1 189 ? 28.406 -15.398 14.672 1 92.75 189 GLU B N 1
ATOM 5894 C CA . GLU B 1 189 ? 28.141 -15.391 16.109 1 92.75 189 GLU B CA 1
ATOM 5895 C C . GLU B 1 189 ? 27.969 -13.977 16.641 1 92.75 189 GLU B C 1
ATOM 5897 O O . GLU B 1 189 ? 28.828 -13.469 17.359 1 92.75 189 GLU B O 1
ATOM 5902 N N . PRO B 1 190 ? 26.828 -13.422 16.375 1 95.12 190 PRO B N 1
ATOM 5903 C CA . PRO B 1 190 ? 26.641 -12.031 16.781 1 95.12 190 PRO B CA 1
ATOM 5904 C C . PRO B 1 190 ? 26.484 -11.867 18.281 1 95.12 190 PRO B C 1
ATOM 5906 O O . PRO B 1 190 ? 25.906 -12.742 18.938 1 95.12 190 PRO B O 1
ATOM 5909 N N . ILE B 1 191 ? 27.016 -10.781 18.797 1 95.06 191 ILE B N 1
ATOM 5910 C CA . ILE B 1 191 ? 26.828 -10.375 20.188 1 95.06 191 ILE B CA 1
ATOM 5911 C C . ILE B 1 191 ? 25.375 -9.938 20.406 1 95.06 191 ILE B C 1
ATOM 5913 O O . ILE B 1 191 ? 24.812 -10.148 21.469 1 95.06 191 ILE B O 1
ATOM 5917 N N . TRP B 1 192 ? 24.875 -9.344 19.391 1 95.94 192 TRP B N 1
ATOM 5918 C CA . TRP B 1 192 ? 23.516 -8.797 19.406 1 95.94 192 TRP B CA 1
ATOM 5919 C C . TRP B 1 192 ? 22.938 -8.695 18 1 95.94 192 TRP B C 1
ATOM 5921 O O . TRP B 1 192 ? 23.672 -8.422 17.047 1 95.94 192 TRP B O 1
ATOM 5931 N N . GLN B 1 193 ? 21.641 -8.977 17.906 1 93.81 193 GLN B N 1
ATOM 5932 C CA . GLN B 1 193 ? 20.922 -8.828 16.641 1 93.81 193 GLN B CA 1
ATOM 5933 C C . GLN B 1 193 ? 19.594 -8.094 16.859 1 93.81 193 GLN B C 1
ATOM 5935 O O . GLN B 1 193 ? 18.891 -8.352 17.844 1 93.81 193 GLN B O 1
ATOM 5940 N N . GLU B 1 194 ? 19.328 -7.164 15.938 1 90.44 194 GLU B N 1
ATOM 5941 C CA . GLU B 1 194 ? 18.094 -6.391 16.047 1 90.44 194 GLU B CA 1
ATOM 5942 C C . GLU B 1 194 ? 16.859 -7.281 15.875 1 90.44 194 GLU B C 1
ATOM 5944 O O . GLU B 1 194 ? 16.719 -7.969 14.867 1 90.44 194 GLU B O 1
ATOM 5949 N N . PRO B 1 195 ? 16 -7.23 16.844 1 81.75 195 PRO B N 1
ATOM 5950 C CA . PRO B 1 195 ? 14.805 -8.07 16.734 1 81.75 195 PRO B CA 1
ATOM 5951 C C . PRO B 1 195 ? 13.836 -7.586 15.664 1 81.75 195 PRO B C 1
ATOM 5953 O O . PRO B 1 195 ? 13.102 -8.391 15.086 1 81.75 195 PRO B O 1
ATOM 5956 N N . ASN B 1 196 ? 13.742 -6.324 15.508 1 77.31 196 ASN B N 1
ATOM 5957 C CA . ASN B 1 196 ? 12.859 -5.742 14.508 1 77.31 196 ASN B CA 1
ATOM 5958 C C . ASN B 1 196 ? 13.625 -5.375 13.234 1 77.31 196 ASN B C 1
ATOM 5960 O O . ASN B 1 196 ? 14.109 -4.246 13.102 1 77.31 196 ASN B O 1
ATOM 5964 N N . ARG B 1 197 ? 13.703 -6.305 12.328 1 73.25 197 ARG B N 1
ATOM 5965 C CA . ARG B 1 197 ? 14.492 -6.078 11.125 1 73.25 197 ARG B CA 1
ATOM 5966 C C . ARG B 1 197 ? 13.742 -5.191 10.133 1 73.25 197 ARG B C 1
ATOM 5968 O O . ARG B 1 197 ? 12.508 -5.121 10.164 1 73.25 197 ARG B O 1
ATOM 5975 N N . ARG B 1 198 ? 14.562 -4.547 9.414 1 76.94 198 ARG B N 1
ATOM 5976 C CA . ARG B 1 198 ? 13.977 -3.732 8.359 1 76.94 198 ARG B CA 1
ATOM 5977 C C . ARG B 1 198 ? 13.5 -4.602 7.203 1 76.94 198 ARG B C 1
ATOM 5979 O O . ARG B 1 198 ? 13.914 -5.754 7.07 1 76.94 198 ARG B O 1
ATOM 5986 N N . GLY B 1 199 ? 12.383 -4.125 6.578 1 73.88 199 GLY B N 1
ATOM 5987 C CA . GLY B 1 199 ? 11.727 -4.84 5.496 1 73.88 199 GLY B CA 1
ATOM 5988 C C . GLY B 1 199 ? 12.547 -4.883 4.223 1 73.88 199 GLY B C 1
ATOM 5989 O O . GLY B 1 199 ? 13.766 -4.719 4.258 1 73.88 199 GLY B O 1
ATOM 5990 N N . TYR B 1 200 ? 12.055 -5.215 3.191 1 81.5 200 TYR B N 1
ATOM 5991 C CA . TYR B 1 200 ? 12.609 -5.395 1.855 1 81.5 200 TYR B CA 1
ATOM 5992 C C . TYR B 1 200 ? 13.242 -4.105 1.351 1 81.5 200 TYR B C 1
ATOM 5994 O O . TYR B 1 200 ? 12.703 -3.016 1.562 1 81.5 200 TYR B O 1
ATOM 6002 N N . GLY B 1 201 ? 14.484 -4.188 0.768 1 81.81 201 GLY B N 1
ATOM 6003 C CA . GLY B 1 201 ? 15.078 -3.074 0.043 1 81.81 201 GLY B CA 1
ATOM 6004 C C . GLY B 1 201 ? 16.062 -2.279 0.873 1 81.81 201 GLY B C 1
ATOM 6005 O O . GLY B 1 201 ? 16.547 -1.233 0.437 1 81.81 201 GLY B O 1
ATOM 6006 N N . ALA B 1 202 ? 16.422 -2.713 2.045 1 89.44 202 ALA B N 1
ATOM 6007 C CA . ALA B 1 202 ? 17.375 -1.997 2.875 1 89.44 202 ALA B CA 1
ATOM 6008 C C . ALA B 1 202 ? 18.812 -2.227 2.381 1 89.44 202 ALA B C 1
ATOM 6010 O O . ALA B 1 202 ? 19.141 -3.316 1.908 1 89.44 202 ALA B O 1
ATOM 6011 N N . THR B 1 203 ? 19.625 -1.249 2.518 1 91.62 203 THR B N 1
ATOM 6012 C CA . THR B 1 203 ? 21.047 -1.35 2.219 1 91.62 203 THR B CA 1
ATOM 6013 C C . THR B 1 203 ? 21.844 -1.672 3.48 1 91.62 203 THR B C 1
ATOM 6015 O O . THR B 1 203 ? 21.594 -1.104 4.543 1 91.62 203 THR B O 1
ATOM 6018 N N . SER B 1 204 ? 22.797 -2.564 3.312 1 93.62 204 SER B N 1
ATOM 6019 C CA . SER B 1 204 ? 23.656 -2.916 4.438 1 93.62 204 SER B CA 1
ATOM 6020 C C . SER B 1 204 ? 24.891 -2.037 4.477 1 93.62 204 SER B C 1
ATOM 6022 O O . SER B 1 204 ? 25.562 -1.84 3.453 1 93.62 204 SER B O 1
ATOM 6024 N N . LEU B 1 205 ? 25.219 -1.523 5.66 1 95.62 205 LEU B N 1
ATOM 6025 C CA . LEU B 1 205 ? 26.375 -0.669 5.852 1 95.62 205 LEU B CA 1
ATOM 6026 C C . LEU B 1 205 ? 27.328 -1.272 6.879 1 95.62 205 LEU B C 1
ATOM 6028 O O . LEU B 1 205 ? 26.891 -1.741 7.934 1 95.62 205 LEU B O 1
ATOM 6032 N N . LYS B 1 206 ? 28.609 -1.236 6.562 1 96.94 206 LYS B N 1
ATOM 6033 C CA . LYS B 1 206 ? 29.609 -1.657 7.535 1 96.94 206 LYS B CA 1
ATOM 6034 C C . LYS B 1 206 ? 29.75 -0.632 8.656 1 96.94 206 LYS B C 1
ATOM 6036 O O . LYS B 1 206 ? 29.719 0.576 8.406 1 96.94 206 LYS B O 1
ATOM 6041 N N . ALA B 1 207 ? 29.891 -1.193 9.883 1 98.12 207 ALA B N 1
ATOM 6042 C CA . ALA B 1 207 ? 29.969 -0.26 11 1 98.12 207 ALA B CA 1
ATOM 6043 C C . ALA B 1 207 ? 30.891 -0.8 12.102 1 98.12 207 ALA B C 1
ATOM 6045 O O . ALA B 1 207 ? 31.266 -1.973 12.078 1 98.12 207 ALA B O 1
ATOM 6046 N N . LYS B 1 208 ? 31.328 0.13 12.977 1 98 208 LYS B N 1
ATOM 6047 C CA . LYS B 1 208 ? 32 -0.177 14.234 1 98 208 LYS B CA 1
ATOM 6048 C C . LYS B 1 208 ? 31.219 0.394 15.422 1 98 208 LYS B C 1
ATOM 6050 O O . LYS B 1 208 ? 30.719 1.52 15.359 1 98 208 LYS B O 1
ATOM 6055 N N . VAL B 1 209 ? 31.109 -0.392 16.391 1 98.25 209 VAL B N 1
ATOM 6056 C CA . VAL B 1 209 ? 30.594 0.106 17.672 1 98.25 209 VAL B CA 1
ATOM 6057 C C . VAL B 1 209 ? 31.734 0.276 18.656 1 98.25 209 VAL B C 1
ATOM 6059 O O . VAL B 1 209 ? 32.5 -0.665 18.906 1 98.25 209 VAL B O 1
ATOM 6062 N N . VAL B 1 210 ? 31.812 1.46 19.188 1 97.38 210 VAL B N 1
ATOM 6063 C CA . VAL B 1 210 ? 32.875 1.769 20.156 1 97.38 210 VAL B CA 1
ATOM 6064 C C . VAL B 1 210 ? 32.25 2.074 21.516 1 97.38 210 VAL B C 1
ATOM 6066 O O . VAL B 1 210 ? 31.5 3.053 21.656 1 97.38 210 VAL B O 1
ATOM 6069 N N . ARG B 1 211 ? 32.562 1.311 22.422 1 96.88 211 ARG B N 1
ATOM 6070 C CA . ARG B 1 211 ? 32.125 1.548 23.797 1 96.88 211 ARG B CA 1
ATOM 6071 C C . ARG B 1 211 ? 33.156 2.328 24.594 1 96.88 211 ARG B C 1
ATOM 6073 O O . ARG B 1 211 ? 34.219 1.792 24.938 1 96.88 211 ARG B O 1
ATOM 6080 N N . LEU B 1 212 ? 32.719 3.498 24.906 1 95.19 212 LEU B N 1
ATOM 6081 C CA . LEU B 1 212 ? 33.625 4.371 25.688 1 95.19 212 LEU B CA 1
ATOM 6082 C C . LEU B 1 212 ? 33.312 4.266 27.172 1 95.19 212 LEU B C 1
ATOM 6084 O O . LEU B 1 212 ? 32.219 3.812 27.562 1 95.19 212 LEU B O 1
ATOM 6088 N N . PRO B 1 213 ? 34.312 4.68 28 1 92.06 213 PRO B N 1
ATOM 6089 C CA . PRO B 1 213 ? 34 4.738 29.438 1 92.06 213 PRO B CA 1
ATOM 6090 C C . PRO B 1 213 ? 32.875 5.719 29.766 1 92.06 213 PRO B C 1
ATOM 6092 O O . PRO B 1 213 ? 32.688 6.707 29.047 1 92.06 213 PRO B O 1
ATOM 6095 N N . GLU B 1 214 ? 32.25 5.441 30.859 1 87.06 214 GLU B N 1
ATOM 6096 C CA . GLU B 1 214 ? 31.094 6.23 31.234 1 87.06 214 GLU B CA 1
ATOM 6097 C C . GLU B 1 214 ? 31.453 7.707 31.391 1 87.06 214 GLU B C 1
ATOM 6099 O O . GLU B 1 214 ? 32.438 8.055 32.031 1 87.06 214 GLU B O 1
ATOM 6104 N N . GLY B 1 215 ? 30.734 8.531 30.75 1 78.62 215 GLY B N 1
ATOM 6105 C CA . GLY B 1 215 ? 30.891 9.969 30.891 1 78.62 215 GLY B CA 1
ATOM 6106 C C . GLY B 1 215 ? 31.938 10.547 29.953 1 78.62 215 GLY B C 1
ATOM 6107 O O . GLY B 1 215 ? 32.188 11.758 29.969 1 78.62 215 GLY B O 1
ATOM 6108 N N . ALA B 1 216 ? 32.594 9.719 29.188 1 72.88 216 ALA B N 1
ATOM 6109 C CA . ALA B 1 216 ? 33.688 10.148 28.328 1 72.88 216 ALA B CA 1
ATOM 6110 C C . ALA B 1 216 ? 33.156 10.938 27.125 1 72.88 216 ALA B C 1
ATOM 6112 O O . ALA B 1 216 ? 33.906 11.656 26.469 1 72.88 216 ALA B O 1
ATOM 6113 N N . ALA B 1 217 ? 31.906 10.648 26.75 1 64.75 217 ALA B N 1
ATOM 6114 C CA . ALA B 1 217 ? 31.562 10.938 25.359 1 64.75 217 ALA B CA 1
ATOM 6115 C C . ALA B 1 217 ? 31.406 12.438 25.141 1 64.75 217 ALA B C 1
ATOM 6117 O O . ALA B 1 217 ? 30.703 13.117 25.891 1 64.75 217 ALA B O 1
ATOM 6118 N N . VAL B 1 218 ? 32.375 13 24.344 1 71.12 218 VAL B N 1
ATOM 6119 C CA . VAL B 1 218 ? 32.344 14.297 23.672 1 71.12 218 VAL B CA 1
ATOM 6120 C C . VAL B 1 218 ? 31.797 14.133 22.266 1 71.12 218 VAL B C 1
ATOM 6122 O O . VAL B 1 218 ? 32.031 13.102 21.625 1 71.12 218 VAL B O 1
ATOM 6125 N N . LYS B 1 219 ? 30.969 15.008 21.859 1 86.19 219 LYS B N 1
ATOM 6126 C CA . LYS B 1 219 ? 30.422 15.016 20.5 1 86.19 219 LYS B CA 1
ATOM 6127 C C . LYS B 1 219 ? 31.5 15.352 19.484 1 86.19 219 LYS B C 1
ATOM 6129 O O . LYS B 1 219 ? 32.125 16.422 19.547 1 86.19 219 LYS B O 1
ATOM 6134 N N . CYS B 1 220 ? 31.844 14.344 18.672 1 91.88 220 CYS B N 1
ATOM 6135 C CA . CYS B 1 220 ? 32.812 14.547 17.594 1 91.88 220 CYS B CA 1
ATOM 6136 C C . CYS B 1 220 ? 32.156 15.18 16.375 1 91.88 220 CYS B C 1
ATOM 6138 O O . CYS B 1 220 ? 31.125 14.68 15.891 1 91.88 220 CYS B O 1
ATOM 6140 N N . ARG B 1 221 ? 32.75 16.25 15.836 1 91.19 221 ARG B N 1
ATOM 6141 C CA . ARG B 1 221 ? 32.188 16.922 14.68 1 91.19 221 ARG B CA 1
ATOM 6142 C C . ARG B 1 221 ? 33.125 16.828 13.477 1 91.19 221 ARG B C 1
ATOM 6144 O O . ARG B 1 221 ? 32.719 17.094 12.344 1 91.19 221 ARG B O 1
ATOM 6151 N N . ALA B 1 222 ? 34.375 16.406 13.773 1 93 222 ALA B N 1
ATOM 6152 C CA . ALA B 1 222 ? 35.375 16.281 12.719 1 93 222 ALA B CA 1
ATOM 6153 C C . ALA B 1 222 ? 36.188 14.992 12.875 1 93 222 ALA B C 1
ATOM 6155 O O . ALA B 1 222 ? 36.219 14.398 13.961 1 93 222 ALA B O 1
ATOM 6156 N N . VAL B 1 223 ? 36.812 14.648 11.797 1 95.88 223 VAL B N 1
ATOM 6157 C CA . VAL B 1 223 ? 37.562 13.406 11.773 1 95.88 223 VAL B CA 1
ATOM 6158 C C . VAL B 1 223 ? 38.688 13.469 12.805 1 95.88 223 VAL B C 1
ATOM 6160 O O . VAL B 1 223 ? 38.938 12.5 13.523 1 95.88 223 VAL B O 1
ATOM 6163 N N . ASP B 1 224 ? 39.281 14.586 12.93 1 94.75 224 ASP B N 1
ATOM 6164 C CA . ASP B 1 224 ? 40.406 14.742 13.852 1 94.75 224 ASP B CA 1
ATOM 6165 C C . ASP B 1 224 ? 39.969 14.562 15.297 1 94.75 224 ASP B C 1
ATOM 6167 O O . ASP B 1 224 ? 40.719 14.031 16.125 1 94.75 224 ASP B O 1
ATOM 6171 N N . GLU B 1 225 ? 38.812 15.016 15.523 1 95.31 225 GLU B N 1
ATOM 6172 C CA . GLU B 1 225 ? 38.281 14.867 16.875 1 95.31 225 GLU B CA 1
ATOM 6173 C C . GLU B 1 225 ? 38.031 13.398 17.203 1 95.31 225 GLU B C 1
ATOM 6175 O O . GLU B 1 225 ? 38.281 12.961 18.328 1 95.31 225 GLU B O 1
ATOM 6180 N N . LEU B 1 226 ? 37.5 12.734 16.234 1 96.06 226 LEU B N 1
ATOM 6181 C CA . LEU B 1 226 ? 37.281 11.312 16.438 1 96.06 226 LEU B CA 1
ATOM 6182 C C . LEU B 1 226 ? 38.562 10.555 16.656 1 96.06 226 LEU B C 1
ATOM 6184 O O . LEU B 1 226 ? 38.656 9.719 17.547 1 96.06 226 LEU B O 1
ATOM 6188 N N . VAL B 1 227 ? 39.531 10.859 15.859 1 96.44 227 VAL B N 1
ATOM 6189 C CA . VAL B 1 227 ? 40.844 10.219 15.969 1 96.44 227 VAL B CA 1
ATOM 6190 C C . VAL B 1 227 ? 41.438 10.477 17.344 1 96.44 227 VAL B C 1
ATOM 6192 O O . VAL B 1 227 ? 41.938 9.555 18.016 1 96.44 227 VAL B O 1
ATOM 6195 N N . ALA B 1 228 ? 41.375 11.734 17.766 1 95.38 228 ALA B N 1
ATOM 6196 C CA . ALA B 1 228 ? 41.906 12.117 19.078 1 95.38 228 ALA B CA 1
ATOM 6197 C C . ALA B 1 228 ? 41.219 11.375 20.203 1 95.38 228 ALA B C 1
ATOM 6199 O O . ALA B 1 228 ? 41.844 10.93 21.156 1 95.38 228 ALA B O 1
ATOM 6200 N N . LEU B 1 229 ? 39.938 11.32 20.031 1 95.12 229 LEU B N 1
ATOM 6201 C CA . LEU B 1 229 ? 39.125 10.641 21.031 1 95.12 229 LEU B CA 1
ATOM 6202 C C . LEU B 1 229 ? 39.531 9.164 21.141 1 95.12 229 LEU B C 1
ATOM 6204 O O . LEU B 1 229 ? 39.719 8.641 22.234 1 95.12 229 LEU B O 1
ATOM 6208 N N . LEU B 1 230 ? 39.625 8.516 20.031 1 95.94 230 LEU B N 1
ATOM 6209 C CA . LEU B 1 230 ? 39.969 7.094 20 1 95.94 230 LEU B CA 1
ATOM 6210 C C . LEU B 1 230 ? 41.375 6.852 20.547 1 95.94 230 LEU B C 1
ATOM 6212 O O . LEU B 1 230 ? 41.594 5.887 21.281 1 95.94 230 LEU B O 1
ATOM 6216 N N . GLU B 1 231 ? 42.25 7.691 20.25 1 95.31 231 GLU B N 1
ATOM 6217 C CA . GLU B 1 231 ? 43.594 7.578 20.75 1 95.31 231 GLU B CA 1
ATOM 6218 C C . GLU B 1 231 ? 43.656 7.727 22.281 1 95.31 231 GLU B C 1
ATOM 6220 O O . GLU B 1 231 ? 44.406 7.023 22.953 1 95.31 231 GLU B O 1
ATOM 6225 N N . GLN B 1 232 ? 42.875 8.656 22.703 1 93.69 232 GLN B N 1
ATOM 6226 C CA . GLN B 1 232 ? 42.812 8.906 24.125 1 93.69 232 GLN B CA 1
ATOM 6227 C C . GLN B 1 232 ? 42.438 7.648 24.891 1 93.69 232 GLN B C 1
ATOM 6229 O O . GLN B 1 232 ? 42.875 7.438 26.031 1 93.69 232 GLN B O 1
ATOM 6234 N N . PHE B 1 233 ? 41.719 6.789 24.266 1 93.38 233 PHE B N 1
ATOM 6235 C CA . PHE B 1 233 ? 41.219 5.629 24.984 1 93.38 233 PHE B CA 1
ATOM 6236 C C . PHE B 1 233 ? 41.875 4.348 24.469 1 93.38 233 PHE B C 1
ATOM 6238 O O . PHE B 1 233 ? 41.281 3.266 24.578 1 93.38 233 PHE B O 1
ATOM 6245 N N . GLY B 1 234 ? 42.969 4.461 23.844 1 93.94 234 GLY B N 1
ATOM 6246 C CA . GLY B 1 234 ? 43.781 3.316 23.469 1 93.94 234 GLY B CA 1
ATOM 6247 C C . GLY B 1 234 ? 43.312 2.625 22.203 1 93.94 234 GLY B C 1
ATOM 6248 O O . GLY B 1 234 ? 43.656 1.462 21.969 1 93.94 234 GLY B O 1
ATOM 6249 N N . LEU B 1 235 ? 42.531 3.307 21.422 1 96.25 235 LEU B N 1
ATOM 6250 C CA . LEU B 1 235 ? 42 2.732 20.203 1 96.25 235 LEU B CA 1
ATOM 6251 C C . LEU B 1 235 ? 42.625 3.408 18.969 1 96.25 235 LEU B C 1
ATOM 6253 O O . LEU B 1 235 ? 41.938 3.654 17.984 1 96.25 235 LEU B O 1
ATOM 6257 N N . GLY B 1 236 ? 43.812 3.73 19.078 1 96.19 236 GLY B N 1
ATOM 6258 C CA . GLY B 1 236 ? 44.531 4.414 18.016 1 96.19 236 GLY B CA 1
ATOM 6259 C C . GLY B 1 236 ? 44.625 3.605 16.734 1 96.19 236 GLY B C 1
ATOM 6260 O O . GLY B 1 236 ? 44.562 4.168 15.633 1 96.19 236 GLY B O 1
ATOM 6261 N N . GLU B 1 237 ? 44.812 2.305 16.875 1 96.94 237 GLU B N 1
ATOM 6262 C CA . GLU B 1 237 ? 44.844 1.451 15.688 1 96.94 237 GLU B CA 1
ATOM 6263 C C . GLU B 1 237 ? 43.531 1.518 14.922 1 96.94 237 GLU B C 1
ATOM 6265 O O . GLU B 1 237 ? 43.531 1.562 13.688 1 96.94 237 GLU B O 1
ATOM 6270 N N . LEU B 1 238 ? 42.469 1.48 15.664 1 97.12 238 LEU B N 1
ATOM 6271 C CA . LEU B 1 238 ? 41.156 1.61 15.039 1 97.12 238 LEU B CA 1
ATOM 6272 C C . LEU B 1 238 ? 41.031 2.943 14.305 1 97.12 238 LEU B C 1
ATOM 6274 O O . LEU B 1 238 ? 40.5 3.002 13.203 1 97.12 238 LEU B O 1
ATOM 6278 N N . ALA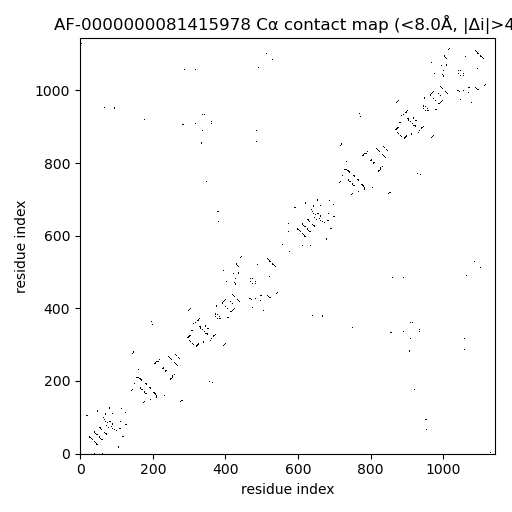 B 1 239 ? 41.469 3.986 14.93 1 97.19 239 ALA B N 1
ATOM 6279 C CA . ALA B 1 239 ? 41.438 5.309 14.312 1 97.19 239 ALA B CA 1
ATOM 6280 C C . ALA B 1 239 ? 42.156 5.305 12.961 1 97.19 239 ALA B C 1
ATOM 6282 O O . ALA B 1 239 ? 41.625 5.848 11.984 1 97.19 239 ALA B O 1
ATOM 6283 N N . SER B 1 240 ? 43.281 4.66 12.984 1 96.88 240 SER B N 1
ATOM 6284 C CA . SER B 1 240 ? 44.062 4.562 11.75 1 96.88 240 SER B CA 1
ATOM 6285 C C . SER B 1 240 ? 43.312 3.756 10.688 1 96.88 240 SER B C 1
ATOM 6287 O O . SER B 1 240 ? 43.281 4.133 9.516 1 96.88 240 SER B O 1
ATOM 6289 N N . ASP B 1 241 ? 42.812 2.682 11.094 1 97.19 241 ASP B N 1
ATOM 6290 C CA . ASP B 1 241 ? 42.031 1.824 10.18 1 97.19 241 ASP B CA 1
ATOM 6291 C C . ASP B 1 241 ? 40.875 2.574 9.57 1 97.19 241 ASP B C 1
ATOM 6293 O O . ASP B 1 241 ? 40.594 2.447 8.367 1 97.19 241 ASP B O 1
ATOM 6297 N N . LEU B 1 242 ? 40.156 3.338 10.383 1 97.31 242 LEU B N 1
ATOM 6298 C CA . LEU B 1 242 ? 38.969 4.074 9.938 1 97.31 242 LEU B CA 1
ATOM 6299 C C . LEU B 1 242 ? 39.344 5.133 8.906 1 97.31 242 LEU B C 1
ATOM 6301 O O . LEU B 1 242 ? 38.656 5.297 7.895 1 97.31 242 LEU B O 1
ATOM 6305 N N . VAL B 1 243 ? 40.406 5.773 9.141 1 96.81 243 VAL B N 1
ATOM 6306 C CA . VAL B 1 243 ? 40.844 6.848 8.258 1 96.81 243 VAL B CA 1
ATOM 6307 C C . VAL B 1 243 ? 41.312 6.266 6.926 1 96.81 243 VAL B C 1
ATOM 6309 O O . VAL B 1 243 ? 41.125 6.887 5.875 1 96.81 243 VAL B O 1
ATOM 6312 N N . GLN B 1 244 ? 41.781 5.02 6.988 1 96 244 GLN B N 1
ATOM 6313 C CA . GLN B 1 244 ? 42.344 4.418 5.793 1 96 244 GLN B CA 1
ATOM 6314 C C . GLN B 1 244 ? 41.344 3.551 5.062 1 96 244 GLN B C 1
ATOM 6316 O O . GLN B 1 244 ? 41.625 3.039 3.975 1 96 244 GLN B O 1
ATOM 6321 N N . GLU B 1 245 ? 40.219 3.428 5.664 1 95 245 GLU B N 1
ATOM 6322 C CA . GLU B 1 245 ? 39.156 2.66 5.004 1 95 245 GLU B CA 1
ATOM 6323 C C . GLU B 1 245 ? 38.781 3.291 3.672 1 95 245 GLU B C 1
ATOM 6325 O O . GLU B 1 245 ? 38.406 4.465 3.619 1 95 245 GLU B O 1
ATOM 6330 N N . PRO B 1 246 ? 38.812 2.539 2.617 1 93.62 246 PRO B N 1
ATOM 6331 C CA . PRO B 1 246 ? 38.562 3.133 1.301 1 93.62 246 PRO B CA 1
ATOM 6332 C C . PRO B 1 246 ? 37.094 3.457 1.067 1 93.62 246 PRO B C 1
ATOM 6334 O O . PRO B 1 246 ? 36.781 4.289 0.219 1 93.62 246 PRO B O 1
ATOM 6337 N N . SER B 1 247 ? 36.281 2.744 1.715 1 94.06 247 SER B N 1
ATOM 6338 C CA . SER B 1 247 ? 34.844 2.922 1.508 1 94.06 247 SER B CA 1
ATOM 6339 C C . SER B 1 247 ? 34.188 3.568 2.723 1 94.06 247 SER B C 1
ATOM 6341 O O . SER B 1 247 ? 34.844 3.832 3.727 1 94.06 247 SER B O 1
ATOM 6343 N N . GLU B 1 248 ? 32.938 3.885 2.533 1 95.06 248 GLU B N 1
ATOM 6344 C CA . GLU B 1 248 ? 32.125 4.422 3.623 1 95.06 248 GLU B CA 1
ATOM 6345 C C . GLU B 1 248 ? 32.062 3.445 4.797 1 95.06 248 GLU B C 1
ATOM 6347 O O . GLU B 1 248 ? 31.984 2.232 4.598 1 95.06 248 GLU B O 1
ATOM 6352 N N . ILE B 1 249 ? 32.188 4.047 6.012 1 97.44 249 ILE B N 1
ATOM 6353 C CA . ILE B 1 249 ? 32.062 3.225 7.211 1 97.44 249 ILE B CA 1
ATOM 6354 C C . ILE B 1 249 ? 31.359 4.02 8.312 1 97.44 249 ILE B C 1
ATOM 6356 O O . ILE B 1 249 ? 31.578 5.223 8.453 1 97.44 249 ILE B O 1
ATOM 6360 N N . GLU B 1 250 ? 30.5 3.334 9.062 1 98 250 GLU B N 1
ATOM 6361 C CA . GLU B 1 250 ? 29.766 3.965 10.156 1 98 250 GLU B CA 1
ATOM 6362 C C . GLU B 1 250 ? 30.422 3.672 11.5 1 98 250 GLU B C 1
ATOM 6364 O O . GLU B 1 250 ? 31 2.598 11.703 1 98 250 GLU B O 1
ATOM 6369 N N . VAL B 1 251 ? 30.328 4.652 12.391 1 97.94 251 VAL B N 1
ATOM 6370 C CA . VAL B 1 251 ? 30.875 4.484 13.734 1 97.94 251 VAL B CA 1
ATOM 6371 C C . VAL B 1 251 ? 29.828 4.902 14.773 1 97.94 251 VAL B C 1
ATOM 6373 O O . VAL B 1 251 ? 29.359 6.039 14.758 1 97.94 251 VAL B O 1
ATOM 6376 N N . ILE B 1 252 ? 29.531 4.043 15.641 1 98 252 ILE B N 1
ATOM 6377 C CA . ILE B 1 252 ? 28.625 4.344 16.75 1 98 252 ILE B CA 1
ATOM 6378 C C . ILE B 1 252 ? 29.438 4.461 18.047 1 98 252 ILE B C 1
ATOM 6380 O O . ILE B 1 252 ? 30.031 3.48 18.5 1 98 252 ILE B O 1
ATOM 6384 N N . LEU B 1 253 ? 29.406 5.629 18.594 1 96.94 253 LEU B N 1
ATOM 6385 C CA . LEU B 1 253 ? 30.031 5.879 19.875 1 96.94 253 LEU B CA 1
ATOM 6386 C C . LEU B 1 253 ? 29.016 5.793 21 1 96.94 253 LEU B C 1
ATOM 6388 O O . LEU B 1 253 ? 27.938 6.395 20.922 1 96.94 253 LEU B O 1
ATOM 6392 N N . PHE B 1 254 ? 29.359 5.055 22.031 1 96.19 254 PHE B N 1
ATOM 6393 C CA . PHE B 1 254 ? 28.453 4.895 23.156 1 96.19 254 PHE B CA 1
ATOM 6394 C C . PHE B 1 254 ? 29.203 4.922 24.469 1 96.19 254 PHE B C 1
ATOM 6396 O O . PHE B 1 254 ? 30.141 4.148 24.672 1 96.19 254 PHE B O 1
ATOM 6403 N N . ASP B 1 255 ? 28.734 5.727 25.391 1 94.81 255 ASP B N 1
ATOM 6404 C CA . ASP B 1 255 ? 29.453 5.844 26.656 1 94.81 255 ASP B CA 1
ATOM 6405 C C . ASP B 1 255 ? 28.594 5.336 27.812 1 94.81 255 ASP B C 1
ATOM 6407 O O . ASP B 1 255 ? 28.875 5.645 28.969 1 94.81 255 ASP B O 1
ATOM 6411 N N . GLY B 1 256 ? 27.469 4.699 27.469 1 91.44 256 GLY B N 1
ATOM 6412 C CA . GLY B 1 256 ? 26.562 4.188 28.5 1 91.44 256 GLY B CA 1
ATOM 6413 C C . GLY B 1 256 ? 25.391 5.098 28.766 1 91.44 256 GLY B C 1
ATOM 6414 O O . GLY B 1 256 ? 24.375 4.664 29.312 1 91.44 256 GLY B O 1
ATOM 6415 N N . GLN B 1 257 ? 25.531 6.352 28.359 1 90.94 257 GLN B N 1
ATOM 6416 C CA . GLN B 1 257 ? 24.484 7.324 28.641 1 90.94 257 GLN B CA 1
ATOM 6417 C C . GLN B 1 257 ? 24.047 8.047 27.359 1 90.94 257 GLN B C 1
ATOM 6419 O O . GLN B 1 257 ? 22.938 8.555 27.281 1 90.94 257 GLN B O 1
ATOM 6424 N N . SER B 1 258 ? 25 8.125 26.484 1 92.38 258 SER B N 1
ATOM 6425 C CA . SER B 1 258 ? 24.719 8.852 25.25 1 92.38 258 SER B CA 1
ATOM 6426 C C . SER B 1 258 ? 25.25 8.094 24.031 1 92.38 258 SER B C 1
ATOM 6428 O O . SER B 1 258 ? 26.219 7.352 24.141 1 92.38 258 SER B O 1
ATOM 6430 N N . ILE B 1 259 ? 24.547 8.312 22.906 1 94.94 259 ILE B N 1
ATOM 6431 C CA . ILE B 1 259 ? 24.906 7.691 21.641 1 94.94 259 ILE B CA 1
ATOM 6432 C C . ILE B 1 259 ? 25.281 8.773 20.625 1 94.94 259 ILE B C 1
ATOM 6434 O O . ILE B 1 259 ? 24.641 9.82 20.562 1 94.94 259 ILE B O 1
ATOM 6438 N N . GLN B 1 260 ? 26.328 8.578 19.953 1 96.38 260 GLN B N 1
ATOM 6439 C CA . GLN B 1 260 ? 26.609 9.352 18.75 1 96.38 260 GLN B CA 1
ATOM 6440 C C . GLN B 1 260 ? 26.859 8.43 17.547 1 96.38 260 GLN B C 1
ATOM 6442 O O . GLN B 1 260 ? 27.688 7.527 17.625 1 96.38 260 GLN B O 1
ATOM 6447 N N . ALA B 1 261 ? 26.109 8.602 16.516 1 96.94 261 ALA B N 1
ATOM 6448 C CA . ALA B 1 261 ? 26.266 7.844 15.273 1 96.94 261 ALA B CA 1
ATOM 6449 C C . ALA B 1 261 ? 26.922 8.695 14.188 1 96.94 261 ALA B C 1
ATOM 6451 O O . ALA B 1 261 ? 26.469 9.805 13.906 1 96.94 261 ALA B O 1
ATOM 6452 N N . LEU B 1 262 ? 27.938 8.141 13.586 1 97 262 LEU B N 1
ATOM 6453 C CA . LEU B 1 262 ? 28.766 8.898 12.641 1 97 262 LEU B CA 1
ATOM 6454 C C . LEU B 1 262 ? 28.922 8.133 11.328 1 97 262 LEU B C 1
ATOM 6456 O O . LEU B 1 262 ? 29.047 6.906 11.328 1 97 262 LEU B O 1
ATOM 6460 N N . MET B 1 263 ? 28.953 8.875 10.281 1 96.81 263 MET B N 1
ATOM 6461 C CA . MET B 1 263 ? 29.281 8.359 8.953 1 96.81 263 MET B CA 1
ATOM 6462 C C . MET B 1 263 ? 30.609 8.914 8.469 1 96.81 263 MET B C 1
ATOM 6464 O O . MET B 1 263 ? 30.812 10.133 8.438 1 96.81 263 MET B O 1
ATOM 6468 N N . MET B 1 264 ? 31.516 8.078 8.133 1 96.31 264 MET B N 1
ATOM 6469 C CA . MET B 1 264 ? 32.781 8.484 7.539 1 96.31 264 MET B CA 1
ATOM 6470 C C . MET B 1 264 ? 32.781 8.211 6.039 1 96.31 264 MET B C 1
ATOM 6472 O O . MET B 1 264 ? 32.75 7.059 5.609 1 96.31 264 MET B O 1
ATOM 6476 N N . LEU B 1 265 ? 32.812 9.211 5.34 1 94.56 265 LEU B N 1
ATOM 6477 C CA . LEU B 1 265 ? 32.75 9.133 3.883 1 94.56 265 LEU B CA 1
ATOM 6478 C C . LEU B 1 265 ? 34.062 9.609 3.268 1 94.56 265 LEU B C 1
ATOM 6480 O O . LEU B 1 265 ? 34.812 10.367 3.895 1 94.56 265 LEU B O 1
ATOM 6484 N N . GLY B 1 266 ? 34.312 9.133 2.02 1 91.06 266 GLY B N 1
ATOM 6485 C CA . GLY B 1 266 ? 35.469 9.578 1.297 1 91.06 266 GLY B CA 1
ATOM 6486 C C . GLY B 1 266 ? 36.5 8.469 1.06 1 91.06 266 GLY B C 1
ATOM 6487 O O . GLY B 1 266 ? 36.25 7.32 1.44 1 91.06 266 GLY B O 1
ATOM 6488 N N . GLN B 1 267 ? 37.656 8.891 0.529 1 92.19 267 GLN B N 1
ATOM 6489 C CA . GLN B 1 267 ? 38.719 7.934 0.211 1 92.19 267 GLN B CA 1
ATOM 6490 C C . GLN B 1 267 ? 39.688 7.77 1.379 1 92.19 267 GLN B C 1
ATOM 6492 O O . GLN B 1 267 ? 39.625 8.539 2.342 1 92.19 267 GLN B O 1
ATOM 6497 N N . ALA B 1 268 ? 40.531 6.762 1.137 1 93.75 268 ALA B N 1
ATOM 6498 C CA . ALA B 1 268 ? 41.531 6.5 2.166 1 93.75 268 ALA B CA 1
ATOM 6499 C C . ALA B 1 268 ? 42.406 7.73 2.406 1 93.75 268 ALA B C 1
ATOM 6501 O O . ALA B 1 268 ? 42.969 8.297 1.463 1 93.75 268 ALA B O 1
ATOM 6502 N N . GLY B 1 269 ? 42.438 8.141 3.588 1 92.94 269 GLY B N 1
ATOM 6503 C CA . GLY B 1 269 ? 43.281 9.258 3.963 1 92.94 269 GLY B CA 1
ATOM 6504 C C . GLY B 1 269 ? 42.594 10.602 3.834 1 92.94 269 GLY B C 1
ATOM 6505 O O . GLY B 1 269 ? 43.125 11.633 4.254 1 92.94 269 GLY B O 1
ATOM 6506 N N . ALA B 1 270 ? 41.469 10.594 3.199 1 93.38 270 ALA B N 1
ATOM 6507 C CA . ALA B 1 270 ? 40.719 11.828 3.002 1 93.38 270 ALA B CA 1
ATOM 6508 C C . ALA B 1 270 ? 39.25 11.641 3.348 1 93.38 270 ALA B C 1
ATOM 6510 O O . ALA B 1 270 ? 38.375 11.727 2.473 1 93.38 270 ALA B O 1
ATOM 6511 N N . LYS B 1 271 ? 39 11.602 4.672 1 94.25 271 LYS B N 1
ATOM 6512 C CA . LYS B 1 271 ? 37.625 11.289 5.129 1 94.25 271 LYS B CA 1
ATOM 6513 C C . LYS B 1 271 ? 36.906 12.547 5.594 1 94.25 271 LYS B C 1
ATOM 6515 O O . LYS B 1 271 ? 37.531 13.516 6.012 1 94.25 271 LYS B O 1
ATOM 6520 N N . THR B 1 272 ? 35.656 12.5 5.406 1 94.88 272 THR B N 1
ATOM 6521 C CA . THR B 1 272 ? 34.75 13.484 5.992 1 94.88 272 THR B CA 1
ATOM 6522 C C . THR B 1 272 ? 33.75 12.82 6.941 1 94.88 272 THR B C 1
ATOM 6524 O O . THR B 1 272 ? 33.375 11.664 6.73 1 94.88 272 THR B O 1
ATOM 6527 N N . LEU B 1 273 ? 33.375 13.609 7.957 1 94.31 273 LEU B N 1
ATOM 6528 C CA . LEU B 1 273 ? 32.5 13.07 8.992 1 94.31 273 LEU B CA 1
ATOM 6529 C C . LEU B 1 273 ? 31.125 13.703 8.914 1 94.31 273 LEU B C 1
ATOM 6531 O O . LEU B 1 273 ? 31 14.93 8.844 1 94.31 273 LEU B O 1
ATOM 6535 N N . ILE B 1 274 ? 30.078 12.867 8.867 1 94.31 274 ILE B N 1
ATOM 6536 C CA . ILE B 1 274 ? 28.688 13.328 8.93 1 94.31 274 ILE B CA 1
ATOM 6537 C C . ILE B 1 274 ? 28.016 12.75 10.172 1 94.31 274 ILE B C 1
ATOM 6539 O O . ILE B 1 274 ? 28.109 11.547 10.438 1 94.31 274 ILE B O 1
ATOM 6543 N N . ASN B 1 275 ? 27.359 13.562 10.961 1 94.06 275 ASN B N 1
ATOM 6544 C CA . ASN B 1 275 ? 26.641 13.133 12.148 1 94.06 275 ASN B CA 1
ATOM 6545 C C . ASN B 1 275 ? 25.203 12.766 11.836 1 94.06 275 ASN B C 1
ATOM 6547 O O . ASN B 1 275 ? 24.484 13.539 11.18 1 94.06 275 ASN B O 1
ATOM 6551 N N . TYR B 1 276 ? 24.781 11.633 12.336 1 95.38 276 TYR B N 1
ATOM 6552 C CA . TYR B 1 276 ? 23.359 11.305 12.273 1 95.38 276 TYR B CA 1
ATOM 6553 C C . TYR B 1 276 ? 22.578 12.016 13.367 1 95.38 276 TYR B C 1
ATOM 6555 O O . TYR B 1 276 ? 23.078 12.172 14.492 1 95.38 276 TYR B O 1
ATOM 6563 N N . ASP B 1 277 ? 21.422 12.422 13.055 1 94.75 277 ASP B N 1
ATOM 6564 C CA . ASP B 1 277 ? 20.484 12.82 14.102 1 94.75 277 ASP B CA 1
ATOM 6565 C C . ASP B 1 277 ? 19.812 11.609 14.727 1 94.75 277 ASP B C 1
ATOM 6567 O O . ASP B 1 277 ? 19.344 10.719 14.016 1 94.75 277 ASP B O 1
ATOM 6571 N N . LEU B 1 278 ? 19.75 11.609 16.016 1 93.81 278 LEU B N 1
ATOM 6572 C CA . LEU B 1 278 ? 19.156 10.477 16.719 1 93.81 278 LEU B CA 1
ATOM 6573 C C . LEU B 1 278 ? 17.641 10.594 16.734 1 93.81 278 LEU B C 1
ATOM 6575 O O . LEU B 1 278 ? 17.094 11.656 17.047 1 93.81 278 LEU B O 1
ATOM 6579 N N . VAL B 1 279 ? 17.016 9.57 16.375 1 92.56 279 VAL B N 1
ATOM 6580 C CA . VAL B 1 279 ? 15.555 9.492 16.453 1 92.56 279 VAL B CA 1
ATOM 6581 C C . VAL B 1 279 ? 15.148 8.25 17.25 1 92.56 279 VAL B C 1
ATOM 6583 O O . VAL B 1 279 ? 15.477 7.125 16.859 1 92.56 279 VAL B O 1
ATOM 6586 N N . PHE B 1 280 ? 14.414 8.5 18.297 1 88.38 280 PHE B N 1
ATOM 6587 C CA . PHE B 1 280 ? 13.945 7.387 19.109 1 88.38 280 PHE B CA 1
ATOM 6588 C C . PHE B 1 280 ? 12.805 6.648 18.422 1 88.38 280 PHE B C 1
ATOM 6590 O O . PHE B 1 280 ? 11.766 7.246 18.125 1 88.38 280 PHE B O 1
ATOM 6597 N N . ALA B 1 281 ? 13.086 5.426 18.109 1 83.44 281 ALA B N 1
ATOM 6598 C CA . ALA B 1 281 ? 12.125 4.602 17.391 1 83.44 281 ALA B CA 1
ATOM 6599 C C . ALA B 1 281 ? 11.797 3.33 18.188 1 83.44 281 ALA B C 1
ATOM 6601 O O . ALA B 1 281 ? 12.477 2.311 18.031 1 83.44 281 ALA B O 1
ATOM 6602 N N . GLU B 1 282 ? 10.812 3.406 19.031 1 77.56 282 GLU B N 1
ATOM 6603 C CA . GLU B 1 282 ? 10.422 2.287 19.875 1 77.56 282 GLU B CA 1
ATOM 6604 C C . GLU B 1 282 ? 9.109 1.664 19.391 1 77.56 282 GLU B C 1
ATOM 6606 O O . GLU B 1 282 ? 8.273 2.35 18.812 1 77.56 282 GLU B O 1
ATOM 6611 N N . ARG B 1 283 ? 9.156 0.287 19.516 1 70.31 283 ARG B N 1
ATOM 6612 C CA . ARG B 1 283 ? 7.855 -0.345 19.297 1 70.31 283 ARG B CA 1
ATOM 6613 C C . ARG B 1 283 ? 6.863 0.068 20.375 1 70.31 283 ARG B C 1
ATOM 6615 O O . ARG B 1 283 ? 7.141 -0.076 21.578 1 70.31 283 ARG B O 1
ATOM 6622 N N . ASP B 1 284 ? 5.98 0.839 19.984 1 67.69 284 ASP B N 1
ATOM 6623 C CA . ASP B 1 284 ? 5 1.312 20.953 1 67.69 284 ASP B CA 1
ATOM 6624 C C . ASP B 1 284 ? 4.109 0.168 21.438 1 67.69 284 ASP B C 1
ATOM 6626 O O . ASP B 1 284 ? 4.352 -0.995 21.109 1 67.69 284 ASP B O 1
ATOM 6630 N N . GLY B 1 285 ? 3.178 0.312 22.328 1 65.38 285 GLY B N 1
ATOM 6631 C CA . GLY B 1 285 ? 2.303 -0.629 23 1 65.38 285 GLY B CA 1
ATOM 6632 C C . GLY B 1 285 ? 1.568 -1.556 22.047 1 65.38 285 GLY B C 1
ATOM 6633 O O . GLY B 1 285 ? 1.688 -1.423 20.828 1 65.38 285 GLY B O 1
ATOM 6634 N N . ALA B 1 286 ? 0.994 -2.531 22.531 1 75.12 286 ALA B N 1
ATOM 6635 C CA . ALA B 1 286 ? 0.206 -3.508 21.781 1 75.12 286 ALA B CA 1
ATOM 6636 C C . ALA B 1 286 ? -0.927 -2.828 21.016 1 75.12 286 ALA B C 1
ATOM 6638 O O . ALA B 1 286 ? -1.673 -2.027 21.578 1 75.12 286 ALA B O 1
ATOM 6639 N N . ARG B 1 287 ? -1.021 -3.018 19.781 1 86.06 287 ARG B N 1
ATOM 6640 C CA . ARG B 1 287 ? -2.002 -2.355 18.922 1 86.06 287 ARG B CA 1
ATOM 6641 C C . ARG B 1 287 ? -2.951 -3.369 18.297 1 86.06 287 ARG B C 1
ATOM 6643 O O . ARG B 1 287 ? -3.918 -2.992 17.625 1 86.06 287 ARG B O 1
ATOM 6650 N N . LEU B 1 288 ? -2.654 -4.621 18.5 1 87.88 288 LEU B N 1
ATOM 6651 C CA . LEU B 1 288 ? -3.477 -5.688 17.938 1 87.88 288 LEU B CA 1
ATOM 6652 C C . LEU B 1 288 ? -4.145 -6.496 19.047 1 87.88 288 LEU B C 1
ATOM 6654 O O . LEU B 1 288 ? -3.678 -6.496 20.188 1 87.88 288 LEU B O 1
ATOM 6658 N N . ASP B 1 289 ? -5.18 -7.125 18.688 1 86.62 289 ASP B N 1
ATOM 6659 C CA . ASP B 1 289 ? -5.867 -8.031 19.609 1 86.62 289 ASP B CA 1
ATOM 6660 C C . ASP B 1 289 ? -4.922 -9.117 20.109 1 86.62 289 ASP B C 1
ATOM 6662 O O . ASP B 1 289 ? -4.215 -9.75 19.328 1 86.62 289 ASP B O 1
ATOM 6666 N N . PRO B 1 290 ? -4.938 -9.281 21.375 1 84.62 290 PRO B N 1
ATOM 6667 C CA . PRO B 1 290 ? -4.074 -10.32 21.938 1 84.62 290 PRO B CA 1
ATOM 6668 C C . PRO B 1 290 ? -4.332 -11.695 21.328 1 84.62 290 PRO B C 1
ATOM 6670 O O . PRO B 1 290 ? -3.439 -12.547 21.312 1 84.62 290 PRO B O 1
ATOM 6673 N N . ALA B 1 291 ? -5.48 -11.922 20.844 1 84.56 291 ALA B N 1
ATOM 6674 C CA . ALA B 1 291 ? -5.836 -13.203 20.234 1 84.56 291 ALA B CA 1
ATOM 6675 C C . ALA B 1 291 ? -5.035 -13.438 18.953 1 84.56 291 ALA B C 1
ATOM 6677 O O . ALA B 1 291 ? -5.008 -14.555 18.422 1 84.56 291 ALA B O 1
ATOM 6678 N N . TYR B 1 292 ? -4.348 -12.445 18.5 1 91.38 292 TYR B N 1
ATOM 6679 C CA . TYR B 1 292 ? -3.658 -12.547 17.219 1 91.38 292 TYR B CA 1
ATOM 6680 C C . TYR B 1 292 ? -2.242 -13.086 17.406 1 91.38 292 TYR B C 1
ATOM 6682 O O . TYR B 1 292 ? -1.514 -13.273 16.422 1 91.38 292 TYR B O 1
ATOM 6690 N N . VAL B 1 293 ? -1.907 -13.383 18.547 1 85.06 293 VAL B N 1
ATOM 6691 C CA . VAL B 1 293 ? -0.541 -13.773 18.875 1 85.06 293 VAL B CA 1
ATOM 6692 C C . VAL B 1 293 ? -0.172 -15.039 18.094 1 85.06 293 VAL B C 1
ATOM 6694 O O . VAL B 1 293 ? 0.98 -15.211 17.688 1 85.06 293 VAL B O 1
ATOM 6697 N N . ASN B 1 294 ? -1.135 -15.875 17.812 1 87.94 294 ASN B N 1
ATOM 6698 C CA . ASN B 1 294 ? -0.849 -17.156 17.172 1 87.94 294 ASN B CA 1
ATOM 6699 C C . ASN B 1 294 ? -0.851 -17.047 15.656 1 87.94 294 ASN B C 1
ATOM 6701 O O . ASN B 1 294 ? -0.535 -18 14.953 1 87.94 294 ASN B O 1
ATOM 6705 N N . LEU B 1 295 ? -1.085 -15.914 15.141 1 95.06 295 LEU B N 1
ATOM 6706 C CA . LEU B 1 295 ? -1.158 -15.75 13.695 1 95.06 295 LEU B CA 1
ATOM 6707 C C . LEU B 1 295 ? 0.22 -15.898 13.062 1 95.06 295 LEU B C 1
ATOM 6709 O O . LEU B 1 295 ? 0.331 -16.172 11.859 1 95.06 295 LEU B O 1
ATOM 6713 N N . GLY B 1 296 ? 1.257 -15.75 13.836 1 94.19 296 GLY B N 1
ATOM 6714 C CA . GLY B 1 296 ? 2.613 -15.859 13.328 1 94.19 296 GLY B CA 1
ATOM 6715 C C . GLY B 1 296 ? 2.934 -17.234 12.781 1 94.19 296 GLY B C 1
ATOM 6716 O O . GLY B 1 296 ? 3.775 -17.375 11.891 1 94.19 296 GLY B O 1
ATOM 6717 N N . SER B 1 297 ? 2.244 -18.234 13.227 1 95.25 297 SER B N 1
ATOM 6718 C CA . SER B 1 297 ? 2.494 -19.609 12.805 1 95.25 297 SER B CA 1
ATOM 6719 C C . SER B 1 297 ? 1.538 -20.016 11.688 1 95.25 297 SER B C 1
ATOM 6721 O O . SER B 1 297 ? 1.706 -21.078 11.086 1 95.25 297 SER B O 1
ATOM 6723 N N . ALA B 1 298 ? 0.597 -19.188 11.445 1 97.31 298 ALA B N 1
ATOM 6724 C CA . ALA B 1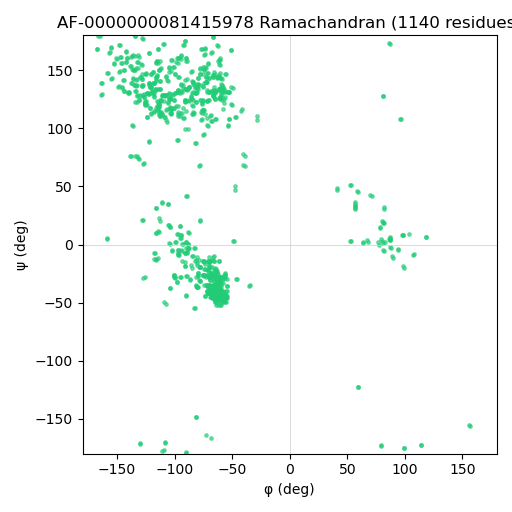 298 ? -0.402 -19.516 10.438 1 97.31 298 ALA B CA 1
ATOM 6725 C C . ALA B 1 298 ? 0.189 -19.422 9.031 1 97.31 298 ALA B C 1
ATOM 6727 O O . ALA B 1 298 ? 1.035 -18.578 8.766 1 97.31 298 ALA B O 1
ATOM 6728 N N . LYS B 1 299 ? -0.188 -20.359 8.18 1 98.38 299 LYS B N 1
ATOM 6729 C CA . LYS B 1 299 ? 0.187 -20.375 6.77 1 98.38 299 LYS B CA 1
ATOM 6730 C C . LYS B 1 299 ? -1.036 -20.203 5.875 1 98.38 299 LYS B C 1
ATOM 6732 O O . LYS B 1 299 ? -1.982 -21 5.953 1 98.38 299 LYS B O 1
ATOM 6737 N N . VAL B 1 300 ? -1.03 -19.188 5.004 1 98.88 300 VAL B N 1
ATOM 6738 C CA . VAL B 1 300 ? -2.201 -18.859 4.203 1 98.88 300 VAL B CA 1
ATOM 6739 C C . VAL B 1 300 ? -1.843 -18.891 2.721 1 98.88 300 VAL B C 1
ATOM 6741 O O . VAL B 1 300 ? -0.841 -18.312 2.299 1 98.88 300 VAL B O 1
ATOM 6744 N N . ALA B 1 301 ? -2.629 -19.594 1.906 1 98.88 301 ALA B N 1
ATOM 6745 C CA . ALA B 1 301 ? -2.512 -19.547 0.452 1 98.88 301 ALA B CA 1
ATOM 6746 C C . ALA B 1 301 ? -3.42 -18.469 -0.134 1 98.88 301 ALA B C 1
ATOM 6748 O O . ALA B 1 301 ? -4.621 -18.438 0.144 1 98.88 301 ALA B O 1
ATOM 6749 N N . ILE B 1 302 ? -2.869 -17.594 -0.872 1 98.88 302 ILE B N 1
ATOM 6750 C CA . ILE B 1 302 ? -3.633 -16.641 -1.659 1 98.88 302 ILE B CA 1
ATOM 6751 C C . ILE B 1 302 ? -3.527 -16.984 -3.143 1 98.88 302 ILE B C 1
ATOM 6753 O O . ILE B 1 302 ? -2.465 -16.828 -3.748 1 98.88 302 ILE B O 1
ATOM 6757 N N . VAL B 1 303 ? -4.613 -17.438 -3.689 1 98.69 303 VAL B N 1
ATOM 6758 C CA . VAL B 1 303 ? -4.684 -17.75 -5.113 1 98.69 303 VAL B CA 1
ATOM 6759 C C . VAL B 1 303 ? -5.305 -16.578 -5.871 1 98.69 303 VAL B C 1
ATOM 6761 O O . VAL B 1 303 ? -6.496 -16.297 -5.723 1 98.69 303 VAL B O 1
ATOM 6764 N N . GLY B 1 304 ? -4.516 -15.977 -6.68 1 98.38 304 GLY B N 1
ATOM 6765 C CA . GLY B 1 304 ? -4.863 -14.703 -7.301 1 98.38 304 GLY B CA 1
ATOM 6766 C C . GLY B 1 304 ? -4.301 -13.508 -6.555 1 98.38 304 GLY B C 1
ATOM 6767 O O . GLY B 1 304 ? -4.777 -13.156 -5.473 1 98.38 304 GLY B O 1
ATOM 6768 N N . CYS B 1 305 ? -3.293 -12.898 -7.176 1 98.5 305 CYS B N 1
ATOM 6769 C CA . CYS B 1 305 ? -2.648 -11.734 -6.578 1 98.5 305 CYS B CA 1
ATOM 6770 C C . CYS B 1 305 ? -3.059 -10.453 -7.297 1 98.5 305 CYS B C 1
ATOM 6772 O O . CYS B 1 305 ? -2.236 -9.562 -7.5 1 98.5 305 CYS B O 1
ATOM 6774 N N . GLY B 1 306 ? -4.328 -10.438 -7.754 1 96.88 306 GLY B N 1
ATOM 6775 C CA . GLY B 1 306 ? -4.887 -9.266 -8.406 1 96.88 306 GLY B CA 1
ATOM 6776 C C . GLY B 1 306 ? -5.371 -8.211 -7.43 1 96.88 306 GLY B C 1
ATOM 6777 O O . GLY B 1 306 ? -4.781 -8.031 -6.359 1 96.88 306 GLY B O 1
ATOM 6778 N N . SER B 1 307 ? -6.41 -7.484 -7.832 1 95.69 307 SER B N 1
ATOM 6779 C CA . SER B 1 307 ? -6.938 -6.363 -7.059 1 95.69 307 SER B CA 1
ATOM 6780 C C . SER B 1 307 ? -7.379 -6.809 -5.668 1 95.69 307 SER B C 1
ATOM 6782 O O . SER B 1 307 ? -7.098 -6.133 -4.68 1 95.69 307 SER B O 1
ATOM 6784 N N . LEU B 1 308 ? -7.988 -7.938 -5.594 1 97.19 308 LEU B N 1
ATOM 6785 C CA . LEU B 1 308 ? -8.516 -8.438 -4.332 1 97.19 308 LEU B CA 1
ATOM 6786 C C . LEU B 1 308 ? -7.426 -9.125 -3.518 1 97.19 308 LEU B C 1
ATOM 6788 O O . LEU B 1 308 ? -7.145 -8.719 -2.385 1 97.19 308 LEU B O 1
ATOM 6792 N N . GLY B 1 309 ? -6.777 -10.07 -4.109 1 98.69 309 GLY B N 1
ATOM 6793 C CA . GLY B 1 309 ? -5.82 -10.914 -3.406 1 98.69 309 GLY B CA 1
ATOM 6794 C C . GLY B 1 309 ? -4.633 -10.141 -2.863 1 98.69 309 GLY B C 1
ATOM 6795 O O . GLY B 1 309 ? -4.121 -10.453 -1.787 1 98.69 309 GLY B O 1
ATOM 6796 N N . SER B 1 310 ? -4.184 -9.18 -3.605 1 98.75 310 SER B N 1
ATOM 6797 C CA . SER B 1 310 ? -3.033 -8.391 -3.174 1 98.75 310 SER B CA 1
ATOM 6798 C C . SER B 1 310 ? -3.342 -7.617 -1.898 1 98.75 310 SER B C 1
ATOM 6800 O O . SER B 1 310 ? -2.518 -7.562 -0.983 1 98.75 310 SER B O 1
ATOM 6802 N N . LYS B 1 311 ? -4.527 -7.035 -1.825 1 98.75 311 LYS B N 1
ATOM 6803 C CA . LYS B 1 311 ? -4.941 -6.285 -0.642 1 98.75 311 LYS B CA 1
ATOM 6804 C C . LYS B 1 311 ? -5.105 -7.207 0.563 1 98.75 311 LYS B C 1
ATOM 6806 O O . LYS B 1 311 ? -4.719 -6.855 1.679 1 98.75 311 LYS B O 1
ATOM 6811 N N . VAL B 1 312 ? -5.641 -8.359 0.366 1 98.88 312 VAL B N 1
ATOM 6812 C CA . VAL B 1 312 ? -5.844 -9.328 1.439 1 98.88 312 VAL B CA 1
ATOM 6813 C C . VAL B 1 312 ? -4.496 -9.781 1.992 1 98.88 312 VAL B C 1
ATOM 6815 O O . VAL B 1 312 ? -4.309 -9.852 3.209 1 98.88 312 VAL B O 1
ATOM 6818 N N . ALA B 1 313 ? -3.559 -10.055 1.099 1 98.88 313 ALA B N 1
ATOM 6819 C CA . ALA B 1 313 ? -2.234 -10.508 1.518 1 98.88 313 ALA B CA 1
ATOM 6820 C C . ALA B 1 313 ? -1.576 -9.492 2.447 1 98.88 313 ALA B C 1
ATOM 6822 O O . ALA B 1 313 ? -1.075 -9.852 3.516 1 98.88 313 ALA B O 1
ATOM 6823 N N . VAL B 1 314 ? -1.623 -8.25 2.092 1 98.69 314 VAL B N 1
ATOM 6824 C CA . VAL B 1 314 ? -0.954 -7.207 2.857 1 98.69 314 VAL B CA 1
ATOM 6825 C C . VAL B 1 314 ? -1.685 -6.988 4.18 1 98.69 314 VAL B C 1
ATOM 6827 O O . VAL B 1 314 ? -1.053 -6.805 5.223 1 98.69 314 VAL B O 1
ATOM 6830 N N . GLN B 1 315 ? -2.994 -6.988 4.156 1 98.62 315 GLN B N 1
ATOM 6831 C CA . GLN B 1 315 ? -3.77 -6.816 5.379 1 98.62 315 GLN B CA 1
ATOM 6832 C C . GLN B 1 315 ? -3.484 -7.938 6.371 1 98.62 315 GLN B C 1
ATOM 6834 O O . GLN B 1 315 ? -3.348 -7.691 7.57 1 98.62 315 GLN B O 1
ATOM 6839 N N . LEU B 1 316 ? -3.367 -9.164 5.887 1 98.56 316 LEU B N 1
ATOM 6840 C CA . LEU B 1 316 ? -3.076 -10.297 6.758 1 98.56 316 LEU B CA 1
ATOM 6841 C C . LEU B 1 316 ? -1.646 -10.227 7.281 1 98.56 316 LEU B C 1
ATOM 6843 O O . LEU B 1 316 ? -1.384 -10.578 8.43 1 98.56 316 LEU B O 1
ATOM 6847 N N . ALA B 1 317 ? -0.74 -9.766 6.434 1 97.62 317 ALA B N 1
ATOM 6848 C CA . ALA B 1 317 ? 0.634 -9.578 6.891 1 97.62 317 ALA B CA 1
ATOM 6849 C C . ALA B 1 317 ? 0.697 -8.57 8.031 1 97.62 317 ALA B C 1
ATOM 6851 O O . ALA B 1 317 ? 1.438 -8.766 9 1 97.62 317 ALA B O 1
ATOM 6852 N N . ARG B 1 318 ? -0.086 -7.57 7.977 1 96.5 318 ARG B N 1
ATOM 6853 C CA . ARG B 1 318 ? -0.075 -6.5 8.969 1 96.5 318 ARG B CA 1
ATOM 6854 C C . ARG B 1 318 ? -0.596 -6.992 10.312 1 96.5 318 ARG B C 1
ATOM 6856 O O . ARG B 1 318 ? -0.161 -6.52 11.367 1 96.5 318 ARG B O 1
ATOM 6863 N N . VAL B 1 319 ? -1.502 -7.973 10.258 1 95.06 319 VAL B N 1
ATOM 6864 C CA . VAL B 1 319 ? -2.07 -8.414 11.523 1 95.06 319 VAL B CA 1
ATOM 6865 C C . VAL B 1 319 ? -1.211 -9.531 12.109 1 95.06 319 VAL B C 1
ATOM 6867 O O . VAL B 1 319 ? -1.502 -10.047 13.195 1 95.06 319 VAL B O 1
ATOM 6870 N N . GLY B 1 320 ? -0.216 -10.008 11.336 1 94.88 320 GLY B N 1
ATOM 6871 C CA . GLY B 1 320 ? 0.767 -10.867 11.969 1 94.88 320 GLY B CA 1
ATOM 6872 C C . GLY B 1 320 ? 0.807 -12.266 11.367 1 94.88 320 GLY B C 1
ATOM 6873 O O . GLY B 1 320 ? 1.499 -13.148 11.875 1 94.88 320 GLY B O 1
ATOM 6874 N N . VAL B 1 321 ? 0.069 -12.508 10.289 1 97.88 321 VAL B N 1
ATOM 6875 C CA . VAL B 1 321 ? 0.218 -13.797 9.617 1 97.88 321 VAL B CA 1
ATOM 6876 C C . VAL B 1 321 ? 1.668 -13.984 9.18 1 97.88 321 VAL B C 1
ATOM 6878 O O . VAL B 1 321 ? 2.271 -13.086 8.594 1 97.88 321 VAL B O 1
ATOM 6881 N N . GLY B 1 322 ? 2.209 -15.195 9.414 1 97.06 322 GLY B N 1
ATOM 6882 C CA . GLY B 1 322 ? 3.65 -15.344 9.273 1 97.06 322 GLY B CA 1
ATOM 6883 C C . GLY B 1 322 ? 4.066 -15.977 7.961 1 97.06 322 GLY B C 1
ATOM 6884 O O . GLY B 1 322 ? 5.199 -15.797 7.508 1 97.06 322 GLY B O 1
ATOM 6885 N N . LYS B 1 323 ? 3.203 -16.781 7.363 1 98.44 323 LYS B N 1
ATOM 6886 C CA . LYS B 1 323 ? 3.605 -17.531 6.176 1 98.44 323 LYS B CA 1
ATOM 6887 C C . LYS B 1 323 ? 2.561 -17.406 5.07 1 98.44 323 LYS B C 1
ATOM 6889 O O . LYS B 1 323 ? 1.358 -17.422 5.34 1 98.44 323 LYS B O 1
ATOM 6894 N N . PHE B 1 324 ? 3.104 -17.312 3.826 1 98.81 324 PHE B N 1
ATOM 6895 C CA . PHE B 1 324 ? 2.207 -17.156 2.686 1 98.81 324 PHE B CA 1
ATOM 6896 C C . PHE B 1 324 ? 2.646 -18.062 1.534 1 98.81 324 PHE B C 1
ATOM 6898 O O . PHE B 1 324 ? 3.842 -18.297 1.342 1 98.81 324 PHE B O 1
ATOM 6905 N N . VAL B 1 325 ? 1.708 -18.609 0.842 1 98.88 325 VAL B N 1
ATOM 6906 C CA . VAL B 1 325 ? 1.861 -19.109 -0.52 1 98.88 325 VAL B CA 1
ATOM 6907 C C . VAL B 1 325 ? 1.07 -18.234 -1.486 1 98.88 325 VAL B C 1
ATOM 6909 O O . VAL B 1 325 ? -0.16 -18.188 -1.429 1 98.88 325 VAL B O 1
ATOM 6912 N N . LEU B 1 326 ? 1.799 -17.547 -2.311 1 98.88 326 LEU B N 1
ATOM 6913 C CA . LEU B 1 326 ? 1.162 -16.672 -3.283 1 98.88 326 LEU B CA 1
ATOM 6914 C C . LEU B 1 326 ? 1.206 -17.281 -4.68 1 98.88 326 LEU B C 1
ATOM 6916 O O . LEU B 1 326 ? 2.283 -17.609 -5.184 1 98.88 326 LEU B O 1
ATOM 6920 N N . VAL B 1 327 ? -0.002 -17.375 -5.301 1 98.56 327 VAL B N 1
ATOM 6921 C CA . VAL B 1 327 ? -0.093 -18 -6.613 1 98.56 327 VAL B CA 1
ATOM 6922 C C . VAL B 1 327 ? -0.751 -17.047 -7.602 1 98.56 327 VAL B C 1
ATOM 6924 O O . VAL B 1 327 ? -1.894 -16.625 -7.402 1 98.56 327 VAL B O 1
ATOM 6927 N N . ASP B 1 328 ? -0.077 -16.719 -8.625 1 97.56 328 ASP B N 1
ATOM 6928 C CA . ASP B 1 328 ? -0.592 -15.891 -9.719 1 97.56 328 ASP B CA 1
ATOM 6929 C C . ASP B 1 328 ? 0.3 -16 -10.953 1 97.56 328 ASP B C 1
ATOM 6931 O O . ASP B 1 328 ? 1.512 -15.789 -10.867 1 97.56 328 ASP B O 1
ATOM 6935 N N . GLY B 1 329 ? -0.282 -16.281 -12.094 1 94.62 329 GLY B N 1
ATOM 6936 C CA . GLY B 1 329 ? 0.489 -16.5 -13.312 1 94.62 329 GLY B CA 1
ATOM 6937 C C . GLY B 1 329 ? 0.625 -15.25 -14.164 1 94.62 329 GLY B C 1
ATOM 6938 O O . GLY B 1 329 ? 1.19 -15.297 -15.258 1 94.62 329 GLY B O 1
ATOM 6939 N N . ASP B 1 330 ? 0.152 -14.07 -13.688 1 93.5 330 ASP B N 1
ATOM 6940 C CA . ASP B 1 330 ? 0.117 -12.867 -14.516 1 93.5 330 ASP B CA 1
ATOM 6941 C C . ASP B 1 330 ? 1.257 -11.922 -14.148 1 93.5 330 ASP B C 1
ATOM 6943 O O . ASP B 1 330 ? 1.819 -12.008 -13.055 1 93.5 330 ASP B O 1
ATOM 6947 N N . ILE B 1 331 ? 1.509 -11.078 -15.148 1 94.38 331 ILE B N 1
ATOM 6948 C CA . ILE B 1 331 ? 2.371 -9.914 -14.953 1 94.38 331 ILE B CA 1
ATOM 6949 C C . ILE B 1 331 ? 1.516 -8.68 -14.672 1 94.38 331 ILE B C 1
ATOM 6951 O O . ILE B 1 331 ? 0.425 -8.531 -15.227 1 94.38 331 ILE B O 1
ATOM 6955 N N . LEU B 1 332 ? 2.023 -7.812 -13.805 1 94.75 332 LEU B N 1
ATOM 6956 C CA . LEU B 1 332 ? 1.269 -6.605 -13.492 1 94.75 332 LEU B CA 1
ATOM 6957 C C . LEU B 1 332 ? 1.288 -5.629 -14.656 1 94.75 332 LEU B C 1
ATOM 6959 O O . LEU B 1 332 ? 2.359 -5.23 -15.125 1 94.75 332 LEU B O 1
ATOM 6963 N N . ALA B 1 333 ? 0.134 -5.273 -15.094 1 90.38 333 ALA B N 1
ATOM 6964 C CA . ALA B 1 333 ? -0.017 -4.266 -16.141 1 90.38 333 ALA B CA 1
ATOM 6965 C C . ALA B 1 333 ? -0.252 -2.883 -15.547 1 90.38 333 ALA B C 1
ATOM 6967 O O . ALA B 1 333 ? -0.674 -2.76 -14.391 1 90.38 333 ALA B O 1
ATOM 6968 N N . VAL B 1 334 ? -0.055 -1.883 -16.328 1 87.81 334 VAL B N 1
ATOM 6969 C CA . VAL B 1 334 ? -0.218 -0.502 -15.891 1 87.81 334 VAL B CA 1
ATOM 6970 C C . VAL B 1 334 ? -1.663 -0.268 -15.453 1 87.81 334 VAL B C 1
ATOM 6972 O O . VAL B 1 334 ? -1.914 0.416 -14.461 1 87.81 334 VAL B O 1
ATOM 6975 N N . GLY B 1 335 ? -2.562 -0.846 -16.172 1 87.94 335 GLY B N 1
ATOM 6976 C CA . GLY B 1 335 ? -3.975 -0.647 -15.875 1 87.94 335 GLY B CA 1
ATOM 6977 C C . GLY B 1 335 ? -4.391 -1.199 -14.531 1 87.94 335 GLY B C 1
ATOM 6978 O O . GLY B 1 335 ? -5.422 -0.804 -13.984 1 87.94 335 GLY B O 1
ATOM 6979 N N . ASN B 1 336 ? -3.602 -2.123 -13.992 1 91.81 336 ASN B N 1
ATOM 6980 C CA . ASN B 1 336 ? -3.914 -2.721 -12.703 1 91.81 336 ASN B CA 1
ATOM 6981 C C . ASN B 1 336 ? -3.723 -1.726 -11.562 1 91.81 336 ASN B C 1
ATOM 6983 O O . ASN B 1 336 ? -4.227 -1.935 -10.461 1 91.81 336 ASN B O 1
ATOM 6987 N N . LEU B 1 337 ? -3.029 -0.587 -11.781 1 91.94 337 LEU B N 1
ATOM 6988 C CA . LEU B 1 337 ? -2.59 0.319 -10.727 1 91.94 337 LEU B CA 1
ATOM 6989 C C . LEU B 1 337 ? -3.775 1.062 -10.117 1 91.94 337 LEU B C 1
ATOM 6991 O O . LEU B 1 337 ? -3.67 1.614 -9.023 1 91.94 337 LEU B O 1
ATOM 6995 N N . VAL B 1 338 ? -4.902 1.022 -10.766 1 93.12 338 VAL B N 1
ATOM 6996 C CA . VAL B 1 338 ? -6.055 1.8 -10.32 1 93.12 338 VAL B CA 1
ATOM 6997 C C . VAL B 1 338 ? -6.684 1.129 -9.102 1 93.12 338 VAL B C 1
ATOM 6999 O O . VAL B 1 338 ? -7.496 1.739 -8.398 1 93.12 338 VAL B O 1
ATOM 7002 N N . ARG B 1 339 ? -6.285 -0.132 -8.883 1 95.56 339 ARG B N 1
ATOM 7003 C CA . ARG B 1 339 ? -6.949 -0.743 -7.734 1 95.56 339 ARG B CA 1
ATOM 7004 C C . ARG B 1 339 ? -6.145 -1.923 -7.199 1 95.56 339 ARG B C 1
ATOM 7006 O O . ARG B 1 339 ? -6.613 -2.652 -6.32 1 95.56 339 ARG B O 1
ATOM 7013 N N . ASN B 1 340 ? -4.977 -2.234 -7.664 1 96.62 340 ASN B N 1
ATOM 7014 C CA . ASN B 1 340 ? -4.094 -3.25 -7.094 1 96.62 340 ASN B CA 1
ATOM 7015 C C . ASN B 1 340 ? -3.24 -2.68 -5.965 1 96.62 340 ASN B C 1
ATOM 7017 O O . ASN B 1 340 ? -2.875 -1.503 -5.988 1 96.62 340 ASN B O 1
ATOM 7021 N N . GLU B 1 341 ? -2.906 -3.514 -4.984 1 98.06 341 GLU B N 1
ATOM 7022 C CA . GLU B 1 341 ? -2.066 -3.125 -3.855 1 98.06 341 GLU B CA 1
ATOM 7023 C C . GLU B 1 341 ? -0.677 -2.699 -4.32 1 98.06 341 GLU B C 1
ATOM 7025 O O . GLU B 1 341 ? -0.037 -1.855 -3.691 1 98.06 341 GLU B O 1
ATOM 7030 N N . LEU B 1 342 ? -0.218 -3.191 -5.387 1 96.75 342 LEU B N 1
ATOM 7031 C CA . LEU B 1 342 ? 1.114 -2.922 -5.918 1 96.75 342 LEU B CA 1
ATOM 7032 C C . LEU B 1 342 ? 1.168 -1.552 -6.582 1 96.75 342 LEU B C 1
ATOM 7034 O O . LEU B 1 342 ? 0.141 -0.882 -6.719 1 96.75 342 LEU B O 1
ATOM 7038 N N . ASP B 1 343 ? 2.373 -1.126 -6.871 1 94.88 343 ASP B N 1
ATOM 7039 C CA . ASP B 1 343 ? 2.582 0.205 -7.434 1 94.88 343 ASP B CA 1
ATOM 7040 C C . ASP B 1 343 ? 3.467 0.145 -8.672 1 94.88 343 ASP B C 1
ATOM 7042 O O . ASP B 1 343 ? 3.723 -0.937 -9.211 1 94.88 343 ASP B O 1
ATOM 7046 N N . TRP B 1 344 ? 3.867 1.291 -9.156 1 90.19 344 TRP B N 1
ATOM 7047 C CA . TRP B 1 344 ? 4.566 1.427 -10.43 1 90.19 344 TRP B CA 1
ATOM 7048 C C . TRP B 1 344 ? 5.844 0.59 -10.438 1 90.19 344 TRP B C 1
ATOM 7050 O O . TRP B 1 344 ? 6.262 0.102 -11.492 1 90.19 344 TRP B O 1
ATOM 7060 N N . ARG B 1 345 ? 6.426 0.351 -9.336 1 92.25 345 ARG B N 1
ATOM 7061 C CA . ARG B 1 345 ? 7.664 -0.415 -9.25 1 92.25 345 ARG B CA 1
ATOM 7062 C C . ARG B 1 345 ? 7.453 -1.854 -9.711 1 92.25 345 ARG B C 1
ATOM 7064 O O . ARG B 1 345 ? 8.391 -2.51 -10.164 1 92.25 345 ARG B O 1
ATOM 7071 N N . ALA B 1 346 ? 6.242 -2.291 -9.648 1 94.44 346 ALA B N 1
ATOM 7072 C CA . ALA B 1 346 ? 5.941 -3.697 -9.891 1 94.44 346 ALA B CA 1
ATOM 7073 C C . ALA B 1 346 ? 5.488 -3.918 -11.336 1 94.44 346 ALA B C 1
ATOM 7075 O O . ALA B 1 346 ? 5.344 -5.059 -11.781 1 94.44 346 ALA B O 1
ATOM 7076 N N . VAL B 1 347 ? 5.293 -2.85 -12.062 1 92.44 347 VAL B N 1
ATOM 7077 C CA . VAL B 1 347 ? 4.824 -3.004 -13.43 1 92.44 347 VAL B CA 1
ATOM 7078 C C . VAL B 1 347 ? 5.836 -3.814 -14.242 1 92.44 347 VAL B C 1
ATOM 7080 O O . VAL B 1 347 ? 7.031 -3.512 -14.227 1 92.44 347 VAL B O 1
ATOM 7083 N N . GLY B 1 348 ? 5.355 -4.883 -14.883 1 92.12 348 GLY B N 1
ATOM 7084 C CA . GLY B 1 348 ? 6.211 -5.758 -15.672 1 92.12 348 GLY B CA 1
ATOM 7085 C C . GLY B 1 348 ? 6.723 -6.949 -14.883 1 92.12 348 GLY B C 1
ATOM 7086 O O . GLY B 1 348 ? 7.344 -7.852 -15.453 1 92.12 348 GLY B O 1
ATOM 7087 N N . MET B 1 349 ? 6.426 -6.984 -13.656 1 95 349 MET B N 1
ATOM 7088 C CA . MET B 1 349 ? 6.84 -8.094 -12.805 1 95 349 MET B CA 1
ATOM 7089 C C . MET B 1 349 ? 5.691 -9.078 -12.594 1 95 349 MET B C 1
ATOM 7091 O O . MET B 1 349 ? 4.523 -8.703 -12.719 1 95 349 MET B O 1
ATOM 7095 N N . HIS B 1 350 ? 6.109 -10.328 -12.359 1 96.88 350 HIS B N 1
ATOM 7096 C CA . HIS B 1 350 ? 5.074 -11.281 -11.977 1 96.88 350 HIS B CA 1
ATOM 7097 C C . HIS B 1 350 ? 4.367 -10.844 -10.695 1 96.88 350 HIS B C 1
ATOM 7099 O O . HIS B 1 350 ? 5.023 -10.516 -9.703 1 96.88 350 HIS B O 1
ATOM 7105 N N . LYS B 1 351 ? 3.057 -10.859 -10.711 1 97.44 351 LYS B N 1
ATOM 7106 C CA . LYS B 1 351 ? 2.262 -10.328 -9.602 1 97.44 351 LYS B CA 1
ATOM 7107 C C . LYS B 1 351 ? 2.592 -11.055 -8.297 1 97.44 351 LYS B C 1
ATOM 7109 O O . LYS B 1 351 ? 2.736 -10.414 -7.25 1 97.44 351 LYS B O 1
ATOM 7114 N N . SER B 1 352 ? 2.744 -12.367 -8.344 1 98.44 352 SER B N 1
ATOM 7115 C CA . SER B 1 352 ? 2.994 -13.125 -7.125 1 98.44 352 SER B CA 1
ATOM 7116 C C . SER B 1 352 ? 4.336 -12.75 -6.504 1 98.44 352 SER B C 1
ATOM 7118 O O . SER B 1 352 ? 4.438 -12.578 -5.289 1 98.44 352 SER B O 1
ATOM 7120 N N . GLN B 1 353 ? 5.332 -12.555 -7.316 1 97.62 353 GLN B N 1
ATOM 7121 C CA . GLN B 1 353 ? 6.668 -12.219 -6.828 1 97.62 353 GLN B CA 1
ATOM 7122 C C . GLN B 1 353 ? 6.723 -10.781 -6.324 1 97.62 353 GLN B C 1
ATOM 7124 O O . GLN B 1 353 ? 7.312 -10.508 -5.277 1 97.62 353 GLN B O 1
ATOM 7129 N N . ALA B 1 354 ? 6.129 -9.906 -7.105 1 97.69 354 ALA B N 1
ATOM 7130 C CA . ALA B 1 354 ? 6.066 -8.508 -6.68 1 97.69 354 ALA B CA 1
ATOM 7131 C C . ALA B 1 354 ? 5.312 -8.367 -5.359 1 97.69 354 ALA B C 1
ATOM 7133 O O . ALA B 1 354 ? 5.699 -7.582 -4.492 1 97.69 354 ALA B O 1
ATOM 7134 N N . LEU B 1 355 ? 4.254 -9.117 -5.223 1 98.69 355 LEU B N 1
ATOM 7135 C CA . LEU B 1 355 ? 3.465 -9.055 -3.996 1 98.69 355 LEU B CA 1
ATOM 7136 C C . LEU B 1 355 ? 4.262 -9.602 -2.812 1 98.69 355 LEU B C 1
ATOM 7138 O O . LEU B 1 355 ? 4.121 -9.109 -1.689 1 98.69 355 LEU B O 1
ATOM 7142 N N . ALA B 1 356 ? 5.066 -10.602 -3.057 1 98.31 356 ALA B N 1
ATOM 7143 C CA . ALA B 1 356 ? 5.938 -11.102 -1.997 1 98.31 356 ALA B CA 1
ATOM 7144 C C . ALA B 1 356 ? 6.852 -10.008 -1.467 1 98.31 356 ALA B C 1
ATOM 7146 O O . ALA B 1 356 ? 7.027 -9.867 -0.254 1 98.31 356 ALA B O 1
ATOM 7147 N N . ALA B 1 357 ? 7.414 -9.242 -2.357 1 96.44 357 ALA B N 1
ATOM 7148 C CA . ALA B 1 357 ? 8.25 -8.117 -1.952 1 96.44 357 ALA B CA 1
ATOM 7149 C C . ALA B 1 357 ? 7.461 -7.109 -1.121 1 96.44 357 ALA B C 1
ATOM 7151 O O . ALA B 1 357 ? 7.938 -6.637 -0.089 1 96.44 357 ALA B O 1
ATOM 7152 N N . ARG B 1 358 ? 6.246 -6.828 -1.566 1 97.38 358 ARG B N 1
ATOM 7153 C CA . ARG B 1 358 ? 5.383 -5.883 -0.865 1 97.38 358 ARG B CA 1
ATOM 7154 C C . ARG B 1 358 ? 5.047 -6.383 0.536 1 97.38 358 ARG B C 1
ATOM 7156 O O . ARG B 1 358 ? 5.078 -5.613 1.499 1 97.38 358 ARG B O 1
ATOM 7163 N N . VAL B 1 359 ? 4.754 -7.625 0.638 1 97.75 359 VAL B N 1
ATOM 7164 C CA . VAL B 1 359 ? 4.457 -8.242 1.928 1 97.75 359 VAL B CA 1
ATOM 7165 C C . VAL B 1 359 ? 5.656 -8.094 2.859 1 97.75 359 VAL B C 1
ATOM 7167 O O . VAL B 1 359 ? 5.504 -7.711 4.023 1 97.75 359 VAL B O 1
ATOM 7170 N N . ASN B 1 360 ? 6.809 -8.273 2.355 1 95.19 360 ASN B N 1
ATOM 7171 C CA . ASN B 1 360 ? 8.016 -8.195 3.166 1 95.19 360 ASN B CA 1
ATOM 7172 C C . ASN B 1 360 ? 8.367 -6.75 3.508 1 95.19 360 ASN B C 1
ATOM 7174 O O . ASN B 1 360 ? 9.047 -6.488 4.504 1 95.19 360 ASN B O 1
ATOM 7178 N N . GLU B 1 361 ? 7.941 -5.82 2.668 1 93.69 361 GLU B N 1
ATOM 7179 C CA . GLU B 1 361 ? 8.109 -4.41 3.004 1 93.69 361 GLU B CA 1
ATOM 7180 C C . GLU B 1 361 ? 7.25 -4.027 4.207 1 93.69 361 GLU B C 1
ATOM 7182 O O . GLU B 1 361 ? 7.605 -3.123 4.965 1 93.69 361 GLU B O 1
ATOM 7187 N N . VAL B 1 362 ? 6.16 -4.719 4.359 1 94.88 362 VAL B N 1
ATOM 7188 C CA . VAL B 1 362 ? 5.207 -4.402 5.418 1 94.88 362 VAL B CA 1
ATOM 7189 C C . VAL B 1 362 ? 5.559 -5.18 6.68 1 94.88 362 VAL B C 1
ATOM 7191 O O . VAL B 1 362 ? 5.516 -4.637 7.785 1 94.88 362 VAL B O 1
ATOM 7194 N N . ASN B 1 363 ? 5.859 -6.406 6.504 1 93.31 363 ASN B N 1
ATOM 7195 C CA . ASN B 1 363 ? 6.242 -7.309 7.586 1 93.31 363 ASN B CA 1
ATOM 7196 C C . ASN B 1 363 ? 7.441 -8.172 7.199 1 93.31 363 ASN B C 1
ATOM 7198 O O . ASN B 1 363 ? 7.277 -9.219 6.562 1 93.31 363 ASN B O 1
ATOM 7202 N N . ALA B 1 364 ? 8.547 -7.828 7.66 1 89.94 364 ALA B N 1
ATOM 7203 C CA . ALA B 1 364 ? 9.812 -8.422 7.246 1 89.94 364 ALA B CA 1
ATOM 7204 C C . ALA B 1 364 ? 9.93 -9.859 7.727 1 89.94 364 ALA B C 1
ATOM 7206 O O . ALA B 1 364 ? 10.742 -10.633 7.211 1 89.94 364 ALA B O 1
ATOM 7207 N N . ASP B 1 365 ? 9.141 -10.281 8.602 1 89.69 365 ASP B N 1
ATOM 7208 C CA . ASP B 1 365 ? 9.258 -11.609 9.195 1 89.69 365 ASP B CA 1
ATOM 7209 C C . ASP B 1 365 ? 8.445 -12.633 8.414 1 89.69 365 ASP B C 1
ATOM 7211 O O . ASP B 1 365 ? 8.555 -13.836 8.656 1 89.69 365 ASP B O 1
ATOM 7215 N N . CYS B 1 366 ? 7.688 -12.195 7.488 1 95.12 366 CYS B N 1
ATOM 7216 C CA . CYS B 1 366 ? 6.852 -13.117 6.719 1 95.12 366 CYS B CA 1
ATOM 7217 C C . CYS B 1 366 ? 7.695 -14 5.812 1 95.12 366 CYS B C 1
ATOM 7219 O O . CYS B 1 366 ? 8.633 -13.516 5.168 1 95.12 366 CYS B O 1
ATOM 7221 N N . GLU B 1 367 ? 7.43 -15.258 5.863 1 96.88 367 GLU B N 1
ATOM 7222 C CA . GLU B 1 367 ? 7.953 -16.188 4.871 1 96.88 367 GLU B CA 1
ATOM 7223 C C . GLU B 1 367 ? 6.984 -16.344 3.701 1 96.88 367 GLU B C 1
ATOM 7225 O O . GLU B 1 367 ? 5.84 -16.766 3.889 1 96.88 367 GLU B O 1
ATOM 7230 N N . VAL B 1 368 ? 7.465 -16.078 2.502 1 98.31 368 VAL B N 1
ATOM 7231 C CA . VAL B 1 368 ? 6.551 -16.078 1.364 1 98.31 368 VAL B CA 1
ATOM 7232 C C . VAL B 1 368 ? 7.082 -17.016 0.277 1 98.31 368 VAL B C 1
ATOM 7234 O O . VAL B 1 368 ? 8.219 -16.859 -0.183 1 98.31 368 VAL B O 1
ATOM 7237 N N . LEU B 1 369 ? 6.301 -17.984 -0.054 1 98.56 369 LEU B N 1
ATOM 7238 C CA . LEU B 1 369 ? 6.531 -18.812 -1.232 1 98.56 369 LEU B CA 1
ATOM 7239 C C . LEU B 1 369 ? 5.68 -18.344 -2.404 1 98.56 369 LEU B C 1
ATOM 7241 O O . LEU B 1 369 ? 4.48 -18.109 -2.252 1 98.56 369 LEU B O 1
ATOM 7245 N N . THR B 1 370 ? 6.32 -18.188 -3.541 1 98.19 370 THR B N 1
ATOM 7246 C CA . THR B 1 370 ? 5.582 -17.688 -4.695 1 98.19 370 THR B CA 1
ATOM 7247 C C . THR B 1 370 ? 5.535 -18.734 -5.805 1 98.19 370 THR B C 1
ATOM 7249 O O . THR B 1 370 ? 6.488 -19.5 -5.992 1 98.19 370 THR B O 1
ATOM 7252 N N . ARG B 1 371 ? 4.391 -18.781 -6.453 1 97.5 371 ARG B N 1
ATOM 7253 C CA . ARG B 1 371 ? 4.191 -19.609 -7.641 1 97.5 371 ARG B CA 1
ATOM 7254 C C . ARG B 1 371 ? 3.639 -18.781 -8.797 1 97.5 371 ARG B C 1
ATOM 7256 O O . ARG B 1 371 ? 2.617 -18.109 -8.656 1 97.5 371 ARG B O 1
ATOM 7263 N N . THR B 1 372 ? 4.293 -18.891 -9.938 1 95.38 372 THR B N 1
ATOM 7264 C CA . THR B 1 372 ? 3.826 -18.188 -11.125 1 95.38 372 THR B CA 1
ATOM 7265 C C . THR B 1 372 ? 2.957 -19.094 -11.992 1 95.38 372 THR B C 1
ATOM 7267 O O . THR B 1 372 ? 2.668 -18.766 -13.148 1 95.38 372 THR B O 1
ATOM 7270 N N . THR B 1 373 ? 2.52 -20.141 -11.43 1 92.25 373 THR B N 1
ATOM 7271 C CA . THR B 1 373 ? 1.712 -21.141 -12.125 1 92.25 373 THR B CA 1
ATOM 7272 C C . THR B 1 373 ? 0.37 -20.547 -12.547 1 92.25 373 THR B C 1
ATOM 7274 O O . THR B 1 373 ? -0.3 -19.891 -11.75 1 92.25 373 THR B O 1
ATOM 7277 N N . VAL B 1 374 ? 0.041 -20.766 -13.781 1 89.88 374 VAL B N 1
ATOM 7278 C CA . VAL B 1 374 ? -1.289 -20.406 -14.266 1 89.88 374 VAL B CA 1
ATOM 7279 C C . VAL B 1 374 ? -2.281 -21.5 -13.914 1 89.88 374 VAL B C 1
ATOM 7281 O O . VAL B 1 374 ? -2.617 -22.344 -14.758 1 89.88 374 VAL B O 1
ATOM 7284 N N . LEU B 1 375 ? -2.785 -21.375 -12.82 1 88.06 375 LEU B N 1
ATOM 7285 C CA . LEU B 1 375 ? -3.732 -22.391 -12.375 1 88.06 375 LEU B CA 1
ATOM 7286 C C . LEU B 1 375 ? -4.996 -22.359 -13.234 1 88.06 375 LEU B C 1
ATOM 7288 O O . LEU B 1 375 ? -5.555 -21.297 -13.492 1 88.06 375 LEU B O 1
ATOM 7292 N N . GLY B 1 376 ? -5.406 -23.531 -13.664 1 77.88 376 GLY B N 1
ATOM 7293 C CA . GLY B 1 376 ? -6.559 -23.609 -14.547 1 77.88 376 GLY B CA 1
ATOM 7294 C C . GLY B 1 376 ? -6.223 -23.328 -15.992 1 77.88 376 GLY B C 1
ATOM 7295 O O . GLY B 1 376 ? -7.098 -23.391 -16.859 1 77.88 376 GLY B O 1
ATOM 7296 N N . GLY B 1 377 ? -4.969 -22.953 -16.188 1 80.62 377 GLY B N 1
ATOM 7297 C CA . GLY B 1 377 ? -4.512 -22.672 -17.531 1 80.62 377 GLY B CA 1
ATOM 7298 C C . GLY B 1 377 ? -3.566 -23.734 -18.078 1 80.62 377 GLY B C 1
ATOM 7299 O O . GLY B 1 377 ? -3.531 -24.859 -17.562 1 80.62 377 GLY B O 1
ATOM 7300 N N . GLN B 1 378 ? -3.004 -23.359 -19.219 1 77.19 378 GLN B N 1
ATOM 7301 C CA . GLN B 1 378 ? -2.1 -24.312 -19.859 1 77.19 378 GLN B CA 1
ATOM 7302 C C . GLN B 1 378 ? -0.761 -24.375 -19.125 1 77.19 378 GLN B C 1
ATOM 7304 O O . GLN B 1 378 ? 0.083 -23.484 -19.297 1 77.19 378 GLN B O 1
ATOM 7309 N N . GLU B 1 379 ? -0.629 -25.328 -18.234 1 81.94 379 GLU B N 1
ATOM 7310 C CA . GLU B 1 379 ? 0.548 -25.625 -17.422 1 81.94 379 GLU B CA 1
ATOM 7311 C C . GLU B 1 379 ? 0.869 -27.109 -17.453 1 81.94 379 GLU B C 1
ATOM 7313 O O . GLU B 1 379 ? 0.022 -27.938 -17.828 1 81.94 379 GLU B O 1
ATOM 7318 N N . SER B 1 380 ? 2.154 -27.375 -17.156 1 73.25 380 SER B N 1
ATOM 7319 C CA . SER B 1 380 ? 2.463 -28.797 -17.016 1 73.25 380 SER B CA 1
ATOM 7320 C C . SER B 1 380 ? 1.735 -29.406 -15.828 1 73.25 380 SER B C 1
ATOM 7322 O O . SER B 1 380 ? 1.468 -28.734 -14.836 1 73.25 380 SER B O 1
ATOM 7324 N N . GLY B 1 381 ? 1.373 -30.641 -15.945 1 72.56 381 GLY B N 1
ATOM 7325 C CA . GLY B 1 381 ? 0.749 -31.359 -14.844 1 72.56 381 GLY B CA 1
ATOM 7326 C C . GLY B 1 381 ? 1.578 -31.328 -13.57 1 72.56 381 GLY B C 1
ATOM 7327 O O . GLY B 1 381 ? 1.04 -31.172 -12.477 1 72.56 381 GLY B O 1
ATOM 7328 N N . GLY B 1 382 ? 2.873 -31.469 -13.742 1 74.75 382 GLY B N 1
ATOM 7329 C CA . GLY B 1 382 ? 3.777 -31.438 -12.602 1 74.75 382 GLY B CA 1
ATOM 7330 C C . GLY B 1 382 ? 3.779 -30.094 -11.875 1 74.75 382 GLY B C 1
ATOM 7331 O O . GLY B 1 382 ? 3.738 -30.062 -10.641 1 74.75 382 GLY B O 1
ATOM 7332 N N . SER B 1 383 ? 3.82 -29.047 -12.625 1 82.69 383 SER B N 1
ATOM 7333 C CA . SER B 1 383 ? 3.811 -27.703 -12.039 1 82.69 383 SER B CA 1
ATOM 7334 C C . SER B 1 383 ? 2.5 -27.422 -11.312 1 82.69 383 SER B C 1
ATOM 7336 O O . SER B 1 383 ? 2.498 -26.875 -10.211 1 82.69 383 SER B O 1
ATOM 7338 N N . THR B 1 384 ? 1.464 -27.812 -11.938 1 85.12 384 THR B N 1
ATOM 7339 C CA . THR B 1 384 ? 0.154 -27.641 -11.32 1 85.12 384 THR B CA 1
ATOM 7340 C C . THR B 1 384 ? 0.042 -28.453 -10.047 1 85.12 384 THR B C 1
ATOM 7342 O O . THR B 1 384 ? -0.413 -27.953 -9.016 1 85.12 384 THR B O 1
ATOM 7345 N N . ALA B 1 385 ? 0.471 -29.672 -10.086 1 82.06 385 ALA B N 1
ATOM 7346 C CA . ALA B 1 385 ? 0.407 -30.562 -8.922 1 82.06 385 ALA B CA 1
ATOM 7347 C C . ALA B 1 385 ? 1.237 -30.016 -7.77 1 82.06 385 ALA B C 1
ATOM 7349 O O . ALA B 1 385 ? 0.798 -30.031 -6.617 1 82.06 385 ALA B O 1
ATOM 7350 N N . THR B 1 386 ? 2.42 -29.562 -8.094 1 86.69 386 THR B N 1
ATOM 7351 C CA . THR B 1 386 ? 3.297 -29 -7.074 1 86.69 386 THR B CA 1
ATOM 7352 C C . THR B 1 386 ? 2.654 -27.781 -6.43 1 86.69 386 THR B C 1
ATOM 7354 O O . THR B 1 386 ? 2.688 -27.625 -5.207 1 86.69 386 THR B O 1
ATOM 7357 N N . THR B 1 387 ? 2.133 -26.938 -7.234 1 93.69 387 THR B N 1
ATOM 7358 C CA . THR B 1 387 ? 1.459 -25.75 -6.727 1 93.69 387 THR B CA 1
ATOM 7359 C C . THR B 1 387 ? 0.292 -26.141 -5.82 1 93.69 387 THR B C 1
ATOM 7361 O O . THR B 1 387 ? 0.115 -25.562 -4.75 1 93.69 387 THR B O 1
ATOM 7364 N N . MET B 1 388 ? -0.46 -27.094 -6.215 1 91.5 388 MET B N 1
ATOM 7365 C CA . MET B 1 388 ? -1.604 -27.547 -5.426 1 91.5 388 MET B CA 1
ATOM 7366 C C . MET B 1 388 ? -1.148 -28.125 -4.094 1 91.5 388 MET B C 1
ATOM 7368 O O . MET B 1 388 ? -1.822 -27.969 -3.076 1 91.5 388 MET B O 1
ATOM 7372 N N . GLU B 1 389 ? -0.035 -28.797 -4.129 1 90.44 389 GLU B N 1
ATOM 7373 C CA . GLU B 1 389 ? 0.519 -29.328 -2.887 1 90.44 389 GLU B CA 1
ATOM 7374 C C . GLU B 1 389 ? 0.873 -28.203 -1.912 1 90.44 389 GLU B C 1
ATOM 7376 O O . GLU B 1 389 ? 0.606 -28.312 -0.713 1 90.44 389 GLU B O 1
ATOM 7381 N N . TYR B 1 390 ? 1.519 -27.172 -2.436 1 95.94 390 TYR B N 1
ATOM 7382 C CA . TYR B 1 390 ? 1.854 -26.016 -1.601 1 95.94 390 TYR B CA 1
ATOM 7383 C C . TYR B 1 390 ? 0.598 -25.391 -1.004 1 95.94 390 TYR B C 1
ATOM 7385 O O . TYR B 1 390 ? 0.588 -25 0.164 1 95.94 390 TYR B O 1
ATOM 7393 N N . ILE B 1 391 ? -0.461 -25.344 -1.793 1 97.56 391 ILE B N 1
ATOM 7394 C CA . ILE B 1 391 ? -1.723 -24.766 -1.326 1 97.56 391 ILE B CA 1
ATOM 7395 C C . ILE B 1 391 ? -2.318 -25.672 -0.241 1 97.56 391 ILE B C 1
ATOM 7397 O O . ILE B 1 391 ? -2.77 -25.172 0.797 1 97.56 391 ILE B O 1
ATOM 7401 N N . ALA B 1 392 ? -2.254 -26.938 -0.443 1 94.75 392 ALA B N 1
ATOM 7402 C CA . ALA B 1 392 ? -2.854 -27.906 0.468 1 94.75 392 ALA B CA 1
ATOM 7403 C C . ALA B 1 392 ? -2.156 -27.891 1.824 1 94.75 392 ALA B C 1
ATOM 7405 O O . ALA B 1 392 ? -2.746 -28.266 2.838 1 94.75 392 ALA B O 1
ATOM 7406 N N . ASP B 1 393 ? -0.934 -27.422 1.861 1 95.62 393 ASP B N 1
ATOM 7407 C CA . ASP B 1 393 ? -0.138 -27.391 3.084 1 95.62 393 ASP B CA 1
ATOM 7408 C C . ASP B 1 393 ? -0.477 -26.172 3.932 1 95.62 393 ASP B C 1
ATOM 7410 O O . ASP B 1 393 ? 0.001 -26.031 5.062 1 95.62 393 ASP B O 1
ATOM 7414 N N . CYS B 1 394 ? -1.315 -25.344 3.463 1 98.12 394 CYS B N 1
ATOM 7415 C CA . CYS B 1 394 ? -1.672 -24.109 4.176 1 98.12 394 CYS B CA 1
ATOM 7416 C C . CYS B 1 394 ? -2.846 -24.359 5.117 1 98.12 394 CYS B C 1
ATOM 7418 O O . CYS B 1 394 ? -3.615 -25.297 4.93 1 98.12 394 CYS B O 1
ATOM 7420 N N . ASP B 1 395 ? -2.975 -23.484 6.129 1 97.25 395 ASP B N 1
ATOM 7421 C CA . ASP B 1 395 ? -4.059 -23.562 7.105 1 97.25 395 ASP B CA 1
ATOM 7422 C C . ASP B 1 395 ? -5.348 -22.969 6.543 1 97.25 395 ASP B C 1
ATOM 7424 O O . ASP B 1 395 ? -6.441 -23.312 6.984 1 97.25 395 ASP B O 1
ATOM 7428 N N . LEU B 1 396 ? -5.199 -22.125 5.629 1 98.38 396 LEU B N 1
ATOM 7429 C CA . LEU B 1 396 ? -6.32 -21.422 5.012 1 98.38 396 LEU B CA 1
ATOM 7430 C C . LEU B 1 396 ? -6.051 -21.172 3.535 1 98.38 396 LEU B C 1
ATOM 7432 O O . LEU B 1 396 ? -4.938 -20.781 3.158 1 98.38 396 LEU B O 1
ATOM 7436 N N . ILE B 1 397 ? -7.078 -21.438 2.723 1 98.81 397 ILE B N 1
ATOM 7437 C CA . ILE B 1 397 ? -7.031 -21.141 1.297 1 98.81 397 ILE B CA 1
ATOM 7438 C C . ILE B 1 397 ? -7.938 -19.953 0.992 1 98.81 397 ILE B C 1
ATOM 7440 O O . ILE B 1 397 ? -9.102 -19.922 1.395 1 98.81 397 ILE B O 1
ATOM 7444 N N . ILE B 1 398 ? -7.406 -18.969 0.314 1 98.88 398 ILE B N 1
ATOM 7445 C CA . ILE B 1 398 ? -8.195 -17.828 -0.14 1 98.88 398 ILE B CA 1
ATOM 7446 C C . ILE B 1 398 ? -8.18 -17.766 -1.665 1 98.88 398 ILE B C 1
ATOM 7448 O O . ILE B 1 398 ? -7.129 -17.547 -2.275 1 98.88 398 ILE B O 1
ATOM 7452 N N . ASP B 1 399 ? -9.336 -17.953 -2.258 1 98.25 399 ASP B N 1
ATOM 7453 C CA . ASP B 1 399 ? -9.5 -17.797 -3.701 1 98.25 399 ASP B CA 1
ATOM 7454 C C . ASP B 1 399 ? -9.938 -16.391 -4.055 1 98.25 399 ASP B C 1
ATOM 7456 O O . ASP B 1 399 ? -11.086 -16 -3.816 1 98.25 399 ASP B O 1
ATOM 7460 N N . ALA B 1 400 ? -9.039 -15.648 -4.645 1 98 400 ALA B N 1
ATOM 7461 C CA . ALA B 1 400 ? -9.305 -14.266 -5.023 1 98 400 ALA B CA 1
ATOM 7462 C C . ALA B 1 400 ? -9.25 -14.086 -6.535 1 98 400 ALA B C 1
ATOM 7464 O O . ALA B 1 400 ? -8.852 -13.031 -7.027 1 98 400 ALA B O 1
ATOM 7465 N N . THR B 1 401 ? -9.609 -15.094 -7.297 1 94.25 401 THR B N 1
ATOM 7466 C CA . THR B 1 401 ? -9.445 -15.055 -8.742 1 94.25 401 THR B CA 1
ATOM 7467 C C . THR B 1 401 ? -10.773 -14.734 -9.43 1 94.25 401 THR B C 1
ATOM 7469 O O . THR B 1 401 ? -10.781 -14.273 -10.578 1 94.25 401 THR B O 1
ATOM 7472 N N . ALA B 1 402 ? -11.773 -15.07 -8.82 1 88.12 402 ALA B N 1
ATOM 7473 C CA . ALA B 1 402 ? -13.109 -15 -9.422 1 88.12 402 ALA B CA 1
ATOM 7474 C C . ALA B 1 402 ? -13.172 -15.805 -10.719 1 88.12 402 ALA B C 1
ATOM 7476 O O . ALA B 1 402 ? -13.875 -15.43 -11.656 1 88.12 402 ALA B O 1
ATOM 7477 N N . ASP B 1 403 ? -12.383 -16.859 -10.805 1 88.06 403 ASP B N 1
ATOM 7478 C CA . ASP B 1 403 ? -12.336 -17.781 -11.938 1 88.06 403 ASP B CA 1
ATOM 7479 C C . ASP B 1 403 ? -12.93 -19.141 -11.57 1 88.06 403 ASP B C 1
ATOM 7481 O O . ASP B 1 403 ? -12.445 -19.797 -10.648 1 88.06 403 ASP B O 1
ATOM 7485 N N . PRO B 1 404 ? -13.922 -19.547 -12.328 1 83.94 404 PRO B N 1
ATOM 7486 C CA . PRO B 1 404 ? -14.617 -20.781 -11.961 1 83.94 404 PRO B CA 1
ATOM 7487 C C . PRO B 1 404 ? -13.695 -22 -11.992 1 83.94 404 PRO B C 1
ATOM 7489 O O . PRO B 1 404 ? -13.844 -22.922 -11.18 1 83.94 404 PRO B O 1
ATOM 7492 N N . ALA B 1 405 ? -12.797 -22.047 -12.93 1 82.94 405 ALA B N 1
ATOM 7493 C CA . ALA B 1 405 ? -11.883 -23.188 -13.016 1 82.94 405 ALA B CA 1
ATOM 7494 C C . ALA B 1 405 ? -10.945 -23.234 -11.812 1 82.94 405 ALA B C 1
ATOM 7496 O O . ALA B 1 405 ? -10.703 -24.297 -11.25 1 82.94 405 ALA B O 1
ATOM 7497 N N . VAL B 1 406 ? -10.43 -22.094 -11.461 1 90.94 406 VAL B N 1
ATOM 7498 C CA . VAL B 1 406 ? -9.547 -22.016 -10.305 1 90.94 406 VAL B CA 1
ATOM 7499 C C . VAL B 1 406 ? -10.328 -22.359 -9.039 1 90.94 406 VAL B C 1
ATOM 7501 O O . VAL B 1 406 ? -9.82 -23.078 -8.164 1 90.94 406 VAL B O 1
ATOM 7504 N N . PHE B 1 407 ? -11.547 -21.906 -8.961 1 92.44 407 PHE B N 1
ATOM 7505 C CA . PHE B 1 407 ? -12.391 -22.219 -7.812 1 92.44 407 PHE B CA 1
ATOM 7506 C C . PHE B 1 407 ? -12.562 -23.734 -7.668 1 92.44 407 PHE B C 1
ATOM 7508 O O . PHE B 1 407 ? -12.508 -24.266 -6.559 1 92.44 407 PHE B O 1
ATOM 7515 N N . ASN B 1 408 ? -12.781 -24.375 -8.766 1 86.94 408 ASN B N 1
ATOM 7516 C CA . ASN B 1 408 ? -12.938 -25.828 -8.734 1 86.94 408 ASN B CA 1
ATOM 7517 C C . ASN B 1 408 ? -11.695 -26.516 -8.172 1 86.94 408 ASN B C 1
ATOM 7519 O O . ASN B 1 408 ? -11.812 -27.469 -7.41 1 86.94 408 ASN B O 1
ATOM 7523 N N . LEU B 1 409 ? -10.586 -26.016 -8.555 1 89.06 409 LEU B N 1
ATOM 7524 C CA . LEU B 1 409 ? -9.344 -26.594 -8.062 1 89.06 409 LEU B CA 1
ATOM 7525 C C . LEU B 1 409 ? -9.172 -26.328 -6.57 1 89.06 409 LEU B C 1
ATOM 7527 O O . LEU B 1 409 ? -8.852 -27.234 -5.801 1 89.06 409 LEU B O 1
ATOM 7531 N N . CYS B 1 410 ? -9.422 -25.109 -6.156 1 94.62 410 CYS B N 1
ATOM 7532 C CA . CYS B 1 410 ? -9.336 -24.75 -4.742 1 94.62 410 CYS B CA 1
ATOM 7533 C C . CYS B 1 410 ? -10.336 -25.562 -3.918 1 94.62 410 CYS B C 1
ATOM 7535 O O . CYS B 1 410 ? -10.023 -25.984 -2.805 1 94.62 410 CYS B O 1
ATOM 7537 N N . SER B 1 411 ? -11.5 -25.719 -4.477 1 91.88 411 SER B N 1
ATOM 7538 C CA . SER B 1 411 ? -12.539 -26.5 -3.824 1 91.88 411 SER B CA 1
ATOM 7539 C C . SER B 1 411 ? -12.078 -27.938 -3.582 1 91.88 411 SER B C 1
ATOM 7541 O O . SER B 1 411 ? -12.289 -28.484 -2.498 1 91.88 411 SER B O 1
ATOM 7543 N N . ALA B 1 412 ? -11.492 -28.484 -4.594 1 86.69 412 ALA B N 1
ATOM 7544 C CA . ALA B 1 412 ? -11 -29.859 -4.488 1 86.69 412 ALA B CA 1
ATOM 7545 C C . ALA B 1 412 ? -9.93 -29.969 -3.408 1 86.69 412 ALA B C 1
ATOM 7547 O O . ALA B 1 412 ? -9.945 -30.906 -2.604 1 86.69 412 ALA B O 1
ATOM 7548 N N . ILE B 1 413 ? -9.047 -29.031 -3.367 1 91.5 413 ILE B N 1
ATOM 7549 C CA . ILE B 1 413 ? -7.977 -29.031 -2.379 1 91.5 413 ILE B CA 1
ATOM 7550 C C . ILE B 1 413 ? -8.57 -28.891 -0.978 1 91.5 413 ILE B C 1
ATOM 7552 O O . ILE B 1 413 ? -8.227 -29.656 -0.074 1 91.5 413 ILE B O 1
ATOM 7556 N N . ALA B 1 414 ? -9.438 -27.922 -0.838 1 94.56 414 ALA B N 1
ATOM 7557 C CA . ALA B 1 414 ? -10.031 -27.641 0.466 1 94.56 414 ALA B CA 1
ATOM 7558 C C . ALA B 1 414 ? -10.766 -28.859 1.014 1 94.56 414 ALA B C 1
ATOM 7560 O O . ALA B 1 414 ? -10.617 -29.203 2.189 1 94.56 414 ALA B O 1
ATOM 7561 N N . ARG B 1 415 ? -11.547 -29.469 0.178 1 89.75 415 ARG B N 1
ATOM 7562 C CA . ARG B 1 415 ? -12.336 -30.625 0.602 1 89.75 415 ARG B CA 1
ATOM 7563 C C . ARG B 1 415 ? -11.445 -31.797 0.988 1 89.75 415 ARG B C 1
ATOM 7565 O O . ARG B 1 415 ? -11.602 -32.375 2.064 1 89.75 415 ARG B O 1
ATOM 7572 N N . ARG B 1 416 ? -10.508 -32.094 0.16 1 85.12 416 ARG B N 1
ATOM 7573 C CA . ARG B 1 416 ? -9.672 -33.25 0.357 1 85.12 416 ARG B CA 1
ATOM 7574 C C . ARG B 1 416 ? -8.734 -33.062 1.545 1 85.12 416 ARG B C 1
ATOM 7576 O O . ARG B 1 416 ? -8.5 -34 2.314 1 85.12 416 ARG B O 1
ATOM 7583 N N . ALA B 1 417 ? -8.188 -31.906 1.64 1 89.25 417 ALA B N 1
ATOM 7584 C CA . ALA B 1 417 ? -7.246 -31.625 2.721 1 89.25 417 ALA B CA 1
ATOM 7585 C C . ALA B 1 417 ? -7.973 -31.125 3.965 1 89.25 417 ALA B C 1
ATOM 7587 O O . ALA B 1 417 ? -7.348 -30.891 5.004 1 89.25 417 ALA B O 1
ATOM 7588 N N . LYS B 1 418 ? -9.289 -30.953 3.924 1 91.38 418 LYS B N 1
ATOM 7589 C CA . LYS B 1 418 ? -10.117 -30.422 5.004 1 91.38 418 LYS B CA 1
ATOM 7590 C C . LYS B 1 418 ? -9.57 -29.094 5.52 1 91.38 418 LYS B C 1
ATOM 7592 O O . LYS B 1 418 ? -9.328 -28.938 6.719 1 91.38 418 LYS B O 1
ATOM 7597 N N . LYS B 1 419 ? -9.352 -28.234 4.605 1 95.25 419 LYS B N 1
ATOM 7598 C CA . LYS B 1 419 ? -8.875 -26.891 4.906 1 95.25 419 LYS B CA 1
ATOM 7599 C C . LYS B 1 419 ? -9.984 -25.859 4.703 1 95.25 419 LYS B C 1
ATOM 7601 O O . LYS B 1 419 ? -10.82 -26.016 3.809 1 95.25 419 LYS B O 1
ATOM 7606 N N . SER B 1 420 ? -9.984 -24.844 5.551 1 97.12 420 SER B N 1
ATOM 7607 C CA . SER B 1 420 ? -10.93 -23.75 5.359 1 97.12 420 SER B CA 1
ATOM 7608 C C . SER B 1 420 ? -10.68 -23.031 4.039 1 97.12 420 SER B C 1
ATOM 7610 O O . SER B 1 420 ? -9.531 -22.906 3.602 1 97.12 420 SER B O 1
ATOM 7612 N N . LEU B 1 421 ? -11.773 -22.625 3.447 1 98.19 421 LEU B N 1
ATOM 7613 C CA . LEU B 1 421 ? -11.742 -21.906 2.18 1 98.19 421 LEU B CA 1
ATOM 7614 C C . LEU B 1 421 ? -12.516 -20.594 2.277 1 98.19 421 LEU B C 1
ATOM 7616 O O . LEU B 1 421 ? -13.656 -20.578 2.742 1 98.19 421 LEU B O 1
ATOM 7620 N N . CYS B 1 422 ? -11.867 -19.5 1.902 1 98.5 422 CYS B N 1
ATOM 7621 C CA . CYS B 1 422 ? -12.516 -18.203 1.728 1 98.5 422 CYS B CA 1
ATOM 7622 C C . CYS B 1 422 ? -12.43 -17.75 0.278 1 98.5 422 CYS B C 1
ATOM 7624 O O . CYS B 1 422 ? -11.445 -18.031 -0.41 1 98.5 422 CYS B O 1
ATOM 7626 N N . TRP B 1 423 ? -13.469 -17.109 -0.162 1 97.94 423 TRP B N 1
ATOM 7627 C CA . TRP B 1 423 ? -13.352 -16.438 -1.456 1 97.94 423 TRP B CA 1
ATOM 7628 C C . TRP B 1 423 ? -14.258 -15.211 -1.521 1 97.94 423 TRP B C 1
ATOM 7630 O O . TRP B 1 423 ? -15.094 -15 -0.643 1 97.94 423 TRP B O 1
ATOM 7640 N N . ALA B 1 424 ? -13.938 -14.352 -2.434 1 97.44 424 ALA B N 1
ATOM 7641 C CA . ALA B 1 424 ? -14.734 -13.148 -2.67 1 97.44 424 ALA B CA 1
ATOM 7642 C C . ALA B 1 424 ? -14.812 -12.828 -4.16 1 97.44 424 ALA B C 1
ATOM 7644 O O . ALA B 1 424 ? -14 -13.312 -4.949 1 97.44 424 ALA B O 1
ATOM 7645 N N . GLN B 1 425 ? -15.805 -12.117 -4.473 1 93.12 425 GLN B N 1
ATOM 7646 C CA . GLN B 1 425 ? -16 -11.617 -5.824 1 93.12 425 GLN B CA 1
ATOM 7647 C C . GLN B 1 425 ? -16.531 -10.18 -5.805 1 93.12 425 GLN B C 1
ATOM 7649 O O . GLN B 1 425 ? -17.438 -9.859 -5.035 1 93.12 425 GLN B O 1
ATOM 7654 N N . VAL B 1 426 ? -15.891 -9.352 -6.59 1 93.12 426 VAL B N 1
ATOM 7655 C CA . VAL B 1 426 ? -16.391 -7.996 -6.812 1 93.12 426 VAL B CA 1
ATOM 7656 C C . VAL B 1 426 ? -17.25 -7.965 -8.07 1 93.12 426 VAL B C 1
ATOM 7658 O O . VAL B 1 426 ? -16.875 -8.508 -9.109 1 93.12 426 VAL B O 1
ATOM 7661 N N . PHE B 1 427 ? -18.406 -7.355 -7.922 1 88.5 427 PHE B N 1
ATOM 7662 C CA . PHE B 1 427 ? -19.312 -7.262 -9.07 1 88.5 427 PHE B CA 1
ATOM 7663 C C . PHE B 1 427 ? -18.953 -6.066 -9.945 1 88.5 427 PHE B C 1
ATOM 7665 O O . PHE B 1 427 ? -18.609 -4.996 -9.43 1 88.5 427 PHE B O 1
ATOM 7672 N N . GLY B 1 428 ? -19 -6.285 -11.211 1 80.88 428 GLY B N 1
ATOM 7673 C CA . GLY B 1 428 ? -18.703 -5.211 -12.141 1 80.88 428 GLY B CA 1
ATOM 7674 C C . GLY B 1 428 ? -19.641 -4.031 -12.023 1 80.88 428 GLY B C 1
ATOM 7675 O O . GLY B 1 428 ? -20.812 -4.199 -11.664 1 80.88 428 GLY B O 1
ATOM 7676 N N . GLY B 1 429 ? -19.156 -2.848 -12.266 1 79 429 GLY B N 1
ATOM 7677 C CA . GLY B 1 429 ? -19.984 -1.645 -12.289 1 79 429 GLY B CA 1
ATOM 7678 C C . GLY B 1 429 ? -20.156 -1.013 -10.93 1 79 429 GLY B C 1
ATOM 7679 O O . GLY B 1 429 ? -21.031 -0.156 -10.742 1 79 429 GLY B O 1
ATOM 7680 N N . GLY B 1 430 ? -19.484 -1.519 -9.992 1 82 430 GLY B N 1
ATOM 7681 C CA . GLY B 1 430 ? -19.5 -0.909 -8.672 1 82 430 GLY B CA 1
ATOM 7682 C C . GLY B 1 430 ? -20.734 -1.267 -7.867 1 82 430 GLY B C 1
ATOM 7683 O O . GLY B 1 430 ? -21.125 -0.535 -6.953 1 82 430 GLY B O 1
ATOM 7684 N N . ALA B 1 431 ? -21.406 -2.326 -8.203 1 88.38 431 ALA B N 1
ATOM 7685 C CA . ALA B 1 431 ? -22.625 -2.707 -7.512 1 88.38 431 ALA B CA 1
ATOM 7686 C C . ALA B 1 431 ? -22.328 -3.238 -6.113 1 88.38 431 ALA B C 1
ATOM 7688 O O . ALA B 1 431 ? -23.094 -2.986 -5.172 1 88.38 431 ALA B O 1
ATOM 7689 N N . GLY B 1 432 ? -21.312 -3.98 -6.047 1 93.94 432 GLY B N 1
ATOM 7690 C CA . GLY B 1 432 ? -20.984 -4.637 -4.793 1 93.94 432 GLY B CA 1
ATOM 7691 C C . GLY B 1 432 ? -20.156 -5.895 -4.973 1 93.94 432 GLY B C 1
ATOM 7692 O O . GLY B 1 432 ? -19.328 -5.969 -5.879 1 93.94 432 GLY B O 1
ATOM 7693 N N . GLY B 1 433 ? -20.266 -6.75 -4.012 1 95.25 433 GLY B N 1
ATOM 7694 C CA . GLY B 1 433 ? -19.531 -8 -4.047 1 95.25 433 GLY B CA 1
ATOM 7695 C C . GLY B 1 433 ? -20.016 -9.008 -3.023 1 95.25 433 GLY B C 1
ATOM 7696 O O . GLY B 1 433 ? -21.031 -8.781 -2.354 1 95.25 433 GLY B O 1
ATOM 7697 N N . ILE B 1 434 ? -19.422 -10.148 -2.992 1 96.69 434 ILE B N 1
ATOM 7698 C CA . ILE B 1 434 ? -19.75 -11.203 -2.035 1 96.69 434 ILE B CA 1
ATOM 7699 C C . ILE B 1 434 ? -18.484 -11.688 -1.346 1 96.69 434 ILE B C 1
ATOM 7701 O O . ILE B 1 434 ? -17.422 -11.734 -1.961 1 96.69 434 ILE B O 1
ATOM 7705 N N . VAL B 1 435 ? -18.547 -11.992 -0.09 1 98.38 435 VAL B N 1
ATOM 7706 C CA . VAL B 1 435 ? -17.5 -12.68 0.654 1 98.38 435 VAL B CA 1
ATOM 7707 C C . VAL B 1 435 ? -18.047 -13.961 1.271 1 98.38 435 VAL B C 1
ATOM 7709 O O . VAL B 1 435 ? -19.188 -13.992 1.735 1 98.38 435 VAL B O 1
ATOM 7712 N N . VAL B 1 436 ? -17.25 -15.023 1.22 1 98.44 436 VAL B N 1
ATOM 7713 C CA . VAL B 1 436 ? -17.656 -16.328 1.716 1 98.44 436 VAL B CA 1
ATOM 7714 C C . VAL B 1 436 ? -16.516 -16.969 2.496 1 98.44 436 VAL B C 1
ATOM 7716 O O . VAL B 1 436 ? -15.359 -16.875 2.102 1 98.44 436 VAL B O 1
ATOM 7719 N N . ARG B 1 437 ? -16.828 -17.578 3.557 1 97.69 437 ARG B N 1
ATOM 7720 C CA . ARG B 1 437 ? -15.891 -18.438 4.297 1 97.69 437 ARG B CA 1
ATOM 7721 C C . ARG B 1 437 ? -16.5 -19.812 4.551 1 97.69 437 ARG B C 1
ATOM 7723 O O . ARG B 1 437 ? -17.688 -19.922 4.824 1 97.69 437 ARG B O 1
ATOM 7730 N N . LEU B 1 438 ? -15.734 -20.828 4.371 1 97.31 438 LEU B N 1
ATOM 7731 C CA . LEU B 1 438 ? -16.188 -22.188 4.609 1 97.31 438 LEU B CA 1
ATOM 7732 C C . LEU B 1 438 ? -15.281 -22.891 5.609 1 97.31 438 LEU B C 1
ATOM 7734 O O . LEU B 1 438 ? -14.055 -22.922 5.434 1 97.31 438 LEU B O 1
ATOM 7738 N N . ARG B 1 439 ? -15.836 -23.516 6.641 1 95.94 439 ARG B N 1
ATOM 7739 C CA . ARG B 1 439 ? -15.156 -24.328 7.645 1 95.94 439 ARG B CA 1
ATOM 7740 C C . ARG B 1 439 ? -15.477 -25.812 7.465 1 95.94 439 ARG B C 1
ATOM 7742 O O . ARG B 1 439 ? -16.641 -26.188 7.41 1 95.94 439 ARG B O 1
ATOM 7749 N N . PRO B 1 440 ? -14.453 -26.547 7.422 1 94.06 440 PRO B N 1
ATOM 7750 C CA . PRO B 1 440 ? -14.68 -27.969 7.219 1 94.06 440 PRO B CA 1
ATOM 7751 C C . PRO B 1 440 ? -15.648 -28.562 8.242 1 94.06 440 PRO B C 1
ATOM 7753 O O . PRO B 1 440 ? -15.508 -28.312 9.445 1 94.06 440 PRO B O 1
ATOM 7756 N N . ASP B 1 441 ? -16.641 -29.312 7.766 1 91.5 441 ASP B N 1
ATOM 7757 C CA . ASP B 1 441 ? -17.625 -30.094 8.516 1 91.5 441 ASP B CA 1
ATOM 7758 C C . ASP B 1 441 ? -18.562 -29.203 9.297 1 91.5 441 ASP B C 1
ATOM 7760 O O . ASP B 1 441 ? -19.359 -29.672 10.109 1 91.5 441 ASP B O 1
ATOM 7764 N N . ILE B 1 442 ? -18.484 -27.969 9.195 1 94.06 442 ILE B N 1
ATOM 7765 C CA . ILE B 1 442 ? -19.406 -27 9.773 1 94.06 442 ILE B CA 1
ATOM 7766 C C . ILE B 1 442 ? -20.234 -26.359 8.672 1 94.06 442 ILE B C 1
ATOM 7768 O O . ILE B 1 442 ? -21.469 -26.344 8.75 1 94.06 442 ILE B O 1
ATOM 7772 N N . ASP B 1 443 ? -19.625 -25.906 7.652 1 96.12 443 ASP B N 1
ATOM 7773 C CA . ASP B 1 443 ? -20.281 -25.328 6.484 1 96.12 443 ASP B CA 1
ATOM 7774 C C . ASP B 1 443 ? -20.406 -26.359 5.363 1 96.12 443 ASP B C 1
ATOM 7776 O O . ASP B 1 443 ? -19.719 -27.375 5.379 1 96.12 443 ASP B O 1
ATOM 7780 N N . PRO B 1 444 ? -21.359 -26.062 4.41 1 95.69 444 PRO B N 1
ATOM 7781 C CA . PRO B 1 444 ? -21.391 -26.969 3.252 1 95.69 444 PRO B CA 1
ATOM 7782 C C . PRO B 1 444 ? -20.062 -26.969 2.477 1 95.69 444 PRO B C 1
ATOM 7784 O O . PRO B 1 444 ? -19.25 -26.047 2.619 1 95.69 444 PRO B O 1
ATOM 7787 N N . THR B 1 445 ? -19.906 -28.062 1.703 1 94.25 445 THR B N 1
ATOM 7788 C CA . THR B 1 445 ? -18.719 -28.141 0.857 1 94.25 445 THR B CA 1
ATOM 7789 C C . THR B 1 445 ? -18.719 -27 -0.158 1 94.25 445 THR B C 1
ATOM 7791 O O . THR B 1 445 ? -19.75 -26.406 -0.441 1 94.25 445 THR B O 1
ATOM 7794 N N . PRO B 1 446 ? -17.562 -26.656 -0.688 1 94.56 446 PRO B N 1
ATOM 7795 C CA . PRO B 1 446 ? -17.438 -25.469 -1.547 1 94.56 446 PRO B CA 1
ATOM 7796 C C . PRO B 1 446 ? -18.375 -25.531 -2.756 1 94.56 446 PRO B C 1
ATOM 7798 O O . PRO B 1 446 ? -19.078 -24.562 -3.041 1 94.56 446 PRO B O 1
ATOM 7801 N N . LEU B 1 447 ? -18.406 -26.594 -3.449 1 89.62 447 LEU B N 1
ATOM 7802 C CA . LEU B 1 447 ? -19.234 -26.703 -4.637 1 89.62 447 LEU B CA 1
ATOM 7803 C C . LEU B 1 447 ? -20.719 -26.609 -4.27 1 89.62 447 LEU B C 1
ATOM 7805 O O . LEU B 1 447 ? -21.5 -25.969 -4.973 1 89.62 447 LEU B O 1
ATOM 7809 N N . GLU B 1 448 ? -21.062 -27.312 -3.205 1 91.12 448 GLU B N 1
ATOM 7810 C CA . GLU B 1 448 ? -22.438 -27.219 -2.721 1 91.12 448 GLU B CA 1
ATOM 7811 C C . GLU B 1 448 ? -22.781 -25.781 -2.309 1 91.12 448 GLU B C 1
ATOM 7813 O O . GLU B 1 448 ? -23.891 -25.312 -2.549 1 91.12 448 GLU B O 1
ATOM 7818 N N . THR B 1 449 ? -21.875 -25.156 -1.675 1 95.88 449 THR B N 1
ATOM 7819 C CA . THR B 1 449 ? -22.062 -23.766 -1.277 1 95.88 449 THR B CA 1
ATOM 7820 C C . THR B 1 449 ? -22.312 -22.875 -2.498 1 95.88 449 THR B C 1
ATOM 7822 O O . THR B 1 449 ? -23.234 -22.062 -2.5 1 95.88 449 THR B O 1
ATOM 7825 N N . ARG B 1 450 ? -21.484 -23 -3.5 1 92.62 450 ARG B N 1
ATOM 7826 C CA . ARG B 1 450 ? -21.672 -22.234 -4.727 1 92.62 450 ARG B CA 1
ATOM 7827 C C . ARG B 1 450 ? -23.062 -22.469 -5.301 1 92.62 450 ARG B C 1
ATOM 7829 O O . ARG B 1 450 ? -23.734 -21.516 -5.711 1 92.62 450 ARG B O 1
ATOM 7836 N N . ARG B 1 451 ? -23.469 -23.688 -5.355 1 90.25 451 ARG B N 1
ATOM 7837 C CA . ARG B 1 451 ? -24.797 -24.031 -5.855 1 90.25 451 ARG B CA 1
ATOM 7838 C C . ARG B 1 451 ? -25.875 -23.344 -5.039 1 90.25 451 ARG B C 1
ATOM 7840 O O . ARG B 1 451 ? -26.828 -22.781 -5.602 1 90.25 451 ARG B O 1
ATOM 7847 N N . ARG B 1 452 ? -25.781 -23.391 -3.766 1 94.38 452 ARG B N 1
ATOM 7848 C CA . ARG B 1 452 ? -26.781 -22.812 -2.879 1 94.38 452 ARG B CA 1
ATOM 7849 C C . ARG B 1 452 ? -26.828 -21.297 -3.006 1 94.38 452 ARG B C 1
ATOM 7851 O O . ARG B 1 452 ? -27.891 -20.688 -2.9 1 94.38 452 ARG B O 1
ATOM 7858 N N . ILE B 1 453 ? -25.703 -20.688 -3.182 1 94.12 453 ILE B N 1
ATOM 7859 C CA . ILE B 1 453 ? -25.641 -19.234 -3.393 1 94.12 453 ILE B CA 1
ATOM 7860 C C . ILE B 1 453 ? -26.344 -18.875 -4.699 1 94.12 453 ILE B C 1
ATOM 7862 O O . ILE B 1 453 ? -27.109 -17.922 -4.75 1 94.12 453 ILE B O 1
ATOM 7866 N N . GLU B 1 454 ? -26.109 -19.625 -5.723 1 87.62 454 GLU B N 1
ATOM 7867 C CA . GLU B 1 454 ? -26.781 -19.391 -7 1 87.62 454 GLU B CA 1
ATOM 7868 C C . GLU B 1 454 ? -28.297 -19.562 -6.875 1 87.62 454 GLU B C 1
ATOM 7870 O O . GLU B 1 454 ? -29.062 -18.797 -7.457 1 87.62 454 GLU B O 1
ATOM 7875 N N . ALA B 1 455 ? -28.625 -20.594 -6.18 1 89.5 455 ALA B N 1
ATOM 7876 C CA . ALA B 1 455 ? -30.047 -20.812 -5.918 1 89.5 455 ALA B CA 1
ATOM 7877 C C . ALA B 1 455 ? -30.656 -19.625 -5.16 1 89.5 455 ALA B C 1
ATOM 7879 O O . ALA B 1 455 ? -31.781 -19.219 -5.434 1 89.5 455 ALA B O 1
ATOM 7880 N N . TRP B 1 456 ? -29.969 -19.172 -4.223 1 93.62 456 TRP B N 1
ATOM 7881 C CA . TRP B 1 456 ? -30.406 -18.016 -3.451 1 93.62 456 TRP B CA 1
ATOM 7882 C C . TRP B 1 456 ? -30.594 -16.797 -4.355 1 93.62 456 TRP B C 1
ATOM 7884 O O . TRP B 1 456 ? -31.594 -16.078 -4.234 1 93.62 456 TRP B O 1
ATOM 7894 N N . TYR B 1 457 ? -29.672 -16.562 -5.301 1 89.12 457 TYR B N 1
ATOM 7895 C CA . TYR B 1 457 ? -29.828 -15.484 -6.277 1 89.12 457 TYR B CA 1
ATOM 7896 C C . TYR B 1 457 ? -31.141 -15.625 -7.031 1 89.12 457 TYR B C 1
ATOM 7898 O O . TYR B 1 457 ? -31.875 -14.641 -7.211 1 89.12 457 TYR B O 1
ATOM 7906 N N . ALA B 1 458 ? -31.375 -16.75 -7.434 1 86.06 458 ALA B N 1
ATOM 7907 C CA . ALA B 1 458 ? -32.562 -17.016 -8.227 1 86.06 458 ALA B CA 1
ATOM 7908 C C . ALA B 1 458 ? -33.844 -16.719 -7.434 1 86.06 458 ALA B C 1
ATOM 7910 O O . ALA B 1 458 ? -34.812 -16.219 -7.992 1 86.06 458 ALA B O 1
ATOM 7911 N N . THR B 1 459 ? -33.844 -16.938 -6.207 1 91.75 459 THR B N 1
ATOM 7912 C CA . THR B 1 459 ? -35.031 -16.75 -5.363 1 91.75 459 THR B CA 1
ATOM 7913 C C . THR B 1 459 ? -35.312 -15.266 -5.152 1 91.75 459 THR B C 1
ATOM 7915 O O . THR B 1 459 ? -36.406 -14.883 -4.777 1 91.75 459 THR B O 1
ATOM 7918 N N . GLN B 1 460 ? -34.281 -14.438 -5.34 1 90.56 460 GLN B N 1
ATOM 7919 C CA . GLN B 1 460 ? -34.469 -13.008 -5.129 1 90.56 460 GLN B CA 1
ATOM 7920 C C . GLN B 1 460 ? -35.344 -12.391 -6.223 1 90.56 460 GLN B C 1
ATOM 7922 O O . GLN B 1 460 ? -35.906 -11.312 -6.039 1 90.56 460 GLN B O 1
ATOM 7927 N N . GLY B 1 461 ? -35.406 -12.953 -7.434 1 84.88 461 GLY B N 1
ATOM 7928 C CA . GLY B 1 461 ? -36.281 -12.531 -8.516 1 84.88 461 GLY B CA 1
ATOM 7929 C C . GLY B 1 461 ? -35.781 -11.297 -9.242 1 84.88 461 GLY B C 1
ATOM 7930 O O . GLY B 1 461 ? -36.562 -10.57 -9.859 1 84.88 461 GLY B O 1
ATOM 7931 N N . VAL B 1 462 ? -34.562 -10.93 -9.062 1 84.44 462 VAL B N 1
ATOM 7932 C CA . VAL B 1 462 ? -33.969 -9.758 -9.719 1 84.44 462 VAL B CA 1
ATOM 7933 C C . VAL B 1 462 ? -32.938 -10.203 -10.75 1 84.44 462 VAL B C 1
ATOM 7935 O O . VAL B 1 462 ? -32.062 -10.992 -10.445 1 84.44 462 VAL B O 1
ATOM 7938 N N . GLU B 1 463 ? -33.062 -9.711 -11.961 1 78.94 463 GLU B N 1
ATOM 7939 C CA . GLU B 1 463 ? -32.156 -10.07 -13.031 1 78.94 463 GLU B CA 1
ATOM 7940 C C . GLU B 1 463 ? -30.844 -9.273 -12.938 1 78.94 463 GLU B C 1
ATOM 7942 O O . GLU B 1 463 ? -30.859 -8.086 -12.594 1 78.94 463 GLU B O 1
ATOM 7947 N N . TRP B 1 464 ? -29.797 -10.023 -13.18 1 76.38 464 TRP B N 1
ATOM 7948 C CA . TRP B 1 464 ? -28.5 -9.344 -13.219 1 76.38 464 TRP B CA 1
ATOM 7949 C C . TRP B 1 464 ? -28.484 -8.289 -14.328 1 76.38 464 TRP B C 1
ATOM 7951 O O . TRP B 1 464 ? -29.016 -8.516 -15.414 1 76.38 464 TRP B O 1
ATOM 7961 N N . PRO B 1 465 ? -27.766 -7.207 -13.891 1 65.88 465 PRO B N 1
ATOM 7962 C CA . PRO B 1 465 ? -27.672 -6.223 -14.977 1 65.88 465 PRO B CA 1
ATOM 7963 C C . PRO B 1 465 ? -26.859 -6.727 -16.172 1 65.88 465 PRO B C 1
ATOM 7965 O O . PRO B 1 465 ? -25.953 -7.547 -15.992 1 65.88 465 PRO B O 1
ATOM 7968 N N . ASP B 1 466 ? -27.281 -6.621 -17.359 1 56.69 466 ASP B N 1
ATOM 7969 C CA . ASP B 1 466 ? -26.844 -7.137 -18.656 1 56.69 466 ASP B CA 1
ATOM 7970 C C . ASP B 1 466 ? -25.344 -6.902 -18.844 1 56.69 466 ASP B C 1
ATOM 7972 O O . ASP B 1 466 ? -24.781 -7.246 -19.891 1 56.69 466 ASP B O 1
ATOM 7976 N N . GLU B 1 467 ? -24.734 -6.402 -17.922 1 58.25 467 GLU B N 1
ATOM 7977 C CA . GLU B 1 467 ? -23.312 -6.281 -18.203 1 58.25 467 GLU B CA 1
ATOM 7978 C C . GLU B 1 467 ? -22.547 -7.543 -17.797 1 58.25 467 GLU B C 1
ATOM 7980 O O . GLU B 1 467 ? -22.531 -7.898 -16.609 1 58.25 467 GLU B O 1
ATOM 7985 N N . PRO B 1 468 ? -22.297 -8.352 -18.859 1 55.03 468 PRO B N 1
ATOM 7986 C CA . PRO B 1 468 ? -21.609 -9.617 -18.609 1 55.03 468 PRO B CA 1
ATOM 7987 C C . PRO B 1 468 ? -20.578 -9.508 -17.484 1 55.03 468 PRO B C 1
ATOM 7989 O O . PRO B 1 468 ? -20.484 -10.406 -16.641 1 55.03 468 PRO B O 1
ATOM 7992 N N . ALA B 1 469 ? -19.984 -8.344 -17.469 1 56.56 469 ALA B N 1
ATOM 7993 C CA . ALA B 1 469 ? -18.906 -8.172 -16.484 1 56.56 469 ALA B CA 1
ATOM 7994 C C . ALA B 1 469 ? -19.469 -8.125 -15.062 1 56.56 469 ALA B C 1
ATOM 7996 O O . ALA B 1 469 ? -18.734 -8.352 -14.102 1 56.56 469 ALA B O 1
ATOM 7997 N N . ALA B 1 470 ? -20.797 -8.016 -14.961 1 56.41 470 ALA B N 1
ATOM 7998 C CA . ALA B 1 470 ? -21.406 -7.793 -13.648 1 56.41 470 ALA B CA 1
ATOM 7999 C C . ALA B 1 470 ? -21.812 -9.109 -13.016 1 56.41 470 ALA B C 1
ATOM 8001 O O . ALA B 1 470 ? -22.016 -9.188 -11.797 1 56.41 470 ALA B O 1
ATOM 8002 N N . GLN B 1 471 ? -21.812 -10.086 -13.891 1 58.75 471 GLN B N 1
ATOM 8003 C CA . GLN B 1 471 ? -22.312 -11.359 -13.375 1 58.75 471 GLN B CA 1
ATOM 8004 C C . GLN B 1 471 ? -21.219 -12.102 -12.609 1 58.75 471 GLN B C 1
ATOM 8006 O O . GLN B 1 471 ? -20.047 -12.102 -13.023 1 58.75 471 GLN B O 1
ATOM 8011 N N . PRO B 1 472 ? -21.688 -12.578 -11.461 1 57 472 PRO B N 1
ATOM 8012 C CA . PRO B 1 472 ? -20.703 -13.391 -10.75 1 57 472 PRO B CA 1
ATOM 8013 C C . PRO B 1 472 ? -20.062 -14.453 -11.648 1 57 472 PRO B C 1
ATOM 8015 O O . PRO B 1 472 ? -20.75 -15.094 -12.438 1 57 472 PRO B O 1
ATOM 8018 N N . TYR B 1 473 ? -18.812 -14.594 -11.586 1 54.16 473 TYR B N 1
ATOM 8019 C CA . TYR B 1 473 ? -18.016 -15.609 -12.242 1 54.16 473 TYR B CA 1
ATOM 8020 C C . TYR B 1 473 ? -18.094 -15.477 -13.758 1 54.16 473 TYR B C 1
ATOM 8022 O O . TYR B 1 473 ? -17.719 -16.406 -14.492 1 54.16 473 TYR B O 1
ATOM 8030 N N . ALA B 1 474 ? -18.859 -14.43 -14.148 1 49.34 474 ALA B N 1
ATOM 8031 C CA . ALA B 1 474 ? -18.891 -14.203 -15.594 1 49.34 474 ALA B CA 1
ATOM 8032 C C . ALA B 1 474 ? -17.531 -13.742 -16.109 1 49.34 474 ALA B C 1
ATOM 8034 O O . ALA B 1 474 ? -17.312 -13.68 -17.312 1 49.34 474 ALA B O 1
ATOM 8035 N N . GLY B 1 475 ? -16.688 -13.266 -15.312 1 47.72 475 GLY B N 1
ATOM 8036 C CA . GLY B 1 475 ? -15.453 -12.609 -15.695 1 47.72 475 GLY B CA 1
ATOM 8037 C C . GLY B 1 475 ? -14.586 -13.461 -16.609 1 47.72 475 GLY B C 1
ATOM 8038 O O . GLY B 1 475 ? -13.555 -12.992 -17.109 1 47.72 475 GLY B O 1
ATOM 8039 N N . GLY B 1 476 ? -14.734 -14.719 -16.422 1 43.72 476 GLY B N 1
ATOM 8040 C CA . GLY B 1 476 ? -13.797 -15.547 -17.156 1 43.72 476 GLY B CA 1
ATOM 8041 C C . GLY B 1 476 ? -14.062 -15.555 -18.656 1 43.72 476 GLY B C 1
ATOM 8042 O O . GLY B 1 476 ? -13.469 -16.344 -19.391 1 43.72 476 GLY B O 1
ATOM 8043 N N . GLY B 1 477 ? -15.258 -15.133 -19 1 39.5 477 GLY B N 1
ATOM 8044 C CA . GLY B 1 477 ? -15.32 -15.398 -20.438 1 39.5 477 GLY B CA 1
ATOM 8045 C C . GLY B 1 477 ? -14.289 -14.625 -21.234 1 39.5 477 GLY B C 1
ATOM 8046 O O . GLY B 1 477 ? -13.555 -13.805 -20.672 1 39.5 477 GLY B O 1
ATOM 8047 N N . GLU B 1 478 ? -14.133 -14.945 -22.531 1 41.31 478 GLU B N 1
ATOM 8048 C CA . GLU B 1 478 ? -13.258 -14.516 -23.625 1 41.31 478 GLU B CA 1
ATOM 8049 C C . GLU B 1 478 ? -13.164 -13 -23.688 1 41.31 478 GLU B C 1
ATOM 8051 O O . GLU B 1 478 ? -12.305 -12.453 -24.375 1 41.31 478 GLU B O 1
ATOM 8056 N N . SER B 1 479 ? -14.242 -12.383 -23.266 1 42.66 479 SER B N 1
ATOM 8057 C CA . SER B 1 479 ? -14.219 -11.062 -23.891 1 42.66 479 SER B CA 1
ATOM 8058 C C . SER B 1 479 ? -13.234 -10.141 -23.172 1 42.66 479 SER B C 1
ATOM 8060 O O . SER B 1 479 ? -12.914 -9.062 -23.688 1 42.66 479 SER B O 1
ATOM 8062 N N . GLY B 1 480 ? -12.195 -10.469 -22.391 1 53.16 480 GLY B N 1
ATOM 8063 C CA . GLY B 1 480 ? -11.016 -9.68 -22.047 1 53.16 480 GLY B CA 1
ATOM 8064 C C . GLY B 1 480 ? -11.359 -8.312 -21.5 1 53.16 480 GLY B C 1
ATOM 8065 O O . GLY B 1 480 ? -10.5 -7.426 -21.438 1 53.16 480 GLY B O 1
ATOM 8066 N N . VAL B 1 481 ? -12.734 -7.898 -21.281 1 54.44 481 VAL B N 1
ATOM 8067 C CA . VAL B 1 481 ? -13.008 -6.523 -20.891 1 54.44 481 VAL B CA 1
ATOM 8068 C C . VAL B 1 481 ? -12.797 -6.367 -19.391 1 54.44 481 VAL B C 1
ATOM 8070 O O . VAL B 1 481 ? -13.391 -7.102 -18.594 1 54.44 481 VAL B O 1
ATOM 8073 N N . PRO B 1 482 ? -11.961 -5.492 -19 1 63.03 482 PRO B N 1
ATOM 8074 C CA . PRO B 1 482 ? -11.672 -5.277 -17.578 1 63.03 482 PRO B CA 1
ATOM 8075 C C . PRO B 1 482 ? -12.891 -4.816 -16.781 1 63.03 482 PRO B C 1
ATOM 8077 O O . PRO B 1 482 ? -13.742 -4.105 -17.312 1 63.03 482 PRO B O 1
ATOM 8080 N N . LEU B 1 483 ? -13.055 -5.242 -15.523 1 72.88 483 LEU B N 1
ATOM 8081 C CA . LEU B 1 483 ? -14.117 -4.855 -14.594 1 72.88 483 LEU B CA 1
ATOM 8082 C C . LEU B 1 483 ? -13.984 -3.391 -14.195 1 72.88 483 LEU B C 1
ATOM 8084 O O . LEU B 1 483 ? -12.891 -2.926 -13.875 1 72.88 483 LEU B O 1
ATOM 8088 N N . ILE B 1 484 ? -15.102 -2.693 -14.289 1 77.94 484 ILE B N 1
ATOM 8089 C CA . ILE B 1 484 ? -15.125 -1.313 -13.82 1 77.94 484 ILE B CA 1
ATOM 8090 C C . ILE B 1 484 ? -15.391 -1.283 -12.312 1 77.94 484 ILE B C 1
ATOM 8092 O O . ILE B 1 484 ? -16.469 -1.686 -11.859 1 77.94 484 ILE B O 1
ATOM 8096 N N . ALA B 1 485 ? -14.477 -0.902 -11.531 1 86.69 485 ALA B N 1
ATOM 8097 C CA . ALA B 1 485 ? -14.523 -0.729 -10.078 1 86.69 485 ALA B CA 1
ATOM 8098 C C . ALA B 1 485 ? -13.344 0.116 -9.594 1 86.69 485 ALA B C 1
ATOM 8100 O O . ALA B 1 485 ? -12.227 -0.017 -10.094 1 86.69 485 ALA B O 1
ATOM 8101 N N . ASP B 1 486 ? -13.641 0.973 -8.688 1 91.69 486 ASP B N 1
ATOM 8102 C CA . ASP B 1 486 ? -12.523 1.78 -8.211 1 91.69 486 ASP B CA 1
ATOM 8103 C C . ASP B 1 486 ? -11.852 1.127 -7 1 91.69 486 ASP B C 1
ATOM 8105 O O . ASP B 1 486 ? -12.25 0.042 -6.574 1 91.69 486 ASP B O 1
ATOM 8109 N N . ASP B 1 487 ? -10.805 1.689 -6.555 1 96.69 487 ASP B N 1
ATOM 8110 C CA . ASP B 1 487 ? -9.945 1.097 -5.531 1 96.69 487 ASP B CA 1
ATOM 8111 C C . ASP B 1 487 ? -10.703 0.929 -4.215 1 96.69 487 ASP B C 1
ATOM 8113 O O . ASP B 1 487 ? -10.594 -0.112 -3.561 1 96.69 487 ASP B O 1
ATOM 8117 N N . ALA B 1 488 ? -11.398 1.964 -3.801 1 97.5 488 ALA B N 1
ATOM 8118 C CA . ALA B 1 488 ? -12.109 1.908 -2.525 1 97.5 488 ALA B CA 1
ATOM 8119 C C . ALA B 1 488 ? -13.188 0.826 -2.543 1 97.5 488 ALA B C 1
ATOM 8121 O O . ALA B 1 488 ? -13.398 0.141 -1.541 1 97.5 488 ALA B O 1
ATOM 8122 N N . ASP B 1 489 ? -13.867 0.646 -3.686 1 95.62 489 ASP B N 1
ATOM 8123 C CA . ASP B 1 489 ? -14.883 -0.396 -3.824 1 95.62 489 ASP B CA 1
ATOM 8124 C C . ASP B 1 489 ? -14.273 -1.781 -3.604 1 95.62 489 ASP B C 1
ATOM 8126 O O . ASP B 1 489 ? -14.781 -2.561 -2.793 1 95.62 489 ASP B O 1
ATOM 8130 N N . VAL B 1 490 ? -13.234 -2.025 -4.305 1 97.06 490 VAL B N 1
ATOM 8131 C CA . VAL B 1 490 ? -12.562 -3.318 -4.195 1 97.06 490 VAL B CA 1
ATOM 8132 C C . VAL B 1 490 ? -12.016 -3.498 -2.781 1 97.06 490 VAL B C 1
ATOM 8134 O O . VAL B 1 490 ? -12.047 -4.602 -2.232 1 97.06 490 VAL B O 1
ATOM 8137 N N . THR B 1 491 ? -11.57 -2.412 -2.182 1 98.44 491 THR B N 1
ATOM 8138 C CA . THR B 1 491 ? -10.953 -2.449 -0.861 1 98.44 491 THR B CA 1
ATOM 8139 C C . THR B 1 491 ? -11.984 -2.814 0.207 1 98.44 491 THR B C 1
ATOM 8141 O O . THR B 1 491 ? -11.664 -3.529 1.16 1 98.44 491 THR B O 1
ATOM 8144 N N . VAL B 1 492 ? -13.203 -2.328 0.081 1 98.38 492 VAL B N 1
ATOM 8145 C CA . VAL B 1 492 ? -14.25 -2.695 1.029 1 98.38 492 VAL B CA 1
ATOM 8146 C C . VAL B 1 492 ? -14.422 -4.211 1.045 1 98.38 492 VAL B C 1
ATOM 8148 O O . VAL B 1 492 ? -14.422 -4.832 2.109 1 98.38 492 VAL B O 1
ATOM 8151 N N . ILE B 1 493 ? -14.539 -4.809 -0.107 1 98.25 493 ILE B N 1
ATOM 8152 C CA . ILE B 1 493 ? -14.758 -6.246 -0.224 1 98.25 493 ILE B CA 1
ATOM 8153 C C . ILE B 1 493 ? -13.539 -7.004 0.292 1 98.25 493 ILE B C 1
ATOM 8155 O O . ILE B 1 493 ? -13.664 -7.945 1.074 1 98.25 493 ILE B O 1
ATOM 8159 N N . ALA B 1 494 ? -12.344 -6.582 -0.104 1 98.75 494 ALA B N 1
ATOM 8160 C CA . ALA B 1 494 ? -11.094 -7.223 0.311 1 98.75 494 ALA B CA 1
ATOM 8161 C C . ALA B 1 494 ? -10.938 -7.18 1.827 1 98.75 494 ALA B C 1
ATOM 8163 O O . ALA B 1 494 ? -10.492 -8.156 2.439 1 98.75 494 ALA B O 1
ATOM 8164 N N . ALA B 1 495 ? -11.242 -6.027 2.412 1 98.69 495 ALA B N 1
ATOM 8165 C CA . ALA B 1 495 ? -11.086 -5.875 3.855 1 98.69 495 ALA B CA 1
ATOM 8166 C C . ALA B 1 495 ? -12.008 -6.832 4.609 1 98.69 495 ALA B C 1
ATOM 8168 O O . ALA B 1 495 ? -11.609 -7.434 5.605 1 98.69 495 ALA B O 1
ATOM 8169 N N . HIS B 1 496 ? -13.219 -6.98 4.133 1 98.56 496 HIS B N 1
ATOM 8170 C CA . HIS B 1 496 ? -14.141 -7.906 4.785 1 98.56 496 HIS B CA 1
ATOM 8171 C C . HIS B 1 496 ? -13.688 -9.352 4.602 1 98.56 496 HIS B C 1
ATOM 8173 O O . HIS B 1 496 ? -13.875 -10.18 5.492 1 98.56 496 HIS B O 1
ATOM 8179 N N . LEU B 1 497 ? -13.125 -9.664 3.438 1 98.75 497 LEU B N 1
ATOM 8180 C CA . LEU B 1 497 ? -12.547 -10.984 3.24 1 98.75 497 LEU B CA 1
ATOM 8181 C C . LEU B 1 497 ? -11.406 -11.234 4.223 1 98.75 497 LEU B C 1
ATOM 8183 O O . LEU B 1 497 ? -11.297 -12.32 4.797 1 98.75 497 LEU B O 1
ATOM 8187 N N . SER B 1 498 ? -10.562 -10.25 4.422 1 98.75 498 SER B N 1
ATOM 8188 C CA . SER B 1 498 ? -9.469 -10.344 5.379 1 98.75 498 SER B CA 1
ATOM 8189 C C . SER B 1 498 ? -9.984 -10.555 6.797 1 98.75 498 SER B C 1
ATOM 8191 O O . SER B 1 498 ? -9.383 -11.289 7.582 1 98.75 498 SER B O 1
ATOM 8193 N N . ARG B 1 499 ? -11.062 -9.867 7.117 1 97.5 499 ARG B N 1
ATOM 8194 C CA . ARG B 1 499 ? -11.648 -10.039 8.445 1 97.5 499 ARG B CA 1
ATOM 8195 C C . ARG B 1 499 ? -12.133 -11.469 8.648 1 97.5 499 ARG B C 1
ATOM 8197 O O . ARG B 1 499 ? -11.953 -12.047 9.719 1 97.5 499 ARG B O 1
ATOM 8204 N N . PHE B 1 500 ? -12.789 -12.117 7.605 1 97.81 500 PHE B N 1
ATOM 8205 C CA . PHE B 1 500 ? -13.148 -13.531 7.656 1 97.81 500 PHE B CA 1
ATOM 8206 C C . PHE B 1 500 ? -11.93 -14.398 7.938 1 97.81 500 PHE B C 1
ATOM 8208 O O . PHE B 1 500 ? -11.961 -15.258 8.812 1 97.81 500 PHE B O 1
ATOM 8215 N N . ALA B 1 501 ? -10.898 -14.125 7.16 1 98.19 501 ALA B N 1
ATOM 8216 C CA . ALA B 1 501 ? -9.68 -14.922 7.266 1 98.19 501 ALA B CA 1
ATOM 8217 C C . ALA B 1 501 ? -9.07 -14.812 8.656 1 98.19 501 ALA B C 1
ATOM 8219 O O . ALA B 1 501 ? -8.711 -15.82 9.266 1 98.19 501 ALA B O 1
ATOM 8220 N N 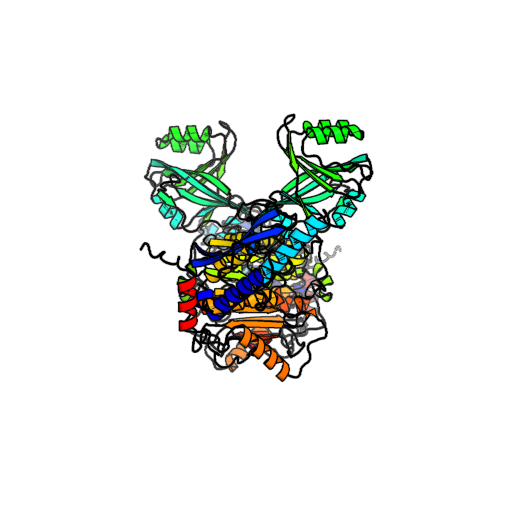. THR B 1 502 ? -8.977 -13.578 9.156 1 97.06 502 THR B N 1
ATOM 8221 C CA . THR B 1 502 ? -8.406 -13.344 10.477 1 97.06 502 THR B CA 1
ATOM 8222 C C . THR B 1 502 ? -9.234 -14.031 11.555 1 97.06 502 THR B C 1
ATOM 8224 O O . THR B 1 502 ? -8.688 -14.633 12.484 1 97.06 502 THR B O 1
ATOM 8227 N N . ASP B 1 503 ? -10.531 -13.93 11.43 1 95.56 503 ASP B N 1
ATOM 8228 C CA . ASP B 1 503 ? -11.438 -14.57 12.375 1 95.56 503 ASP B CA 1
ATOM 8229 C C . ASP B 1 503 ? -11.234 -16.078 12.398 1 95.56 503 ASP B C 1
ATOM 8231 O O . ASP B 1 503 ? -11.156 -16.688 13.469 1 95.56 503 ASP B O 1
ATOM 8235 N N . LEU B 1 504 ? -11.102 -16.672 11.242 1 95.5 504 LEU B N 1
ATOM 8236 C CA . LEU B 1 504 ? -10.922 -18.109 11.109 1 95.5 504 LEU B CA 1
ATOM 8237 C C . LEU B 1 504 ? -9.617 -18.562 11.758 1 95.5 504 LEU B C 1
ATOM 8239 O O . LEU B 1 504 ? -9.57 -19.609 12.414 1 95.5 504 LEU B O 1
ATOM 8243 N N . LEU B 1 505 ? -8.594 -17.812 11.57 1 95.88 505 LEU B N 1
ATOM 8244 C CA . LEU B 1 505 ? -7.262 -18.203 12.016 1 95.88 505 LEU B CA 1
ATOM 8245 C C . LEU B 1 505 ? -7.086 -17.922 13.508 1 95.88 505 LEU B C 1
ATOM 8247 O O . LEU B 1 505 ? -6.488 -18.734 14.227 1 95.88 505 LEU B O 1
ATOM 8251 N N . ALA B 1 506 ? -7.664 -16.812 13.984 1 93.19 506 ALA B N 1
ATOM 8252 C CA . ALA B 1 506 ? -7.441 -16.375 15.359 1 93.19 506 ALA B CA 1
ATOM 8253 C C . ALA B 1 506 ? -8.422 -17.047 16.312 1 93.19 506 ALA B C 1
ATOM 8255 O O . ALA B 1 506 ? -8.117 -17.219 17.5 1 93.19 506 ALA B O 1
ATOM 8256 N N . ARG B 1 507 ? -9.594 -17.344 15.766 1 88.5 507 ARG B N 1
ATOM 8257 C CA . ARG B 1 507 ? -10.641 -17.938 16.594 1 88.5 507 ARG B CA 1
ATOM 8258 C C . ARG B 1 507 ? -11.242 -19.156 15.906 1 88.5 507 ARG B C 1
ATOM 8260 O O . ARG B 1 507 ? -12.438 -19.188 15.602 1 88.5 507 ARG B O 1
ATOM 8267 N N . PRO B 1 508 ? -10.57 -20.219 15.875 1 81.94 508 PRO B N 1
ATOM 8268 C CA . PRO B 1 508 ? -11.031 -21.359 15.094 1 81.94 508 PRO B CA 1
ATOM 8269 C C . PRO B 1 508 ? -12.281 -22 15.672 1 81.94 508 PRO B C 1
ATOM 8271 O O . PRO B 1 508 ? -13.07 -22.609 14.945 1 81.94 508 PRO B O 1
ATOM 8274 N N . GLU B 1 509 ? -12.5 -21.828 16.969 1 86.06 509 GLU B N 1
ATOM 8275 C CA . GLU B 1 509 ? -13.648 -22.484 17.594 1 86.06 509 GLU B CA 1
ATOM 8276 C C . GLU B 1 509 ? -14.773 -21.484 17.859 1 86.06 509 GLU B C 1
ATOM 8278 O O . GLU B 1 509 ? -15.766 -21.812 18.516 1 86.06 509 GLU B O 1
ATOM 8283 N N . ALA B 1 510 ? -14.531 -20.297 17.5 1 88.69 510 ALA B N 1
ATOM 8284 C CA . ALA B 1 510 ? -15.508 -19.234 17.688 1 88.69 510 ALA B CA 1
ATOM 8285 C C . ALA B 1 510 ? -15.508 -18.281 16.5 1 88.69 510 ALA B C 1
ATOM 8287 O O . ALA B 1 510 ? -14.656 -18.375 15.609 1 88.69 510 ALA B O 1
ATOM 8288 N N . THR B 1 511 ? -16.547 -17.562 16.359 1 93.56 511 THR B N 1
ATOM 8289 C CA . THR B 1 511 ? -16.609 -16.578 15.297 1 93.56 511 THR B CA 1
ATOM 8290 C C . THR B 1 511 ? -17.438 -15.367 15.727 1 93.56 511 THR B C 1
ATOM 8292 O O . THR B 1 511 ? -18.359 -15.5 16.547 1 93.56 511 THR B O 1
ATOM 8295 N N . ILE B 1 512 ? -17.078 -14.266 15.211 1 92.75 512 ILE B N 1
ATOM 8296 C CA . ILE B 1 512 ? -17.875 -13.07 15.5 1 92.75 512 ILE B CA 1
ATOM 8297 C C . ILE B 1 512 ? -18.906 -12.867 14.398 1 92.75 512 ILE B C 1
ATOM 8299 O O . ILE B 1 512 ? -19.797 -12.008 14.523 1 92.75 512 ILE B O 1
ATOM 8303 N N . PHE B 1 513 ? -18.859 -13.68 13.367 1 96.38 513 PHE B N 1
ATOM 8304 C CA . PHE B 1 513 ? -19.781 -13.547 12.242 1 96.38 513 PHE B CA 1
ATOM 8305 C C . PHE B 1 513 ? -20.922 -14.562 12.336 1 96.38 513 PHE B C 1
ATOM 8307 O O . PHE B 1 513 ? -20.672 -15.773 12.328 1 96.38 513 PHE B O 1
ATOM 8314 N N . PRO B 1 514 ? -22.125 -14.109 12.312 1 96.31 514 PRO B N 1
ATOM 8315 C CA . PRO B 1 514 ? -23.25 -15.031 12.406 1 96.31 514 PRO B CA 1
ATOM 8316 C C . PRO B 1 514 ? -23.422 -15.883 11.148 1 96.31 514 PRO B C 1
ATOM 8318 O O . PRO B 1 514 ? -23.969 -16.984 11.219 1 96.31 514 PRO B O 1
ATOM 8321 N N . TYR B 1 515 ? -23.016 -15.398 9.992 1 97.5 515 TYR B N 1
ATOM 8322 C CA . TYR B 1 515 ? -23.172 -16.125 8.742 1 97.5 515 TYR B CA 1
ATOM 8323 C C . TYR B 1 515 ? -21.828 -16.328 8.062 1 97.5 515 TYR B C 1
ATOM 8325 O O . TYR B 1 515 ? -20.844 -15.688 8.414 1 97.5 515 TYR B O 1
ATOM 8333 N N . SER B 1 516 ? -21.828 -17.25 7.086 1 97.94 516 SER B N 1
ATOM 8334 C CA . SER B 1 516 ? -20.594 -17.578 6.395 1 97.94 516 SER B CA 1
ATOM 8335 C C . SER B 1 516 ? -20.531 -16.922 5.02 1 97.94 516 SER B C 1
ATOM 8337 O O . SER B 1 516 ? -19.516 -17 4.336 1 97.94 516 SER B O 1
ATOM 8339 N N . ALA B 1 517 ? -21.625 -16.266 4.645 1 98.44 517 ALA B N 1
ATOM 8340 C CA . ALA B 1 517 ? -21.672 -15.586 3.355 1 98.44 517 ALA B CA 1
ATOM 8341 C C . ALA B 1 517 ? -22.469 -14.281 3.459 1 98.44 517 ALA B C 1
ATOM 8343 O O . ALA B 1 517 ? -23.531 -14.234 4.074 1 98.44 517 ALA B O 1
ATOM 8344 N N . TYR B 1 518 ? -21.875 -13.234 2.926 1 98.38 518 TYR B N 1
ATOM 8345 C CA . TYR B 1 518 ? -22.531 -11.93 2.912 1 98.38 518 TYR B CA 1
ATOM 8346 C C . TYR B 1 518 ? -22.438 -11.289 1.532 1 98.38 518 TYR B C 1
ATOM 8348 O O . TYR B 1 518 ? -21.359 -11.211 0.95 1 98.38 518 TYR B O 1
ATOM 8356 N N . LEU B 1 519 ? -23.594 -10.844 0.997 1 96.81 519 LEU B N 1
ATOM 8357 C CA . LEU B 1 519 ? -23.609 -9.922 -0.134 1 96.81 519 LEU B CA 1
ATOM 8358 C C . LEU B 1 519 ? -23.5 -8.477 0.341 1 96.81 519 LEU B C 1
ATOM 8360 O O . LEU B 1 519 ? -24.281 -8.039 1.192 1 96.81 519 LEU B O 1
ATOM 8364 N N . ILE B 1 520 ? -22.578 -7.785 -0.214 1 97.69 520 ILE B N 1
ATOM 8365 C CA . ILE B 1 520 ? -22.281 -6.434 0.244 1 97.69 520 ILE B CA 1
ATOM 8366 C C . ILE B 1 520 ? -22.594 -5.434 -0.869 1 97.69 520 ILE B C 1
ATOM 8368 O O . ILE B 1 520 ? -21.938 -5.434 -1.913 1 97.69 520 ILE B O 1
ATOM 8372 N N . GLY B 1 521 ? -23.562 -4.57 -0.62 1 96.38 521 GLY B N 1
ATOM 8373 C CA . GLY B 1 521 ? -23.938 -3.547 -1.58 1 96.38 521 GLY B CA 1
ATOM 8374 C C . GLY B 1 521 ? -23.141 -2.268 -1.445 1 96.38 521 GLY B C 1
ATOM 8375 O O . GLY B 1 521 ? -22.938 -1.766 -0.337 1 96.38 521 GLY B O 1
ATOM 8376 N N . LEU B 1 522 ? -22.672 -1.74 -2.6 1 96 522 LEU B N 1
ATOM 8377 C CA . LEU B 1 522 ? -21.875 -0.522 -2.6 1 96 522 LEU B CA 1
ATOM 8378 C C . LEU B 1 522 ? -22.609 0.61 -3.312 1 96 522 LEU B C 1
ATOM 8380 O O . LEU B 1 522 ? -22.172 1.762 -3.27 1 96 522 LEU B O 1
ATOM 8384 N N . SER B 1 523 ? -23.625 0.309 -3.971 1 93.25 523 SER B N 1
ATOM 8385 C CA . SER B 1 523 ? -24.5 1.273 -4.633 1 93.25 523 SER B CA 1
ATOM 8386 C C . SER B 1 523 ? -25.906 0.713 -4.812 1 93.25 523 SER B C 1
ATOM 8388 O O . SER B 1 523 ? -26.156 -0.463 -4.539 1 93.25 523 SER B O 1
ATOM 8390 N N . GLY B 1 524 ? -26.812 1.61 -5.207 1 91.75 524 GLY B N 1
ATOM 8391 C CA . GLY B 1 524 ? -28.156 1.171 -5.496 1 91.75 524 GLY B CA 1
ATOM 8392 C C . GLY B 1 524 ? -28.297 0.515 -6.855 1 91.75 524 GLY B C 1
ATOM 8393 O O . GLY B 1 524 ? -28.938 1.066 -7.754 1 91.75 524 GLY B O 1
ATOM 8394 N N . ARG B 1 525 ? -27.734 -0.605 -7.059 1 87.75 525 ARG B N 1
ATOM 8395 C CA . ARG B 1 525 ? -27.75 -1.371 -8.305 1 87.75 525 ARG B CA 1
ATOM 8396 C C . ARG B 1 525 ? -28.047 -2.844 -8.031 1 87.75 525 ARG B C 1
ATOM 8398 O O . ARG B 1 525 ? -27.656 -3.381 -6.996 1 87.75 525 ARG B O 1
ATOM 8405 N N . TRP B 1 526 ? -28.688 -3.521 -9.031 1 87.19 526 TRP B N 1
ATOM 8406 C CA . TRP B 1 526 ? -29.078 -4.922 -8.906 1 87.19 526 TRP B CA 1
ATOM 8407 C C . TRP B 1 526 ? -30.031 -5.117 -7.73 1 87.19 526 TRP B C 1
ATOM 8409 O O . TRP B 1 526 ? -31.031 -4.418 -7.613 1 87.19 526 TRP B O 1
ATOM 8419 N N . LEU B 1 527 ? -29.609 -5.969 -6.84 1 89.19 527 LEU B N 1
ATOM 8420 C CA . LEU B 1 527 ? -30.531 -6.266 -5.75 1 89.19 527 LEU B CA 1
ATOM 8421 C C . LEU B 1 527 ? -30.312 -5.312 -4.578 1 89.19 527 LEU B C 1
ATOM 8423 O O . LEU B 1 527 ? -31.125 -5.281 -3.643 1 89.19 527 LEU B O 1
ATOM 8427 N N . PHE B 1 528 ? -29.328 -4.453 -4.703 1 93.44 528 PHE B N 1
ATOM 8428 C CA . PHE B 1 528 ? -29 -3.57 -3.592 1 93.44 528 PHE B CA 1
ATOM 8429 C C . PHE B 1 528 ? -29.797 -2.271 -3.676 1 93.44 528 PHE B C 1
ATOM 8431 O O . PHE B 1 528 ? -29.953 -1.705 -4.758 1 93.44 528 PHE B O 1
ATOM 8438 N N . THR B 1 529 ? -30.219 -1.75 -2.611 1 93.75 529 THR B N 1
ATOM 8439 C CA . THR B 1 529 ? -31.078 -0.562 -2.584 1 93.75 529 THR B CA 1
ATOM 8440 C C . THR B 1 529 ? -30.234 0.697 -2.395 1 93.75 529 THR B C 1
ATOM 8442 O O . THR B 1 529 ? -30.641 1.791 -2.779 1 93.75 529 THR B O 1
ATOM 8445 N N . ALA B 1 530 ? -29.141 0.586 -1.771 1 95.19 530 ALA B N 1
ATOM 8446 C CA . ALA B 1 530 ? -28.219 1.684 -1.451 1 95.19 530 ALA B CA 1
ATOM 8447 C C . ALA B 1 530 ? -26.875 1.157 -0.982 1 95.19 530 ALA B C 1
ATOM 8449 O O . ALA B 1 530 ? -26.703 -0.048 -0.776 1 95.19 530 ALA B O 1
ATOM 8450 N N . PRO B 1 531 ? -25.906 2.037 -0.901 1 95.81 531 PRO B N 1
ATOM 8451 C CA . PRO B 1 531 ? -24.688 1.592 -0.228 1 95.81 531 PRO B CA 1
ATOM 8452 C C . PRO B 1 531 ? -24.953 1.068 1.183 1 95.81 531 PRO B C 1
ATOM 8454 O O . PRO B 1 531 ? -25.859 1.552 1.867 1 95.81 531 PRO B O 1
ATOM 8457 N N . PHE B 1 532 ? -24.219 0.088 1.665 1 96.69 532 PHE B N 1
ATOM 8458 C CA . PHE B 1 532 ? -24.281 -0.506 2.994 1 96.69 532 PHE B CA 1
ATOM 8459 C C . PHE B 1 532 ? -25.453 -1.492 3.086 1 96.69 532 PHE B C 1
ATOM 8461 O O . PHE B 1 532 ? -25.75 -2.012 4.164 1 96.69 532 PHE B O 1
ATOM 8468 N N . ASP B 1 533 ? -26.125 -1.716 1.946 1 96.94 533 ASP B N 1
ATOM 8469 C CA . ASP B 1 533 ? -27.094 -2.811 1.91 1 96.94 533 ASP B CA 1
ATOM 8470 C C . ASP B 1 533 ? -26.391 -4.164 1.905 1 96.94 533 ASP B C 1
ATOM 8472 O O . ASP B 1 533 ? -25.875 -4.602 0.871 1 96.94 533 ASP B O 1
ATOM 8476 N N . VAL B 1 534 ? -26.375 -4.816 3.062 1 97.44 534 VAL B N 1
ATOM 8477 C CA . VAL B 1 534 ? -25.703 -6.105 3.182 1 97.44 534 VAL B CA 1
ATOM 8478 C C . VAL B 1 534 ? -26.734 -7.207 3.422 1 97.44 534 VAL B C 1
ATOM 8480 O O . VAL B 1 534 ? -27.594 -7.078 4.293 1 97.44 534 VAL B O 1
ATOM 8483 N N . ARG B 1 535 ? -26.578 -8.242 2.721 1 96.69 535 ARG B N 1
ATOM 8484 C CA . ARG B 1 535 ? -27.516 -9.359 2.805 1 96.69 535 ARG B CA 1
ATOM 8485 C C . ARG B 1 535 ? -26.797 -10.656 3.141 1 96.69 535 ARG B C 1
ATOM 8487 O O . ARG B 1 535 ? -26.109 -11.227 2.293 1 96.69 535 ARG B O 1
ATOM 8494 N N . PRO B 1 536 ? -27 -11.148 4.328 1 97.44 536 PRO B N 1
ATOM 8495 C CA . PRO B 1 536 ? -26.422 -12.453 4.66 1 97.44 536 PRO B CA 1
ATOM 8496 C C . PRO B 1 536 ? -27.125 -13.609 3.947 1 97.44 536 PRO B C 1
ATOM 8498 O O . PRO B 1 536 ? -28.344 -13.539 3.701 1 97.44 536 PRO B O 1
ATOM 8501 N N . ILE B 1 537 ? -26.422 -14.594 3.641 1 97.75 537 ILE B N 1
ATOM 8502 C CA . ILE B 1 537 ? -26.969 -15.789 3.02 1 97.75 537 ILE B CA 1
ATOM 8503 C C . ILE B 1 537 ? -26.844 -16.969 3.979 1 97.75 537 ILE B C 1
ATOM 8505 O O . ILE B 1 537 ? -25.734 -17.328 4.398 1 97.75 537 ILE B O 1
ATOM 8509 N N . ASP B 1 538 ? -27.938 -17.547 4.348 1 97.31 538 ASP B N 1
ATOM 8510 C CA . ASP B 1 538 ? -27.906 -18.781 5.113 1 97.31 538 ASP B CA 1
ATOM 8511 C C . ASP B 1 538 ? -27.578 -19.984 4.219 1 97.31 538 ASP B C 1
ATOM 8513 O O . ASP B 1 538 ? -28.391 -20.391 3.395 1 97.31 538 ASP B O 1
ATOM 8517 N N . LEU B 1 539 ? -26.453 -20.578 4.438 1 97.12 539 LEU B N 1
ATOM 8518 C CA . LEU B 1 539 ? -25.969 -21.625 3.561 1 97.12 539 LEU B CA 1
ATOM 8519 C C . LEU B 1 539 ? -26.562 -22.984 3.953 1 97.12 539 LEU B C 1
ATOM 8521 O O . LEU B 1 539 ? -26.406 -23.969 3.23 1 97.12 539 LEU B O 1
ATOM 8525 N N . GLY B 1 540 ? -27.203 -23 5.082 1 95.81 540 GLY B N 1
ATOM 8526 C CA . GLY B 1 540 ? -27.781 -24.25 5.539 1 95.81 540 GLY B CA 1
ATOM 8527 C C . GLY B 1 540 ? -26.75 -25.172 6.168 1 95.81 540 GLY B C 1
ATOM 8528 O O . GLY B 1 540 ? -25.609 -24.781 6.398 1 95.81 540 GLY B O 1
ATOM 8529 N N . PRO B 1 541 ? -27.156 -26.422 6.488 1 95.12 541 PRO B N 1
ATOM 8530 C CA . PRO B 1 541 ? -26.266 -27.375 7.168 1 95.12 541 PRO B CA 1
ATOM 8531 C C . PRO B 1 541 ? -25.203 -27.953 6.238 1 95.12 541 PRO B C 1
ATOM 8533 O O . PRO B 1 541 ? -25.359 -27.906 5.016 1 95.12 541 PRO B O 1
ATOM 8536 N N . THR B 1 542 ? -24.203 -28.516 6.84 1 95 542 THR B N 1
ATOM 8537 C CA . THR B 1 542 ? -23.125 -29.141 6.09 1 95 542 THR B CA 1
ATOM 8538 C C . THR B 1 542 ? -23.625 -30.375 5.344 1 95 542 THR B C 1
ATOM 8540 O O . THR B 1 542 ? -24.531 -31.062 5.812 1 95 542 THR B O 1
ATOM 8543 N N . ASP B 1 543 ? -23.094 -30.656 4.172 1 90.94 543 ASP B N 1
ATOM 8544 C CA . ASP B 1 543 ? -23.344 -31.891 3.428 1 90.94 543 ASP B CA 1
ATOM 8545 C C . ASP B 1 543 ? -22.234 -32.906 3.656 1 90.94 543 ASP B C 1
ATOM 8547 O O . ASP B 1 543 ? -22.188 -33.938 2.982 1 90.94 543 ASP B O 1
ATOM 8551 N N . GLY B 1 544 ? -21.391 -32.594 4.582 1 88.81 544 GLY B N 1
ATOM 8552 C CA . GLY B 1 544 ? -20.297 -33.5 4.918 1 88.81 544 GLY B CA 1
ATOM 8553 C C . GLY B 1 544 ? -19.125 -33.375 3.961 1 88.81 544 GLY B C 1
ATOM 8554 O O . GLY B 1 544 ? -19.297 -33.469 2.742 1 88.81 544 GLY B O 1
ATOM 8555 N N . TRP B 1 545 ? -17.938 -33.188 4.48 1 88 545 TRP B N 1
ATOM 8556 C CA . TRP B 1 545 ? -16.75 -33 3.65 1 88 545 TRP B CA 1
ATOM 8557 C C . TRP B 1 545 ? -16.062 -34.312 3.357 1 88 545 TRP B C 1
ATOM 8559 O O . TRP B 1 545 ? -15.195 -34.406 2.49 1 88 545 TRP B O 1
ATOM 8569 N N . SER B 1 546 ? -16.375 -35.281 4.141 1 79.38 546 SER B N 1
ATOM 8570 C CA . SER B 1 546 ? -15.719 -36.594 3.998 1 79.38 546 SER B CA 1
ATOM 8571 C C . SER B 1 546 ? -16.312 -37.375 2.838 1 79.38 546 SER B C 1
ATOM 8573 O O . SER B 1 546 ? -17.484 -37.25 2.514 1 79.38 546 SER B O 1
ATOM 8575 N N . MET B 1 547 ? -15.414 -37.969 2.129 1 66.44 547 MET B N 1
ATOM 8576 C CA . MET B 1 547 ? -15.891 -38.844 1.068 1 66.44 547 MET B CA 1
ATOM 8577 C C . MET B 1 547 ? -16.578 -40.094 1.653 1 66.44 547 MET B C 1
ATOM 8579 O O . MET B 1 547 ? -16.047 -40.719 2.578 1 66.44 547 MET B O 1
ATOM 8583 N N . GLU B 1 548 ? -17.844 -40.156 1.579 1 58.53 548 GLU B N 1
ATOM 8584 C CA . GLU B 1 548 ? -18.562 -41.312 2.092 1 58.53 548 GLU B CA 1
ATOM 8585 C C . GLU B 1 548 ? -18 -42.625 1.514 1 58.53 548 GLU B C 1
ATOM 8587 O O . GLU B 1 548 ? -17.828 -42.719 0.301 1 58.53 548 GLU B O 1
ATOM 8592 N N . VAL B 1 549 ? -17.266 -43.375 2.471 1 61.75 549 VAL B N 1
ATOM 8593 C CA . VAL B 1 549 ? -16.859 -44.75 2.082 1 61.75 549 VAL B CA 1
ATOM 8594 C C . VAL B 1 549 ? -18.078 -45.531 1.62 1 61.75 549 VAL B C 1
ATOM 8596 O O . VAL B 1 549 ? -19.062 -45.656 2.35 1 61.75 549 VAL B O 1
ATOM 8599 N N . GLN B 1 550 ? -18.141 -45.625 0.343 1 63.78 550 GLN B N 1
ATOM 8600 C CA . GLN B 1 550 ? -19.25 -46.406 -0.177 1 63.78 550 GLN B CA 1
ATOM 8601 C C . GLN B 1 550 ? -19 -47.906 0.036 1 63.78 550 GLN B C 1
ATOM 8603 O O . GLN B 1 550 ? -17.859 -48.344 0.19 1 63.78 550 GLN B O 1
ATOM 8608 N N . ASP B 1 551 ? -20.062 -48.656 0.185 1 69 551 ASP B N 1
ATOM 8609 C CA . ASP B 1 551 ? -19.984 -50.094 0.26 1 69 551 ASP B CA 1
ATOM 8610 C C . ASP B 1 551 ? -19.156 -50.656 -0.892 1 69 551 ASP B C 1
ATOM 8612 O O . ASP B 1 551 ? -19.359 -50.312 -2.053 1 69 551 ASP B O 1
ATOM 8616 N N . GLY B 1 552 ? -17.984 -51.406 -0.66 1 70.25 552 GLY B N 1
ATOM 8617 C CA . GLY B 1 552 ? -17.141 -52.031 -1.667 1 70.25 552 GLY B CA 1
ATOM 8618 C C . GLY B 1 552 ? -15.812 -51.312 -1.834 1 70.25 552 GLY B C 1
ATOM 8619 O O . GLY B 1 552 ? -14.898 -51.812 -2.494 1 70.25 552 GLY B O 1
ATOM 8620 N N . ASP B 1 553 ? -15.664 -50.188 -1.218 1 74.88 553 ASP B N 1
ATOM 8621 C CA . ASP B 1 553 ? -14.445 -49.375 -1.378 1 74.88 553 ASP B CA 1
ATOM 8622 C C . ASP B 1 553 ? -13.25 -50.094 -0.756 1 74.88 553 ASP B C 1
ATOM 8624 O O . ASP B 1 553 ? -12.148 -50.062 -1.311 1 74.88 553 ASP B O 1
ATOM 8628 N N . VAL B 1 554 ? -13.555 -50.688 0.243 1 75.12 554 VAL B N 1
ATOM 8629 C CA . VAL B 1 554 ? -12.484 -51.406 0.928 1 75.12 554 VAL B CA 1
ATOM 8630 C C . VAL B 1 554 ? -11.984 -52.531 0.051 1 75.12 554 VAL B C 1
ATOM 8632 O O . VAL B 1 554 ? -10.773 -52.75 -0.082 1 75.12 554 VAL B O 1
ATOM 8635 N N . GLU B 1 555 ? -12.984 -53.281 -0.508 1 77.56 555 GLU B N 1
ATOM 8636 C CA . GLU B 1 555 ? -12.617 -54.375 -1.393 1 77.56 555 GLU B CA 1
ATOM 8637 C C . GLU B 1 555 ? -11.867 -53.875 -2.625 1 77.56 555 GLU B C 1
ATOM 8639 O O . GLU B 1 555 ? -10.875 -54.469 -3.045 1 77.56 555 GLU B O 1
ATOM 8644 N N . ALA B 1 556 ? -12.328 -52.812 -3.078 1 78.19 556 ALA B N 1
ATOM 8645 C CA . ALA B 1 556 ? -11.688 -52.219 -4.25 1 78.19 556 ALA B CA 1
ATOM 8646 C C . ALA B 1 556 ? -10.266 -51.75 -3.926 1 78.19 556 ALA B C 1
ATOM 8648 O O . ALA B 1 556 ? -9.352 -51.906 -4.738 1 78.19 556 ALA B O 1
ATOM 8649 N N . PHE B 1 557 ? -10.117 -51.281 -2.867 1 79.69 557 PHE B N 1
ATOM 8650 C CA . PHE B 1 557 ? -8.812 -50.844 -2.41 1 79.69 557 PHE B CA 1
ATOM 8651 C C . PHE B 1 557 ? -7.84 -52 -2.268 1 79.69 557 PHE B C 1
ATOM 8653 O O . PHE B 1 557 ? -6.707 -51.938 -2.748 1 79.69 557 PHE B O 1
ATOM 8660 N N . LYS B 1 558 ? -8.328 -53 -1.665 1 74.44 558 LYS B N 1
ATOM 8661 C CA . LYS B 1 558 ? -7.492 -54.188 -1.463 1 74.44 558 LYS B CA 1
ATOM 8662 C C . LYS B 1 558 ? -7.078 -54.812 -2.797 1 74.44 558 LYS B C 1
ATOM 8664 O O . LYS B 1 558 ? -5.926 -55.188 -2.977 1 74.44 558 LYS B O 1
ATOM 8669 N N . GLU B 1 559 ? -8.039 -54.875 -3.582 1 75.94 559 GLU B N 1
ATOM 8670 C CA . GLU B 1 559 ? -7.77 -55.469 -4.895 1 75.94 559 GLU B CA 1
ATOM 8671 C C . GLU B 1 559 ? -6.75 -54.625 -5.664 1 75.94 559 GLU B C 1
ATOM 8673 O O . GLU B 1 559 ? -5.812 -55.188 -6.25 1 75.94 559 GLU B O 1
ATOM 8678 N N . PHE B 1 560 ? -6.957 -53.375 -5.648 1 82.19 560 PHE B N 1
ATOM 8679 C CA . PHE B 1 560 ? -6.051 -52.5 -6.371 1 82.19 560 PHE B CA 1
ATOM 8680 C C . PHE B 1 560 ? -4.652 -52.531 -5.762 1 82.19 560 PHE B C 1
ATOM 8682 O O . PHE B 1 560 ? -3.656 -52.594 -6.484 1 82.19 560 PHE B O 1
ATOM 8689 N N . PHE B 1 561 ? -4.605 -52.562 -4.535 1 77.25 561 PHE B N 1
ATOM 8690 C CA . PHE B 1 561 ? -3.334 -52.562 -3.822 1 77.25 561 PHE B CA 1
ATOM 8691 C C . PHE B 1 561 ? -2.59 -53.875 -4.082 1 77.25 561 PHE B C 1
ATOM 8693 O O . PHE B 1 561 ? -1.372 -53.875 -4.281 1 77.25 561 PHE B O 1
ATOM 8700 N N . ALA B 1 562 ? -3.291 -54.938 -4.059 1 73.75 562 ALA B N 1
ATOM 8701 C CA . ALA B 1 562 ? -2.707 -56.25 -4.332 1 73.75 562 ALA B CA 1
ATOM 8702 C C . ALA B 1 562 ? -2.092 -56.281 -5.727 1 73.75 562 ALA B C 1
ATOM 8704 O O . ALA B 1 562 ? -1.039 -56.906 -5.926 1 73.75 562 ALA B O 1
ATOM 8705 N N . ASP B 1 563 ? -2.707 -55.625 -6.562 1 74.75 563 ASP B N 1
ATOM 8706 C CA . ASP B 1 563 ? -2.279 -55.625 -7.961 1 74.75 563 ASP B CA 1
ATOM 8707 C C . ASP B 1 563 ? -1.003 -54.812 -8.141 1 74.75 563 ASP B C 1
ATOM 8709 O O . ASP B 1 563 ? -0.302 -54.969 -9.148 1 74.75 563 ASP B O 1
ATOM 8713 N N . LEU B 1 564 ? -0.815 -53.844 -7.273 1 75.88 564 LEU B N 1
ATOM 8714 C CA . LEU B 1 564 ? 0.362 -53 -7.367 1 75.88 564 LEU B CA 1
ATOM 8715 C C . LEU B 1 564 ? 1.588 -53.688 -6.785 1 75.88 564 LEU B C 1
ATOM 8717 O O . LEU B 1 564 ? 2.723 -53.312 -7.102 1 75.88 564 LEU B O 1
ATOM 8721 N N . LEU B 1 565 ? 1.434 -54.594 -5.867 1 66.75 565 LEU B N 1
ATOM 8722 C CA . LEU B 1 565 ? 2.531 -55.312 -5.234 1 66.75 565 LEU B CA 1
ATOM 8723 C C . LEU B 1 565 ? 3.096 -56.375 -6.172 1 66.75 565 LEU B C 1
ATOM 8725 O O . LEU B 1 565 ? 2.35 -57 -6.938 1 66.75 565 LEU B O 1
ATOM 8729 N N . PRO B 1 566 ? 4.461 -56.281 -6.43 1 59.41 566 PRO B N 1
ATOM 8730 C CA . PRO B 1 566 ? 5.074 -57.344 -7.266 1 59.41 566 PRO B CA 1
ATOM 8731 C C . PRO B 1 566 ? 4.578 -58.719 -6.926 1 59.41 566 PRO B C 1
ATOM 8733 O O . PRO B 1 566 ? 4.328 -59.031 -5.754 1 59.41 566 PRO B O 1
ATOM 8736 N N . LYS B 1 567 ? 3.857 -59.531 -7.805 1 53.88 567 LYS B N 1
ATOM 8737 C CA . LYS B 1 567 ? 3.527 -60.938 -7.605 1 53.88 567 LYS B CA 1
ATOM 8738 C C . LYS B 1 567 ? 4.754 -61.719 -7.168 1 53.88 567 LYS B C 1
ATOM 8740 O O . LYS B 1 567 ? 5.84 -61.562 -7.73 1 53.88 567 LYS B O 1
ATOM 8745 N N . ALA B 1 568 ? 4.824 -62.188 -5.871 1 45.69 568 ALA B N 1
ATOM 8746 C CA . ALA B 1 568 ? 5.773 -63.219 -5.402 1 45.69 568 ALA B CA 1
ATOM 8747 C C . ALA B 1 568 ? 5.957 -64.312 -6.434 1 45.69 568 ALA B C 1
ATOM 8749 O O . ALA B 1 568 ? 5 -65 -6.777 1 45.69 568 ALA B O 1
ATOM 8750 N N . ASN B 1 569 ? 6.664 -64.125 -7.449 1 39.41 569 ASN B N 1
ATOM 8751 C CA . ASN B 1 569 ? 7.16 -65.375 -8.039 1 39.41 569 ASN B CA 1
ATOM 8752 C C . ASN B 1 569 ? 7.332 -66.5 -6.984 1 39.41 569 ASN B C 1
ATOM 8754 O O . ASN B 1 569 ? 7.895 -66.25 -5.918 1 39.41 569 ASN B O 1
ATOM 8758 N N . ASP B 1 570 ? 6.41 -67.5 -7.02 1 35.16 570 ASP B N 1
ATOM 8759 C CA . ASP B 1 570 ? 6.602 -68.875 -6.543 1 35.16 570 ASP B CA 1
ATOM 8760 C C . ASP B 1 570 ? 7.992 -69.375 -6.91 1 35.16 570 ASP B C 1
ATOM 8762 O O . ASP B 1 570 ? 8.273 -69.625 -8.086 1 35.16 570 ASP B O 1
ATOM 8766 N N . ALA B 1 571 ? 9.109 -68.938 -6.414 1 34.72 571 ALA B N 1
ATOM 8767 C CA . ALA B 1 571 ? 10.273 -69.812 -6.336 1 34.72 571 ALA B CA 1
ATOM 8768 C C . ALA B 1 571 ? 9.898 -71.125 -5.773 1 34.72 571 ALA B C 1
ATOM 8770 O O . ALA B 1 571 ? 9.773 -71.312 -4.559 1 34.72 571 ALA B O 1
ATOM 8771 N N . SER B 1 572 ? 8.727 -71.875 -6.223 1 23.69 572 SER B N 1
ATOM 8772 C CA . SER B 1 572 ? 9.133 -73.25 -6.266 1 23.69 572 SER B CA 1
ATOM 8773 C C . SER B 1 572 ? 10.023 -73.562 -7.477 1 23.69 572 SER B C 1
ATOM 8775 O O . SER B 1 572 ? 9.812 -73 -8.547 1 23.69 572 SER B O 1
#

Foldseek 3Di:
DAVCVVVVVQVVVQVVLQVVLVVVDVQKADWDWDADPPRWIKIWIWGQAPNDTFIKMWTDDRPPPLAHIFIAGPVQDAQAPQFDDPRRTGNFPAHRVRGDNPDHVNNVVVRVNCQNNVCVVVVDHDDDPDDDDLVNVCVPFQFAEEDEVQNLVLLVLDDALDKWKFKKWWDDDPRHIYIYTAFTHDPVDTSDGDPADAFFDIDMAIEMEHEHAAPLDDDDQWLVVVCVSCVVSPNNVVSQCLLQDAAKYKYWYDHSPDIWIWIWGHGRNDTTIDTHHYDYDYDDDDDADPLLPPQQVAEEEQEDQALQSLLLLQLSLLSHRAEYEYEAQDQDDPVRQQAGPDHPVRHRHQSQVRSVSVSRNNPVRHHYHYYNDPQLDDDDPVSNVVSLVSNLPGQEYEYEPLAPRNLVSVLVSCLVSQHKYKYKDAFFPLFFIKIFIDHAQFFARSVLLVVQVVVVLVVLVWDFDPPLSRDRSSVPDDPPDDGDDGNVRSSVRSVVNSVSVSQCSSPVPDGPDPARMKTAGCQCDTSAHGHRRMDGDHSDGYPHSDDPPDPCNVVVVVVVVVVVDPPPPPPD/DAVCVVVVVQVVVQVVLQVVLVVVDVQKDDWDWDADPPRWIKIWIWGQAPNDTFIKMWTDDRPPPLAHIFIAGPVQDAQAPQFDDPRRTGNFPAHRVRHDNVDHPNNVVVRVNCQNNVCVVVVDHDDDPDDDDLVNVCVPFQFAEEDEVQNLVLLVLDDALDKWKFKKWWDHDPRHIYIYTAFTHDPVDTSDGDPADAFFDIDMAIEMEHEHAAPLDDDDQWLVSVCVSCVVSPNNVVSQCLLQDAAKYKYWYDHSPDIWIWIWGHGRNDTTIDTHHYDYDYDDDDPADPLLPPQQVAEEEQEDQALQSLLLLQVSLLSRRAEYEYEAQDQDDPVRQQAGPDHPVRHRHQSQVRSVSVSRNNPVRHHYHYYNDPQLDDDDPVSNVVSLVSNLPGQEYEYEPLAPRNLVSNLVSCLVSQHKYKYKDAFFPLFFIKIFIDHAQFFARSVLLVVQVVVVLVVLVWDFDPPLSRDRSSVPDPPPDDGDDGNVRSSVRSVVNSLSVSQCSSPVPDGPDPARMKTAGCQCDTSANGHRRMDGDHSDGYPHSDDPPDPCNVVVVVVVVVVVDPPPPPPD

Nearest PDB structures (foldseek):
  6h78-assembly1_B  TM=7.880E-01  e=5.876E-12  Homo sapiens
  6h78-assembly5_I  TM=7.594E-01  e=5.245E-12  Homo sapiens
  6h78-assembly6_K  TM=7.867E-01  e=1.301E-11  Homo sapiens
  6h78-assembly8_P  TM=7.711E-01  e=8.744E-12  Homo sapiens
  6h78-assembly5_J  TM=7.704E-01  e=2.050E-11  Homo sapiens

InterPro domains:
  IPR000594 THIF-type NAD/FAD binding fold [PF00899] (293-429)
  IPR016135 Ubiquitin-conjugating enzyme/RWD-like [G3DSA:3.10.110.10] (25-149)
  IPR016135 Ubiquitin-conjugating enzyme/RWD-like [SSF54495] (51-129)
  IPR035985 Ubiquitin-activating enzyme-like [SSF69572] (294-441)
  IPR045886 ThiF/MoeB/HesA family [PTHR43267] (294-401)

Solvent-accessible surface area (backbone atoms only — not comparable to full-atom values): 59608 Å² total; per-residue (Å²): 122,50,38,49,74,74,35,16,60,59,45,47,48,41,52,52,44,36,52,51,48,39,72,74,31,86,40,43,40,76,75,42,70,38,72,46,91,89,65,33,50,34,35,36,32,28,40,51,46,96,91,39,77,45,56,31,29,40,38,46,42,59,56,38,61,81,41,43,58,34,43,26,38,69,78,71,57,88,87,55,90,47,42,41,63,96,68,40,28,53,65,50,88,71,36,46,53,69,58,50,68,83,63,49,64,40,56,51,53,49,37,48,47,52,50,56,40,49,22,63,74,68,71,42,83,63,88,71,89,77,70,83,48,72,42,63,72,43,72,83,54,46,41,35,35,44,40,31,71,65,50,51,55,45,57,64,69,47,55,71,65,37,72,41,50,26,32,30,35,33,31,76,46,73,81,28,38,37,30,30,72,42,32,34,41,50,91,90,66,51,80,32,66,47,86,80,61,74,24,64,86,56,44,81,38,53,28,35,39,35,21,41,51,75,80,61,74,70,90,65,77,40,57,67,48,45,37,52,51,30,39,73,59,73,33,43,68,56,36,52,50,60,42,49,33,60,54,66,39,33,39,36,42,31,14,89,82,53,78,47,44,35,37,37,36,48,42,53,76,51,60,44,56,44,74,40,42,80,38,84,48,48,73,55,72,75,35,56,61,76,64,36,70,64,28,48,76,39,30,36,18,36,36,21,44,42,50,40,24,31,42,28,52,44,37,42,32,30,55,34,38,18,31,37,37,29,31,18,36,46,49,35,41,61,52,47,39,34,40,28,66,59,38,48,65,35,46,75,30,46,28,16,47,39,46,45,43,52,34,20,24,51,27,50,79,45,45,70,44,66,36,64,57,44,73,52,28,87,47,43,38,66,58,50,46,52,51,50,49,59,43,52,71,24,64,31,39,34,43,34,59,46,33,65,60,43,48,52,52,52,37,52,40,24,44,74,62,58,28,31,39,31,38,43,42,76,30,26,71,44,27,27,30,39,37,37,51,33,43,66,69,58,30,34,38,60,68,59,41,53,51,52,52,51,51,51,51,60,71,66,74,62,73,74,62,88,45,60,53,34,38,84,62,38,64,60,52,84,76,78,72,65,58,33,45,44,20,30,61,49,39,37,53,23,21,53,43,34,47,53,53,48,38,50,72,54,30,74,90,51,72,74,59,94,58,48,28,39,37,41,19,56,20,61,38,75,89,23,80,25,49,71,37,62,46,73,43,85,78,63,71,43,73,54,52,66,78,74,82,52,93,60,40,66,58,34,32,50,53,50,51,58,67,52,45,79,76,78,73,74,85,117,122,50,37,50,73,74,35,16,61,60,45,47,48,41,53,51,44,36,49,51,49,37,72,74,32,85,40,43,39,77,73,43,71,40,72,43,89,90,67,32,48,33,35,36,31,28,40,51,46,95,90,39,76,45,55,31,29,40,37,47,44,62,58,36,59,81,40,45,57,34,44,26,40,68,77,70,57,88,86,55,89,48,44,41,63,96,70,39,28,53,65,49,87,70,35,45,52,70,56,49,69,83,62,49,63,40,55,52,53,50,36,48,46,51,49,55,39,49,23,64,73,68,71,41,83,64,90,71,88,78,71,82,51,73,41,64,73,43,71,82,56,44,41,34,36,45,39,32,72,64,51,50,52,45,56,64,71,47,55,72,63,38,71,40,51,25,31,30,35,32,32,78,46,72,83,28,37,38,32,30,71,42,33,33,42,51,91,90,65,50,80,31,68,48,85,78,61,74,22,62,86,57,43,82,38,54,28,35,39,34,20,41,52,75,81,63,73,69,90,65,76,41,57,67,48,45,39,51,53,29,41,74,59,74,34,43,67,56,36,52,50,60,41,50,32,58,54,68,40,30,38,35,41,33,15,88,82,52,79,48,46,36,38,38,37,49,41,54,75,50,62,45,55,45,74,41,41,81,41,86,47,48,75,54,74,76,36,54,63,78,63,35,69,65,29,47,75,39,31,36,20,36,37,21,43,42,51,42,23,32,42,27,51,43,36,41,32,32,53,35,40,18,32,37,37,29,32,18,37,46,50,34,40,61,51,47,39,33,41,27,66,60,37,46,64,34,46,76,29,44,28,15,46,38,46,45,42,52,36,20,24,53,27,50,78,43,45,68,46,66,36,64,55,43,73,51,29,85,47,44,38,66,59,51,46,52,52,50,50,59,42,53,70,24,63,31,37,34,44,33,59,46,32,64,61,43,48,52,52,50,37,51,41,23,44,75,62,58,28,31,40,31,38,44,43,76,30,25,72,45,27,27,30,37,36,38,50,32,43,66,68,58,30,34,39,59,69,58,42,53,51,52,52,54,50,50,51,60,71,68,74,63,71,73,62,85,46,59,53,34,38,84,61,38,62,63,53,85,76,78,71,63,57,33,46,44,22,32,61,50,40,37,53,23,21,54,44,34,47,52,52,49,39,51,72,54,30,72,90,52,70,74,58,95,58,48,28,39,37,41,18,57,20,61,37,76,90,24,80,24,49,72,37,64,45,72,44,86,79,62,70,43,74,54,53,66,77,75,83,51,93,60,41,66,59,35,32,50,53,51,51,57,68,53,45,81,76,76,73,72,84,116

Secondary structure (DSSP, 8-state):
--HHHH-HHHHHHHHHHHHHHHHH-TTEEEEEEEEEGGGEEEEEEEEEETTEEEEEEEEEPTTTTTS--EEEETT-----S-EETTTTEE--SS-TTS--TT--HHHHHHHHHHHHHHHHHHSSPPPP-----HHHHTTT-SEEEEE-HHHHHHHHTSPTT-EEEEEEEEEEETTEEEEEEEEES-SSS-SEE-SS---TTPEEEEEEEEEPPTT------SHHHHHHHHHHTT-HHHHHHHHH-SS-EEEEEE-SS-EEEEEEEEETTEEEEEEPEEEE----S--S-GGGGGGGG-EEEEE--SHHHHHHHHHHHHHT--EEEEE--PBPPGGGGGT-S--GGGTTSBHHHHHHHHHHHH-TT-EEEEE---TTSS--HHHHHHHHHHHHTSSEEEE-S--HHHHHHHHHHHHHHT-EEEEEEEPGGG-EEEEEEE-TTTSPPHHHHHHHHHHHHHHHT-PPPS-GGGSTTGGGSTT-PPP---HHHHHHHHHHHHHHHHHHHH-TT--S-S-SEEEEESSS-TT--STT-EEE----S---SS----TTHHHHHHHHHHHHS-------/--HHHH-HHHHHHHHHHHHHHHHH-TTEEEEEEEEEGGGEEEEEEEEEETTEEEEEEEEEPTTTTTS--EEEETT-----S-EETTTTEE--SS-TTS--TT--HHHHHHHHHHHHHHHHHHSSPPP------HHHHTTT-SEEEEE-HHHHHHHHTSPTT-EEEEEEEEEEETTEEEEEEEEES-SSS-SEE-SS---TTPEEEEEEEEEPPTT------SHHHHHHHHHHTT-HHHHHHHHH-SS-EEEEEE-SS-EEEEEEEEETTEEEEEEPEEEE----S--S-GGGGGGGG-EEEEE--SHHHHHHHHHHHHHT--EEEEE--PBPPGGGGGT-S--GGGTTSBHHHHHHHHHHHH-TT-EEEEE---TTSS--HHHHHHHHHHHHTSSEEEE-S--HHHHHHHHHHHHHHT-EEEEEEEEGGGTEEEEEEE-TTTSPPHHHHHHHHHHHHHHHT-PPPS-GGGSTTGGGSTT-PPP---HHHHHHHHHHHHHHHHHHHH-TT--S-S-SEEEEESSS-TT--STT-EEE----S---SS----TTHHHHHHHHHHHHS-------

Organism: NCBI:txid198620

Radius of gyration: 35.4 Å; Cα contacts (8 Å, |Δi|>4): 2511; chains: 2; bounding box: 81×147×80 Å